Protein AF-0000000086684458 (afdb_homodimer)

Radius of gyration: 28.93 Å; Cα contacts (8 Å, |Δi|>4): 2164; chains: 2; bounding box: 58×86×87 Å

InterPro domains:
  IPR006680 Amidohydrolase-related [PF01979] (55-394)
  IPR011059 Metal-dependent hydrolase, composite domain superfamily [G3DSA:2.30.40.10] (10-392)
  IPR011059 Metal-dependent hydrolase, composite domain superfamily [SSF51338] (4-397)
  IPR032466 Metal-dependent hydrolase [SSF51556] (59-357)
  IPR051781 Metallo-dependent Hydrolase Enzymes [PTHR43135] (4-396)
  IPR057744 Ochratoxinase-like [cd01299] (46-381)

pLDDT: mean 89.78, std 15.15, range [18.22, 98.94]

Foldseek 3Di:
DKAKEWEQWEDFLPFPDIAGRKIWIDDQFFTADIGHVPPDDDDPPHHYHYDYQKYKWFFWEALEAALFDQLQQDLVVLDTPADLVRRLVLSLVLQLLQVLLRHQEYEHQEAAPCSVVVSQVCVVVVNGDGHRYAYQQHAAFDDQAAPCSSPRHAHDLVSLLVSLVVSVVSPHQEHEYAQAGDDRHPSHDYQQGGGDALSSLLSSQVSQVVVPHFYEYEHAAPRSLQSNLSSPGQEYELPQNADPVAHDDDPVSLLSQQVSQREYENQFALCLVVVCVVVHVVRSVSSLVNVLVSVVSRHHYAHHNHAQADPVPDHRRSNRSLSRLVSVVVSPDALSRSLSSGAQSSCVSRVNNVAGRGSDGPHTPFMWMFRHDSNVPVCSSNRTDFTDRSNDTSHDPDDDDPDGSYPDDPPPPPPPPDDDD/DKAKEWEQWEDFLPFPDIAGRKIWIDDQFFTADIDHVPPDDDDPPHHYHYDYQKYKWFFWEALEAALFDQLQQDLVVLDTPADLVRRLVLSLVLQLLQVLLRHQEYEHQEAAPCSVVVSQVCVVVVNGDGHRYAYQQHAAFDDQAAPCSSPRHAHDLVSLLVSLVVSVVSPHQEHEYAQAGDDRHPSHDYQQGGGDALSSLLSSQVSQVVVPHFYEYEHAAPRSLQSNLSSPGQEYEQPQNADPVAHDDDPVSLLSQQVSQREYENQFALCLVVVCVVVHVVRSVSSLVNVLSSVVSRHHYAHHNHAQADPVPRHRRSNRSLSRLVSVVVSPDALSRSLSSGAQSSCVSRVNNVAGRGSDGPHTPFMWMFRHDSNVPVCSSNRTDFTDRSRDTSHDPDDDDPDGSYPDDDPPPPPPPDDDD

Nearest PDB structures (foldseek):
  3mtw-assembly1_A  TM=8.781E-01  e=2.771E-37  Caulobacter vibrioides
  2qs8-assembly1_A  TM=8.818E-01  e=2.764E-33  Alteromonas macleodii
  4c65-assembly2_H-3  TM=8.340E-01  e=2.314E-32  Aspergillus niger
  2p9b-assembly1_A  TM=8.241E-01  e=6.694E-32  Bifidobacterium longum NCC2705
  4ub9-assembly1_D  TM=8.200E-01  e=1.439E-28  Gulosibacter molinativorax

Secondary structure (DSSP, 8-state):
-EEEEEEEEEE-SSTT-EEEEEEEEEETTEEEEEEETT-S---TTSEEEEEEEEEEEEPEEEEEE-S-------TTT---SS-HHHHHHHHHHHHHHHHHTTEEEEEE---GGGHHHHHHHHHHTTSS-S-EEEE--SPBB-TT-TTGGGS-B--SHHHHHHHHHHHHHTT-SEEEEE-B--SSSTTSPPTTSB-S-HHHHHHHHHHHHHTT-EEEEEE-SHHHHHHHHHHT-SEEEE---EETTEE---HHHHHHHHHHT-EEE----TTHHHHHHHH-HHHHHHHHHHHHHHHHHT-EE-----BSSEETTEE--TT-HHHHHHHHHHTT--HHHHHHHTTHHHHHHTT-TTTSSS--TTSB--EEEEES-TTT-GGGGG-EEEEEETTEE----S----S-SS---S-----------/-EEEEEEEEEE-SSTT-EEEEEEEEEETTEEEEEEETT-S---TTSEEEEEEEEEEEEPEEEEEE-S-----B-TTT--BSS-HHHHHHHHHHHHHHHHHTTEEEEEE---GGGHHHHHHHHHHTTSS-S-EEEE--SPBB-TT-TTGGGS-B--SHHHHHHHHHHHHHTT-SEEEEE-B--SSSTTSPPTTSB-S-HHHHHHHHHHHHHTT-EEEEEE-SHHHHHHHHHHT-SEEEE---EETTEE---HHHHHHHHHHT-EEE----TTHHHHHHHH-HHHHHHHHHHHHHHHHHT-EE-----BSSEETTEE--TT-HHHHHHHHHHTT--HHHHHHHTTHHHHHHTT-TTTSSS--TTSB--EEEEES-TTT-GGGGG-EEEEEETTEE----S----S-SSTT-TT----------

Organism: NCBI:txid175570

Solvent-accessible surface area (backbone atoms only — not comparable to full-atom values): 40976 Å² total; per-residue (Å²): 106,46,35,36,40,33,22,42,28,27,37,39,43,50,90,90,47,68,36,66,45,8,30,38,34,31,48,43,43,22,21,66,36,63,43,46,62,82,68,66,93,71,65,89,83,39,46,77,45,79,38,81,65,18,26,34,31,36,17,30,27,32,58,29,30,24,41,51,38,73,81,67,45,38,84,87,74,63,44,53,83,67,49,69,70,52,42,48,46,41,24,46,37,28,31,34,33,25,28,53,48,40,25,26,32,36,25,31,56,31,21,45,88,46,47,45,51,45,48,34,54,33,27,76,62,26,43,38,69,41,29,48,59,40,31,15,21,35,31,35,14,31,77,60,24,33,60,31,87,29,67,18,56,27,82,46,64,69,36,41,44,47,51,50,49,51,34,48,72,69,62,36,57,31,44,25,35,36,31,12,22,31,88,75,36,84,86,21,49,51,32,53,37,62,62,60,55,45,69,49,48,28,46,42,34,49,59,27,48,77,72,75,34,44,28,39,31,39,18,26,10,59,66,25,43,52,34,44,58,72,32,56,45,43,30,37,31,44,60,60,23,32,45,98,88,43,72,57,90,48,69,70,60,49,47,50,44,25,72,68,66,39,29,35,29,57,41,44,40,49,54,52,65,61,45,30,72,70,76,36,57,62,65,50,50,51,51,43,49,50,54,31,49,40,52,75,60,51,37,44,60,31,36,14,40,54,25,10,41,58,66,82,90,42,68,37,47,39,53,37,56,63,45,13,54,52,50,45,44,75,46,68,45,50,47,60,54,48,51,34,20,22,12,29,48,18,22,41,64,70,72,38,43,82,45,29,21,31,54,45,62,72,13,39,23,32,31,26,28,21,46,46,52,42,69,80,36,62,70,22,59,75,40,64,77,38,28,21,43,50,46,32,36,53,33,60,56,72,62,56,64,74,42,63,43,31,74,78,73,82,61,89,72,80,79,83,77,74,91,73,132,107,46,35,36,40,32,22,42,28,26,37,39,44,51,89,90,47,69,36,67,44,9,30,39,34,31,49,43,43,22,22,66,35,64,42,46,60,83,69,66,91,71,65,89,84,40,45,76,46,80,36,80,63,19,24,33,30,37,18,30,26,33,57,28,31,24,42,51,38,73,82,65,44,38,85,86,76,60,45,50,82,69,50,70,67,52,42,49,46,41,23,46,37,29,31,34,34,25,27,52,48,38,25,25,32,35,25,31,57,32,21,45,90,46,47,45,51,45,50,36,55,34,27,76,61,28,43,38,70,41,28,46,59,40,32,13,21,36,30,34,15,33,77,60,25,36,60,32,85,29,69,17,55,28,82,45,64,67,36,40,44,47,49,49,50,51,33,49,72,71,62,36,57,31,43,24,34,36,32,12,23,33,90,78,35,86,85,21,48,51,32,52,36,60,62,61,55,44,69,50,47,28,46,41,35,51,59,27,47,77,71,76,34,44,28,39,31,39,19,26,9,59,66,26,42,51,34,44,59,72,31,58,44,42,29,38,31,44,61,59,23,32,46,98,88,44,72,56,89,50,70,69,60,49,47,48,44,25,72,68,66,40,31,33,29,57,43,43,39,50,53,52,65,62,45,28,71,70,74,35,58,62,66,50,49,51,51,43,48,50,54,30,49,40,51,75,60,52,38,46,60,30,36,14,39,55,25,10,42,57,65,81,91,41,67,35,46,41,54,40,56,65,46,13,54,52,50,44,45,76,45,68,46,49,45,61,54,49,52,35,19,22,12,30,48,17,21,42,65,70,73,36,45,83,44,30,23,32,51,46,60,72,12,38,23,32,32,26,29,21,46,45,52,41,69,80,36,63,70,21,57,73,41,64,78,38,29,22,45,50,47,32,38,52,34,59,55,71,62,56,62,74,42,60,44,28,82,74,61,85,69,87,72,81,80,83,78,69,91,71,134

Structure (mmCIF, N/CA/C/O backbone):
data_AF-0000000086684458-model_v1
#
loop_
_entity.id
_entity.type
_entity.pdbx_description
1 polymer Amidohydrolase
#
loop_
_atom_site.group_PDB
_atom_site.id
_atom_site.type_symbol
_atom_site.label_atom_id
_atom_site.label_alt_id
_atom_site.label_comp_id
_atom_site.label_asym_id
_atom_site.label_entity_id
_atom_site.label_seq_id
_atom_site.pdbx_PDB_ins_code
_atom_site.Cartn_x
_atom_site.Cartn_y
_atom_site.Cartn_z
_atom_site.occupancy
_atom_site.B_iso_or_equiv
_atom_site.auth_seq_id
_atom_site.auth_comp_id
_atom_site.auth_asym_id
_atom_site.auth_atom_id
_atom_site.pdbx_PDB_model_num
ATOM 1 N N . MET A 1 1 ? 12.891 -6.52 19.734 1 76.62 1 MET A N 1
ATOM 2 C CA . MET A 1 1 ? 14.305 -6.527 19.359 1 76.62 1 MET A CA 1
ATOM 3 C C . MET A 1 1 ? 14.984 -5.219 19.75 1 76.62 1 MET A C 1
ATOM 5 O O . MET A 1 1 ? 14.406 -4.145 19.578 1 76.62 1 MET A O 1
ATOM 9 N N . LEU A 1 2 ? 16.109 -5.207 20.484 1 87.56 2 LEU A N 1
ATOM 10 C CA . LEU A 1 2 ? 16.875 -4.059 20.938 1 87.56 2 LEU A CA 1
ATOM 11 C C . LEU A 1 2 ? 17.797 -3.541 19.844 1 87.56 2 LEU A C 1
ATOM 13 O O . LEU A 1 2 ? 18.562 -4.312 19.25 1 87.56 2 LEU A O 1
ATOM 17 N N . LYS A 1 3 ? 17.734 -2.211 19.531 1 94 3 LYS A N 1
ATOM 18 C CA . LYS A 1 3 ? 18.547 -1.559 18.516 1 94 3 LYS A CA 1
ATOM 19 C C . LYS A 1 3 ? 19.234 -0.311 19.078 1 94 3 LYS A C 1
ATOM 21 O O . LYS A 1 3 ? 18.578 0.519 19.719 1 94 3 LYS A O 1
ATOM 26 N N . LEU A 1 4 ? 20.469 -0.338 18.953 1 97.19 4 LEU A N 1
ATOM 27 C CA . LEU A 1 4 ? 21.219 0.87 19.266 1 97.19 4 LEU A CA 1
ATOM 28 C C . LEU A 1 4 ? 21.609 1.603 17.984 1 97.19 4 LEU A C 1
ATOM 30 O O . LEU A 1 4 ? 22.297 1.043 17.125 1 97.19 4 LEU A O 1
ATOM 34 N N . ILE A 1 5 ? 21.172 2.875 17.844 1 98 5 ILE A N 1
ATOM 35 C CA . ILE A 1 5 ? 21.469 3.668 16.656 1 98 5 ILE A CA 1
ATOM 36 C C . ILE A 1 5 ? 22.406 4.82 17.016 1 98 5 ILE A C 1
ATOM 38 O O . ILE A 1 5 ? 22.109 5.609 17.922 1 98 5 ILE A O 1
ATOM 42 N N . ARG A 1 6 ? 23.484 4.875 16.328 1 98.06 6 ARG A N 1
ATOM 43 C CA . ARG A 1 6 ? 24.484 5.91 16.578 1 98.06 6 ARG A CA 1
ATOM 44 C C . ARG A 1 6 ? 24.594 6.852 15.383 1 98.06 6 ARG A C 1
ATOM 46 O O . ARG A 1 6 ? 24.5 6.414 14.234 1 98.06 6 ARG A O 1
ATOM 53 N N . ALA A 1 7 ? 24.75 8.148 15.672 1 98.12 7 ALA A N 1
ATOM 54 C CA . ALA A 1 7 ? 24.891 9.125 14.602 1 98.12 7 ALA A CA 1
ATOM 55 C C . ALA A 1 7 ? 25.797 10.273 15.023 1 98.12 7 ALA A C 1
ATOM 57 O O . ALA A 1 7 ? 26.172 10.383 16.203 1 98.12 7 ALA A O 1
ATOM 58 N N . ALA A 1 8 ? 26.203 11.07 14.023 1 98 8 ALA A N 1
ATOM 59 C CA . ALA A 1 8 ? 27.062 12.219 14.289 1 98 8 ALA A CA 1
ATOM 60 C C . ALA A 1 8 ? 26.375 13.219 15.211 1 98 8 ALA A C 1
ATOM 62 O O . ALA A 1 8 ? 27.016 13.859 16.047 1 98 8 ALA A O 1
ATOM 63 N N . THR A 1 9 ? 25.109 13.367 15.039 1 98.06 9 THR A N 1
ATOM 64 C CA . THR A 1 9 ? 24.297 14.289 15.836 1 98.06 9 THR A CA 1
ATOM 65 C C . THR A 1 9 ? 22.953 13.664 16.188 1 98.06 9 THR A C 1
ATOM 67 O O . THR A 1 9 ? 22.391 12.914 15.383 1 98.06 9 THR A O 1
ATOM 70 N N . VAL A 1 10 ? 22.469 13.922 17.391 1 98.56 10 VAL A N 1
ATOM 71 C CA . VAL A 1 10 ? 21.109 13.57 17.781 1 98.56 10 VAL A CA 1
ATOM 72 C C . VAL A 1 10 ? 20.344 14.82 18.203 1 98.56 10 VAL A C 1
ATOM 74 O O . VAL A 1 10 ? 20.75 15.516 19.141 1 98.56 10 VAL A O 1
ATOM 77 N N . LEU A 1 11 ? 19.359 15.156 17.438 1 98.5 11 LEU A N 1
ATOM 78 C CA . LEU A 1 11 ? 18.375 16.141 17.891 1 98.5 11 LEU A CA 1
ATOM 79 C C . LEU A 1 11 ? 17.281 15.477 18.703 1 98.5 11 LEU A C 1
ATOM 81 O O . LEU A 1 11 ? 16.5 14.672 18.188 1 98.5 11 LEU A O 1
ATOM 85 N N . THR A 1 12 ? 17.109 15.812 19.953 1 97.56 12 THR A N 1
ATOM 86 C CA . THR A 1 12 ? 16.234 15.07 20.859 1 97.56 12 THR A CA 1
ATOM 87 C C . THR A 1 12 ? 14.789 15.516 20.688 1 97.56 12 THR A C 1
ATOM 89 O O . THR A 1 12 ? 13.867 14.82 21.125 1 97.56 12 THR A O 1
ATOM 92 N N . GLY A 1 13 ? 14.555 16.719 20.141 1 94.25 13 GLY A N 1
ATOM 93 C CA . GLY A 1 13 ? 13.234 17.312 20.047 1 94.25 13 GLY A CA 1
ATOM 94 C C . GLY A 1 13 ? 12.961 18.328 21.141 1 94.25 13 GLY A C 1
ATOM 95 O O . GLY A 1 13 ? 12.031 19.125 21.031 1 94.25 13 GLY A O 1
ATOM 96 N N . ARG A 1 14 ? 13.789 18.281 22.141 1 90.62 14 ARG A N 1
ATOM 97 C CA . ARG A 1 14 ? 13.734 19.359 23.125 1 90.62 14 ARG A CA 1
ATOM 98 C C . ARG A 1 14 ? 14.359 20.625 22.594 1 90.62 14 ARG A C 1
ATOM 100 O O . ARG A 1 14 ? 15.406 20.594 21.938 1 90.62 14 ARG A O 1
ATOM 107 N N . PRO A 1 15 ? 13.57 21.703 22.859 1 86.44 15 PRO A N 1
ATOM 108 C CA . PRO A 1 15 ? 14.047 22.953 22.266 1 86.44 15 PRO A CA 1
ATOM 109 C C . PRO A 1 15 ? 15.508 23.234 22.578 1 86.44 15 PRO A C 1
ATOM 111 O O . PRO A 1 15 ? 15.906 23.234 23.75 1 86.44 15 PRO A O 1
ATOM 114 N N . GLY A 1 16 ? 16.328 23.312 21.469 1 86.12 16 GLY A N 1
ATOM 115 C CA . GLY A 1 16 ? 17.703 23.75 21.594 1 86.12 16 GLY A CA 1
ATOM 116 C C . GLY A 1 16 ? 18.672 22.625 21.906 1 86.12 16 GLY A C 1
ATOM 117 O O . GLY A 1 16 ? 19.891 22.828 21.953 1 86.12 16 GLY A O 1
ATOM 118 N N . GLU A 1 17 ? 18.234 21.453 22.094 1 93 17 GLU A N 1
ATOM 119 C CA . GLU A 1 17 ? 19.109 20.359 22.5 1 93 17 GLU A CA 1
ATOM 120 C C . GLU A 1 17 ? 19.609 19.578 21.281 1 93 17 GLU A C 1
ATOM 122 O O . GLU A 1 17 ? 18.812 19.078 20.484 1 93 17 GLU A O 1
ATOM 127 N N . SER A 1 18 ? 20.906 19.484 21.156 1 96.62 18 SER A N 1
ATOM 128 C CA . SER A 1 18 ? 21.641 18.719 20.156 1 96.62 18 SER A CA 1
ATOM 129 C C . SER A 1 18 ? 22.812 17.969 20.766 1 96.62 18 SER A C 1
ATOM 131 O O . SER A 1 18 ? 23.641 18.578 21.469 1 96.62 18 SER A O 1
ATOM 133 N N . ILE A 1 19 ? 22.844 16.656 20.609 1 97.81 19 ILE A N 1
ATOM 134 C CA . ILE A 1 19 ? 23.922 15.844 21.156 1 97.81 19 ILE A CA 1
ATOM 135 C C . ILE A 1 19 ? 24.906 15.453 20.062 1 97.81 19 ILE A C 1
ATOM 137 O O . ILE A 1 19 ? 24.531 14.75 19.109 1 97.81 19 ILE A O 1
ATOM 141 N N . ARG A 1 20 ? 26.125 15.906 20.188 1 97.38 20 ARG A N 1
ATOM 142 C CA . ARG A 1 20 ? 27.172 15.461 19.266 1 97.38 20 ARG A CA 1
ATOM 143 C C . ARG A 1 20 ? 27.594 14.031 19.562 1 97.38 20 ARG A C 1
ATOM 145 O O . ARG A 1 20 ? 27.703 13.633 20.734 1 97.38 20 ARG A O 1
ATOM 152 N N . ASN A 1 21 ? 27.828 13.305 18.453 1 97.88 21 ASN A N 1
ATOM 153 C CA . ASN A 1 21 ? 28.188 11.898 18.578 1 97.88 21 ASN A CA 1
ATOM 154 C C . ASN A 1 21 ? 27.25 11.172 19.547 1 97.88 21 ASN A C 1
ATOM 156 O O . ASN A 1 21 ? 27.703 10.578 20.531 1 97.88 21 ASN A O 1
ATOM 160 N N . GLY A 1 22 ? 25.953 11.18 19.125 1 98.19 22 GLY A N 1
ATOM 161 C CA . GLY A 1 22 ? 24.922 10.68 20.016 1 98.19 22 GLY A CA 1
ATOM 162 C C . GLY A 1 22 ? 24.453 9.281 19.656 1 98.19 22 GLY A C 1
ATOM 163 O O . GLY A 1 22 ? 24.875 8.719 18.641 1 98.19 22 GLY A O 1
ATOM 164 N N . GLU A 1 23 ? 23.625 8.703 20.547 1 98.31 23 GLU A N 1
ATOM 165 C CA . GLU A 1 23 ? 23.031 7.387 20.312 1 98.31 23 GLU A CA 1
ATOM 166 C C . GLU A 1 23 ? 21.641 7.301 20.906 1 98.31 23 GLU A C 1
ATOM 168 O O . GLU A 1 23 ? 21.312 8.008 21.859 1 98.31 23 GLU A O 1
ATOM 173 N N . VAL A 1 24 ? 20.781 6.551 20.297 1 98.44 24 VAL A N 1
ATOM 174 C CA . VAL A 1 24 ? 19.422 6.266 20.734 1 98.44 24 VAL A CA 1
ATOM 175 C C . VAL A 1 24 ? 19.219 4.754 20.844 1 98.44 24 VAL A C 1
ATOM 177 O O . VAL A 1 24 ? 19.516 4.008 19.922 1 98.44 24 VAL A O 1
ATOM 180 N N . LEU A 1 25 ? 18.781 4.316 22.031 1 98.12 25 LEU A N 1
ATOM 181 C CA . LEU A 1 25 ? 18.453 2.914 22.25 1 98.12 25 LEU A CA 1
ATOM 182 C C . LEU A 1 25 ? 16.953 2.68 22.094 1 98.12 25 LEU A C 1
ATOM 184 O O . LEU A 1 25 ? 16.141 3.361 22.719 1 98.12 25 LEU A O 1
ATOM 188 N N . VAL A 1 26 ? 16.594 1.774 21.188 1 97.44 26 VAL A N 1
ATOM 189 C CA . VAL A 1 26 ? 15.211 1.425 20.906 1 97.44 26 VAL A CA 1
ATOM 190 C C . VAL A 1 26 ? 14.914 0.017 21.422 1 97.44 26 VAL A C 1
ATOM 192 O O . VAL A 1 26 ? 15.68 -0.917 21.156 1 97.44 26 VAL A O 1
ATOM 195 N N . ASP A 1 27 ? 13.906 -0.11 22.156 1 96.31 27 ASP A N 1
ATOM 196 C CA . ASP A 1 27 ? 13.422 -1.399 22.641 1 96.31 27 ASP A CA 1
ATOM 197 C C . ASP A 1 27 ? 12.023 -1.691 22.094 1 96.31 27 ASP A C 1
ATOM 199 O O . ASP A 1 27 ? 11.023 -1.27 22.672 1 96.31 27 ASP A O 1
ATOM 203 N N . GLY A 1 28 ? 12 -2.516 21.016 1 93.56 28 GLY A N 1
ATOM 204 C CA . GLY A 1 28 ? 10.734 -2.746 20.359 1 93.56 28 GLY A CA 1
ATOM 205 C C . GLY A 1 28 ? 10.133 -1.488 19.766 1 93.56 28 GLY A C 1
ATOM 206 O O . GLY A 1 28 ? 10.719 -0.89 18.859 1 93.56 28 GLY A O 1
ATOM 207 N N . THR A 1 29 ? 9.016 -1.08 20.438 1 96.31 29 THR A N 1
ATOM 208 C CA . THR A 1 29 ? 8.281 0.044 19.859 1 96.31 29 THR A CA 1
ATOM 209 C C . THR A 1 29 ? 8.602 1.336 20.609 1 96.31 29 THR A C 1
ATOM 211 O O . THR A 1 29 ? 8.055 2.395 20.281 1 96.31 29 THR A O 1
ATOM 214 N N . ARG A 1 30 ? 9.508 1.291 21.578 1 98 30 ARG A N 1
ATOM 215 C CA . ARG A 1 30 ? 9.719 2.443 22.438 1 98 30 ARG A CA 1
ATOM 216 C C . ARG A 1 30 ? 11.188 2.834 22.5 1 98 30 ARG A C 1
ATOM 218 O O . ARG A 1 30 ? 12.07 2.006 22.25 1 98 30 ARG A O 1
ATOM 225 N N . ILE A 1 31 ? 11.367 4.039 22.781 1 98.06 31 ILE A N 1
ATOM 226 C CA . ILE A 1 31 ? 12.711 4.539 23.062 1 98.06 31 ILE A CA 1
ATOM 227 C C . ILE A 1 31 ? 13.109 4.168 24.5 1 98.06 31 ILE A C 1
ATOM 229 O O . ILE A 1 31 ? 12.367 4.426 25.438 1 98.06 31 ILE A O 1
ATOM 233 N N . ALA A 1 32 ? 14.234 3.527 24.578 1 97.75 32 ALA A N 1
ATOM 234 C CA . ALA A 1 32 ? 14.719 3.131 25.906 1 97.75 32 ALA A CA 1
ATOM 235 C C . ALA A 1 32 ? 15.664 4.176 26.484 1 97.75 32 ALA A C 1
ATOM 237 O O . ALA A 1 32 ? 15.781 4.316 27.703 1 97.75 32 ALA A O 1
ATOM 238 N N . GLY A 1 33 ? 16.359 4.883 25.578 1 97.75 33 GLY A N 1
ATOM 239 C CA . GLY A 1 33 ? 17.266 5.918 26.047 1 97.75 33 GLY A CA 1
ATOM 240 C C . GLY A 1 33 ? 17.906 6.715 24.922 1 97.75 33 GLY A C 1
ATOM 241 O O . GLY A 1 33 ? 17.938 6.262 23.766 1 97.75 33 GLY A O 1
ATOM 242 N N . VAL A 1 34 ? 18.406 7.895 25.266 1 98.12 34 VAL A N 1
ATOM 243 C CA . VAL A 1 34 ? 19.109 8.789 24.359 1 98.12 34 VAL A CA 1
ATOM 244 C C . VAL A 1 34 ? 20.266 9.477 25.109 1 98.12 34 VAL A C 1
ATOM 246 O O . VAL A 1 34 ? 20.125 9.828 26.281 1 98.12 34 VAL A O 1
ATOM 249 N N . GLY A 1 35 ? 21.406 9.539 24.453 1 97.69 35 GLY A N 1
ATOM 250 C CA . GLY A 1 35 ? 22.547 10.188 25.094 1 97.69 35 GLY A CA 1
ATOM 251 C C . GLY A 1 35 ? 23.781 10.203 24.219 1 97.69 35 GLY A C 1
ATOM 252 O O . GLY A 1 35 ? 23.719 9.891 23.031 1 97.69 35 GLY A O 1
ATOM 253 N N . GLU A 1 36 ? 24.859 10.641 24.828 1 97.94 36 GLU A N 1
ATOM 254 C CA . GLU A 1 36 ? 26.156 10.594 24.156 1 97.94 36 GLU A CA 1
ATOM 255 C C . GLU A 1 36 ? 26.609 9.156 23.938 1 97.94 36 GLU A C 1
ATOM 257 O O . GLU A 1 36 ? 26.25 8.258 24.703 1 97.94 36 GLU A O 1
ATOM 262 N N . ARG A 1 37 ? 27.281 9.016 22.844 1 96.94 37 ARG A N 1
ATOM 263 C CA . ARG A 1 37 ? 27.812 7.691 22.531 1 96.94 37 ARG A CA 1
ATOM 264 C C . ARG A 1 37 ? 28.484 7.066 23.75 1 96.94 37 ARG A C 1
ATOM 266 O O . ARG A 1 37 ? 29.344 7.691 24.375 1 96.94 37 ARG A O 1
ATOM 273 N N . GLY A 1 38 ? 28.062 5.922 24.109 1 95.88 38 GLY A N 1
ATOM 274 C CA . GLY A 1 38 ? 28.672 5.18 25.188 1 95.88 38 GLY A CA 1
ATOM 275 C C . GLY A 1 38 ? 28.016 5.465 26.547 1 95.88 38 GLY A C 1
ATOM 276 O O . GLY A 1 38 ? 28.359 4.836 27.547 1 95.88 38 GLY A O 1
ATOM 277 N N . SER A 1 39 ? 27.109 6.34 26.578 1 96.44 39 SER A N 1
ATOM 278 C CA . SER A 1 39 ? 26.516 6.754 27.844 1 96.44 39 SER A CA 1
ATOM 279 C C . SER A 1 39 ? 25.406 5.809 28.281 1 96.44 39 SER A C 1
ATOM 281 O O . SER A 1 39 ? 25 5.797 29.438 1 96.44 39 SER A O 1
ATOM 283 N N . LEU A 1 40 ? 24.844 5.02 27.359 1 96 40 LEU A N 1
ATOM 284 C CA . LEU A 1 40 ? 23.703 4.16 27.656 1 96 40 LEU A CA 1
ATOM 285 C C . LEU A 1 40 ? 24.156 2.75 28 1 96 40 LEU A C 1
ATOM 287 O O . LEU A 1 40 ? 25.188 2.283 27.516 1 96 40 LEU A O 1
ATOM 291 N N . ASP A 1 41 ? 23.422 2.105 28.828 1 93.5 41 ASP A N 1
ATOM 292 C CA . ASP A 1 41 ? 23.625 0.69 29.125 1 93.5 41 ASP A CA 1
ATOM 293 C C . ASP A 1 41 ? 23 -0.19 28.047 1 93.5 41 ASP A C 1
ATOM 295 O O . ASP A 1 41 ? 21.781 -0.357 28 1 93.5 41 ASP A O 1
ATOM 299 N N . VAL A 1 42 ? 23.797 -0.725 27.234 1 92.56 42 VAL A N 1
ATOM 300 C CA . VAL A 1 42 ? 23.328 -1.469 26.062 1 92.56 42 VAL A CA 1
ATOM 301 C C . VAL A 1 42 ? 23.688 -2.945 26.219 1 92.56 42 VAL A C 1
ATOM 303 O O . VAL A 1 42 ? 24.859 -3.291 26.344 1 92.56 42 VAL A O 1
ATOM 306 N N . PRO A 1 43 ? 22.734 -3.779 26.203 1 92 43 PRO A N 1
ATOM 307 C CA . PRO A 1 43 ? 23.062 -5.207 26.25 1 92 43 PRO A CA 1
ATOM 308 C C . PRO A 1 43 ? 23.812 -5.672 25 1 92 43 PRO A C 1
ATOM 310 O O . PRO A 1 43 ? 23.641 -5.109 23.922 1 92 43 PRO A O 1
ATOM 313 N N . PRO A 1 44 ? 24.594 -6.781 25.094 1 90.31 44 PRO A N 1
ATOM 314 C CA . PRO A 1 44 ? 25.391 -7.285 23.969 1 90.31 44 PRO A CA 1
ATOM 315 C C . PRO A 1 44 ? 24.516 -7.805 22.828 1 90.31 44 PRO A C 1
ATOM 317 O O . PRO A 1 44 ? 24.969 -7.863 21.672 1 90.31 44 PRO A O 1
ATOM 320 N N . SER A 1 45 ? 23.328 -8.125 23.047 1 90.75 45 SER A N 1
ATOM 321 C CA . SER A 1 45 ? 22.453 -8.719 22.047 1 90.75 45 SER A CA 1
ATOM 322 C C . SER A 1 45 ? 21.812 -7.645 21.172 1 90.75 45 SER A C 1
ATOM 324 O O . SER A 1 45 ? 21.188 -7.957 20.156 1 90.75 45 SER A O 1
ATOM 326 N N . ALA A 1 46 ? 22.078 -6.383 21.562 1 92.19 46 ALA A N 1
ATOM 327 C CA . ALA A 1 46 ? 21.453 -5.301 20.797 1 92.19 46 ALA A CA 1
ATOM 328 C C . ALA A 1 46 ? 22.078 -5.188 19.406 1 92.19 46 ALA A C 1
ATOM 330 O O . ALA A 1 46 ? 23.297 -5.312 19.25 1 92.19 46 ALA A O 1
ATOM 331 N N . LEU A 1 47 ? 21.234 -5.051 18.438 1 92.88 47 LEU A N 1
ATOM 332 C CA . LEU A 1 47 ? 21.719 -4.73 17.094 1 92.88 47 LEU A CA 1
ATOM 333 C C . LEU A 1 47 ? 22.234 -3.297 17.031 1 92.88 47 LEU A C 1
ATOM 335 O O . LEU A 1 47 ? 21.531 -2.361 17.422 1 92.88 47 LEU A O 1
ATOM 339 N N . VAL A 1 48 ? 23.484 -3.146 16.594 1 94.38 48 VAL A N 1
ATOM 340 C CA . VAL A 1 48 ? 24.078 -1.815 16.547 1 94.38 48 VAL A CA 1
ATOM 341 C C . VAL A 1 48 ? 24.078 -1.301 15.109 1 94.38 48 VAL A C 1
ATOM 343 O O . VAL A 1 48 ? 24.578 -1.974 14.203 1 94.38 48 VAL A O 1
ATOM 346 N N . LEU A 1 49 ? 23.5 -0.155 14.898 1 94.94 49 LEU A N 1
ATOM 347 C CA . LEU A 1 49 ? 23.5 0.543 13.617 1 94.94 49 LEU A CA 1
ATOM 348 C C . LEU A 1 49 ? 24.281 1.849 13.711 1 94.94 49 LEU A C 1
ATOM 350 O O . LEU A 1 49 ? 23.875 2.773 14.414 1 94.94 49 LEU A O 1
ATOM 354 N N . ASP A 1 50 ? 25.391 1.896 13.023 1 95.69 50 ASP A N 1
ATOM 355 C CA . ASP A 1 50 ? 26.203 3.107 12.969 1 95.69 50 ASP A CA 1
ATOM 356 C C . ASP A 1 50 ? 25.906 3.916 11.711 1 95.69 50 ASP A C 1
ATOM 358 O O . ASP A 1 50 ? 26.016 3.404 10.594 1 95.69 50 ASP A O 1
ATOM 362 N N . LEU A 1 51 ? 25.516 5.18 11.922 1 95.88 51 LEU A N 1
ATOM 363 C CA . LEU A 1 51 ? 25.188 6.066 10.812 1 95.88 51 LEU A CA 1
ATOM 364 C C . LEU A 1 51 ? 26.062 7.316 10.844 1 95.88 51 LEU A C 1
ATOM 366 O O . LEU A 1 51 ? 25.578 8.414 11.133 1 95.88 51 LEU A O 1
ATOM 370 N N . PRO A 1 52 ? 27.312 7.086 10.453 1 95.06 52 PRO A N 1
ATOM 371 C CA . PRO A 1 52 ? 28.219 8.242 10.461 1 95.06 52 PRO A CA 1
ATOM 372 C C . PRO A 1 52 ? 27.75 9.359 9.531 1 95.06 52 PRO A C 1
ATOM 374 O O . PRO A 1 52 ? 27.234 9.078 8.445 1 95.06 52 PRO A O 1
ATOM 377 N N . GLY A 1 53 ? 27.922 10.625 9.938 1 95.88 53 GLY A N 1
ATOM 378 C CA . GLY A 1 53 ? 27.594 11.773 9.102 1 95.88 53 GLY A CA 1
ATOM 379 C C . GLY A 1 53 ? 26.109 12.078 9.055 1 95.88 53 GLY A C 1
ATOM 380 O O . GLY A 1 53 ? 25.672 12.984 8.344 1 95.88 53 GLY A O 1
ATOM 381 N N . ARG A 1 54 ? 25.297 11.312 9.867 1 97.56 54 ARG A N 1
ATOM 382 C CA . ARG A 1 54 ? 23.844 11.516 9.859 1 97.56 54 ARG A CA 1
ATOM 383 C C . ARG A 1 54 ? 23.391 12.227 11.133 1 97.56 54 ARG A C 1
ATOM 385 O O . ARG A 1 54 ? 24.125 12.273 12.117 1 97.56 54 ARG A O 1
ATOM 392 N N . THR A 1 55 ? 22.266 12.789 11.039 1 98.56 55 THR A N 1
ATOM 393 C CA . THR A 1 55 ? 21.531 13.328 12.188 1 98.56 55 THR A CA 1
ATOM 394 C C . THR A 1 55 ? 20.312 12.477 12.492 1 98.56 55 THR A C 1
ATOM 396 O O . THR A 1 55 ? 19.5 12.211 11.609 1 98.56 55 THR A O 1
ATOM 399 N N . LEU A 1 56 ? 20.25 11.992 13.766 1 98.44 56 LEU A N 1
ATOM 400 C CA . LEU A 1 56 ? 19.047 11.336 14.266 1 98.44 56 LEU A CA 1
ATOM 401 C C . LEU A 1 56 ? 18.094 12.352 14.891 1 98.44 56 LEU A C 1
ATOM 403 O O . LEU A 1 56 ? 18.531 13.258 15.609 1 98.44 56 LEU A O 1
ATOM 407 N N . MET A 1 57 ? 16.844 12.188 14.633 1 98.69 57 MET A N 1
ATOM 408 C CA . MET A 1 57 ? 15.859 13.102 15.211 1 98.69 57 MET A CA 1
ATOM 409 C C . MET A 1 57 ? 14.477 12.453 15.242 1 98.69 57 MET A C 1
ATOM 411 O O . MET A 1 57 ? 14.266 11.391 14.648 1 98.69 57 MET A O 1
ATOM 415 N N . PRO A 1 58 ? 13.547 13.031 16.047 1 98.75 58 PRO A N 1
ATOM 416 C CA . PRO A 1 58 ? 12.18 12.523 15.953 1 98.75 58 PRO A CA 1
ATOM 417 C C . PRO A 1 58 ? 11.625 12.578 14.531 1 98.75 58 PRO A C 1
ATOM 419 O O . PRO A 1 58 ? 11.961 13.492 13.773 1 98.75 58 PRO A O 1
ATOM 422 N N . GLY A 1 59 ? 10.867 11.562 14.164 1 98.62 59 GLY A N 1
ATOM 423 C CA . GLY A 1 59 ? 10.164 11.656 12.898 1 98.62 59 GLY A CA 1
ATOM 424 C C . GLY A 1 59 ? 9.289 12.891 12.781 1 98.62 59 GLY A C 1
ATOM 425 O O . GLY A 1 59 ? 8.766 13.383 13.789 1 98.62 59 GLY A O 1
ATOM 426 N N . LEU A 1 60 ? 9.086 13.352 11.617 1 98.56 60 LEU A N 1
ATOM 427 C CA . LEU A 1 60 ? 8.289 14.555 11.391 1 98.56 60 LEU A CA 1
ATOM 428 C C . LEU A 1 60 ? 6.809 14.273 11.602 1 98.56 60 LEU A C 1
ATOM 430 O O . LEU A 1 60 ? 6.355 13.141 11.438 1 98.56 60 LEU A O 1
ATOM 434 N N . VAL A 1 61 ? 6.109 15.32 12 1 98.62 61 VAL A N 1
ATOM 435 C CA . VAL A 1 61 ? 4.668 15.266 12.211 1 98.62 61 VAL A CA 1
ATOM 436 C C . VAL A 1 61 ? 3.973 16.203 11.227 1 98.62 61 VAL A C 1
ATOM 438 O O . VAL A 1 61 ? 4.32 17.391 11.133 1 98.62 61 VAL A O 1
ATOM 441 N N . ASP A 1 62 ? 3.096 15.68 10.453 1 98.12 62 ASP A N 1
ATOM 442 C CA . ASP A 1 62 ? 2.223 16.484 9.602 1 98.12 62 ASP A CA 1
ATOM 443 C C . ASP A 1 62 ? 0.832 16.625 10.219 1 98.12 62 ASP A C 1
ATOM 445 O O . ASP A 1 62 ? 0.033 15.68 10.18 1 98.12 62 ASP A O 1
ATOM 449 N N . ALA A 1 63 ? 0.527 17.812 10.664 1 98.38 63 ALA A N 1
ATOM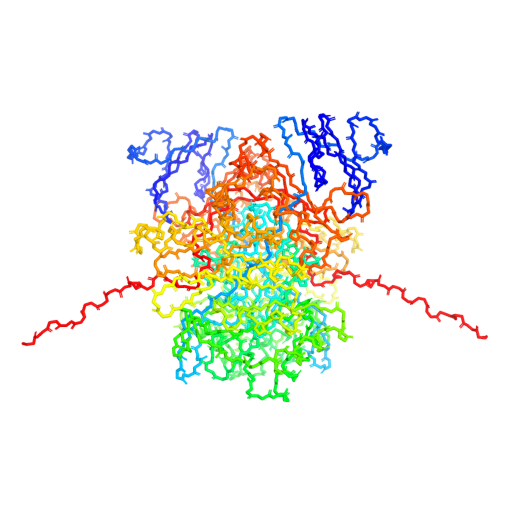 450 C CA . ALA A 1 63 ? -0.651 18 11.508 1 98.38 63 ALA A CA 1
ATOM 451 C C . ALA A 1 63 ? -1.913 18.141 10.656 1 98.38 63 ALA A C 1
ATOM 453 O O . ALA A 1 63 ? -3.023 18.203 11.188 1 98.38 63 ALA A O 1
ATOM 454 N N . HIS A 1 64 ? -1.774 18.156 9.344 1 97.62 64 HIS A N 1
ATOM 455 C CA . HIS A 1 64 ? -2.938 18.344 8.484 1 97.62 64 HIS A CA 1
ATOM 456 C C . HIS A 1 64 ? -2.709 17.734 7.109 1 97.62 64 HIS A C 1
ATOM 458 O O . HIS A 1 64 ? -2.053 18.344 6.258 1 97.62 64 HIS A O 1
ATOM 464 N N . VAL A 1 65 ? -3.33 16.578 6.914 1 95.31 65 VAL A N 1
ATOM 465 C CA . VAL A 1 65 ? -3.285 15.977 5.586 1 95.31 65 VAL A CA 1
ATOM 466 C C . VAL A 1 65 ? -4.684 15.523 5.176 1 95.31 65 VAL A C 1
ATOM 468 O O . VAL A 1 65 ? -5.59 15.453 6.012 1 95.31 65 VAL A O 1
ATOM 471 N N . HIS A 1 66 ? -4.848 15.391 3.973 1 93.25 66 HIS A N 1
ATOM 472 C CA . HIS A 1 66 ? -5.926 14.617 3.369 1 93.25 66 HIS A CA 1
ATOM 473 C C . HIS A 1 66 ? -5.379 13.492 2.502 1 93.25 66 HIS A C 1
ATOM 475 O O . HIS A 1 66 ? -4.91 13.734 1.387 1 93.25 66 HIS A O 1
ATOM 481 N N . LEU A 1 67 ? -5.543 12.289 2.975 1 93.69 67 LEU A N 1
ATOM 482 C CA . LEU A 1 67 ? -4.953 11.164 2.262 1 93.69 67 LEU A CA 1
ATOM 483 C C . LEU A 1 67 ? -5.816 10.758 1.069 1 93.69 67 LEU A C 1
ATOM 485 O O . LEU A 1 67 ? -5.344 10.086 0.153 1 93.69 67 LEU A O 1
ATOM 489 N N . GLY A 1 68 ? -7.078 11.055 1.156 1 87.25 68 GLY A N 1
ATOM 490 C CA . GLY A 1 68 ? -8 10.773 0.067 1 87.25 68 GLY A CA 1
ATOM 491 C C . GLY A 1 68 ? -8.852 11.969 -0.321 1 87.25 68 GLY A C 1
ATOM 492 O O . GLY A 1 68 ? -9.57 12.523 0.514 1 87.25 68 GLY A O 1
ATOM 493 N N . PHE A 1 69 ? -8.547 12.672 -1.442 1 76.44 69 PHE A N 1
ATOM 494 C CA . PHE A 1 69 ? -9.414 13.719 -1.97 1 76.44 69 PHE A CA 1
ATOM 495 C C . PHE A 1 69 ? -10.008 13.305 -3.312 1 76.44 69 PHE A C 1
ATOM 497 O O . PHE A 1 69 ? -9.281 12.859 -4.207 1 76.44 69 PHE A O 1
ATOM 504 N N . ASP A 1 70 ? -11.289 13.188 -3.311 1 63.94 70 ASP A N 1
ATOM 505 C CA . ASP A 1 70 ? -11.992 12.93 -4.562 1 63.94 70 ASP A CA 1
ATOM 506 C C . ASP A 1 70 ? -12.875 14.109 -4.949 1 63.94 70 ASP A C 1
ATOM 508 O O . ASP A 1 70 ? -14.031 14.203 -4.52 1 63.94 70 ASP A O 1
ATOM 512 N N . ASP A 1 71 ? -12.25 15.102 -5.613 1 58.5 71 ASP A N 1
ATOM 513 C CA . ASP A 1 71 ? -13.023 16.297 -5.906 1 58.5 71 ASP A CA 1
ATOM 514 C C . ASP A 1 71 ? -13.883 16.125 -7.152 1 58.5 71 ASP A C 1
ATOM 516 O O . ASP A 1 71 ? -14.477 17.078 -7.652 1 58.5 71 ASP A O 1
ATOM 520 N N . ARG A 1 72 ? -13.859 14.938 -7.676 1 67.44 72 ARG A N 1
ATOM 521 C CA . ARG A 1 72 ? -14.633 14.742 -8.898 1 67.44 72 ARG A CA 1
ATOM 522 C C . ARG A 1 72 ? -16.031 14.219 -8.586 1 67.44 72 ARG A C 1
ATOM 524 O O . ARG A 1 72 ? -16.625 13.5 -9.391 1 67.44 72 ARG A O 1
ATOM 531 N N . VAL A 1 73 ? -16.5 14.672 -7.504 1 62.25 73 VAL A N 1
ATOM 532 C CA . VAL A 1 73 ? -17.844 14.266 -7.109 1 62.25 73 VAL A CA 1
ATOM 533 C C . VAL A 1 73 ? -18.891 15.07 -7.883 1 62.25 73 VAL A C 1
ATOM 535 O O . VAL A 1 73 ? -18.766 16.297 -7.992 1 62.25 73 VAL A O 1
ATOM 538 N N . ASP A 1 74 ? -19.859 14.328 -8.586 1 64.5 74 ASP A N 1
ATOM 539 C CA . ASP A 1 74 ? -21 14.984 -9.211 1 64.5 74 ASP A CA 1
ATOM 540 C C . ASP A 1 74 ? -21.891 15.656 -8.172 1 64.5 74 ASP A C 1
ATOM 542 O O . ASP A 1 74 ? -22.453 14.984 -7.297 1 64.5 74 ASP A O 1
ATOM 546 N N . PRO A 1 75 ? -22 16.969 -8.219 1 63.84 75 PRO A N 1
ATOM 547 C CA . PRO A 1 75 ? -22.734 17.656 -7.148 1 63.84 75 PRO A CA 1
ATOM 548 C C . PRO A 1 75 ? -24.234 17.328 -7.148 1 63.84 75 PRO A C 1
ATOM 550 O O . PRO A 1 75 ? -24.906 17.531 -6.145 1 63.84 75 PRO A O 1
ATOM 553 N N . VAL A 1 76 ? -24.75 16.875 -8.234 1 62.5 76 VAL A N 1
ATOM 554 C CA . VAL A 1 76 ? -26.172 16.562 -8.344 1 62.5 76 VAL A CA 1
ATOM 555 C C . VAL A 1 76 ? -26.438 15.172 -7.789 1 62.5 76 VAL A C 1
ATOM 557 O O . VAL A 1 76 ? -27.312 14.992 -6.945 1 62.5 76 VAL A O 1
ATOM 560 N N . THR A 1 77 ? -25.531 14.273 -8.094 1 64.06 77 THR A N 1
ATOM 561 C CA . THR A 1 77 ? -25.812 12.883 -7.754 1 64.06 77 THR A CA 1
ATOM 562 C C . THR A 1 77 ? -25.031 12.461 -6.512 1 64.06 77 THR A C 1
ATOM 564 O O . THR A 1 77 ? -25.344 11.438 -5.898 1 64.06 77 THR A O 1
ATOM 567 N N . GLY A 1 78 ? -24.016 13.32 -6.215 1 63.31 78 GLY A N 1
ATOM 568 C CA . GLY A 1 78 ? -23.125 12.938 -5.129 1 63.31 78 GLY A CA 1
ATOM 569 C C . GLY A 1 78 ? -22.219 11.789 -5.492 1 63.31 78 GLY A C 1
ATOM 570 O O . GLY A 1 78 ? -21.562 11.211 -4.621 1 63.31 78 GLY A O 1
ATOM 571 N N . GLN A 1 79 ? -22.328 11.422 -6.703 1 63.06 79 GLN A N 1
ATOM 572 C CA . GLN A 1 79 ? -21.547 10.266 -7.141 1 63.06 79 GLN A CA 1
ATOM 573 C C . GLN A 1 79 ? -20.125 10.664 -7.504 1 63.06 79 GLN A C 1
ATOM 575 O O . GLN A 1 79 ? -19.891 11.75 -8.031 1 63.06 79 GLN A O 1
ATOM 580 N N . THR A 1 80 ? -19.281 9.93 -6.84 1 66.69 80 THR A N 1
ATOM 581 C CA . THR A 1 80 ? -17.891 10.117 -7.227 1 66.69 80 THR A CA 1
ATOM 582 C C . THR A 1 80 ? -17.453 9.031 -8.203 1 66.69 80 THR A C 1
ATOM 584 O O . THR A 1 80 ? -18 7.922 -8.195 1 66.69 80 THR A O 1
ATOM 587 N N . ALA A 1 81 ? -16.594 9.398 -8.961 1 68.19 81 ALA A N 1
ATOM 588 C CA . ALA A 1 81 ? -16.078 8.461 -9.953 1 68.19 81 ALA A CA 1
ATOM 589 C C . ALA A 1 81 ? -15.133 7.449 -9.305 1 68.19 81 ALA A C 1
ATOM 591 O O . ALA A 1 81 ? -14.953 6.344 -9.82 1 68.19 81 ALA A O 1
ATOM 592 N N . GLU A 1 82 ? -14.727 7.828 -8.109 1 83.75 82 GLU A N 1
ATOM 593 C CA . GLU A 1 82 ? -13.742 6.898 -7.555 1 83.75 82 GLU A CA 1
ATOM 594 C C . GLU A 1 82 ? -14.383 5.969 -6.527 1 83.75 82 GLU A C 1
ATOM 596 O O . GLU A 1 82 ? -14.961 6.426 -5.539 1 83.75 82 GLU A O 1
ATOM 601 N N . SER A 1 83 ? -14.328 4.672 -6.691 1 90.25 83 SER A N 1
ATOM 602 C CA . SER A 1 83 ? -14.875 3.668 -5.785 1 90.25 83 SER A CA 1
ATOM 603 C C . SER A 1 83 ? -14.117 3.646 -4.461 1 90.25 83 SER A C 1
ATOM 605 O O . SER A 1 83 ? -12.984 4.121 -4.379 1 90.25 83 SER A O 1
ATOM 607 N N . ASP A 1 84 ? -14.766 3.156 -3.359 1 93.06 84 ASP A N 1
ATOM 608 C CA . ASP A 1 84 ? -14.148 3.092 -2.039 1 93.06 84 ASP A CA 1
ATOM 609 C C . ASP A 1 84 ? -12.859 2.268 -2.076 1 93.06 84 ASP A C 1
ATOM 611 O O . ASP A 1 84 ? -11.844 2.672 -1.512 1 93.06 84 ASP A O 1
ATOM 615 N N . PRO A 1 85 ? -12.828 1.113 -2.801 1 94.88 85 PRO A N 1
ATOM 616 C CA . PRO A 1 85 ? -11.578 0.359 -2.861 1 94.88 85 PRO A CA 1
ATOM 617 C C . PRO A 1 85 ? -10.445 1.148 -3.514 1 94.88 85 PRO A C 1
ATOM 619 O O . PRO A 1 85 ? -9.32 1.161 -3 1 94.88 85 PRO A O 1
ATOM 622 N N . ARG A 1 86 ? -10.75 1.789 -4.562 1 92.5 86 ARG A N 1
ATOM 623 C CA . ARG A 1 86 ? -9.719 2.564 -5.246 1 92.5 86 ARG A CA 1
ATOM 624 C C . ARG A 1 86 ? -9.25 3.732 -4.383 1 92.5 86 ARG A C 1
ATOM 626 O O . ARG A 1 86 ? -8.055 4.023 -4.32 1 92.5 86 ARG A O 1
ATOM 633 N N . LEU A 1 87 ? -10.195 4.402 -3.752 1 92.81 87 LEU A N 1
ATOM 634 C CA . LEU A 1 87 ? -9.844 5.512 -2.869 1 92.81 87 LEU A CA 1
ATOM 635 C C . LEU A 1 87 ? -8.961 5.039 -1.725 1 92.81 87 LEU A C 1
ATOM 637 O O . LEU A 1 87 ? -7.988 5.707 -1.367 1 92.81 87 LEU A O 1
ATOM 641 N N . LEU A 1 88 ? -9.32 3.908 -1.15 1 96.19 88 LEU A N 1
ATOM 642 C CA . LEU A 1 88 ? -8.539 3.365 -0.043 1 96.19 88 LEU A CA 1
ATOM 643 C C . LEU A 1 88 ? -7.109 3.074 -0.478 1 96.19 88 LEU A C 1
ATOM 645 O O . LEU A 1 88 ? -6.16 3.357 0.26 1 96.19 88 LEU A O 1
ATOM 649 N N . LEU A 1 89 ? -6.949 2.516 -1.637 1 95 89 LEU A N 1
ATOM 650 C CA . LEU A 1 89 ? -5.617 2.232 -2.16 1 95 89 LEU A CA 1
ATOM 651 C C . LEU A 1 89 ? -4.844 3.523 -2.412 1 95 89 LEU A C 1
ATOM 653 O O . LEU A 1 89 ? -3.635 3.582 -2.189 1 95 89 LEU A O 1
ATOM 657 N N . ARG A 1 90 ? -5.496 4.562 -2.861 1 91.94 90 ARG A N 1
ATOM 658 C CA . ARG A 1 90 ? -4.848 5.863 -3 1 91.94 90 ARG A CA 1
ATOM 659 C C . ARG A 1 90 ? -4.422 6.41 -1.641 1 91.94 90 ARG A C 1
ATOM 661 O O . ARG A 1 90 ? -3.318 6.938 -1.497 1 91.94 90 ARG A O 1
ATOM 668 N N . MET A 1 91 ? -5.332 6.309 -0.695 1 94.81 91 MET A N 1
ATOM 669 C CA . MET A 1 91 ? -5 6.754 0.655 1 94.81 91 MET A CA 1
ATOM 670 C C . MET A 1 91 ? -3.76 6.035 1.174 1 94.81 91 MET A C 1
ATOM 672 O O . MET A 1 91 ? -2.877 6.656 1.769 1 94.81 91 MET A O 1
ATOM 676 N N . ALA A 1 92 ? -3.686 4.734 0.949 1 95 92 ALA A N 1
ATOM 677 C CA . ALA A 1 92 ? -2.531 3.945 1.369 1 95 92 ALA A CA 1
ATOM 678 C C . ALA A 1 92 ? -1.26 4.414 0.667 1 95 92 ALA A C 1
ATOM 680 O O . ALA A 1 92 ? -0.196 4.496 1.284 1 95 92 ALA A O 1
ATOM 681 N N . GLU A 1 93 ? -1.353 4.68 -0.616 1 92.06 93 GLU A N 1
ATOM 682 C CA . GLU A 1 93 ? -0.207 5.172 -1.377 1 92.06 93 GLU A CA 1
ATOM 683 C C . GLU A 1 93 ? 0.267 6.523 -0.85 1 92.06 93 GLU A C 1
ATOM 685 O O . GLU A 1 93 ? 1.47 6.75 -0.704 1 92.06 93 GLU A O 1
ATOM 690 N N . ASN A 1 94 ? -0.64 7.41 -0.592 1 92.56 94 ASN A N 1
ATOM 691 C CA . ASN A 1 94 ? -0.278 8.719 -0.054 1 92.56 94 ASN A CA 1
ATOM 692 C C . ASN A 1 94 ? 0.356 8.602 1.329 1 92.56 94 ASN A C 1
ATOM 694 O O . ASN A 1 94 ? 1.27 9.352 1.664 1 92.56 94 ASN A O 1
ATOM 698 N N . ALA A 1 95 ? -0.157 7.664 2.125 1 94.62 95 ALA A N 1
ATOM 699 C CA . ALA A 1 95 ? 0.464 7.391 3.418 1 94.62 95 ALA A CA 1
ATOM 700 C C . ALA A 1 95 ? 1.9 6.906 3.246 1 94.62 95 ALA A C 1
ATOM 702 O O . ALA A 1 95 ? 2.801 7.344 3.965 1 94.62 95 ALA A O 1
ATOM 703 N N . ARG A 1 96 ? 2.102 6.008 2.33 1 91.88 96 ARG A N 1
ATOM 704 C CA . ARG A 1 96 ? 3.441 5.512 2.035 1 91.88 96 ARG A CA 1
ATOM 705 C C . ARG A 1 96 ? 4.367 6.645 1.61 1 91.88 96 ARG A C 1
ATOM 707 O O . ARG A 1 96 ? 5.52 6.711 2.047 1 91.88 96 ARG A O 1
ATOM 714 N N . LYS A 1 97 ? 3.889 7.52 0.741 1 89.81 97 LYS A N 1
ATOM 715 C CA . LYS A 1 97 ? 4.668 8.664 0.281 1 89.81 97 LYS A CA 1
ATOM 716 C C . LYS A 1 97 ? 5.043 9.578 1.444 1 89.81 97 LYS A C 1
ATOM 718 O O . LYS A 1 97 ? 6.18 10.047 1.531 1 89.81 97 LYS A O 1
ATOM 723 N N . LEU A 1 98 ? 4.129 9.797 2.348 1 93.12 98 LEU A N 1
ATOM 724 C CA . LEU A 1 98 ? 4.379 10.656 3.504 1 93.12 98 LEU A CA 1
ATOM 725 C C . LEU A 1 98 ? 5.516 10.094 4.352 1 93.12 98 LEU A C 1
ATOM 727 O O . LEU A 1 98 ? 6.434 10.828 4.727 1 93.12 98 LEU A O 1
ATOM 731 N N . VAL A 1 99 ? 5.438 8.805 4.602 1 94.19 99 VAL A N 1
ATOM 732 C CA . VAL A 1 99 ? 6.434 8.227 5.496 1 94.19 99 VAL A CA 1
ATOM 733 C C . VAL A 1 99 ? 7.785 8.156 4.785 1 94.19 99 VAL A C 1
ATOM 735 O O . VAL A 1 99 ? 8.836 8.289 5.418 1 94.19 99 VAL A O 1
ATOM 738 N N . SER A 1 100 ? 7.77 8.008 3.498 1 90.69 100 SER A N 1
ATOM 739 C CA . SER A 1 100 ? 9.008 8.031 2.732 1 90.69 100 SER A CA 1
ATOM 740 C C . SER A 1 100 ? 9.688 9.398 2.82 1 90.69 100 SER A C 1
ATOM 742 O O . SER A 1 100 ? 10.891 9.508 2.604 1 90.69 100 SER A O 1
ATOM 744 N N . ALA A 1 101 ? 8.883 10.43 3.15 1 91.56 101 ALA A N 1
ATOM 745 C CA . ALA A 1 101 ? 9.391 11.789 3.293 1 91.56 101 ALA A CA 1
ATOM 746 C C . ALA A 1 101 ? 9.742 12.094 4.746 1 91.56 101 ALA A C 1
ATOM 748 O O . ALA A 1 101 ? 9.977 13.25 5.105 1 91.56 101 ALA A O 1
ATOM 749 N N . GLY A 1 102 ? 9.719 11.102 5.582 1 95.44 102 GLY A N 1
ATOM 750 C CA . GLY A 1 102 ? 10.195 11.25 6.949 1 95.44 102 GLY A CA 1
ATOM 751 C C . GLY A 1 102 ? 9.086 11.555 7.934 1 95.44 102 GLY A C 1
ATOM 752 O O . GLY A 1 102 ? 9.336 11.766 9.125 1 95.44 102 GLY A O 1
ATOM 753 N N . VAL A 1 103 ? 7.836 11.609 7.457 1 97.5 103 VAL A N 1
ATOM 754 C CA . VAL A 1 103 ? 6.699 11.82 8.352 1 97.5 103 VAL A CA 1
ATOM 755 C C . VAL A 1 103 ? 6.332 10.508 9.031 1 97.5 103 VAL A C 1
ATOM 757 O O . VAL A 1 103 ? 5.957 9.531 8.375 1 97.5 103 VAL A O 1
ATOM 760 N N . THR A 1 104 ? 6.449 10.492 10.336 1 98.31 104 THR A N 1
ATOM 761 C CA . THR A 1 104 ? 6.145 9.258 11.055 1 98.31 104 THR A CA 1
ATOM 762 C C . THR A 1 104 ? 4.801 9.367 11.773 1 98.31 104 THR A C 1
ATOM 764 O O . THR A 1 104 ? 4.27 8.375 12.266 1 98.31 104 THR A O 1
ATOM 767 N N . LEU A 1 105 ? 4.223 10.57 11.812 1 98.69 105 LEU A N 1
ATOM 768 C CA . LEU A 1 105 ? 2.863 10.812 12.289 1 98.69 105 LEU A CA 1
ATOM 769 C C . LEU A 1 105 ? 2.145 11.82 11.398 1 98.69 105 LEU A C 1
ATOM 771 O O . LEU A 1 105 ? 2.699 12.875 11.078 1 98.69 105 LEU A O 1
ATOM 775 N N . ALA A 1 106 ? 0.947 11.461 10.984 1 98.38 106 ALA A N 1
ATOM 776 C CA . ALA A 1 106 ? 0.117 12.375 10.203 1 98.38 106 ALA A CA 1
ATOM 777 C C . ALA A 1 106 ? -1.315 12.406 10.734 1 98.38 106 ALA A C 1
ATOM 779 O O . ALA A 1 106 ? -1.831 11.383 11.195 1 98.38 106 ALA A O 1
ATOM 780 N N . ARG A 1 107 ? -1.908 13.547 10.688 1 98.62 107 ARG A N 1
ATOM 781 C CA . ARG A 1 107 ? -3.305 13.727 11.07 1 98.62 107 ARG A CA 1
ATOM 782 C C . ARG A 1 107 ? -4.188 13.945 9.852 1 98.62 107 ARG A C 1
ATOM 784 O O . ARG A 1 107 ? -4.078 14.969 9.172 1 98.62 107 ARG A O 1
ATOM 791 N N . ASP A 1 108 ? -4.961 12.922 9.523 1 97.88 108 ASP A N 1
ATOM 792 C CA . ASP A 1 108 ? -5.898 13 8.398 1 97.88 108 ASP A CA 1
ATOM 793 C C . ASP A 1 108 ? -7.207 13.656 8.828 1 97.88 108 ASP A C 1
ATOM 795 O O . ASP A 1 108 ? -7.953 13.102 9.633 1 97.88 108 ASP A O 1
ATOM 799 N N . LEU A 1 109 ? -7.516 14.789 8.211 1 97.56 109 LEU A N 1
ATOM 800 C CA . LEU A 1 109 ? -8.633 15.594 8.688 1 97.56 109 LEU A CA 1
ATOM 801 C C . LEU A 1 109 ? -9.828 15.484 7.746 1 97.56 109 LEU A C 1
ATOM 803 O O . LEU A 1 109 ? -10.586 16.438 7.586 1 97.56 109 LEU A O 1
ATOM 807 N N . GLY A 1 110 ? -10.008 14.359 7.156 1 95 110 GLY A N 1
ATOM 808 C CA . GLY A 1 110 ? -11.172 14.133 6.316 1 95 110 GLY A CA 1
ATOM 809 C C . GLY A 1 110 ? -11.094 12.828 5.535 1 95 110 GLY A C 1
ATOM 810 O O . GLY A 1 110 ? -10.164 12.617 4.758 1 95 110 GLY A O 1
ATOM 811 N N . GLY A 1 111 ? -12.023 12.008 5.68 1 92.56 111 GLY A N 1
ATOM 812 C CA . GLY A 1 111 ? -12.141 10.75 4.961 1 92.56 111 GLY A CA 1
ATOM 813 C C . GLY A 1 111 ? -13.57 10.25 4.871 1 92.56 111 GLY A C 1
ATOM 814 O O . GLY A 1 111 ? -14.336 10.375 5.828 1 92.56 111 GLY A O 1
ATOM 815 N N . ARG A 1 112 ? -13.945 9.742 3.736 1 91.94 112 ARG A N 1
ATOM 816 C CA . ARG A 1 112 ? -15.305 9.242 3.574 1 91.94 112 ARG A CA 1
ATOM 817 C C . ARG A 1 112 ? -15.422 7.793 4.027 1 91.94 112 ARG A C 1
ATOM 819 O O . ARG A 1 112 ? -14.461 7.031 3.928 1 91.94 112 ARG A O 1
ATOM 826 N N . ASN A 1 113 ? -16.516 7.395 4.562 1 94.44 113 ASN A N 1
ATOM 827 C CA . ASN A 1 113 ? -16.938 6.031 4.855 1 94.44 113 ASN A CA 1
ATOM 828 C C . ASN A 1 113 ? -15.969 5.336 5.805 1 94.44 113 ASN A C 1
ATOM 830 O O . ASN A 1 113 ? -15.758 4.125 5.707 1 94.44 113 ASN A O 1
ATOM 834 N N . PHE A 1 114 ? -15.266 6.121 6.602 1 97 114 PHE A N 1
ATOM 835 C CA . PHE A 1 114 ? -14.391 5.668 7.676 1 97 114 PHE A CA 1
ATOM 836 C C . PHE A 1 114 ? -13.211 4.879 7.117 1 97 114 PHE A C 1
ATOM 838 O O . PHE A 1 114 ? -12.641 4.031 7.805 1 97 114 PHE A O 1
ATOM 845 N N . LEU A 1 115 ? -12.875 5.09 5.832 1 97.12 115 LEU A N 1
ATOM 846 C CA . LEU A 1 115 ? -11.75 4.43 5.188 1 97.12 115 LEU A CA 1
ATOM 847 C C . LEU A 1 115 ? -10.445 4.773 5.898 1 97.12 115 LEU A C 1
ATOM 849 O O . LEU A 1 115 ? -9.523 3.951 5.953 1 97.12 115 LEU A O 1
ATOM 853 N N . ASP A 1 116 ? -10.391 5.961 6.434 1 97.75 116 ASP A N 1
ATOM 854 C CA . ASP A 1 116 ? -9.18 6.398 7.137 1 97.75 116 ASP A CA 1
ATOM 855 C C . ASP A 1 116 ? -8.984 5.617 8.43 1 97.75 116 ASP A C 1
ATOM 857 O O . ASP A 1 116 ? -7.852 5.363 8.844 1 97.75 116 ASP A O 1
ATOM 861 N N . VAL A 1 117 ? -10.07 5.191 9.102 1 98.31 117 VAL A N 1
ATOM 862 C CA . VAL A 1 117 ? -9.984 4.355 10.297 1 98.31 117 VAL A CA 1
ATOM 863 C C . VAL A 1 117 ? -9.391 2.996 9.93 1 98.31 117 VAL A C 1
ATOM 865 O O . VAL A 1 117 ? -8.492 2.5 10.617 1 98.31 117 VAL A O 1
ATOM 868 N N . ALA A 1 118 ? -9.859 2.459 8.836 1 96.94 118 ALA A N 1
ATOM 869 C CA . ALA A 1 118 ? -9.344 1.175 8.367 1 96.94 118 ALA A CA 1
ATOM 870 C C . ALA A 1 118 ? -7.852 1.262 8.062 1 96.94 118 ALA A C 1
ATOM 872 O O . ALA A 1 118 ? -7.086 0.364 8.414 1 96.94 118 ALA A O 1
ATOM 873 N N . LEU A 1 119 ? -7.465 2.277 7.426 1 98.06 119 LEU A N 1
ATOM 874 C CA . LEU A 1 119 ? -6.059 2.463 7.074 1 98.06 119 LEU A CA 1
ATOM 875 C C . LEU A 1 119 ? -5.207 2.652 8.32 1 98.06 119 LEU A C 1
ATOM 877 O O . LEU A 1 119 ? -4.148 2.033 8.453 1 98.06 119 LEU A O 1
ATOM 881 N N . ARG A 1 120 ? -5.668 3.51 9.211 1 98.31 120 ARG A N 1
ATOM 882 C CA . ARG A 1 120 ? -4.965 3.729 10.477 1 98.31 120 ARG A CA 1
ATOM 883 C C . ARG A 1 120 ? -4.711 2.41 11.195 1 98.31 120 ARG A C 1
ATOM 885 O O . ARG A 1 120 ? -3.582 2.127 11.602 1 98.31 120 ARG A O 1
ATOM 892 N N . ASP A 1 121 ? -5.762 1.662 11.336 1 96.56 121 ASP A N 1
ATOM 893 C CA . ASP A 1 121 ? -5.672 0.408 12.078 1 96.56 121 ASP A CA 1
ATOM 894 C C . ASP A 1 121 ? -4.734 -0.576 11.383 1 96.56 121 ASP A C 1
ATOM 896 O O . ASP A 1 121 ? -4.016 -1.331 12.047 1 96.56 121 ASP A O 1
ATOM 900 N N . SER A 1 122 ? -4.773 -0.585 10.094 1 94.81 122 SER A N 1
ATOM 901 C CA . SER A 1 122 ? -3.898 -1.458 9.32 1 94.81 122 SER A CA 1
ATOM 902 C C . SER A 1 122 ? -2.432 -1.08 9.508 1 94.81 122 SER A C 1
ATOM 904 O O . SER A 1 122 ? -1.576 -1.954 9.656 1 94.81 122 SER A O 1
ATOM 906 N N . ILE A 1 123 ? -2.09 0.192 9.461 1 95.75 123 ILE A N 1
ATOM 907 C CA . ILE A 1 123 ? -0.726 0.669 9.664 1 95.75 123 ILE A CA 1
ATOM 908 C C . ILE A 1 123 ? -0.271 0.337 11.086 1 95.75 123 ILE A C 1
ATOM 910 O O . ILE A 1 123 ? 0.84 -0.16 11.289 1 95.75 123 ILE A O 1
ATOM 914 N N . ALA A 1 124 ? -1.149 0.587 12.055 1 94.62 124 ALA A N 1
ATOM 915 C CA . ALA A 1 124 ? -0.835 0.31 13.453 1 94.62 124 ALA A CA 1
ATOM 916 C C . ALA A 1 124 ? -0.542 -1.173 13.664 1 94.62 124 ALA A C 1
ATOM 918 O O . ALA A 1 124 ? 0.317 -1.532 14.477 1 94.62 124 ALA A O 1
ATOM 919 N N . ALA A 1 125 ? -1.195 -2.002 12.891 1 90.62 125 ALA A N 1
ATOM 920 C CA . ALA A 1 125 ? -1.036 -3.449 13 1 90.62 125 ALA A CA 1
ATOM 921 C C . ALA A 1 125 ? 0.211 -3.926 12.266 1 90.62 125 ALA A C 1
ATOM 923 O O . ALA A 1 125 ? 0.562 -5.105 12.32 1 90.62 125 ALA A O 1
ATOM 924 N N . GLY A 1 126 ? 0.87 -3.072 11.547 1 89.5 126 GLY A N 1
ATOM 925 C CA . GLY A 1 126 ? 2.055 -3.439 10.789 1 89.5 126 GLY A CA 1
ATOM 926 C C . GLY A 1 126 ? 1.732 -4.098 9.461 1 89.5 126 GLY A C 1
ATOM 927 O O . GLY A 1 126 ? 2.582 -4.773 8.875 1 89.5 126 GLY A O 1
ATOM 928 N N . LEU A 1 127 ? 0.496 -3.9 8.977 1 89.69 127 LEU A N 1
ATOM 929 C CA . LEU A 1 127 ? 0.038 -4.52 7.734 1 89.69 127 LEU A CA 1
ATOM 930 C C . LEU A 1 127 ? 0.292 -3.6 6.543 1 89.69 127 LEU A C 1
ATOM 932 O O . LEU A 1 127 ? 0.494 -4.074 5.422 1 89.69 127 LEU A O 1
ATOM 936 N N . THR A 1 128 ? 0.227 -2.357 6.777 1 93.06 128 THR A N 1
ATOM 937 C CA . THR A 1 128 ? 0.39 -1.354 5.734 1 93.06 128 THR A CA 1
ATOM 938 C C . THR A 1 128 ? 1.539 -0.406 6.066 1 93.06 128 THR A C 1
ATOM 940 O O . THR A 1 128 ? 1.692 0.012 7.215 1 93.06 128 THR A O 1
ATOM 943 N N . VAL A 1 129 ? 2.301 -0.065 5.09 1 92.38 129 VAL A N 1
ATOM 944 C CA . VAL A 1 129 ? 3.408 0.867 5.27 1 92.38 129 VAL A CA 1
ATOM 945 C C . VAL A 1 129 ? 2.879 2.299 5.316 1 92.38 129 VAL A C 1
ATOM 947 O O . VAL A 1 129 ? 2.156 2.73 4.414 1 92.38 129 VAL A O 1
ATOM 950 N N . GLY A 1 130 ? 3.174 3.014 6.301 1 94.81 130 GLY A N 1
ATOM 951 C CA . GLY A 1 130 ? 2.766 4.398 6.465 1 94.81 130 GLY A CA 1
ATOM 952 C C . GLY A 1 130 ? 3.102 4.961 7.832 1 94.81 130 GLY A C 1
ATOM 953 O O . GLY A 1 130 ? 3.605 4.246 8.695 1 94.81 130 GLY A O 1
ATOM 954 N N . PRO A 1 131 ? 2.902 6.242 8.008 1 97.56 131 PRO A N 1
ATOM 955 C CA . PRO A 1 131 ? 3.055 6.832 9.344 1 97.56 131 PRO A CA 1
ATOM 956 C C . PRO A 1 131 ? 1.941 6.418 10.297 1 97.56 131 PRO A C 1
ATOM 958 O O . PRO A 1 131 ? 0.912 5.895 9.867 1 97.56 131 PRO A O 1
ATOM 961 N N . ASN A 1 132 ? 2.254 6.582 11.578 1 98.19 132 ASN A N 1
ATOM 962 C CA . ASN A 1 132 ? 1.095 6.598 12.461 1 98.19 132 ASN A CA 1
ATOM 963 C C . ASN A 1 132 ? 0.062 7.633 12.016 1 98.19 132 ASN A C 1
ATOM 965 O O . ASN A 1 132 ? 0.421 8.703 11.531 1 98.19 132 ASN A O 1
ATOM 969 N N . LEU A 1 133 ? -1.229 7.242 12.219 1 98.69 133 LEU A N 1
ATOM 970 C CA . LEU A 1 133 ? -2.271 8.172 11.805 1 98.69 133 LEU A CA 1
ATOM 971 C C . LEU A 1 133 ? -3.164 8.555 12.977 1 98.69 133 LEU A C 1
ATOM 973 O O . LEU A 1 133 ? -3.467 7.719 13.828 1 98.69 133 LEU A O 1
ATOM 977 N N . LEU A 1 134 ? -3.514 9.773 13.039 1 98.81 134 LEU A N 1
ATOM 978 C CA . LEU A 1 134 ? -4.715 10.266 13.711 1 98.81 134 LEU A CA 1
ATOM 979 C C . LEU A 1 134 ? -5.781 10.656 12.695 1 98.81 134 LEU A C 1
ATOM 981 O O . LEU A 1 134 ? -5.488 11.336 11.711 1 98.81 134 LEU A O 1
ATOM 985 N N . VAL A 1 135 ? -7.023 10.188 12.922 1 98.75 135 VAL A N 1
ATOM 986 C CA . VAL A 1 135 ? -7.996 10.352 11.844 1 98.75 135 VAL A CA 1
ATOM 987 C C . VAL A 1 135 ? -9.242 11.062 12.375 1 98.75 135 VAL A C 1
ATOM 989 O O . VAL A 1 135 ? -9.672 10.812 13.508 1 98.75 135 VAL A O 1
ATOM 992 N N . ALA A 1 136 ? -9.789 11.898 11.508 1 98.56 136 ALA A N 1
ATOM 993 C CA . ALA A 1 136 ? -11 12.633 11.867 1 98.56 136 ALA A CA 1
ATOM 994 C C . ALA A 1 136 ? -12.242 12 11.25 1 98.56 136 ALA A C 1
ATOM 996 O O . ALA A 1 136 ? -13.367 12.266 11.672 1 98.56 136 ALA A O 1
ATOM 997 N N . THR A 1 137 ? -12.039 11.203 10.195 1 97.69 137 THR A N 1
ATOM 998 C CA . THR A 1 137 ? -13.102 10.57 9.422 1 97.69 137 THR A CA 1
ATOM 999 C C . THR A 1 137 ? -13.906 11.609 8.656 1 97.69 137 THR A C 1
ATOM 1001 O O . THR A 1 137 ? -13.352 12.344 7.832 1 97.69 137 THR A O 1
ATOM 1004 N N . ARG A 1 138 ? -15.258 11.734 8.852 1 97.5 138 ARG A N 1
ATOM 1005 C CA . ARG A 1 138 ? -16.109 12.609 8.055 1 97.5 138 ARG A CA 1
ATOM 1006 C C . ARG A 1 138 ? -16.125 14.023 8.625 1 97.5 138 ARG A C 1
ATOM 1008 O O . ARG A 1 138 ? -16.594 14.234 9.742 1 97.5 138 ARG A O 1
ATOM 1015 N N . PRO A 1 139 ? -15.625 15.016 7.848 1 97.81 139 PRO A N 1
ATOM 1016 C CA . PRO A 1 139 ? -15.734 16.391 8.352 1 97.81 139 PRO A CA 1
ATOM 1017 C C . PRO A 1 139 ? -17.188 16.844 8.508 1 97.81 139 PRO A C 1
ATOM 1019 O O . PRO A 1 139 ? -18.016 16.609 7.621 1 97.81 139 PRO A O 1
ATOM 1022 N N . ILE A 1 140 ? -17.484 17.453 9.617 1 98.81 140 ILE A N 1
ATOM 1023 C CA . ILE A 1 140 ? -18.828 17.953 9.875 1 98.81 140 ILE A CA 1
ATOM 1024 C C . ILE A 1 140 ? -19.047 19.25 9.094 1 98.81 140 ILE A C 1
ATOM 1026 O O . ILE A 1 140 ? -18.25 20.188 9.195 1 98.81 140 ILE A O 1
ATOM 1030 N N . THR A 1 141 ? -20.078 19.266 8.312 1 98.12 141 THR A N 1
ATOM 1031 C CA . THR A 1 141 ? -20.391 20.391 7.441 1 98.12 141 THR A CA 1
ATOM 1032 C C . THR A 1 141 ? -21.891 20.484 7.168 1 98.12 141 THR A C 1
ATOM 1034 O O . THR A 1 141 ? -22.609 19.484 7.301 1 98.12 141 THR A O 1
ATOM 1037 N N . PRO A 1 142 ? -22.438 21.656 6.852 1 97.56 142 PRO A N 1
ATOM 1038 C CA . PRO A 1 142 ? -23.844 21.719 6.449 1 97.56 142 PRO A CA 1
ATOM 1039 C C . PRO A 1 142 ? -24.094 21.031 5.109 1 97.56 142 PRO A C 1
ATOM 1041 O O . PRO A 1 142 ? -23.172 20.828 4.324 1 97.56 142 PRO A O 1
ATOM 1044 N N . THR A 1 143 ? -25.359 20.625 4.941 1 95.19 143 THR A N 1
ATOM 1045 C CA . THR A 1 143 ? -25.734 20.062 3.648 1 95.19 143 THR A CA 1
ATOM 1046 C C . THR A 1 143 ? -25.297 20.984 2.514 1 95.19 143 THR A C 1
ATOM 1048 O O . THR A 1 143 ? -25.625 22.172 2.514 1 95.19 143 THR A O 1
ATOM 1051 N N . GLY A 1 144 ? -24.484 20.453 1.586 1 92.12 144 GLY A N 1
ATOM 1052 C CA . GLY A 1 144 ? -23.969 21.234 0.469 1 92.12 144 GLY A CA 1
ATOM 1053 C C . GLY A 1 144 ? -22.797 22.109 0.847 1 92.12 144 GLY A C 1
ATOM 1054 O O . GLY A 1 144 ? -22.344 22.938 0.042 1 92.12 144 GLY A O 1
ATOM 1055 N N . GLY A 1 145 ? -22.312 22 2.043 1 94.56 145 GLY A N 1
ATOM 1056 C CA . GLY A 1 145 ? -21.188 22.781 2.502 1 94.56 145 GLY A CA 1
ATOM 1057 C C . GLY A 1 145 ? -19.859 22.266 1.998 1 94.56 145 GLY A C 1
ATOM 1058 O O . GLY A 1 145 ? -19.812 21.359 1.162 1 94.56 145 GLY A O 1
ATOM 1059 N N . HIS A 1 146 ? -18.766 22.891 2.521 1 93.12 146 HIS A N 1
ATOM 1060 C CA . HIS A 1 146 ? -17.422 22.531 2.088 1 93.12 146 HIS A CA 1
ATOM 1061 C C . HIS A 1 146 ? -17.109 21.078 2.42 1 93.12 146 HIS A C 1
ATOM 1063 O O . HIS A 1 146 ? -17.328 20.641 3.553 1 93.12 146 HIS A O 1
ATOM 1069 N N . CYS A 1 147 ? -16.734 20.234 1.435 1 91.56 147 CYS A N 1
ATOM 1070 C CA . CYS A 1 147 ? -16.328 18.828 1.52 1 91.56 147 CYS A CA 1
ATOM 1071 C C . CYS A 1 147 ? -17.516 17.938 1.896 1 91.56 147 CYS A C 1
ATOM 1073 O O . CYS A 1 147 ? -17.344 16.906 2.531 1 91.56 147 CYS A O 1
ATOM 1075 N N . TRP A 1 148 ? -18.766 18.328 1.568 1 91.88 148 TRP A N 1
ATOM 1076 C CA . TRP A 1 148 ? -19.969 17.594 1.902 1 91.88 148 TRP A CA 1
ATOM 1077 C C . TRP A 1 148 ? -19.891 16.156 1.403 1 91.88 148 TRP A C 1
ATOM 1079 O O . TRP A 1 148 ? -20.469 15.242 2.006 1 91.88 148 TRP A O 1
ATOM 1089 N N . TYR A 1 149 ? -19.172 15.883 0.385 1 88.5 149 TYR A N 1
ATOM 1090 C CA . TYR A 1 149 ? -19.125 14.594 -0.284 1 88.5 149 TYR A CA 1
ATOM 1091 C C . TYR A 1 149 ? -18.422 13.555 0.592 1 88.5 149 TYR A C 1
ATOM 1093 O O . TYR A 1 149 ? -18.484 12.352 0.312 1 88.5 149 TYR A O 1
ATOM 1101 N N . MET A 1 150 ? -17.844 13.961 1.669 1 92 150 MET A N 1
ATOM 1102 C CA . MET A 1 150 ? -17.188 13.016 2.559 1 92 150 MET A CA 1
ATOM 1103 C C . MET A 1 150 ? -18.156 12.453 3.584 1 92 150 MET A C 1
ATOM 1105 O O . MET A 1 150 ? -17.812 11.57 4.363 1 92 150 MET A O 1
ATOM 1109 N N . GLY A 1 151 ? -19.391 13 3.672 1 93.06 151 GLY A N 1
ATOM 1110 C CA . GLY A 1 151 ? -20.484 12.297 4.332 1 93.06 151 GLY A CA 1
ATOM 1111 C C . GLY A 1 151 ? -20.766 12.805 5.734 1 93.06 151 GLY A C 1
ATOM 1112 O O . GLY A 1 151 ? -21.422 12.133 6.531 1 93.06 151 GLY A O 1
ATOM 1113 N N . GLY A 1 152 ? -20.25 14.031 6.074 1 97.12 152 GLY A N 1
ATOM 1114 C CA . GLY A 1 152 ? -20.453 14.539 7.422 1 97.12 152 GLY A CA 1
ATOM 1115 C C . GLY A 1 152 ? -21.484 15.648 7.5 1 97.12 152 GLY A C 1
ATOM 1116 O O . GLY A 1 152 ? -21.344 16.578 8.312 1 97.12 152 GLY A O 1
ATOM 1117 N N . GLU A 1 153 ? -22.516 15.609 6.707 1 97.19 153 GLU A N 1
ATOM 1118 C CA . GLU A 1 153 ? -23.5 16.703 6.641 1 97.19 153 GLU A CA 1
ATOM 1119 C C . GLU A 1 153 ? -24.375 16.719 7.887 1 97.19 153 GLU A C 1
ATOM 1121 O O . GLU A 1 153 ? -24.844 15.672 8.344 1 97.19 153 GLU A O 1
ATOM 1126 N N . ALA A 1 154 ? -24.547 17.891 8.422 1 98.44 154 ALA A N 1
ATOM 1127 C CA . ALA A 1 154 ? -25.375 18.172 9.594 1 98.44 154 ALA A CA 1
ATOM 1128 C C . ALA A 1 154 ? -25.922 19.594 9.555 1 98.44 154 ALA A C 1
ATOM 1130 O O . ALA A 1 154 ? -25.188 20.547 9.32 1 98.44 154 ALA A O 1
ATOM 1131 N N . ASP A 1 155 ? -27.234 19.781 9.93 1 97.75 155 ASP A N 1
ATOM 1132 C CA . ASP A 1 155 ? -27.859 21.062 9.602 1 97.75 155 ASP A CA 1
ATOM 1133 C C . ASP A 1 155 ? -28.406 21.75 10.859 1 97.75 155 ASP A C 1
ATOM 1135 O O . ASP A 1 155 ? -28.906 22.859 10.797 1 97.75 155 ASP A O 1
ATOM 1139 N N . ASP A 1 156 ? -28.391 21.094 11.953 1 97.62 156 ASP A N 1
ATOM 1140 C CA . ASP A 1 156 ? -28.859 21.672 13.211 1 97.62 156 ASP A CA 1
ATOM 1141 C C . ASP A 1 156 ? -28.078 21.125 14.398 1 97.62 156 ASP A C 1
ATOM 1143 O O . ASP A 1 156 ? -27.141 20.344 14.227 1 97.62 156 ASP A O 1
ATOM 1147 N N . LEU A 1 157 ? -28.469 21.609 15.523 1 98.12 157 LEU A N 1
ATOM 1148 C CA . LEU A 1 157 ? -27.75 21.266 16.75 1 98.12 157 LEU A CA 1
ATOM 1149 C C . LEU A 1 157 ? -27.766 19.75 16.969 1 98.12 157 LEU A C 1
ATOM 1151 O O . LEU A 1 157 ? -26.734 19.156 17.281 1 98.12 157 LEU A O 1
ATOM 1155 N N . SER A 1 158 ? -28.875 19.141 16.797 1 98.25 158 SER A N 1
ATOM 1156 C CA . SER A 1 158 ? -28.969 17.703 16.938 1 98.25 158 SER A CA 1
ATOM 1157 C C . SER A 1 158 ? -28.125 16.969 15.898 1 98.25 158 SER A C 1
ATOM 1159 O O . SER A 1 158 ? -27.531 15.938 16.188 1 98.25 158 SER A O 1
ATOM 1161 N N . GLY A 1 159 ? -28.141 17.5 14.727 1 98.56 159 GLY A N 1
ATOM 1162 C CA . GLY A 1 159 ? -27.375 16.906 13.641 1 98.56 159 GLY A CA 1
ATOM 1163 C C . GLY A 1 159 ? -25.875 16.922 13.883 1 98.56 159 GLY A C 1
ATOM 1164 O O . GLY A 1 159 ? -25.203 15.914 13.68 1 98.56 159 GLY A O 1
ATOM 1165 N N . VAL A 1 160 ? -25.359 18.047 14.266 1 98.69 160 VAL A N 1
ATOM 1166 C CA . VAL A 1 160 ? -23.922 18.141 14.469 1 98.69 160 VAL A CA 1
ATOM 1167 C C . VAL A 1 160 ? -23.5 17.203 15.602 1 98.69 160 VAL A C 1
ATOM 1169 O O . VAL A 1 160 ? -22.422 16.578 15.539 1 98.69 160 VAL A O 1
ATOM 1172 N N . ARG A 1 161 ? -24.312 17.094 16.688 1 98.69 161 ARG A N 1
ATOM 1173 C CA . ARG A 1 161 ? -24.016 16.156 17.766 1 98.69 161 ARG A CA 1
ATOM 1174 C C . ARG A 1 161 ? -24.031 14.719 17.266 1 98.69 161 ARG A C 1
ATOM 1176 O O . ARG A 1 161 ? -23.156 13.914 17.625 1 98.69 161 ARG A O 1
ATOM 1183 N N . ARG A 1 162 ? -25 14.414 16.469 1 98.69 162 ARG A N 1
ATOM 1184 C CA . ARG A 1 162 ? -25.125 13.062 15.938 1 98.69 162 ARG A CA 1
ATOM 1185 C C . ARG A 1 162 ? -23.891 12.68 15.125 1 98.69 162 ARG A C 1
ATOM 1187 O O . ARG A 1 162 ? -23.312 11.609 15.344 1 98.69 162 ARG A O 1
ATOM 1194 N N . VAL A 1 163 ? -23.516 13.484 14.172 1 98.75 163 VAL A N 1
ATOM 1195 C CA . VAL A 1 163 ? -22.391 13.172 13.312 1 98.75 163 VAL A CA 1
ATOM 1196 C C . VAL A 1 163 ? -21.109 13.078 14.156 1 98.75 163 VAL A C 1
ATOM 1198 O O . VAL A 1 163 ? -20.281 12.188 13.945 1 98.75 163 VAL A O 1
ATOM 1201 N N . ALA A 1 164 ? -20.953 14.008 15.094 1 98.88 164 ALA A N 1
ATOM 1202 C CA . ALA A 1 164 ? -19.812 13.945 16 1 98.88 164 ALA A CA 1
ATOM 1203 C C . ALA A 1 164 ? -19.75 12.594 16.719 1 98.88 164 ALA A C 1
ATOM 1205 O O . ALA A 1 164 ? -18.703 11.938 16.734 1 98.88 164 ALA A O 1
ATOM 1206 N N . ARG A 1 165 ? -20.906 12.125 17.25 1 98.75 165 ARG A N 1
ATOM 1207 C CA . ARG A 1 165 ? -20.969 10.875 17.984 1 98.75 165 ARG A CA 1
ATOM 1208 C C . ARG A 1 165 ? -20.703 9.68 17.078 1 98.75 165 ARG A C 1
ATOM 1210 O O . ARG A 1 165 ? -20.062 8.711 17.469 1 98.75 165 ARG A O 1
ATOM 1217 N N . GLU A 1 166 ? -21.234 9.773 15.875 1 98.69 166 GLU A N 1
ATOM 1218 C CA . GLU A 1 166 ? -21 8.703 14.906 1 98.69 166 GLU A CA 1
ATOM 1219 C C . GLU A 1 166 ? -19.516 8.578 14.578 1 98.69 166 GLU A C 1
ATOM 1221 O O . GLU A 1 166 ? -18.984 7.465 14.516 1 98.69 166 GLU A O 1
ATOM 1226 N N . ASN A 1 167 ? -18.875 9.703 14.297 1 98.75 167 ASN A N 1
ATOM 1227 C CA . ASN A 1 167 ? -17.438 9.695 14.023 1 98.75 167 ASN A CA 1
ATOM 1228 C C . ASN A 1 167 ? -16.641 9.125 15.188 1 98.75 167 ASN A C 1
ATOM 1230 O O . ASN A 1 167 ? -15.766 8.289 14.992 1 98.75 167 ASN A O 1
ATOM 1234 N N . LEU A 1 168 ? -16.984 9.562 16.406 1 98.62 168 LEU A N 1
ATOM 1235 C CA . LEU A 1 168 ? -16.297 9.094 17.609 1 98.62 168 LEU A CA 1
ATOM 1236 C C . LEU A 1 168 ? -16.531 7.605 17.828 1 98.62 168 LEU A C 1
ATOM 1238 O O . LEU A 1 168 ? -15.617 6.871 18.188 1 98.62 168 LEU A O 1
ATOM 1242 N N . ARG A 1 169 ? -17.75 7.133 17.609 1 98.06 169 ARG A N 1
ATOM 1243 C CA . ARG A 1 169 ? -18.078 5.715 17.703 1 98.06 169 ARG A CA 1
ATOM 1244 C C . ARG A 1 169 ? -17.25 4.891 16.719 1 98.06 169 ARG A C 1
ATOM 1246 O O . ARG A 1 169 ? -16.828 3.777 17.047 1 98.06 169 ARG A O 1
ATOM 1253 N N . ALA A 1 170 ? -17.031 5.469 15.602 1 97.75 170 ALA A N 1
ATOM 1254 C CA . ALA A 1 170 ? -16.328 4.762 14.547 1 97.75 170 ALA A CA 1
ATOM 1255 C C . ALA A 1 170 ? -14.82 4.723 14.828 1 97.75 170 ALA A C 1
ATOM 1257 O O . ALA A 1 170 ? -14.07 4.023 14.141 1 97.75 170 ALA A O 1
ATOM 1258 N N . GLY A 1 171 ? -14.328 5.512 15.758 1 98.12 171 GLY A N 1
ATOM 1259 C CA . GLY A 1 171 ? -12.938 5.426 16.156 1 98.12 171 GLY A CA 1
ATOM 1260 C C . GLY A 1 171 ? -12.141 6.676 15.836 1 98.12 171 GLY A C 1
ATOM 1261 O O . GLY A 1 171 ? -10.914 6.648 15.812 1 98.12 171 GLY A O 1
ATOM 1262 N N . ALA A 1 172 ? -12.773 7.824 15.57 1 98.69 172 ALA A N 1
ATOM 1263 C CA . ALA A 1 172 ? -12.078 9.078 15.297 1 98.69 172 ALA A CA 1
ATOM 1264 C C . ALA A 1 172 ? -11.156 9.453 16.453 1 98.69 172 ALA A C 1
ATOM 1266 O O . ALA A 1 172 ? -11.523 9.297 17.625 1 98.69 172 ALA A O 1
ATOM 1267 N N . ASP A 1 173 ? -10 9.945 16.125 1 98.81 173 ASP A N 1
ATOM 1268 C CA . ASP A 1 173 ? -9.047 10.414 17.125 1 98.81 173 ASP A CA 1
ATOM 1269 C C . ASP A 1 173 ? -9.234 11.898 17.406 1 98.81 173 ASP A C 1
ATOM 1271 O O . ASP A 1 173 ? -8.758 12.406 18.422 1 98.81 173 ASP A O 1
ATOM 1275 N N . VAL A 1 174 ? -9.836 12.617 16.516 1 98.88 174 VAL A N 1
ATOM 1276 C CA . VAL A 1 174 ? -10.141 14.039 16.531 1 98.88 174 VAL A CA 1
ATOM 1277 C C . VAL A 1 174 ? -11.375 14.32 15.688 1 98.88 174 VAL A C 1
ATOM 1279 O O . VAL A 1 174 ? -11.703 13.547 14.781 1 98.88 174 VAL A O 1
ATOM 1282 N N . LEU A 1 175 ? -12.125 15.328 16 1 98.88 175 LEU A N 1
ATOM 1283 C CA . LEU A 1 175 ? -13.211 15.742 15.117 1 98.88 175 LEU A CA 1
ATOM 1284 C C . LEU A 1 175 ? -12.766 16.891 14.219 1 98.88 175 LEU A C 1
ATOM 1286 O O . LEU A 1 175 ? -11.984 17.75 14.641 1 98.88 175 LEU A O 1
ATOM 1290 N N . LYS A 1 176 ? -13.234 16.859 12.969 1 98.88 176 LYS A N 1
ATOM 1291 C CA . LYS A 1 176 ? -13.031 17.969 12.031 1 98.88 176 LYS A CA 1
ATOM 1292 C C . LYS A 1 176 ? -14.352 18.656 11.703 1 98.88 176 LYS A C 1
ATOM 1294 O O . LYS A 1 176 ? -15.359 18 11.453 1 98.88 176 LYS A O 1
ATOM 1299 N N . VAL A 1 177 ? -14.336 20 11.727 1 98.88 177 VAL A N 1
ATOM 1300 C CA . VAL A 1 177 ? -15.523 20.766 11.344 1 98.88 177 VAL A CA 1
ATOM 1301 C C . VAL A 1 177 ? -15.141 21.812 10.305 1 98.88 177 VAL A C 1
ATOM 1303 O O . VAL A 1 177 ? -14.094 22.453 10.414 1 98.88 177 VAL A O 1
ATOM 1306 N N . MET A 1 178 ? -15.984 21.922 9.32 1 98.31 178 MET A N 1
ATOM 1307 C CA . MET A 1 178 ? -15.844 22.984 8.32 1 98.31 178 MET A CA 1
ATOM 1308 C C . MET A 1 178 ? -16.578 24.234 8.758 1 98.31 178 MET A C 1
ATOM 1310 O O . MET A 1 178 ? -17.719 24.469 8.328 1 98.31 178 MET A O 1
ATOM 1314 N N . ALA A 1 179 ? -15.883 25.078 9.484 1 98.5 179 ALA A N 1
ATOM 1315 C CA . ALA A 1 179 ? -16.547 26.234 10.094 1 98.5 179 ALA A CA 1
ATOM 1316 C C . ALA A 1 179 ? -16.781 27.344 9.062 1 98.5 179 ALA A C 1
ATOM 1318 O O . ALA A 1 179 ? -17.594 28.25 9.289 1 98.5 179 ALA A O 1
ATOM 1319 N N . SER A 1 180 ? -16.109 27.359 7.992 1 97.25 180 SER A N 1
ATOM 1320 C CA . SER A 1 180 ? -16.328 28.234 6.855 1 97.25 180 SER A CA 1
ATOM 1321 C C . SER A 1 180 ? -16.406 27.453 5.551 1 97.25 180 SER A C 1
ATOM 1323 O O . SER A 1 180 ? -16.125 26.25 5.523 1 97.25 180 SER A O 1
ATOM 1325 N N . GLY A 1 181 ? -16.875 28.172 4.539 1 94.25 181 GLY A N 1
ATOM 1326 C CA . GLY A 1 181 ? -16.812 27.562 3.217 1 94.25 181 GLY A CA 1
ATOM 1327 C C . GLY A 1 181 ? -15.391 27.344 2.732 1 94.25 181 GLY A C 1
ATOM 1328 O O . GLY A 1 181 ? -14.445 27.422 3.52 1 94.25 181 GLY A O 1
ATOM 1329 N N . GLY A 1 182 ? -15.32 26.875 1.434 1 87 182 GLY A N 1
ATOM 1330 C CA . GLY A 1 182 ? -14.008 26.562 0.891 1 87 182 GLY A CA 1
ATOM 1331 C C . GLY A 1 182 ? -13.875 26.891 -0.584 1 87 182 GLY A C 1
ATOM 1332 O O . GLY A 1 182 ? -14.773 27.5 -1.174 1 87 182 GLY A O 1
ATOM 1333 N N . GLN A 1 183 ? -12.734 26.594 -1.047 1 74.75 183 GLN A N 1
ATOM 1334 C CA . GLN A 1 183 ? -12.422 26.984 -2.42 1 74.75 183 GLN A CA 1
ATOM 1335 C C . GLN A 1 183 ? -12.5 25.797 -3.361 1 74.75 183 GLN A C 1
ATOM 1337 O O . GLN A 1 183 ? -12.555 25.953 -4.582 1 74.75 183 GLN A O 1
ATOM 1342 N N . MET A 1 184 ? -12.68 24.609 -2.879 1 72.38 184 MET A N 1
ATOM 1343 C CA . MET A 1 184 ? -12.461 23.438 -3.734 1 72.38 184 MET A CA 1
ATOM 1344 C C . MET A 1 184 ? -13.758 22.672 -3.945 1 72.38 184 ME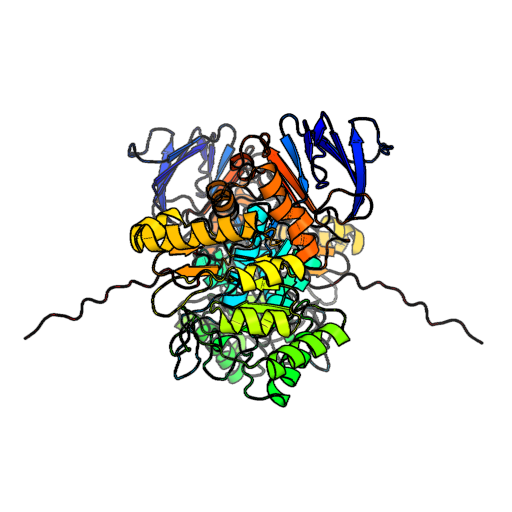T A C 1
ATOM 1346 O O . MET A 1 184 ? -13.781 21.672 -4.672 1 72.38 184 MET A O 1
ATOM 1350 N N . THR A 1 185 ? -14.75 23.031 -3.326 1 75.06 185 THR A N 1
ATOM 1351 C CA . THR A 1 185 ? -15.992 22.281 -3.41 1 75.06 185 THR A CA 1
ATOM 1352 C C . THR A 1 185 ? -17.031 23.031 -4.242 1 75.06 185 THR A C 1
ATOM 1354 O O . THR A 1 185 ? -17.453 24.125 -3.875 1 75.06 185 THR A O 1
ATOM 1357 N N . ALA A 1 186 ? -17.359 22.234 -5.223 1 73.06 186 ALA A N 1
ATOM 1358 C CA . ALA A 1 186 ? -18.359 22.844 -6.102 1 73.06 186 ALA A CA 1
ATOM 1359 C C . ALA A 1 186 ? -19.656 23.125 -5.344 1 73.06 186 ALA A C 1
ATOM 1361 O O . ALA A 1 186 ? -20.078 22.328 -4.5 1 73.06 186 ALA A O 1
ATOM 1362 N N . VAL A 1 187 ? -20.188 24.266 -5.504 1 79.44 187 VAL A N 1
ATOM 1363 C CA . VAL A 1 187 ? -21.516 24.672 -5.051 1 79.44 187 VAL A CA 1
ATOM 1364 C C . VAL A 1 187 ? -21.453 25.094 -3.58 1 79.44 187 VAL A C 1
ATOM 1366 O O . VAL A 1 187 ? -22.422 25.625 -3.039 1 79.44 187 VAL A O 1
ATOM 1369 N N . ALA A 1 188 ? -20.328 24.828 -2.889 1 85.44 188 ALA A N 1
ATOM 1370 C CA . ALA A 1 188 ? -20.188 25.219 -1.487 1 85.44 188 ALA A CA 1
ATOM 1371 C C . ALA A 1 188 ? -20.078 26.734 -1.346 1 85.44 188 ALA A C 1
ATOM 1373 O O . ALA A 1 188 ? -19.719 27.422 -2.303 1 85.44 188 ALA A O 1
ATOM 1374 N N . PRO A 1 189 ? -20.484 27.203 -0.17 1 92.19 189 PRO A N 1
ATOM 1375 C CA . PRO A 1 189 ? -20.219 28.625 0.079 1 92.19 189 PRO A CA 1
ATOM 1376 C C . PRO A 1 189 ? -18.734 28.984 -0.054 1 92.19 189 PRO A C 1
ATOM 1378 O O . PRO A 1 189 ? -17.875 28.109 0.069 1 92.19 189 PRO A O 1
ATOM 1381 N N . PRO A 1 190 ? -18.5 30.234 -0.404 1 92.94 190 PRO A N 1
ATOM 1382 C CA . PRO A 1 190 ? -17.094 30.641 -0.486 1 92.94 190 PRO A CA 1
ATOM 1383 C C . PRO A 1 190 ? -16.375 30.594 0.864 1 92.94 190 PRO A C 1
ATOM 1385 O O . PRO A 1 190 ? -17.031 30.578 1.911 1 92.94 190 PRO A O 1
ATOM 1388 N N . ALA A 1 191 ? -15.102 30.641 0.869 1 92.44 191 ALA A N 1
ATOM 1389 C CA . ALA A 1 191 ? -14.242 30.438 2.031 1 92.44 191 ALA A CA 1
ATOM 1390 C C . ALA A 1 191 ? -14.453 31.531 3.072 1 92.44 191 ALA A C 1
ATOM 1392 O O . ALA A 1 191 ? -14.258 31.297 4.27 1 92.44 191 ALA A O 1
ATOM 1393 N N . TRP A 1 192 ? -14.922 32.719 2.695 1 94.19 192 TRP A N 1
ATOM 1394 C CA . TRP A 1 192 ? -15.023 33.844 3.615 1 94.19 192 TRP A CA 1
ATOM 1395 C C . TRP A 1 192 ? -16.391 33.875 4.277 1 94.19 192 TRP A C 1
ATOM 1397 O O . TRP A 1 192 ? -16.719 34.844 4.988 1 94.19 192 TRP A O 1
ATOM 1407 N N . ARG A 1 193 ? -17.172 32.812 4.047 1 95.56 193 ARG A N 1
ATOM 1408 C CA . ARG A 1 193 ? -18.484 32.75 4.684 1 95.56 193 ARG A CA 1
ATOM 1409 C C . ARG A 1 193 ? -18.484 31.688 5.781 1 95.56 193 ARG A C 1
ATOM 1411 O O . ARG A 1 193 ? -18.047 30.547 5.57 1 95.56 193 ARG A O 1
ATOM 1418 N N . SER A 1 194 ? -19.031 32.094 6.926 1 96.62 194 SER A N 1
ATOM 1419 C CA . SER A 1 194 ? -19.219 31.141 8.016 1 96.62 194 SER A CA 1
ATOM 1420 C C . SER A 1 194 ? -20.312 30.125 7.691 1 96.62 194 SER A C 1
ATOM 1422 O O . SER A 1 194 ? -21.312 30.469 7.055 1 96.62 194 SER A O 1
ATOM 1424 N N . GLN A 1 195 ? -20.125 28.906 8.125 1 97.25 195 GLN A N 1
ATOM 1425 C CA . GLN A 1 195 ? -21.109 27.875 7.816 1 97.25 195 GLN A CA 1
ATOM 1426 C C . GLN A 1 195 ? -21.844 27.422 9.078 1 97.25 195 GLN A C 1
ATOM 1428 O O . GLN A 1 195 ? -22.906 26.797 8.992 1 97.25 195 GLN A O 1
ATOM 1433 N N . PHE A 1 196 ? -21.281 27.641 10.242 1 97.88 196 PHE A N 1
ATOM 1434 C CA . PHE A 1 196 ? -21.875 27.281 11.523 1 97.88 196 PHE A CA 1
ATOM 1435 C C . PHE A 1 196 ? -21.812 28.453 12.5 1 97.88 196 PHE A C 1
ATOM 1437 O O . PHE A 1 196 ? -20.906 29.297 12.398 1 97.88 196 PHE A O 1
ATOM 1444 N N . ASP A 1 197 ? -22.75 28.516 13.414 1 97 197 ASP A N 1
ATOM 1445 C CA . ASP A 1 197 ? -22.656 29.5 14.484 1 97 197 ASP A CA 1
ATOM 1446 C C . ASP A 1 197 ? -21.906 28.922 15.695 1 97 197 ASP A C 1
ATOM 1448 O O . ASP A 1 197 ? -21.578 27.734 15.719 1 97 197 ASP A O 1
ATOM 1452 N N . VAL A 1 198 ? -21.656 29.75 16.609 1 98.19 198 VAL A N 1
ATOM 1453 C CA . VAL A 1 198 ? -20.812 29.406 17.75 1 98.19 198 VAL A CA 1
ATOM 1454 C C . VAL A 1 198 ? -21.484 28.328 18.578 1 98.19 198 VAL A C 1
ATOM 1456 O O . VAL A 1 198 ? -20.812 27.469 19.156 1 98.19 198 VAL A O 1
ATOM 1459 N N . THR A 1 199 ? -22.812 28.312 18.672 1 98.5 199 THR A N 1
ATOM 1460 C CA . THR A 1 199 ? -23.531 27.312 19.453 1 98.5 199 THR A CA 1
ATOM 1461 C C . THR A 1 199 ? -23.328 25.922 18.875 1 98.5 199 THR A C 1
ATOM 1463 O O . THR A 1 199 ? -23.062 24.969 19.609 1 98.5 199 THR A O 1
ATOM 1466 N N . GLN A 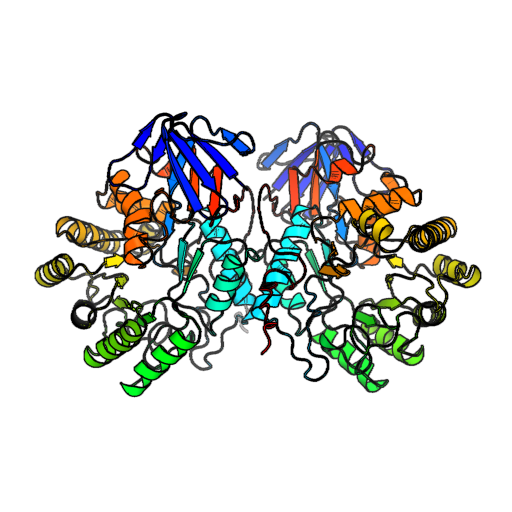1 200 ? -23.438 25.812 17.594 1 98.62 200 GLN A N 1
ATOM 1467 C CA . GLN A 1 200 ? -23.219 24.547 16.922 1 98.62 200 GLN A CA 1
ATOM 1468 C C . GLN A 1 200 ? -21.766 24.094 17.062 1 98.62 200 GLN A C 1
ATOM 1470 O O . GLN A 1 200 ? -21.5 22.922 17.344 1 98.62 200 GLN A O 1
ATOM 1475 N N . LEU A 1 201 ? -20.875 24.984 16.906 1 98.81 201 LEU A N 1
ATOM 1476 C CA . LEU A 1 201 ? -19.453 24.688 17.062 1 98.81 201 LEU A CA 1
ATOM 1477 C C . LEU A 1 201 ? -19.141 24.203 18.469 1 98.81 201 LEU A C 1
ATOM 1479 O O . LEU A 1 201 ? -18.406 23.25 18.672 1 98.81 201 LEU A O 1
ATOM 1483 N N . ARG A 1 202 ? -19.719 24.859 19.469 1 98.75 202 ARG A N 1
ATOM 1484 C CA . ARG A 1 202 ? -19.516 24.484 20.859 1 98.75 202 ARG A CA 1
ATOM 1485 C C . ARG A 1 202 ? -20.062 23.094 21.125 1 98.75 202 ARG A C 1
ATOM 1487 O O . ARG A 1 202 ? -19.469 22.328 21.891 1 98.75 202 ARG A O 1
ATOM 1494 N N . ALA A 1 203 ? -21.172 22.781 20.547 1 98.81 203 ALA A N 1
ATOM 1495 C CA . ALA A 1 203 ? -21.75 21.438 20.703 1 98.81 203 ALA A CA 1
ATOM 1496 C C . ALA A 1 203 ? -20.781 20.359 20.203 1 98.81 203 ALA A C 1
ATOM 1498 O O . ALA A 1 203 ? -20.656 19.297 20.828 1 98.81 203 ALA A O 1
ATOM 1499 N N . ILE A 1 204 ? -20.141 20.625 19.078 1 98.88 204 ILE A N 1
ATOM 1500 C CA . ILE A 1 204 ? -19.156 19.688 18.531 1 98.88 204 ILE A CA 1
ATOM 1501 C C . ILE A 1 204 ? -17.984 19.531 19.5 1 98.88 204 ILE A C 1
ATOM 1503 O O . ILE A 1 204 ? -17.562 18.422 19.797 1 98.88 204 ILE A O 1
ATOM 1507 N N . VAL A 1 205 ? -17.5 20.609 20.062 1 98.81 205 VAL A N 1
ATOM 1508 C CA . VAL A 1 205 ? -16.391 20.625 21 1 98.81 205 VAL A CA 1
ATOM 1509 C C . VAL A 1 205 ? -16.781 19.844 22.266 1 98.81 205 VAL A C 1
ATOM 1511 O O . VAL A 1 205 ? -15.992 19.047 22.781 1 98.81 205 VAL A O 1
ATOM 1514 N N . GLU A 1 206 ? -17.984 20.016 22.719 1 98.75 206 GLU A N 1
ATOM 1515 C CA . GLU A 1 206 ? -18.469 19.328 23.906 1 98.75 206 GLU A CA 1
ATOM 1516 C C . GLU A 1 206 ? -18.469 17.828 23.703 1 98.75 206 GLU A C 1
ATOM 1518 O O . GLU A 1 206 ? -18.062 17.078 24.594 1 98.75 206 GLU A O 1
ATOM 1523 N N . GLU A 1 207 ? -18.938 17.406 22.547 1 98.69 207 GLU A N 1
ATOM 1524 C CA . GLU A 1 207 ? -18.953 15.977 22.266 1 98.69 207 GLU A CA 1
ATOM 1525 C C . GLU A 1 207 ? -17.547 15.398 22.266 1 98.69 207 GLU A C 1
ATOM 1527 O O . GLU A 1 207 ? -17.328 14.289 22.766 1 98.69 207 GLU A O 1
ATOM 1532 N N . ALA A 1 208 ? -16.625 16.078 21.688 1 98.69 208 ALA A N 1
ATOM 1533 C CA . ALA A 1 208 ? -15.242 15.633 21.656 1 98.69 208 ALA A CA 1
ATOM 1534 C C . ALA A 1 208 ? -14.656 15.562 23.062 1 98.69 208 ALA A C 1
ATOM 1536 O O . ALA A 1 208 ? -14.031 14.562 23.438 1 98.69 208 ALA A O 1
ATOM 1537 N N . GLU A 1 209 ? -14.898 16.547 23.891 1 98.06 209 GLU A N 1
ATOM 1538 C CA . GLU A 1 209 ? -14.367 16.656 25.25 1 98.06 209 GLU A CA 1
ATOM 1539 C C . GLU A 1 209 ? -14.867 15.5 26.125 1 98.06 209 GLU A C 1
ATOM 1541 O O . GLU A 1 209 ? -14.125 15 26.969 1 98.06 209 GLU A O 1
ATOM 1546 N N . LEU A 1 210 ? -16.094 15.156 25.938 1 97.69 210 LEU A N 1
ATOM 1547 C CA . LEU A 1 210 ? -16.688 14.062 26.703 1 97.69 210 LEU A CA 1
ATOM 1548 C C . LEU A 1 210 ? -15.867 12.781 26.547 1 97.69 210 LEU A C 1
ATOM 1550 O O . LEU A 1 210 ? -15.883 11.914 27.422 1 97.69 210 LEU A O 1
ATOM 1554 N N . ARG A 1 211 ? -15.156 12.68 25.469 1 97 211 ARG A N 1
ATOM 1555 C CA . ARG A 1 211 ? -14.383 11.477 25.188 1 97 211 ARG A CA 1
ATOM 1556 C C . ARG A 1 211 ? -12.883 11.766 25.25 1 97 211 ARG A C 1
ATOM 1558 O O . ARG A 1 211 ? -12.07 10.938 24.828 1 97 211 ARG A O 1
ATOM 1565 N N . GLY A 1 212 ? -12.539 12.961 25.688 1 97.38 212 GLY A N 1
ATOM 1566 C CA . GLY A 1 212 ? -11.141 13.336 25.844 1 97.38 212 GLY A CA 1
ATOM 1567 C C . GLY A 1 212 ? -10.445 13.609 24.516 1 97.38 212 GLY A C 1
ATOM 1568 O O . GLY A 1 212 ? -9.242 13.367 24.391 1 97.38 212 GLY A O 1
ATOM 1569 N N . LYS A 1 213 ? -11.211 14.016 23.516 1 98 213 LYS A N 1
ATOM 1570 C CA . LYS A 1 213 ? -10.664 14.297 22.188 1 98 213 LYS A CA 1
ATOM 1571 C C . LYS A 1 213 ? -10.75 15.789 21.859 1 98 213 LYS A C 1
ATOM 1573 O O . LYS A 1 213 ? -11.391 16.547 22.594 1 98 213 LYS A O 1
ATOM 1578 N N . GLY A 1 214 ? -10.008 16.188 20.828 1 98.31 214 GLY A N 1
ATOM 1579 C CA . GLY A 1 214 ? -10.023 17.578 20.391 1 98.31 214 GLY A CA 1
ATOM 1580 C C . GLY A 1 214 ? -10.82 17.797 19.125 1 98.31 214 GLY A C 1
ATOM 1581 O O . GLY A 1 214 ? -11.375 16.844 18.562 1 98.31 214 GLY A O 1
ATOM 1582 N N . VAL A 1 215 ? -10.898 19.047 18.688 1 98.88 215 VAL A N 1
ATOM 1583 C CA . VAL A 1 215 ? -11.57 19.438 17.469 1 98.88 215 VAL A CA 1
ATOM 1584 C C . VAL A 1 215 ? -10.641 20.297 16.609 1 98.88 215 VAL A C 1
ATOM 1586 O O . VAL A 1 215 ? -10.016 21.234 17.109 1 98.88 215 VAL A O 1
ATOM 1589 N N . ALA A 1 216 ? -10.438 19.922 15.352 1 98.94 216 ALA A N 1
ATOM 1590 C CA . ALA A 1 216 ? -9.789 20.75 14.328 1 98.94 216 ALA A CA 1
ATOM 1591 C C . ALA A 1 216 ? -10.82 21.484 13.484 1 98.94 216 ALA A C 1
ATOM 1593 O O . ALA A 1 216 ? -11.734 20.875 12.922 1 98.94 216 ALA A O 1
ATOM 1594 N N . ALA A 1 217 ? -10.672 22.812 13.344 1 98.88 217 ALA A N 1
ATOM 1595 C CA . ALA A 1 217 ? -11.695 23.578 12.633 1 98.88 217 ALA A CA 1
ATOM 1596 C C . ALA A 1 217 ? -11.109 24.266 11.406 1 98.88 217 ALA A C 1
ATOM 1598 O O . ALA A 1 217 ? -10.156 25.047 11.523 1 98.88 217 ALA A O 1
ATOM 1599 N N . HIS A 1 218 ? -11.641 23.922 10.289 1 98.25 218 HIS A N 1
ATOM 1600 C CA . HIS A 1 218 ? -11.43 24.688 9.07 1 98.25 218 HIS A CA 1
ATOM 1601 C C . HIS A 1 218 ? -12.062 26.062 9.164 1 98.25 218 HIS A C 1
ATOM 1603 O O . HIS A 1 218 ? -13.289 26.188 9.242 1 98.25 218 HIS A O 1
ATOM 1609 N N . ALA A 1 219 ? -11.258 27.125 9.141 1 97.94 219 ALA A N 1
ATOM 1610 C CA . ALA A 1 219 ? -11.766 28.484 9.297 1 97.94 219 ALA A CA 1
ATOM 1611 C C . ALA A 1 219 ? -10.906 29.484 8.516 1 97.94 219 ALA A C 1
ATOM 1613 O O . ALA A 1 219 ? -9.695 29.594 8.75 1 97.94 219 ALA A O 1
ATOM 1614 N N . HIS A 1 220 ? -11.531 30.266 7.664 1 95.69 220 HIS A N 1
ATOM 1615 C CA . HIS A 1 220 ? -10.805 31.219 6.828 1 95.69 220 HIS A CA 1
ATOM 1616 C C . HIS A 1 220 ? -11.164 32.656 7.191 1 95.69 220 HIS A C 1
ATOM 1618 O O . HIS A 1 220 ? -10.281 33.5 7.289 1 95.69 220 HIS A O 1
ATOM 1624 N N . SER A 1 221 ? -12.422 32.969 7.438 1 95.44 221 SER A N 1
ATOM 1625 C CA . SER A 1 221 ? -12.859 34.375 7.629 1 95.44 221 SER A CA 1
ATOM 1626 C C . SER A 1 221 ? -12.625 34.812 9.062 1 95.44 221 SER A C 1
ATOM 1628 O O . SER A 1 221 ? -12.664 34 9.992 1 95.44 221 SER A O 1
ATOM 1630 N N . PRO A 1 222 ? -12.445 36.125 9.242 1 96.19 222 PRO A N 1
ATOM 1631 C CA . PRO A 1 222 ? -12.336 36.625 10.617 1 96.19 222 PRO A CA 1
ATOM 1632 C C . PRO A 1 222 ? -13.508 36.188 11.492 1 96.19 222 PRO A C 1
ATOM 1634 O O . PRO A 1 222 ? -13.305 35.812 12.656 1 96.19 222 PRO A O 1
ATOM 1637 N N . GLU A 1 223 ? -14.68 36.156 10.914 1 96.44 223 GLU A N 1
ATOM 1638 C CA . GLU A 1 223 ? -15.867 35.75 11.664 1 96.44 223 GLU A CA 1
ATOM 1639 C C . GLU A 1 223 ? -15.781 34.312 12.094 1 96.44 223 GLU A C 1
ATOM 1641 O O . GLU A 1 223 ? -15.984 34 13.273 1 96.44 223 GLU A O 1
ATOM 1646 N N . SER A 1 224 ? -15.531 33.406 11.156 1 97.88 224 SER A N 1
ATOM 1647 C CA . SER A 1 224 ? -15.438 32 11.484 1 97.88 224 SER A CA 1
ATOM 1648 C C . SER A 1 224 ? -14.289 31.719 12.445 1 97.88 224 SER A C 1
ATOM 1650 O O . SER A 1 224 ? -14.391 30.859 13.328 1 97.88 224 SER A O 1
ATOM 1652 N N . ILE A 1 225 ? -13.133 32.406 12.289 1 98.38 225 ILE A N 1
ATOM 1653 C CA . ILE A 1 225 ? -11.977 32.25 13.172 1 98.38 225 ILE A CA 1
ATOM 1654 C C . ILE A 1 225 ? -12.359 32.656 14.594 1 98.38 225 ILE A C 1
ATOM 1656 O O . ILE A 1 225 ? -12.047 31.953 15.555 1 98.38 225 ILE A O 1
ATOM 1660 N N . SER A 1 226 ? -13.062 33.781 14.688 1 98.31 226 SER A N 1
ATOM 1661 C CA . SER A 1 226 ? -13.523 34.25 15.992 1 98.31 226 SER A CA 1
ATOM 1662 C C . SER A 1 226 ? -14.469 33.219 16.641 1 98.31 226 SER A C 1
ATOM 1664 O O . SER A 1 226 ? -14.352 32.938 17.828 1 98.31 226 SER A O 1
ATOM 1666 N N . ASP A 1 227 ? -15.391 32.719 15.867 1 98.44 227 ASP A N 1
ATOM 1667 C CA . ASP A 1 227 ? -16.391 31.781 16.375 1 98.44 227 ASP A CA 1
ATOM 1668 C C . ASP A 1 227 ? -15.75 30.484 16.859 1 98.44 227 ASP A C 1
ATOM 1670 O O . ASP A 1 227 ? -16.109 29.969 17.922 1 98.44 227 ASP A O 1
ATOM 1674 N N . VAL A 1 228 ? -14.797 29.922 16.078 1 98.69 228 VAL A N 1
ATOM 1675 C CA . VAL A 1 228 ? -14.188 28.656 16.469 1 98.69 228 VAL A CA 1
ATOM 1676 C C . VAL A 1 228 ? -13.305 28.875 17.703 1 98.69 228 VAL A C 1
ATOM 1678 O O . VAL A 1 228 ? -13.195 27.984 18.547 1 98.69 228 VAL A O 1
ATOM 1681 N N . LEU A 1 229 ? -12.641 30 17.812 1 98.62 229 LEU A N 1
ATOM 1682 C CA . LEU A 1 229 ? -11.875 30.344 19 1 98.62 229 LEU A CA 1
ATOM 1683 C C . LEU A 1 229 ? -12.773 30.359 20.234 1 98.62 229 LEU A C 1
ATOM 1685 O O . LEU A 1 229 ? -12.438 29.766 21.266 1 98.62 229 LEU A O 1
ATOM 1689 N N . GLU A 1 230 ? -13.883 31.031 20.125 1 98.38 230 GLU A N 1
ATOM 1690 C CA . GLU A 1 230 ? -14.844 31.125 21.219 1 98.38 230 GLU A CA 1
ATOM 1691 C C . GLU A 1 230 ? -15.383 29.75 21.594 1 98.38 230 GLU A C 1
ATOM 1693 O O . GLU A 1 230 ? -15.617 29.453 22.766 1 98.38 230 GLU A O 1
ATOM 1698 N N . ALA A 1 231 ? -15.609 28.891 20.609 1 98.56 231 ALA A N 1
ATOM 1699 C CA . ALA A 1 231 ? -16.172 27.562 20.828 1 98.56 231 ALA A CA 1
ATOM 1700 C C . ALA A 1 231 ? -15.18 26.672 21.562 1 98.56 231 ALA A C 1
ATOM 1702 O O . ALA A 1 231 ? -15.57 25.656 22.141 1 98.56 231 ALA A O 1
ATOM 1703 N N . GLY A 1 232 ? -13.883 26.953 21.5 1 98.38 232 GLY A N 1
ATOM 1704 C CA . GLY A 1 232 ? -12.883 26.219 22.266 1 98.38 232 GLY A CA 1
ATOM 1705 C C . GLY A 1 232 ? -12.273 25.062 21.484 1 98.38 232 GLY A C 1
ATOM 1706 O O . GLY A 1 232 ? -11.992 24 22.031 1 98.38 232 GLY A O 1
ATOM 1707 N N . VAL A 1 233 ? -12.055 25.219 20.172 1 98.69 233 VAL A N 1
ATOM 1708 C CA . VAL A 1 233 ? -11.438 24.172 19.375 1 98.69 233 VAL A CA 1
ATOM 1709 C C . VAL A 1 233 ? -9.977 24 19.766 1 98.69 233 VAL A C 1
ATOM 1711 O O . VAL A 1 233 ? -9.398 24.875 20.406 1 98.69 233 VAL A O 1
ATOM 1714 N N . THR A 1 234 ? -9.414 22.859 19.453 1 98.44 234 THR A N 1
ATOM 1715 C CA . THR A 1 234 ? -8.023 22.562 19.781 1 98.44 234 THR A CA 1
ATOM 1716 C C . THR A 1 234 ? -7.074 23.172 18.766 1 98.44 234 THR A C 1
ATOM 1718 O O . THR A 1 234 ? -5.988 23.641 19.109 1 98.44 234 THR A O 1
ATOM 1721 N N . THR A 1 235 ? -7.445 23.078 17.484 1 98.75 235 THR A N 1
ATOM 1722 C CA . THR A 1 235 ? -6.625 23.656 16.422 1 98.75 235 THR A CA 1
ATOM 1723 C C . THR A 1 235 ? -7.492 24.406 15.414 1 98.75 235 THR A C 1
ATOM 1725 O O . THR A 1 235 ? -8.609 23.984 15.117 1 98.75 235 THR A O 1
ATOM 1728 N N . ILE A 1 236 ? -6.98 25.562 14.945 1 98.81 236 ILE A N 1
ATOM 1729 C CA . ILE A 1 236 ? -7.562 26.297 13.828 1 98.81 236 ILE A CA 1
ATOM 1730 C C . ILE A 1 236 ? -6.75 26.031 12.562 1 98.81 236 ILE A C 1
ATOM 1732 O O . ILE A 1 236 ? -5.547 26.312 12.523 1 98.81 236 ILE A O 1
ATOM 1736 N N . GLU A 1 237 ? -7.426 25.484 11.586 1 98.06 237 GLU A N 1
ATOM 1737 C CA . GLU A 1 237 ? -6.781 25.156 10.312 1 98.06 237 GLU A CA 1
ATOM 1738 C C . GLU A 1 237 ? -6.902 26.328 9.328 1 98.06 237 GLU A C 1
ATOM 1740 O O . GLU A 1 237 ? -7.945 26.969 9.25 1 98.06 237 GLU A O 1
ATOM 1745 N N . HIS A 1 238 ? -5.812 26.609 8.625 1 94.88 238 HIS A N 1
ATOM 1746 C CA . HIS A 1 238 ? -5.672 27.672 7.641 1 94.88 238 HIS A CA 1
ATOM 1747 C C . HIS A 1 238 ? -5.57 29.031 8.312 1 94.88 238 HIS A C 1
ATOM 1749 O O . HIS A 1 238 ? -4.492 29.625 8.367 1 94.88 238 HIS A O 1
ATOM 1755 N N . CYS A 1 239 ? -6.691 29.453 8.922 1 96.94 239 CYS A N 1
ATOM 1756 C CA . CYS A 1 239 ? -6.695 30.719 9.664 1 96.94 239 CYS A CA 1
ATOM 1757 C C . CYS A 1 239 ? -6.176 31.859 8.805 1 96.94 239 CYS A C 1
ATOM 1759 O O . CYS A 1 239 ? -5.301 32.625 9.227 1 96.94 239 CYS A O 1
ATOM 1761 N N . THR A 1 240 ? -6.715 32.094 7.625 1 93.12 240 THR A N 1
ATOM 1762 C CA . THR A 1 240 ? -6.105 32.938 6.609 1 93.12 240 THR A CA 1
ATOM 1763 C C . THR A 1 240 ? -6.613 34.375 6.727 1 93.12 240 THR A C 1
ATOM 1765 O O . THR A 1 240 ? -6.047 35.312 6.125 1 93.12 240 THR A O 1
ATOM 1768 N N . PHE A 1 241 ? -7.746 34.656 7.434 1 95.81 241 PHE A N 1
ATOM 1769 C CA . PHE A 1 241 ? -8.375 35.969 7.52 1 95.81 241 PHE A CA 1
ATOM 1770 C C . PHE A 1 241 ? -8.812 36.438 6.145 1 95.81 241 PHE A C 1
ATOM 1772 O O . PHE A 1 241 ? -8.609 37.594 5.793 1 95.81 241 PHE A O 1
ATOM 1779 N N . LEU A 1 242 ? -9.336 35.5 5.43 1 92.88 242 LEU A N 1
ATOM 1780 C CA . LEU A 1 242 ? -9.773 35.781 4.062 1 92.88 242 LEU A CA 1
ATOM 1781 C C . LEU A 1 242 ? -11.117 36.5 4.055 1 92.88 242 LEU A C 1
ATOM 1783 O O . LEU A 1 242 ? -12.023 36.125 4.805 1 92.88 242 LEU A O 1
ATOM 1787 N N . THR A 1 243 ? -11.219 37.531 3.244 1 93.31 243 THR A N 1
ATOM 1788 C CA . THR A 1 243 ? -12.445 38.25 2.967 1 93.31 243 THR A CA 1
ATOM 1789 C C . THR A 1 243 ? -12.734 38.281 1.47 1 93.31 243 THR A C 1
ATOM 1791 O O . THR A 1 243 ? -11.93 37.812 0.667 1 93.31 243 THR A O 1
ATOM 1794 N N . PRO A 1 244 ? -13.914 38.812 1.096 1 90.88 244 PRO A N 1
ATOM 1795 C CA . PRO A 1 244 ? -14.219 38.875 -0.337 1 90.88 244 PRO A CA 1
ATOM 1796 C C . PRO A 1 244 ? -13.211 39.719 -1.117 1 90.88 244 PRO A C 1
ATOM 1798 O O . PRO A 1 244 ? -13.07 39.531 -2.332 1 90.88 244 PRO A O 1
ATOM 1801 N N . THR A 1 245 ? -12.492 40.594 -0.444 1 89.75 245 THR A N 1
ATOM 1802 C CA . THR A 1 245 ? -11.617 41.531 -1.151 1 89.75 245 THR A CA 1
ATOM 1803 C C . THR A 1 245 ? -10.156 41.25 -0.846 1 89.75 245 THR A C 1
ATOM 1805 O O . THR A 1 245 ? -9.273 42.031 -1.194 1 89.75 245 THR A O 1
ATOM 1808 N N . GLY A 1 246 ? -9.852 40.188 -0.195 1 87.88 246 GLY A N 1
ATOM 1809 C CA . GLY A 1 246 ? -8.477 39.812 0.136 1 87.88 246 GLY A CA 1
ATOM 1810 C C . GLY A 1 246 ? -8.289 39.469 1.602 1 87.88 246 GLY A C 1
ATOM 1811 O O . GLY A 1 246 ? -9.242 39.094 2.285 1 87.88 246 GLY A O 1
ATOM 1812 N N . TYR A 1 247 ? -7.031 39.5 2.066 1 90.5 247 TYR A N 1
ATOM 1813 C CA . TYR A 1 247 ? -6.715 39.156 3.451 1 90.5 247 TYR A CA 1
ATOM 1814 C C . TYR A 1 247 ? -6.852 40.406 4.348 1 90.5 247 TYR A C 1
ATOM 1816 O O . TYR A 1 247 ? -6.348 41.469 4.023 1 90.5 247 TYR A O 1
ATOM 1824 N N . ALA A 1 248 ? -7.57 40.25 5.426 1 90.94 248 ALA A N 1
ATOM 1825 C CA . ALA A 1 248 ? -7.793 41.344 6.363 1 90.94 248 ALA A CA 1
ATOM 1826 C C . ALA A 1 248 ? -7.238 41 7.746 1 90.94 248 ALA A C 1
ATOM 1828 O O . ALA A 1 248 ? -7.91 40.344 8.539 1 90.94 248 ALA A O 1
ATOM 1829 N N . TYR A 1 249 ? -6.098 41.5 8.008 1 91.5 249 TYR A N 1
ATOM 1830 C CA . TYR A 1 249 ? -5.469 41.25 9.297 1 91.5 249 TYR A CA 1
ATOM 1831 C C . TYR A 1 249 ? -6.258 41.906 10.422 1 91.5 249 TYR A C 1
ATOM 1833 O O . TYR A 1 249 ? -6.668 43.062 10.312 1 91.5 249 TYR A O 1
ATOM 1841 N N . ASP A 1 250 ? -6.531 41.25 11.461 1 95.56 250 ASP A N 1
ATOM 1842 C CA . ASP A 1 250 ? -7.191 41.719 12.672 1 95.56 250 ASP A CA 1
ATOM 1843 C C . ASP A 1 250 ? -6.293 41.531 13.891 1 95.56 250 ASP A C 1
ATOM 1845 O O . ASP A 1 250 ? -6.242 40.438 14.477 1 95.56 250 ASP A O 1
ATOM 1849 N N . ALA A 1 251 ? -5.695 42.594 14.32 1 96.06 251 ALA A N 1
ATOM 1850 C CA . ALA A 1 251 ? -4.688 42.531 15.375 1 96.06 251 ALA A CA 1
ATOM 1851 C C . ALA A 1 251 ? -5.297 42.062 16.688 1 96.06 251 ALA A C 1
ATOM 1853 O O . ALA A 1 251 ? -4.664 41.312 17.438 1 96.06 251 ALA A O 1
ATOM 1854 N N . ASP A 1 252 ? -6.453 42.531 16.938 1 97.69 252 ASP A N 1
ATOM 1855 C CA . ASP A 1 252 ? -7.109 42.156 18.172 1 97.69 252 ASP A CA 1
ATOM 1856 C C . ASP A 1 252 ? -7.418 40.656 18.188 1 97.69 252 ASP A C 1
ATOM 1858 O O . ASP A 1 252 ? -7.195 39.969 19.188 1 97.69 252 ASP A O 1
ATOM 1862 N N . LEU A 1 253 ? -7.941 40.156 17.125 1 97.69 253 LEU A N 1
ATOM 1863 C CA . LEU A 1 253 ? -8.258 38.719 17.047 1 97.69 253 LEU A CA 1
ATOM 1864 C C . LEU A 1 253 ? -6.996 37.875 17.109 1 97.69 253 LEU A C 1
ATOM 1866 O O . LEU A 1 253 ? -6.969 36.844 17.781 1 97.69 253 LEU A O 1
ATOM 1870 N N . VAL A 1 254 ? -5.957 38.281 16.453 1 97.88 254 VAL A N 1
ATOM 1871 C CA . VAL A 1 254 ? -4.684 37.562 16.484 1 97.88 254 VAL A CA 1
ATOM 1872 C C . VAL A 1 254 ? -4.137 37.531 17.906 1 97.88 254 VAL A C 1
ATOM 1874 O O . VAL A 1 254 ? -3.627 36.5 18.359 1 97.88 254 VAL A O 1
ATOM 1877 N N . ALA A 1 255 ? -4.234 38.625 18.594 1 97.75 255 ALA A N 1
ATOM 1878 C CA . ALA A 1 255 ? -3.787 38.688 19.984 1 97.75 255 ALA A CA 1
ATOM 1879 C C . ALA A 1 255 ? -4.582 37.719 20.844 1 97.75 255 ALA A C 1
ATOM 1881 O O . ALA A 1 255 ? -4.02 37.062 21.734 1 97.75 255 ALA A O 1
ATOM 1882 N N . ARG A 1 256 ? -5.84 37.625 20.609 1 98.19 256 ARG A N 1
ATOM 1883 C CA . ARG A 1 256 ? -6.68 36.688 21.344 1 98.19 256 ARG A CA 1
ATOM 1884 C C . ARG A 1 256 ? -6.27 35.25 21.047 1 98.19 256 ARG A C 1
ATOM 1886 O O . ARG A 1 256 ? -6.238 34.406 21.953 1 98.19 256 ARG A O 1
ATOM 1893 N N . ILE A 1 257 ? -6.027 34.938 19.797 1 98.38 257 ILE A N 1
ATOM 1894 C CA . ILE A 1 257 ? -5.562 33.625 19.406 1 98.38 257 ILE A CA 1
ATOM 1895 C C . ILE A 1 257 ? -4.266 33.281 20.141 1 98.38 257 ILE A C 1
ATOM 1897 O O . ILE A 1 257 ? -4.148 32.219 20.766 1 98.38 257 ILE A O 1
ATOM 1901 N N . ALA A 1 258 ? -3.336 34.188 20.141 1 97.75 258 ALA A N 1
ATOM 1902 C CA . ALA A 1 258 ? -2.035 34 20.766 1 97.75 258 ALA A CA 1
ATOM 1903 C C . ALA A 1 258 ? -2.188 33.719 22.266 1 97.75 258 ALA A C 1
ATOM 1905 O O . ALA A 1 258 ? -1.496 32.875 22.828 1 97.75 258 ALA A O 1
ATOM 1906 N N . SER A 1 259 ? -3.104 34.406 22.922 1 97.38 259 SER A N 1
ATOM 1907 C CA . SER A 1 259 ? -3.268 34.312 24.375 1 97.38 259 SER A CA 1
ATOM 1908 C C . SER A 1 259 ? -4.059 33.062 24.766 1 97.38 259 SER A C 1
ATOM 1910 O O . SER A 1 259 ? -3.975 32.594 25.891 1 97.38 259 SER A O 1
ATOM 1912 N N . SER A 1 260 ? -4.895 32.562 23.875 1 96.31 260 SER A N 1
ATOM 1913 C CA . SER A 1 260 ? -5.773 31.422 24.156 1 96.31 260 SER A CA 1
ATOM 1914 C C . SER A 1 260 ? -4.988 30.125 24.266 1 96.31 260 SER A C 1
ATOM 1916 O O . SER A 1 260 ? -5.453 29.156 24.875 1 96.31 260 SER A O 1
ATOM 1918 N N . GLY A 1 261 ? -3.873 30.062 23.547 1 91.81 261 GLY A N 1
ATOM 1919 C CA . GLY A 1 261 ? -3.086 28.828 23.516 1 91.81 261 GLY A CA 1
ATOM 1920 C C . GLY A 1 261 ? -3.527 27.859 22.438 1 91.81 261 GLY A C 1
ATOM 1921 O O . GLY A 1 261 ? -2.955 26.781 22.297 1 91.81 261 GLY A O 1
ATOM 1922 N N . VAL A 1 262 ? -4.566 28.203 21.719 1 97.69 262 VAL A N 1
ATOM 1923 C CA . VAL A 1 262 ? -4.996 27.375 20.578 1 97.69 262 VAL A CA 1
ATOM 1924 C C . VAL A 1 262 ? -3.859 27.266 19.578 1 97.69 262 VAL A C 1
ATOM 1926 O O . VAL A 1 262 ? -3.049 28.172 19.422 1 97.69 262 VAL A O 1
ATOM 1929 N N . TYR A 1 263 ? -3.693 26.094 18.938 1 98.5 263 TYR A N 1
ATOM 1930 C CA . TYR A 1 263 ? -2.719 25.922 17.859 1 98.5 263 TYR A CA 1
ATOM 1931 C C . TYR A 1 263 ? -3.305 26.328 16.516 1 98.5 263 TYR A C 1
ATOM 1933 O O . TYR A 1 263 ? -4.5 26.141 16.281 1 98.5 263 TYR A O 1
ATOM 1941 N N . VAL A 1 264 ? -2.465 26.891 15.641 1 98.5 264 VAL A N 1
ATOM 1942 C CA . VAL A 1 264 ? -2.877 27.25 14.289 1 98.5 264 VAL A CA 1
ATOM 1943 C C . VAL A 1 264 ? -2.023 26.5 13.266 1 98.5 264 VAL A C 1
ATOM 1945 O O . VAL A 1 264 ? -0.792 26.531 13.336 1 98.5 264 VAL A O 1
ATOM 1948 N N . CYS A 1 265 ? -2.65 25.781 12.375 1 98 265 CYS A N 1
ATOM 1949 C CA . CYS A 1 265 ? -1.99 25.188 11.219 1 98 265 CYS A CA 1
ATOM 1950 C C . CYS A 1 265 ? -2.309 25.953 9.945 1 98 265 CYS A C 1
ATOM 1952 O O . CYS A 1 265 ? -3.395 25.797 9.383 1 98 265 CYS A O 1
ATOM 1954 N N . PRO A 1 266 ? -1.376 26.672 9.469 1 95.25 266 PRO A N 1
ATOM 1955 C CA . PRO A 1 266 ? -1.646 27.516 8.297 1 95.25 266 PRO A CA 1
ATOM 1956 C C . PRO A 1 266 ? -1.637 26.719 6.988 1 95.25 266 PRO A C 1
ATOM 1958 O O . PRO A 1 266 ? -1.972 27.25 5.934 1 95.25 266 PRO A O 1
ATOM 1961 N N . THR A 1 267 ? -1.325 25.438 6.953 1 91.06 267 THR A N 1
ATOM 1962 C CA . THR A 1 267 ? -1.352 24.5 5.84 1 91.06 267 THR A CA 1
ATOM 1963 C C . THR A 1 267 ? -0.461 24.984 4.699 1 91.06 267 THR A C 1
ATOM 1965 O O . THR A 1 267 ? -0.912 25.094 3.557 1 91.06 267 THR A O 1
ATOM 1968 N N . VAL A 1 268 ? 0.753 25.078 5.016 1 83.75 268 VAL A N 1
ATOM 1969 C CA . VAL A 1 268 ? 1.745 25.531 4.043 1 83.75 268 VAL A CA 1
ATOM 1970 C C . VAL A 1 268 ? 2.236 24.344 3.217 1 83.75 268 VAL A C 1
ATOM 1972 O O . VAL A 1 268 ? 2.457 23.25 3.752 1 83.75 268 VAL A O 1
ATOM 1975 N N . HIS A 1 269 ? 2.352 24.531 1.843 1 77.88 269 HIS A N 1
ATOM 1976 C CA . HIS A 1 269 ? 2.775 23.406 1 1 77.88 269 HIS A CA 1
ATOM 1977 C C . HIS A 1 269 ? 3.824 23.859 -0.013 1 77.88 269 HIS A C 1
ATOM 1979 O O . HIS A 1 269 ? 4.074 25.047 -0.172 1 77.88 269 HIS A O 1
ATOM 1985 N N . GLY A 1 270 ? 4.445 22.844 -0.615 1 73.31 270 GLY A N 1
ATOM 1986 C CA . GLY A 1 270 ? 5.637 23.047 -1.423 1 73.31 270 GLY A CA 1
ATOM 1987 C C . GLY A 1 270 ? 5.352 23.703 -2.758 1 73.31 270 GLY A C 1
ATOM 1988 O O . GLY A 1 270 ? 6.277 24.062 -3.486 1 73.31 270 GLY A O 1
ATOM 1989 N N . GLN A 1 271 ? 4.129 23.875 -3.035 1 73.19 271 GLN A N 1
ATOM 1990 C CA . GLN A 1 271 ? 3.805 24.438 -4.34 1 73.19 271 GLN A CA 1
ATOM 1991 C C . GLN A 1 271 ? 3.707 25.969 -4.27 1 73.19 271 GLN A C 1
ATOM 1993 O O . GLN A 1 271 ? 3.09 26.594 -5.133 1 73.19 271 GLN A O 1
ATOM 1998 N N . PHE A 1 272 ? 4.273 26.5 -3.312 1 75.19 272 PHE A N 1
ATOM 1999 C CA . PHE A 1 272 ? 4.184 27.922 -3.029 1 75.19 272 PHE A CA 1
ATOM 2000 C C . PHE A 1 272 ? 4.676 28.734 -4.219 1 75.19 272 PHE A C 1
ATOM 2002 O O . PHE A 1 272 ? 3.982 29.641 -4.684 1 75.19 272 PHE A O 1
ATOM 2009 N N . GLU A 1 273 ? 5.785 28.281 -4.797 1 74.25 273 GLU A N 1
ATOM 2010 C CA . GLU A 1 273 ? 6.332 29.047 -5.914 1 74.25 273 GLU A CA 1
ATOM 2011 C C . GLU A 1 273 ? 5.496 28.844 -7.176 1 74.25 273 GLU A C 1
ATOM 2013 O O . GLU A 1 273 ? 5.312 29.781 -7.957 1 74.25 273 GLU A O 1
ATOM 2018 N N . ALA A 1 274 ? 5.047 27.656 -7.312 1 75.69 274 ALA A N 1
ATOM 2019 C CA . ALA A 1 274 ? 4.195 27.391 -8.469 1 75.69 274 ALA A CA 1
ATOM 2020 C C . ALA A 1 274 ? 2.893 28.172 -8.383 1 75.69 274 ALA A C 1
ATOM 2022 O O . ALA A 1 274 ? 2.412 28.703 -9.391 1 75.69 274 ALA A O 1
ATOM 2023 N N . ILE A 1 275 ? 2.348 28.312 -7.207 1 74.5 275 ILE A N 1
ATOM 2024 C CA . ILE A 1 275 ? 1.117 29.062 -6.992 1 74.5 275 ILE A CA 1
ATOM 2025 C C . ILE A 1 275 ? 1.38 30.562 -7.195 1 74.5 275 ILE A C 1
ATOM 2027 O O . ILE A 1 275 ? 0.569 31.266 -7.801 1 74.5 275 ILE A O 1
ATOM 2031 N N . ARG A 1 276 ? 2.502 30.953 -6.742 1 77.31 276 ARG A N 1
ATOM 2032 C CA . ARG A 1 276 ? 2.879 32.344 -6.914 1 77.31 276 ARG A CA 1
ATOM 2033 C C . ARG A 1 276 ? 2.898 32.75 -8.391 1 77.31 276 ARG A C 1
ATOM 2035 O O . ARG A 1 276 ? 2.402 33.812 -8.766 1 77.31 276 ARG A O 1
ATOM 2042 N N . SER A 1 277 ? 3.438 31.828 -9.133 1 77.69 277 SER A N 1
ATOM 2043 C CA . SER A 1 277 ? 3.541 32.094 -10.562 1 77.69 277 SER A CA 1
ATOM 2044 C C . SER A 1 277 ? 2.166 32.094 -11.227 1 77.69 277 SER A C 1
ATOM 2046 O O . SER A 1 277 ? 1.948 32.812 -12.211 1 77.69 277 SER A O 1
ATOM 2048 N N . ARG A 1 278 ? 1.261 31.422 -10.688 1 72.94 278 ARG A N 1
ATOM 2049 C CA . ARG A 1 278 ? -0.054 31.25 -11.297 1 72.94 278 ARG A CA 1
ATOM 2050 C C . ARG A 1 278 ? -1.014 32.344 -10.852 1 72.94 278 ARG A C 1
ATOM 2052 O O . ARG A 1 278 ? -1.773 32.875 -11.656 1 72.94 278 ARG A O 1
ATOM 2059 N N . VAL A 1 279 ? -1.045 32.625 -9.562 1 70.94 279 VAL A N 1
ATOM 2060 C CA . VAL A 1 279 ? -2.078 33.5 -9.023 1 70.94 279 VAL A CA 1
ATOM 2061 C C . VAL A 1 279 ? -1.51 34.906 -8.828 1 70.94 279 VAL A C 1
ATOM 2063 O O . VAL A 1 279 ? -2.26 35.875 -8.617 1 70.94 279 VAL A O 1
ATOM 2066 N N . GLY A 1 280 ? -0.254 35.031 -9.016 1 75.12 280 GLY A N 1
ATOM 2067 C CA . GLY A 1 280 ? 0.386 36.344 -8.805 1 75.12 280 GLY A CA 1
ATOM 2068 C C . GLY A 1 280 ? 1.047 36.469 -7.445 1 75.12 280 GLY A C 1
ATOM 2069 O O . GLY A 1 280 ? 0.762 35.688 -6.539 1 75.12 280 GLY A O 1
ATOM 2070 N N . SER A 1 281 ? 1.892 37.375 -7.246 1 79.12 281 SER A N 1
ATOM 2071 C CA . SER A 1 281 ? 2.719 37.562 -6.055 1 79.12 281 SER A CA 1
ATOM 2072 C C . SER A 1 281 ? 1.925 38.188 -4.918 1 79.12 281 SER A C 1
ATOM 2074 O O . SER A 1 281 ? 2.123 37.844 -3.75 1 79.12 281 SER A O 1
ATOM 2076 N N . ALA A 1 282 ? 0.985 38.969 -5.234 1 78.5 282 ALA A N 1
ATOM 2077 C CA . ALA A 1 282 ? 0.338 39.781 -4.215 1 78.5 282 ALA A CA 1
ATOM 2078 C C . ALA A 1 282 ? -0.44 38.906 -3.227 1 78.5 282 ALA A C 1
ATOM 2080 O O . ALA A 1 282 ? -0.268 39.062 -2.012 1 78.5 282 ALA A O 1
ATOM 2081 N N . PRO A 1 283 ? -1.228 38.062 -3.732 1 77.56 283 PRO A N 1
ATOM 2082 C CA . PRO A 1 283 ? -1.955 37.219 -2.775 1 77.56 283 PRO A CA 1
ATOM 2083 C C . PRO A 1 283 ? -1.027 36.375 -1.899 1 77.56 283 PRO A C 1
ATOM 2085 O O . PRO A 1 283 ? -1.271 36.219 -0.699 1 77.56 283 PRO A O 1
ATOM 2088 N N . LEU A 1 284 ? -0.024 35.875 -2.449 1 80.31 284 LEU A N 1
ATOM 2089 C CA . LEU A 1 284 ? 0.898 35.031 -1.7 1 80.31 284 LEU A CA 1
ATOM 2090 C C . LEU A 1 284 ? 1.711 35.875 -0.708 1 80.31 284 LEU A C 1
ATOM 2092 O O . LEU A 1 284 ? 2.01 35.406 0.394 1 80.31 284 LEU A O 1
ATOM 2096 N N . ASP A 1 285 ? 2.037 37.031 -1.165 1 83.19 285 ASP A N 1
ATOM 2097 C CA . ASP A 1 285 ? 2.744 37.938 -0.258 1 83.19 285 ASP A CA 1
ATOM 2098 C C . ASP A 1 285 ? 1.867 38.312 0.931 1 83.19 285 ASP A C 1
ATOM 2100 O O . ASP A 1 285 ? 2.355 38.438 2.057 1 83.19 285 ASP A O 1
ATOM 2104 N N . GLY A 1 286 ? 0.65 38.562 0.612 1 83.44 286 GLY A N 1
ATOM 2105 C CA . GLY A 1 286 ? -0.294 38.812 1.688 1 83.44 286 GLY A CA 1
ATOM 2106 C C . GLY A 1 286 ? -0.409 37.688 2.674 1 83.44 286 GLY A C 1
ATOM 2107 O O . GLY A 1 286 ? -0.406 37.875 3.887 1 83.44 286 GLY A O 1
ATOM 2108 N N . TRP A 1 287 ? -0.492 36.562 2.141 1 85.69 287 TRP A N 1
ATOM 2109 C CA . TRP A 1 287 ? -0.583 35.344 2.967 1 85.69 287 TRP A CA 1
ATOM 2110 C C . TRP A 1 287 ? 0.672 35.188 3.816 1 85.69 287 TRP A C 1
ATOM 2112 O O . TRP A 1 287 ? 0.583 34.938 5.02 1 85.69 287 TRP A O 1
ATOM 2122 N N . LEU A 1 288 ? 1.821 35.312 3.215 1 87.88 288 LEU A N 1
ATOM 2123 C CA . LEU A 1 288 ? 3.094 35.219 3.922 1 87.88 288 LEU A CA 1
ATOM 2124 C C . LEU A 1 288 ? 3.203 36.281 5.016 1 87.88 288 LEU A C 1
ATOM 2126 O O . LEU A 1 288 ? 3.721 36 6.102 1 87.88 288 LEU A O 1
ATOM 2130 N N . SER A 1 289 ? 2.768 37.406 4.688 1 90.5 289 SER A N 1
ATOM 2131 C CA . SER A 1 289 ? 2.76 38.469 5.676 1 90.5 289 SER A CA 1
ATOM 2132 C C . SER A 1 289 ? 1.893 38.125 6.879 1 90.5 289 SER A C 1
ATOM 2134 O O . SER A 1 289 ? 2.26 38.406 8.023 1 90.5 289 SER A O 1
ATOM 2136 N N . MET A 1 290 ? 0.764 37.531 6.605 1 91.19 290 MET A N 1
ATOM 2137 C CA . MET A 1 290 ? -0.118 37.094 7.68 1 91.19 290 MET A CA 1
ATOM 2138 C C . MET A 1 290 ? 0.585 36.094 8.57 1 91.19 290 MET A C 1
ATOM 2140 O O . MET A 1 290 ? 0.513 36.188 9.797 1 91.19 290 MET A O 1
ATOM 2144 N N . LEU A 1 291 ? 1.255 35.156 7.992 1 92.25 291 LEU A N 1
ATOM 2145 C CA . LEU A 1 291 ? 2 34.125 8.727 1 92.25 291 LEU A CA 1
ATOM 2146 C C . LEU A 1 291 ? 3.064 34.75 9.609 1 92.25 291 LEU A C 1
ATOM 2148 O O . LEU A 1 291 ? 3.189 34.406 10.789 1 92.25 291 LEU A O 1
ATOM 2152 N N . THR A 1 292 ? 3.748 35.75 9.086 1 94.19 292 THR A N 1
ATOM 2153 C CA . THR A 1 292 ? 4.789 36.438 9.82 1 94.19 292 THR A CA 1
ATOM 2154 C C . THR A 1 292 ? 4.195 37.219 11 1 94.19 292 THR A C 1
ATOM 2156 O O . THR A 1 292 ? 4.738 37.188 12.102 1 94.19 292 THR A O 1
ATOM 2159 N N . ARG A 1 293 ? 3.148 37.812 10.75 1 94.88 293 ARG A N 1
ATOM 2160 C CA . ARG A 1 293 ? 2.508 38.594 11.789 1 94.88 293 ARG A CA 1
ATOM 2161 C C . ARG A 1 293 ? 1.985 37.719 12.914 1 94.88 293 ARG A C 1
ATOM 2163 O O . ARG A 1 293 ? 2.066 38.094 14.094 1 94.88 293 ARG A O 1
ATOM 2170 N N . MET A 1 294 ? 1.386 36.594 12.562 1 95.69 294 MET A N 1
ATOM 2171 C CA . MET A 1 294 ? 0.938 35.656 13.578 1 95.69 294 MET A CA 1
ATOM 2172 C C . MET A 1 294 ? 2.113 35.156 14.406 1 95.69 294 MET A C 1
ATOM 2174 O O . MET A 1 294 ? 2.023 35.062 15.633 1 95.69 294 MET A O 1
ATOM 2178 N N . ARG A 1 295 ? 3.199 34.844 13.734 1 94.81 295 ARG A N 1
ATOM 2179 C CA . ARG A 1 295 ? 4.422 34.438 14.422 1 94.81 295 ARG A CA 1
ATOM 2180 C C . ARG A 1 295 ? 4.875 35.5 15.414 1 94.81 295 ARG A C 1
ATOM 2182 O O . ARG A 1 295 ? 5.113 35.188 16.578 1 94.81 295 ARG A O 1
ATOM 2189 N N . ASP A 1 296 ? 4.918 36.719 14.961 1 95.75 296 ASP A N 1
ATOM 2190 C CA . ASP A 1 296 ? 5.426 37.844 15.758 1 95.75 296 ASP A CA 1
ATOM 2191 C C . ASP A 1 296 ? 4.512 38.125 16.953 1 95.75 296 ASP A C 1
ATOM 2193 O O . ASP A 1 296 ? 4.969 38.594 17.984 1 95.75 296 ASP A O 1
ATOM 2197 N N . ALA A 1 297 ? 3.23 37.781 16.75 1 96.5 297 ALA A N 1
ATOM 2198 C CA . ALA A 1 297 ? 2.252 38 17.812 1 96.5 297 ALA A CA 1
ATOM 2199 C C . ALA A 1 297 ? 2.301 36.875 18.844 1 96.5 297 ALA A C 1
ATOM 2201 O O . ALA A 1 297 ? 1.646 36.969 19.891 1 96.5 297 ALA A O 1
ATOM 2202 N N . GLY A 1 298 ? 2.977 35.812 18.531 1 95.94 298 GLY A N 1
ATOM 2203 C CA . GLY A 1 298 ? 3.133 34.719 19.484 1 95.94 298 GLY A CA 1
ATOM 2204 C C . GLY A 1 298 ? 2.113 33.625 19.297 1 95.94 298 GLY A C 1
ATOM 2205 O O . GLY A 1 298 ? 1.903 32.812 20.188 1 95.94 298 GLY A O 1
ATOM 2206 N N . VAL A 1 299 ? 1.435 33.594 18.172 1 97.56 299 VAL A N 1
ATOM 2207 C CA . VAL A 1 299 ? 0.506 32.5 17.875 1 97.56 299 VAL A CA 1
ATOM 2208 C C . VAL A 1 299 ? 1.264 31.188 17.797 1 97.56 299 VAL A C 1
ATOM 2210 O O . VAL A 1 299 ? 2.361 31.125 17.234 1 97.56 299 VAL A O 1
ATOM 2213 N N . ARG A 1 300 ? 0.733 30.125 18.391 1 97.38 300 ARG A N 1
ATOM 2214 C CA . ARG A 1 300 ? 1.324 28.781 18.312 1 97.38 300 ARG A CA 1
ATOM 2215 C C . ARG A 1 300 ? 1.043 28.141 16.969 1 97.38 300 ARG A C 1
ATOM 2217 O O . ARG A 1 300 ? -0.019 27.547 16.766 1 97.38 300 ARG A O 1
ATOM 2224 N N . LEU A 1 301 ? 2.021 28.188 16.156 1 97.19 301 LEU A N 1
ATOM 2225 C CA . LEU A 1 301 ? 1.887 27.641 14.805 1 97.19 301 LEU A CA 1
ATOM 2226 C C . LEU A 1 301 ? 2.414 26.219 14.734 1 97.19 301 LEU A C 1
ATOM 2228 O O . LEU A 1 301 ? 3.322 25.844 15.484 1 97.19 301 LEU A O 1
ATOM 2232 N N . VAL A 1 302 ? 1.822 25.406 13.875 1 97.12 302 VAL A N 1
ATOM 2233 C CA . VAL A 1 302 ? 2.305 24.047 13.648 1 97.12 302 VAL A CA 1
ATOM 2234 C C . VAL A 1 302 ? 2.338 23.75 12.148 1 97.12 302 VAL A C 1
ATOM 2236 O O . VAL A 1 302 ? 1.649 24.406 11.367 1 97.12 302 VAL A O 1
ATOM 2239 N N . ALA A 1 303 ? 3.133 22.75 11.797 1 96.56 303 ALA A N 1
ATOM 2240 C CA . ALA A 1 303 ? 3.291 22.406 10.383 1 96.56 303 ALA A CA 1
ATOM 2241 C C . ALA A 1 303 ? 2.25 21.375 9.953 1 96.56 303 ALA A C 1
ATOM 2243 O O . ALA A 1 303 ? 1.952 20.438 10.695 1 96.56 303 ALA A O 1
ATOM 2244 N N . GLY A 1 304 ? 1.636 21.531 8.844 1 95.62 304 GLY A N 1
ATOM 2245 C CA . GLY A 1 304 ? 0.719 20.703 8.086 1 95.62 304 GLY A CA 1
ATOM 2246 C C . GLY A 1 304 ? 0.572 21.125 6.637 1 95.62 304 GLY A C 1
ATOM 2247 O O . GLY A 1 304 ? 0.531 22.328 6.344 1 95.62 304 GLY A O 1
ATOM 2248 N N . ASP A 1 305 ? 0.558 20.172 5.754 1 88 305 ASP A N 1
ATOM 2249 C CA . ASP A 1 305 ? 0.701 20.641 4.375 1 88 305 ASP A CA 1
ATOM 2250 C C . ASP A 1 305 ? -0.615 20.5 3.613 1 88 305 ASP A C 1
ATOM 2252 O O . ASP A 1 305 ? -0.74 20.984 2.488 1 88 305 ASP A O 1
ATOM 2256 N N . ASP A 1 306 ? -1.654 19.906 4.199 1 87.75 306 ASP A N 1
ATOM 2257 C CA . ASP A 1 306 ? -2.951 19.797 3.539 1 87.75 306 ASP A CA 1
ATOM 2258 C C . ASP A 1 306 ? -2.82 19.109 2.184 1 87.75 306 ASP A C 1
ATOM 2260 O O . ASP A 1 306 ? -3.447 19.516 1.206 1 87.75 306 ASP A O 1
ATOM 2264 N N . CYS A 1 307 ? -1.949 18.141 2.1 1 79.38 307 CYS A N 1
ATOM 2265 C CA . CYS A 1 307 ? -1.725 17.453 0.835 1 79.38 307 CYS A CA 1
ATOM 2266 C C . CYS A 1 307 ? -2.916 16.578 0.474 1 79.38 307 CYS A C 1
ATOM 2268 O O . CYS A 1 307 ? -3.818 16.375 1.291 1 79.38 307 CYS A O 1
ATOM 2270 N N . GLY A 1 308 ? -2.918 16.156 -0.829 1 66.56 308 GLY A N 1
ATOM 2271 C CA . GLY A 1 308 ? -3.879 15.156 -1.267 1 66.56 308 GLY A CA 1
ATOM 2272 C C . GLY A 1 308 ? -4.895 15.703 -2.256 1 66.56 308 GLY A C 1
ATOM 2273 O O . GLY A 1 308 ? -5.852 15.008 -2.609 1 66.56 308 GLY A O 1
ATOM 2274 N N . PHE A 1 309 ? -4.75 16.953 -2.594 1 64.88 309 PHE A N 1
ATOM 2275 C CA . PHE A 1 309 ? -5.668 17.453 -3.611 1 64.88 309 PHE A CA 1
ATOM 2276 C C . PHE A 1 309 ? -4.926 18.312 -4.633 1 64.88 309 PHE A C 1
ATOM 2278 O O . PHE A 1 309 ? -3.729 18.562 -4.48 1 64.88 309 PHE A O 1
ATOM 2285 N N . HIS A 1 310 ? -5.68 18.531 -5.699 1 64.38 310 HIS A N 1
ATOM 2286 C CA . HIS A 1 310 ? -5.137 19.344 -6.781 1 64.38 310 HIS A CA 1
ATOM 2287 C C . HIS A 1 310 ? -5.609 20.797 -6.68 1 64.38 310 HIS A C 1
ATOM 2289 O O . HIS A 1 310 ? -6.746 21.047 -6.289 1 64.38 310 HIS A O 1
ATOM 2295 N N . LEU A 1 311 ? -4.719 21.719 -6.758 1 62.81 311 LEU A N 1
ATOM 2296 C CA . LEU A 1 311 ? -5.07 23.094 -7.09 1 62.81 311 LEU A CA 1
ATOM 2297 C C . LEU A 1 311 ? -4.898 23.359 -8.578 1 62.81 311 LEU A C 1
ATOM 2299 O O . LEU A 1 311 ? -3.797 23.688 -9.031 1 62.81 311 LEU A O 1
ATOM 2303 N N . GLY A 1 312 ? -5.938 23.125 -9.25 1 61.22 312 GLY A N 1
ATOM 2304 C CA . GLY A 1 312 ? -5.805 23.125 -10.703 1 61.22 312 GLY A CA 1
ATOM 2305 C C . GLY A 1 312 ? -4.957 21.984 -11.219 1 61.22 312 GLY A C 1
ATOM 2306 O O . GLY A 1 312 ? -5.242 20.812 -10.945 1 61.22 312 GLY A O 1
ATOM 2307 N N . ASP A 1 313 ? -3.854 22.359 -11.82 1 64.62 313 ASP A N 1
ATOM 2308 C CA . ASP A 1 313 ? -2.955 21.359 -12.406 1 64.62 313 ASP A CA 1
ATOM 2309 C C . ASP A 1 313 ? -1.8 21.047 -11.461 1 64.62 313 ASP A C 1
ATOM 2311 O O . ASP A 1 313 ? -0.937 20.219 -11.781 1 64.62 313 ASP A O 1
ATOM 2315 N N . LEU A 1 314 ? -1.95 21.641 -10.297 1 68.25 314 LEU A N 1
ATOM 2316 C CA . LEU A 1 314 ? -0.856 21.438 -9.359 1 68.25 314 LEU A CA 1
ATOM 2317 C C . LEU A 1 314 ? -1.196 20.328 -8.359 1 68.25 314 LEU A C 1
ATOM 2319 O O . LEU A 1 314 ? -2.219 20.406 -7.676 1 68.25 314 LEU A O 1
ATOM 2323 N N . ASP A 1 315 ? -0.368 19.297 -8.406 1 71.06 315 ASP A N 1
ATOM 2324 C CA . ASP A 1 315 ? -0.533 18.203 -7.461 1 71.06 315 ASP A CA 1
ATOM 2325 C C . ASP A 1 315 ? 0.216 18.484 -6.16 1 71.06 315 ASP A C 1
ATOM 2327 O O . ASP A 1 315 ? 1.428 18.703 -6.172 1 71.06 315 ASP A O 1
ATOM 2331 N N . LYS A 1 316 ? -0.482 18.625 -5.105 1 76.75 316 LYS A N 1
ATOM 2332 C CA . LYS A 1 316 ? 0.161 18.672 -3.797 1 76.75 316 LYS A CA 1
ATOM 2333 C C . LYS A 1 316 ? 0.609 17.281 -3.346 1 76.75 316 LYS A C 1
ATOM 2335 O O . LYS A 1 316 ? -0.101 16.609 -2.6 1 76.75 316 LYS A O 1
ATOM 2340 N N . ALA A 1 317 ? 1.787 17 -3.785 1 81.88 317 ALA A N 1
ATOM 2341 C CA . ALA A 1 317 ? 2.289 15.641 -3.596 1 81.88 317 ALA A CA 1
ATOM 2342 C C . ALA A 1 317 ? 2.512 15.344 -2.117 1 81.88 317 ALA A C 1
ATOM 2344 O O . ALA A 1 317 ? 3.037 16.188 -1.379 1 81.88 317 ALA A O 1
ATOM 2345 N N . ALA A 1 318 ? 2.1 14.188 -1.681 1 83.06 318 ALA A N 1
ATOM 2346 C CA . ALA A 1 318 ? 2.203 13.773 -0.283 1 83.06 318 ALA A CA 1
ATOM 2347 C C . ALA A 1 318 ? 3.662 13.641 0.142 1 83.06 318 ALA A C 1
ATOM 2349 O O . ALA A 1 318 ? 3.977 13.703 1.333 1 83.06 318 ALA A O 1
ATOM 2350 N N . ASP A 1 319 ? 4.582 13.523 -0.788 1 83.56 319 ASP A N 1
ATOM 2351 C CA . ASP A 1 319 ? 5.984 13.344 -0.44 1 83.56 319 ASP A CA 1
ATOM 2352 C C . ASP A 1 319 ? 6.758 14.656 -0.547 1 83.56 319 ASP A C 1
ATOM 2354 O O . ASP A 1 319 ? 7.992 14.656 -0.525 1 83.56 319 ASP A O 1
ATOM 2358 N N . ASP A 1 320 ? 6.07 15.789 -0.648 1 87.69 320 ASP A N 1
ATOM 2359 C CA . ASP A 1 320 ? 6.73 17.094 -0.698 1 87.69 320 ASP A CA 1
ATOM 2360 C C . ASP A 1 320 ? 6.516 17.859 0.6 1 87.69 320 ASP A C 1
ATOM 2362 O O . ASP A 1 320 ? 6.258 19.062 0.574 1 87.69 320 ASP A O 1
ATOM 2366 N N . TYR A 1 321 ? 6.617 17.203 1.689 1 91.62 321 TYR A N 1
ATOM 2367 C CA . TYR A 1 321 ? 6.402 17.828 2.988 1 91.62 321 TYR A CA 1
ATOM 2368 C C . TYR A 1 321 ? 7.473 18.875 3.277 1 91.62 321 TYR A C 1
ATOM 2370 O O . TYR A 1 321 ? 7.172 19.969 3.77 1 91.62 321 TYR A O 1
ATOM 2378 N N . VAL A 1 322 ? 8.727 18.625 2.9 1 93.44 322 VAL A N 1
ATOM 2379 C CA . VAL A 1 322 ? 9.852 19.531 3.18 1 93.44 322 VAL A CA 1
ATOM 2380 C C . VAL A 1 322 ? 9.664 20.844 2.414 1 93.44 322 VAL A C 1
ATOM 2382 O O . VAL A 1 322 ? 10.016 21.906 2.912 1 93.44 322 VAL A O 1
ATOM 2385 N N . GLY A 1 323 ? 9.133 20.703 1.218 1 90.75 323 GLY A N 1
ATOM 2386 C CA . GLY A 1 323 ? 8.812 21.922 0.488 1 90.75 323 GLY A CA 1
ATOM 2387 C C . GLY A 1 323 ? 7.902 22.859 1.259 1 90.75 323 GLY A C 1
ATOM 2388 O O . GLY A 1 323 ? 8.07 24.078 1.204 1 90.75 323 GLY A O 1
ATOM 2389 N N . GLY A 1 324 ? 6.926 22.297 1.945 1 91.19 324 GLY A N 1
ATOM 2390 C CA . GLY A 1 324 ? 6.062 23.094 2.809 1 91.19 324 GLY A CA 1
ATOM 2391 C C . GLY A 1 324 ? 6.805 23.719 3.977 1 91.19 324 GLY A C 1
ATOM 2392 O O . GLY A 1 324 ? 6.566 24.875 4.32 1 91.19 324 GLY A O 1
ATOM 2393 N N . LEU A 1 325 ? 7.703 22.984 4.574 1 95.56 325 LEU A N 1
ATOM 2394 C CA . LEU A 1 325 ? 8.484 23.484 5.695 1 95.56 325 LEU A CA 1
ATOM 2395 C C . LEU A 1 325 ? 9.352 24.672 5.27 1 95.56 325 LEU A C 1
ATOM 2397 O O . LEU A 1 325 ? 9.523 25.625 6.031 1 95.56 325 LEU A O 1
ATOM 2401 N N . GLU A 1 326 ? 9.828 24.641 4.098 1 93.25 326 GLU A N 1
ATOM 2402 C CA . GLU A 1 326 ? 10.695 25.688 3.586 1 93.25 326 GLU A CA 1
ATOM 2403 C C . GLU A 1 326 ? 9.953 27.016 3.447 1 93.25 326 GLU A C 1
ATOM 2405 O O . GLU A 1 326 ? 10.562 28.094 3.473 1 93.25 326 GLU A O 1
ATOM 2410 N N . VAL A 1 327 ? 8.695 26.938 3.34 1 91 327 VAL A N 1
ATOM 2411 C CA . VAL A 1 327 ? 7.883 28.156 3.262 1 91 327 VAL A CA 1
ATOM 2412 C C . VAL A 1 327 ? 7.926 28.891 4.598 1 91 327 VAL A C 1
ATOM 2414 O O . VAL A 1 327 ? 7.922 30.125 4.637 1 91 327 VAL A O 1
ATOM 2417 N N . PHE A 1 328 ? 7.996 28.188 5.703 1 94.19 328 PHE A N 1
ATOM 2418 C CA . PHE A 1 328 ? 8.141 28.828 7.008 1 94.19 328 PHE A CA 1
ATOM 2419 C C . PHE A 1 328 ? 9.438 29.625 7.078 1 94.19 328 PHE A C 1
ATOM 2421 O O . PHE A 1 328 ? 9.492 30.672 7.727 1 94.19 328 PHE A O 1
ATOM 2428 N N . ALA A 1 329 ? 10.453 29.109 6.41 1 93.19 329 ALA A N 1
ATOM 2429 C CA . ALA A 1 329 ? 11.719 29.844 6.371 1 93.19 329 ALA A CA 1
ATOM 2430 C C . ALA A 1 329 ? 11.547 31.203 5.691 1 93.19 329 ALA A C 1
ATOM 2432 O O . ALA A 1 329 ? 12.141 32.188 6.121 1 93.19 329 ALA A O 1
ATOM 2433 N N . LEU A 1 330 ? 10.727 31.219 4.711 1 89.25 330 LEU A N 1
ATOM 2434 C CA . LEU A 1 330 ? 10.445 32.469 4.02 1 89.25 330 LEU A CA 1
ATOM 2435 C C . LEU A 1 330 ? 9.727 33.469 4.938 1 89.25 330 LEU A C 1
ATOM 2437 O O . LEU A 1 330 ? 9.828 34.656 4.754 1 89.25 330 LEU A O 1
ATOM 2441 N N . ALA A 1 331 ? 9.039 32.875 5.867 1 91.06 331 ALA A N 1
ATOM 2442 C CA . ALA A 1 331 ? 8.297 33.719 6.812 1 91.06 331 ALA A CA 1
ATOM 2443 C C . ALA A 1 331 ? 9.18 34.125 7.988 1 91.06 331 ALA A C 1
ATOM 2445 O O . ALA A 1 331 ? 8.703 34.75 8.938 1 91.06 331 ALA A O 1
ATOM 2446 N N . GLY A 1 332 ? 10.453 33.688 8.023 1 92.56 332 GLY A N 1
ATOM 2447 C CA . GLY A 1 332 ? 11.406 34.188 9 1 92.56 332 GLY A CA 1
ATOM 2448 C C . GLY A 1 332 ? 11.695 33.188 10.109 1 92.56 332 GLY A C 1
ATOM 2449 O O . GLY A 1 332 ? 12.453 33.5 11.039 1 92.56 332 GLY A O 1
ATOM 2450 N N . PHE A 1 333 ? 11.188 32 10.008 1 95.12 333 PHE A N 1
ATOM 2451 C CA . PHE A 1 333 ? 11.492 31 11.016 1 95.12 333 PHE A CA 1
ATOM 2452 C C . PHE A 1 333 ? 12.891 30.438 10.812 1 95.12 333 PHE A C 1
ATOM 2454 O O . PHE A 1 333 ? 13.328 30.219 9.68 1 95.12 333 PHE A O 1
ATOM 2461 N N . SER A 1 334 ? 13.562 30.219 11.922 1 95.5 334 SER A N 1
ATOM 2462 C CA . SER A 1 334 ? 14.836 29.516 11.844 1 95.5 334 SER A CA 1
ATOM 2463 C C . SER A 1 334 ? 14.633 28.031 11.586 1 95.5 334 SER A C 1
ATOM 2465 O O . SER A 1 334 ? 13.539 27.5 11.805 1 95.5 334 SER A O 1
ATOM 2467 N N . ALA A 1 335 ? 15.68 27.344 11.141 1 96.62 335 ALA A N 1
ATOM 2468 C CA . ALA A 1 335 ? 15.617 25.906 10.922 1 96.62 335 ALA A CA 1
ATOM 2469 C C . ALA A 1 335 ? 15.227 25.172 12.203 1 96.62 335 ALA A C 1
ATOM 2471 O O . ALA A 1 335 ? 14.414 24.25 12.172 1 96.62 335 ALA A O 1
ATOM 2472 N N . ALA A 1 336 ? 15.773 25.625 13.289 1 96.62 336 ALA A N 1
ATOM 2473 C CA . ALA A 1 336 ? 15.461 25.016 14.578 1 96.62 336 ALA A CA 1
ATOM 2474 C C . ALA A 1 336 ? 13.977 25.141 14.914 1 96.62 336 ALA A C 1
ATOM 2476 O O . ALA A 1 336 ? 13.344 24.172 15.328 1 96.62 336 ALA A O 1
ATOM 2477 N N . GLU A 1 337 ? 13.445 26.312 14.727 1 95.5 337 GLU A N 1
ATOM 2478 C CA . GLU A 1 337 ? 12.031 26.547 14.977 1 95.5 337 GLU A CA 1
ATOM 2479 C C . GLU A 1 337 ? 11.156 25.688 14.07 1 95.5 337 GLU A C 1
ATOM 2481 O O . GLU A 1 337 ? 10.148 25.141 14.508 1 95.5 337 GLU A O 1
ATOM 2486 N N . ILE A 1 338 ? 11.539 25.594 12.836 1 97 338 ILE A N 1
ATOM 2487 C CA . ILE A 1 338 ? 10.773 24.828 11.859 1 97 338 ILE A CA 1
ATOM 2488 C C . ILE A 1 338 ? 10.75 23.344 12.25 1 97 338 ILE A C 1
ATOM 2490 O O . ILE A 1 338 ? 9.703 22.703 12.188 1 97 338 ILE A O 1
ATOM 2494 N N . ILE A 1 339 ? 11.859 22.828 12.641 1 97.62 339 ILE A N 1
ATOM 2495 C CA . ILE A 1 339 ? 11.945 21.438 13.07 1 97.62 339 ILE A CA 1
ATOM 2496 C C . ILE A 1 339 ? 11.047 21.219 14.289 1 97.62 339 ILE A C 1
ATOM 2498 O O . ILE A 1 339 ? 10.344 20.203 14.375 1 97.62 339 ILE A O 1
ATOM 2502 N N . GLU A 1 340 ? 11.039 22.172 15.188 1 96.56 340 GLU A N 1
ATOM 2503 C CA . GLU A 1 340 ? 10.164 22.078 16.359 1 96.56 340 GLU A CA 1
ATOM 2504 C C . GLU A 1 340 ? 8.695 22.094 15.945 1 96.56 340 GLU A C 1
ATOM 2506 O O . GLU A 1 340 ? 7.902 21.281 16.438 1 96.56 340 GLU A O 1
ATOM 2511 N N . LEU A 1 341 ? 8.328 22.953 15 1 96.12 341 LEU A N 1
ATOM 2512 C CA . LEU A 1 341 ? 6.965 23.062 14.5 1 96.12 341 LEU A CA 1
ATOM 2513 C C . LEU A 1 341 ? 6.516 21.75 13.875 1 96.12 341 LEU A C 1
ATOM 2515 O O . LEU A 1 341 ? 5.324 21.438 13.867 1 96.12 341 LEU A O 1
ATOM 2519 N N . ALA A 1 342 ? 7.488 20.953 13.398 1 97.62 342 ALA A N 1
ATOM 2520 C CA . ALA A 1 342 ? 7.191 19.75 12.633 1 97.62 342 ALA A CA 1
ATOM 2521 C C . ALA A 1 342 ? 7.434 18.5 13.477 1 97.62 342 ALA A C 1
ATOM 2523 O O . ALA A 1 342 ? 7.41 17.375 12.953 1 97.62 342 ALA A O 1
ATOM 2524 N N . THR A 1 343 ? 7.773 18.625 14.742 1 98.19 343 THR A N 1
ATOM 2525 C CA . THR A 1 343 ? 7.988 17.469 15.609 1 98.19 343 THR A CA 1
ATOM 2526 C C . THR A 1 343 ? 7.25 17.641 16.938 1 98.19 343 THR A C 1
ATOM 2528 O O . THR A 1 343 ? 6.043 17.406 17.016 1 98.19 343 THR A O 1
ATOM 2531 N N . VAL A 1 344 ? 7.926 18.328 17.891 1 97.75 344 VAL A N 1
ATOM 2532 C CA . VAL A 1 344 ? 7.434 18.359 19.266 1 97.75 344 VAL A CA 1
ATOM 2533 C C . VAL A 1 344 ? 6.168 19.203 19.344 1 97.75 344 VAL A C 1
ATOM 2535 O O . VAL A 1 344 ? 5.195 18.828 20 1 97.75 344 VAL A O 1
ATOM 2538 N N . THR A 1 345 ? 6.152 20.344 18.688 1 97.44 345 THR A N 1
ATOM 2539 C CA . THR A 1 345 ? 5.004 21.234 18.766 1 97.44 345 THR A CA 1
ATOM 2540 C C . THR A 1 345 ? 3.797 20.641 18.047 1 97.44 345 THR A C 1
ATOM 2542 O O . THR A 1 345 ? 2.676 20.688 18.562 1 97.44 345 THR A O 1
ATOM 2545 N N . ALA A 1 346 ? 4.051 20.078 16.875 1 98.19 346 ALA A N 1
ATOM 2546 C CA . ALA A 1 346 ? 2.957 19.453 16.141 1 98.19 346 ALA A CA 1
ATOM 2547 C C . ALA A 1 346 ? 2.389 18.266 16.922 1 98.19 346 ALA A C 1
ATOM 2549 O O . ALA A 1 346 ? 1.173 18.062 16.953 1 98.19 346 ALA A O 1
ATOM 2550 N N . ALA A 1 347 ? 3.238 17.453 17.516 1 98.38 347 ALA A N 1
ATOM 2551 C CA . ALA A 1 347 ? 2.77 16.328 18.312 1 98.38 347 ALA A CA 1
ATOM 2552 C C . ALA A 1 347 ? 1.882 16.812 19.469 1 98.38 347 ALA A C 1
ATOM 2554 O O . ALA A 1 347 ? 0.831 16.219 19.734 1 98.38 347 ALA A O 1
ATOM 2555 N N . ALA A 1 348 ? 2.287 17.859 20.078 1 97.62 348 ALA A N 1
ATOM 2556 C CA . ALA A 1 348 ? 1.493 18.453 21.156 1 97.62 348 ALA A CA 1
ATOM 2557 C C . ALA A 1 348 ? 0.142 18.938 20.641 1 97.62 348 ALA A C 1
ATOM 2559 O O . ALA A 1 348 ? -0.894 18.688 21.25 1 97.62 348 ALA A O 1
ATOM 2560 N N . ALA A 1 349 ? 0.189 19.594 19.531 1 98.19 349 ALA A N 1
ATOM 2561 C CA . ALA A 1 349 ? -1.034 20.125 18.922 1 98.19 349 ALA A CA 1
ATOM 2562 C C . ALA A 1 349 ? -2.014 19 18.594 1 98.19 349 ALA A C 1
ATOM 2564 O O . ALA A 1 349 ? -3.23 19.188 18.656 1 98.19 349 ALA A O 1
ATOM 2565 N N . CYS A 1 350 ? -1.473 17.859 18.297 1 98.38 350 CYS A N 1
ATOM 2566 C CA . CYS A 1 350 ? -2.293 16.719 17.922 1 98.38 350 CYS A CA 1
ATOM 2567 C C . CYS A 1 350 ? -2.703 15.914 19.156 1 98.38 350 CYS A C 1
ATOM 2569 O O . CYS A 1 350 ? -3.379 14.891 19.031 1 98.38 350 CYS A O 1
ATOM 2571 N N . GLY A 1 351 ? -2.289 16.297 20.297 1 97.62 351 GLY A N 1
ATOM 2572 C CA . GLY A 1 351 ? -2.713 15.664 21.531 1 97.62 351 GLY A CA 1
ATOM 2573 C C . GLY A 1 351 ? -1.917 14.422 21.875 1 97.62 351 GLY A C 1
ATOM 2574 O O . GLY A 1 351 ? -2.352 13.602 22.688 1 97.62 351 GLY A O 1
ATOM 2575 N N . VAL A 1 352 ? -0.707 14.266 21.219 1 98 352 VAL A N 1
ATOM 2576 C CA . VAL A 1 352 ? 0.039 13.031 21.438 1 98 352 VAL A CA 1
ATOM 2577 C C . VAL A 1 352 ? 1.482 13.359 21.812 1 98 352 VAL A C 1
ATOM 2579 O O . VAL A 1 352 ? 2.395 12.57 21.547 1 98 352 VAL A O 1
ATOM 2582 N N . GLY A 1 353 ? 1.695 14.508 22.406 1 97.38 353 GLY A N 1
ATOM 2583 C CA . GLY A 1 353 ? 3.021 14.945 22.812 1 97.38 353 GLY A CA 1
ATOM 2584 C C . GLY A 1 353 ? 3.68 14.016 23.812 1 97.38 353 GLY A C 1
ATOM 2585 O O . GLY A 1 353 ? 4.91 13.938 23.875 1 97.38 353 GLY A O 1
ATOM 2586 N N . ASP A 1 354 ? 2.873 13.32 24.547 1 97.38 354 ASP A N 1
ATOM 2587 C CA . ASP A 1 354 ? 3.402 12.375 25.531 1 97.38 354 ASP A CA 1
ATOM 2588 C C . ASP A 1 354 ? 3.814 11.062 24.859 1 97.38 354 ASP A C 1
ATOM 2590 O O . ASP A 1 354 ? 4.559 10.273 25.438 1 97.38 354 ASP A O 1
ATOM 2594 N N . GLU A 1 355 ? 3.377 10.875 23.688 1 97.88 355 GLU A N 1
ATOM 2595 C CA . GLU A 1 355 ? 3.609 9.617 22.984 1 97.88 355 GLU A CA 1
ATOM 2596 C C . GLU A 1 355 ? 4.746 9.742 21.969 1 97.88 355 GLU A C 1
ATOM 2598 O O . GLU A 1 355 ? 5.465 8.781 21.719 1 97.88 355 GLU A O 1
ATOM 2603 N N . THR A 1 356 ? 4.863 10.867 21.375 1 98.06 356 THR A N 1
ATOM 2604 C CA . THR A 1 356 ? 5.859 11.055 20.328 1 98.06 356 THR A CA 1
ATOM 2605 C C . THR A 1 356 ? 6.219 12.531 20.172 1 98.06 356 THR A C 1
ATOM 2607 O O . THR A 1 356 ? 5.809 13.359 21 1 98.06 356 THR A O 1
ATOM 2610 N N . GLY A 1 357 ? 7.141 12.883 19.234 1 97.94 357 GLY A N 1
ATOM 2611 C CA . GLY A 1 357 ? 7.543 14.258 18.984 1 97.94 357 GLY A CA 1
ATOM 2612 C C . GLY A 1 357 ? 8.906 14.602 19.562 1 97.94 357 GLY A C 1
ATOM 2613 O O . GLY A 1 357 ? 9.5 15.617 19.203 1 97.94 357 GLY A O 1
ATOM 2614 N N . SER A 1 358 ? 9.398 13.797 20.438 1 98.38 358 SER A N 1
ATOM 2615 C CA . SER A 1 358 ? 10.742 13.898 21 1 98.38 358 SER A CA 1
ATOM 2616 C C . SER A 1 358 ? 11.336 12.523 21.297 1 98.38 358 SER A C 1
ATOM 2618 O O . SER A 1 358 ? 10.617 11.523 21.281 1 98.38 358 SER A O 1
ATOM 2620 N N . LEU A 1 359 ? 12.648 12.492 21.406 1 98.38 359 LEU A N 1
ATOM 2621 C CA . LEU A 1 359 ? 13.336 11.234 21.672 1 98.38 359 LEU A CA 1
ATOM 2622 C C . LEU A 1 359 ? 13.531 11.008 23.156 1 98.38 359 LEU A C 1
ATOM 2624 O O . LEU A 1 359 ? 14.648 10.758 23.609 1 98.38 359 LEU A O 1
ATOM 2628 N N . ASP A 1 360 ? 12.5 11.062 23.891 1 97.75 360 ASP A N 1
ATOM 2629 C CA . ASP A 1 360 ? 12.516 10.805 25.328 1 97.75 360 ASP A CA 1
ATOM 2630 C C . ASP A 1 360 ? 12.266 9.328 25.625 1 97.75 360 ASP A C 1
ATOM 2632 O O . ASP A 1 360 ? 11.477 8.68 24.953 1 97.75 360 ASP A O 1
ATOM 2636 N N . ALA A 1 361 ? 12.922 8.875 26.719 1 97.44 361 ALA A N 1
ATOM 2637 C CA . ALA A 1 361 ? 12.664 7.504 27.141 1 97.44 361 ALA A CA 1
ATOM 2638 C C . ALA A 1 361 ? 11.18 7.281 27.422 1 97.44 361 ALA A C 1
ATOM 2640 O O . ALA A 1 361 ? 10.523 8.125 28.031 1 97.44 361 ALA A O 1
ATOM 2641 N N . GLY A 1 362 ? 10.695 6.152 26.906 1 98 362 GLY A N 1
ATOM 2642 C CA . GLY A 1 362 ? 9.297 5.816 27.094 1 98 362 GLY A CA 1
ATOM 2643 C C . GLY A 1 362 ? 8.43 6.164 25.906 1 98 362 GLY A C 1
ATOM 2644 O O . GLY A 1 362 ? 7.367 5.566 25.703 1 98 362 GLY A O 1
ATOM 2645 N N . LYS A 1 363 ? 8.789 7.113 25.094 1 98.44 363 LYS A N 1
ATOM 2646 C CA . LYS A 1 363 ? 8.008 7.512 23.922 1 98.44 363 LYS A CA 1
ATOM 2647 C C . LYS A 1 363 ? 8.18 6.512 22.781 1 98.44 363 LYS A C 1
ATOM 2649 O O . LYS A 1 363 ? 9.078 5.672 22.812 1 98.44 363 LYS A O 1
ATOM 2654 N N . ARG A 1 364 ? 7.25 6.566 21.906 1 98.44 364 ARG A N 1
ATOM 2655 C CA . ARG A 1 364 ? 7.273 5.699 20.734 1 98.44 364 ARG A CA 1
ATOM 2656 C C . ARG A 1 364 ? 8.523 5.941 19.891 1 98.44 364 ARG A C 1
ATOM 2658 O O . ARG A 1 364 ? 8.961 7.086 19.734 1 98.44 364 ARG A O 1
ATOM 2665 N N . ALA A 1 365 ? 9.117 4.879 19.391 1 98.06 365 ALA A N 1
ATOM 2666 C CA . ALA A 1 365 ? 10.328 4.969 18.578 1 98.06 365 ALA A CA 1
ATOM 2667 C C . ALA A 1 365 ? 10.008 5.422 17.156 1 98.06 365 ALA A C 1
ATOM 2669 O O . ALA A 1 365 ? 10.195 4.668 16.188 1 98.06 365 ALA A O 1
ATOM 2670 N N . ASP A 1 366 ? 9.539 6.602 17.031 1 98.5 366 ASP A N 1
ATOM 2671 C CA . ASP A 1 366 ? 9.398 7.316 15.766 1 98.5 366 ASP A CA 1
ATOM 2672 C C . ASP A 1 366 ? 10.625 8.172 15.477 1 98.5 366 ASP A C 1
ATOM 2674 O O . ASP A 1 366 ? 10.781 9.258 16.031 1 98.5 366 ASP A O 1
ATOM 2678 N N . ILE A 1 367 ? 11.477 7.605 14.57 1 98.31 367 ILE A N 1
ATOM 2679 C CA . ILE A 1 367 ? 12.805 8.188 14.406 1 98.31 367 ILE A CA 1
ATOM 2680 C C . ILE A 1 367 ? 13.172 8.234 12.93 1 98.31 367 ILE A C 1
ATOM 2682 O O . ILE A 1 367 ? 12.867 7.309 12.18 1 98.31 367 ILE A O 1
ATOM 2686 N N . ILE A 1 368 ? 13.828 9.297 12.5 1 97.88 368 ILE A N 1
ATOM 2687 C CA . ILE A 1 368 ? 14.422 9.328 11.172 1 97.88 368 ILE A CA 1
ATOM 2688 C C . ILE A 1 368 ? 15.906 9.68 11.273 1 97.88 368 ILE A C 1
ATOM 2690 O O . ILE A 1 368 ? 16.344 10.289 12.258 1 97.88 368 ILE A O 1
ATOM 2694 N N . ALA A 1 369 ? 16.672 9.219 10.367 1 97.69 369 ALA A N 1
ATOM 2695 C CA . ALA A 1 369 ? 18.062 9.633 10.148 1 97.69 369 ALA A CA 1
ATOM 2696 C C . ALA A 1 369 ? 18.234 10.305 8.797 1 97.69 369 ALA A C 1
ATOM 2698 O O . ALA A 1 369 ? 17.812 9.758 7.766 1 97.69 369 ALA A O 1
ATOM 2699 N N . VAL A 1 370 ? 18.797 11.5 8.859 1 97.44 370 VAL A N 1
ATOM 2700 C CA . VAL A 1 370 ? 19 12.227 7.613 1 97.44 370 VAL A CA 1
ATOM 2701 C C . VAL A 1 370 ? 20.484 12.484 7.395 1 97.44 370 VAL A C 1
ATOM 2703 O O . VAL A 1 370 ? 21.25 12.602 8.359 1 97.44 370 VAL A O 1
ATOM 2706 N N . HIS A 1 371 ? 20.844 12.531 6.148 1 96.81 371 HIS A N 1
ATOM 2707 C CA . HIS A 1 371 ? 22.219 12.906 5.82 1 96.81 371 HIS A CA 1
ATOM 2708 C C . HIS A 1 371 ? 22.438 14.406 5.969 1 96.81 371 HIS A C 1
ATOM 2710 O O . HIS A 1 371 ? 21.688 15.203 5.398 1 96.81 371 HIS A O 1
ATOM 2716 N N . GLY A 1 372 ? 23.438 14.727 6.73 1 96.25 372 GLY A N 1
ATOM 2717 C CA . GLY A 1 372 ? 23.688 16.141 7.004 1 96.25 372 GLY A CA 1
ATOM 2718 C C . GLY A 1 372 ? 23 16.625 8.266 1 96.25 372 GLY A C 1
ATOM 2719 O O . GLY A 1 372 ? 22.594 15.82 9.109 1 96.25 372 GLY A O 1
ATOM 2720 N N . ASP A 1 373 ? 22.969 17.984 8.469 1 96.62 373 ASP A N 1
ATOM 2721 C CA . ASP A 1 373 ? 22.406 18.625 9.648 1 96.62 373 ASP A CA 1
ATOM 2722 C C . ASP A 1 373 ? 21.281 19.594 9.266 1 96.62 373 ASP A C 1
ATOM 2724 O O . ASP A 1 373 ? 21.547 20.672 8.734 1 96.62 373 ASP A O 1
ATOM 2728 N N . PRO A 1 374 ? 20.047 19.188 9.633 1 97.38 374 PRO A N 1
ATOM 2729 C CA . PRO A 1 374 ? 18.922 20.031 9.203 1 97.38 374 PRO A CA 1
ATOM 2730 C C . PRO A 1 374 ? 18.859 21.359 9.953 1 97.38 374 PRO A C 1
ATOM 2732 O O . PRO A 1 374 ? 18.125 22.266 9.547 1 97.38 374 PRO A O 1
ATOM 2735 N N . LEU A 1 375 ? 19.609 21.547 10.992 1 96.38 375 LEU A N 1
ATOM 2736 C CA . LEU A 1 375 ? 19.672 22.828 11.672 1 96.38 375 LEU A CA 1
ATOM 2737 C C . LEU A 1 375 ? 20.406 23.859 10.812 1 96.38 375 LEU A C 1
ATOM 2739 O O . LEU A 1 375 ? 20.203 25.062 10.969 1 96.38 375 LEU A O 1
ATOM 2743 N N . PHE A 1 376 ? 21.25 23.328 9.93 1 94.81 376 PHE A N 1
ATOM 2744 C CA . PHE A 1 376 ? 22.031 24.203 9.055 1 94.81 376 PHE A CA 1
ATOM 2745 C C . PHE A 1 376 ? 21.375 24.312 7.68 1 94.81 376 PHE A C 1
ATOM 2747 O O . PHE A 1 376 ? 21.406 25.375 7.059 1 94.81 376 PHE A O 1
ATOM 2754 N N . ASP A 1 377 ? 20.875 23.234 7.219 1 96 377 ASP A N 1
ATOM 2755 C CA . ASP A 1 377 ? 20.234 23.172 5.91 1 96 377 ASP A CA 1
ATOM 2756 C C . ASP A 1 377 ? 18.984 22.297 5.957 1 96 377 ASP A C 1
ATOM 2758 O O . ASP A 1 377 ? 19.094 21.062 5.973 1 96 377 ASP A O 1
ATOM 2762 N N . LEU A 1 378 ? 17.812 22.938 5.844 1 96.06 378 LEU A N 1
ATOM 2763 C CA . LEU A 1 378 ? 16.562 22.219 5.941 1 96.06 378 LEU A CA 1
ATOM 2764 C C . LEU A 1 378 ? 16.453 21.156 4.855 1 96.06 378 LEU A C 1
ATOM 2766 O O . LEU A 1 378 ? 15.758 20.156 5.031 1 96.06 378 LEU A O 1
ATOM 2770 N N . ALA A 1 379 ? 17.188 21.328 3.738 1 94.88 379 ALA A N 1
ATOM 2771 C CA . ALA A 1 379 ? 17.125 20.406 2.611 1 94.88 379 ALA A CA 1
ATOM 2772 C C . ALA A 1 379 ? 17.641 19.016 3.012 1 94.88 379 ALA A C 1
ATOM 2774 O O . ALA A 1 379 ? 17.375 18.031 2.332 1 94.88 379 ALA A O 1
ATOM 2775 N N . ALA A 1 380 ? 18.406 18.969 4.102 1 96.75 380 ALA A N 1
ATOM 2776 C CA . ALA A 1 380 ? 18.906 17.688 4.625 1 96.75 380 ALA A CA 1
ATOM 2777 C C . ALA A 1 380 ? 17.734 16.75 4.953 1 96.75 380 ALA A C 1
ATOM 2779 O O . ALA A 1 380 ? 17.891 15.523 4.934 1 96.75 380 ALA A O 1
ATOM 2780 N N . LEU A 1 381 ? 16.562 17.312 5.195 1 97.12 381 LEU A N 1
ATOM 2781 C CA . LEU A 1 381 ? 15.383 16.531 5.539 1 97.12 381 LEU A CA 1
ATOM 2782 C C . LEU A 1 381 ? 14.914 15.695 4.348 1 97.12 381 LEU A C 1
ATOM 2784 O O . LEU A 1 381 ? 14.109 14.773 4.508 1 97.12 381 LEU A O 1
ATOM 2788 N N . ARG A 1 382 ? 15.43 15.977 3.16 1 94.38 382 ARG A N 1
ATOM 2789 C CA . ARG A 1 382 ? 15.078 15.195 1.975 1 94.38 382 ARG A CA 1
ATOM 2790 C C . ARG A 1 382 ? 15.984 13.977 1.831 1 94.38 382 ARG A C 1
ATOM 2792 O O . ARG A 1 382 ? 15.688 13.07 1.051 1 94.38 382 ARG A O 1
ATOM 2799 N N . GLU A 1 383 ? 17.078 13.984 2.5 1 93.56 383 GLU A N 1
ATOM 2800 C CA . GLU A 1 383 ? 18.094 12.938 2.379 1 93.56 383 GLU A CA 1
ATOM 2801 C C . GLU A 1 383 ? 17.953 11.914 3.506 1 93.56 383 GLU A C 1
ATOM 2803 O O . GLU A 1 383 ? 18.859 11.766 4.328 1 93.56 383 GLU A O 1
ATOM 2808 N N . ILE A 1 384 ? 16.922 11.148 3.445 1 93.19 384 ILE A N 1
ATOM 2809 C CA . ILE A 1 384 ? 16.547 10.25 4.531 1 93.19 384 ILE A CA 1
ATOM 2810 C C . ILE A 1 384 ? 17.25 8.898 4.352 1 93.19 384 ILE A C 1
ATOM 2812 O O . ILE A 1 384 ? 17.156 8.289 3.287 1 93.19 384 ILE A O 1
ATOM 2816 N N . ASP A 1 385 ? 17.875 8.414 5.387 1 92.44 385 ASP A N 1
ATOM 2817 C CA . ASP A 1 385 ? 18.578 7.141 5.344 1 92.44 385 ASP A CA 1
ATOM 2818 C C . ASP A 1 385 ? 17.875 6.078 6.176 1 92.44 385 ASP A C 1
ATOM 2820 O O . ASP A 1 385 ? 18.094 4.879 5.996 1 92.44 385 ASP A O 1
ATOM 2824 N N . LEU A 1 386 ? 17.016 6.551 7.09 1 93.12 386 LEU A N 1
ATOM 2825 C CA . LEU A 1 386 ? 16.297 5.637 7.969 1 93.12 386 LEU A CA 1
ATOM 2826 C C . LEU A 1 386 ? 14.984 6.258 8.438 1 93.12 386 LEU A C 1
ATOM 2828 O O . LEU A 1 386 ? 14.945 7.438 8.805 1 93.12 386 LEU A O 1
ATOM 2832 N N . VAL A 1 387 ? 13.984 5.527 8.414 1 95.31 387 VAL A N 1
ATOM 2833 C CA . VAL A 1 387 ? 12.711 5.895 9.016 1 95.31 387 VAL A CA 1
ATOM 2834 C C . VAL A 1 387 ? 12.203 4.746 9.891 1 95.31 387 VAL A C 1
ATOM 2836 O O . VAL A 1 387 ? 12 3.631 9.406 1 95.31 387 VAL A O 1
ATOM 2839 N N . LEU A 1 388 ? 12.031 4.98 11.125 1 95.88 388 LEU A N 1
ATOM 2840 C CA . LEU A 1 388 ? 11.367 4.059 12.039 1 95.88 388 LEU A CA 1
ATOM 2841 C C . LEU A 1 388 ? 9.984 4.574 12.422 1 95.88 388 LEU A C 1
ATOM 2843 O O . LEU A 1 388 ? 9.836 5.734 12.812 1 95.88 388 LEU A O 1
ATOM 2847 N N . VAL A 1 389 ? 8.977 3.791 12.281 1 96.81 389 VAL A N 1
ATOM 2848 C CA . VAL A 1 389 ? 7.633 4.027 12.797 1 96.81 389 VAL A CA 1
ATOM 2849 C C . VAL A 1 389 ? 7.309 3.006 13.883 1 96.81 389 VAL A C 1
ATOM 2851 O O . VAL A 1 389 ? 7.172 1.812 13.609 1 96.81 389 VAL A O 1
ATOM 2854 N N . ALA A 1 390 ? 7.305 3.473 15.102 1 96.38 390 ALA A N 1
ATOM 2855 C CA . ALA A 1 390 ? 7.121 2.58 16.234 1 96.38 390 ALA A CA 1
ATOM 2856 C C . ALA A 1 390 ? 8.164 1.464 16.234 1 96.38 390 ALA A C 1
ATOM 2858 O O . ALA A 1 390 ? 7.824 0.288 16.391 1 96.38 390 ALA A O 1
ATOM 2859 N N . GLY A 1 391 ? 9.352 1.815 15.922 1 94.56 391 GLY A N 1
ATOM 2860 C CA . GLY A 1 391 ? 10.461 0.878 15.992 1 94.56 391 GLY A CA 1
ATOM 2861 C C . GLY A 1 391 ? 10.617 0.045 14.734 1 94.56 391 GLY A C 1
ATOM 2862 O O . GLY A 1 391 ? 11.633 -0.624 14.547 1 94.56 391 GLY A O 1
ATOM 2863 N N . ARG A 1 392 ? 9.695 0.092 13.789 1 92.31 392 ARG A N 1
ATOM 2864 C CA . ARG A 1 392 ? 9.75 -0.666 12.547 1 92.31 392 ARG A CA 1
ATOM 2865 C C . ARG A 1 392 ? 10.43 0.145 11.445 1 92.31 392 ARG A C 1
ATOM 2867 O O . ARG A 1 392 ? 10.07 1.3 11.211 1 92.31 392 ARG A O 1
ATOM 2874 N N . ALA A 1 393 ? 11.398 -0.483 10.805 1 91.31 393 ALA A N 1
ATOM 2875 C CA . ALA A 1 393 ? 12.055 0.187 9.688 1 91.31 393 ALA A CA 1
ATOM 2876 C C . ALA A 1 393 ? 11.18 0.172 8.438 1 91.31 393 ALA A C 1
ATOM 2878 O O . ALA A 1 393 ? 10.758 -0.894 7.977 1 91.31 393 ALA A O 1
ATOM 2879 N N . VAL A 1 394 ? 10.875 1.349 7.898 1 89.88 394 VAL A N 1
ATOM 2880 C CA . VAL A 1 394 ? 10.008 1.435 6.727 1 89.88 394 VAL A CA 1
ATOM 2881 C C . VAL A 1 394 ? 10.648 2.342 5.676 1 89.88 394 VAL A C 1
ATOM 2883 O O . VAL A 1 394 ? 9.953 2.912 4.832 1 89.88 394 VAL A O 1
ATOM 2886 N N . THR A 1 395 ? 11.914 2.436 5.641 1 84.75 395 THR A N 1
ATOM 2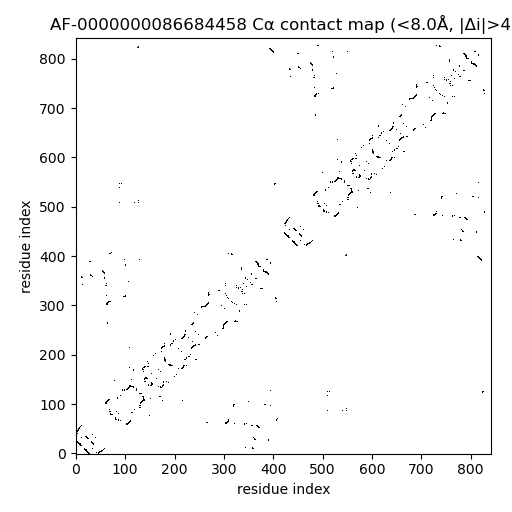887 C CA . THR A 1 395 ? 12.648 3.273 4.695 1 84.75 395 THR A CA 1
ATOM 2888 C C . THR A 1 395 ? 12.414 2.803 3.262 1 84.75 395 THR A C 1
ATOM 2890 O O . THR A 1 395 ? 12.461 1.603 2.982 1 84.75 395 THR A O 1
ATOM 2893 N N . GLN A 1 396 ? 11.992 3.717 2.455 1 78.12 396 GLN A N 1
ATOM 2894 C CA . GLN A 1 396 ? 11.797 3.385 1.048 1 78.12 396 GLN A CA 1
ATOM 2895 C C . GLN A 1 396 ? 12.703 4.23 0.153 1 78.12 396 GLN A C 1
ATOM 2897 O O . GLN A 1 396 ? 12.883 5.426 0.397 1 78.12 396 GLN A O 1
ATOM 2902 N N . SER A 1 397 ? 13.438 3.557 -0.783 1 69.19 397 SER A N 1
ATOM 2903 C CA . SER A 1 397 ? 14.219 4.281 -1.778 1 69.19 397 SER A CA 1
ATOM 2904 C C . SER A 1 397 ? 13.883 3.82 -3.191 1 69.19 397 SER A C 1
ATOM 2906 O O . SER A 1 397 ? 13.594 2.645 -3.414 1 69.19 397 SER A O 1
ATOM 2908 N N . GLY A 1 398 ? 13.68 4.809 -4.02 1 66.69 398 GLY A N 1
ATOM 2909 C CA . GLY A 1 398 ? 13.688 4.516 -5.445 1 66.69 398 GLY A CA 1
ATOM 2910 C C . GLY A 1 398 ? 12.352 4.008 -5.957 1 66.69 398 GLY A C 1
ATOM 2911 O O . GLY A 1 398 ? 12.289 3.373 -7.008 1 66.69 398 GLY A O 1
ATOM 2912 N N . VAL A 1 399 ? 11.219 4.105 -5.121 1 74 399 VAL A N 1
ATOM 2913 C CA . VAL A 1 399 ? 9.93 3.607 -5.602 1 74 399 VAL A CA 1
ATOM 2914 C C . VAL A 1 399 ? 9.266 4.664 -6.477 1 74 399 VAL A C 1
ATOM 2916 O O . VAL A 1 399 ? 9.055 5.797 -6.039 1 74 399 VAL A O 1
ATOM 2919 N N . ASP A 1 400 ? 9 4.238 -7.723 1 69.81 400 ASP A N 1
ATOM 2920 C CA . ASP A 1 400 ? 8.383 5.129 -8.695 1 69.81 400 ASP A CA 1
ATOM 2921 C C . ASP A 1 400 ? 6.883 4.867 -8.805 1 69.81 400 ASP A C 1
ATOM 2923 O O . ASP A 1 400 ? 6.461 3.9 -9.438 1 69.81 400 ASP A O 1
ATOM 2927 N N . THR A 1 401 ? 6.133 5.551 -8.008 1 70.44 401 THR A N 1
ATOM 2928 C CA . THR A 1 401 ? 4.699 5.574 -8.297 1 70.44 401 THR A CA 1
ATOM 2929 C C . THR A 1 401 ? 4.328 6.82 -9.086 1 70.44 401 THR A C 1
ATOM 2931 O O . THR A 1 401 ? 4.902 7.891 -8.875 1 70.44 401 THR A O 1
ATOM 2934 N N . VAL A 1 402 ? 3.623 6.625 -10.188 1 58.34 402 VAL A N 1
ATOM 2935 C CA . VAL A 1 402 ? 3.418 7.723 -11.125 1 58.34 402 VAL A CA 1
ATOM 2936 C C . VAL A 1 402 ? 2.076 8.398 -10.852 1 58.34 402 VAL A C 1
ATOM 2938 O O . VAL A 1 402 ? 1.79 9.469 -11.391 1 58.34 402 VAL A O 1
ATOM 2941 N N . ALA A 1 403 ? 1.293 7.75 -9.961 1 64.44 403 ALA A N 1
ATOM 2942 C CA . ALA A 1 403 ? -0.011 8.367 -9.742 1 64.44 403 ALA A CA 1
ATOM 2943 C C . ALA A 1 403 ? 0.108 9.586 -8.82 1 64.44 403 ALA A C 1
ATOM 2945 O O . ALA A 1 403 ? 0.866 9.562 -7.852 1 64.44 403 ALA A O 1
ATOM 2946 N N . GLY A 1 404 ? -0.533 10.641 -9.344 1 65.31 404 GLY A N 1
ATOM 2947 C CA . GLY A 1 404 ? -0.624 11.805 -8.477 1 65.31 404 GLY A CA 1
ATOM 2948 C C . GLY A 1 404 ? -1.329 11.523 -7.164 1 65.31 404 GLY A C 1
ATOM 2949 O O . GLY A 1 404 ? -1.988 10.492 -7.016 1 65.31 404 GLY A O 1
ATOM 2950 N N . SER A 1 405 ? -1.066 12.133 -6.254 1 69 405 SER A N 1
ATOM 2951 C CA . SER A 1 405 ? -1.647 11.969 -4.926 1 69 405 SER A CA 1
ATOM 2952 C C . SER A 1 405 ? -3.143 12.266 -4.934 1 69 405 SER A C 1
ATOM 2954 O O . SER A 1 405 ? -3.869 11.852 -4.023 1 69 405 SER A O 1
ATOM 2956 N N . SER A 1 406 ? -3.617 12.922 -6.156 1 58.91 406 SER A N 1
ATOM 2957 C CA . SER A 1 406 ? -5.027 13.281 -6.262 1 58.91 406 SER A CA 1
ATOM 2958 C C . SER A 1 406 ? -5.734 12.438 -7.32 1 58.91 406 SER A C 1
ATOM 2960 O O . SER A 1 406 ? -5.086 11.859 -8.195 1 58.91 406 SER A O 1
ATOM 2962 N N . GLY A 1 407 ? -6.828 11.57 -7.238 1 54.75 407 GLY A N 1
ATOM 2963 C CA . GLY A 1 407 ? -7.602 10.656 -8.062 1 54.75 407 GLY A CA 1
ATOM 2964 C C . GLY A 1 407 ? -7.574 11.016 -9.539 1 54.75 407 GLY A C 1
ATOM 2965 O O . GLY A 1 407 ? -8.133 10.289 -10.367 1 54.75 407 GLY A O 1
ATOM 2966 N N . GLY A 1 408 ? -7.41 12.141 -10.148 1 44.84 408 GLY A N 1
ATOM 2967 C CA . GLY A 1 408 ? -7.531 12.531 -11.539 1 44.84 408 GLY A CA 1
ATOM 2968 C C . GLY A 1 408 ? -6.684 11.688 -12.469 1 44.84 408 GLY A C 1
ATOM 2969 O O . GLY A 1 408 ? -5.461 11.617 -12.32 1 44.84 408 GLY A O 1
ATOM 2970 N N . GLY A 1 409 ? -7.418 10.625 -13.07 1 37.69 409 GLY A N 1
ATOM 2971 C CA . GLY A 1 409 ? -6.699 9.836 -14.055 1 37.69 409 GLY A CA 1
ATOM 2972 C C . GLY A 1 409 ? -6.074 10.672 -15.148 1 37.69 409 GLY A C 1
ATOM 2973 O O . GLY A 1 409 ? -6.359 11.859 -15.266 1 37.69 409 GLY A O 1
ATOM 2974 N N . PRO A 1 410 ? -5.531 9.961 -16.188 1 36.34 410 PRO A N 1
ATOM 2975 C CA . PRO A 1 410 ? -5.055 10.18 -17.562 1 36.34 410 PRO A CA 1
ATOM 2976 C C . PRO A 1 410 ? -6.164 10.641 -18.5 1 36.34 410 PRO A C 1
ATOM 2978 O O . PRO A 1 410 ? -5.953 10.727 -19.719 1 36.34 410 PRO A O 1
ATOM 2981 N N . ASP A 1 411 ? -7.527 10.859 -18.391 1 31.42 411 ASP A N 1
ATOM 2982 C CA . ASP A 1 411 ? -8.305 11.102 -19.594 1 31.42 411 ASP A CA 1
ATOM 2983 C C . ASP A 1 411 ? -7.73 12.273 -20.391 1 31.42 411 ASP A C 1
ATOM 2985 O O . ASP A 1 411 ? -8.328 12.711 -21.375 1 31.42 411 ASP A O 1
ATOM 2989 N N . SER A 1 412 ? -7.137 13.219 -20.438 1 28.34 412 SER A N 1
ATOM 2990 C CA . SER A 1 412 ? -7.285 14.094 -21.594 1 28.34 412 SER A CA 1
ATOM 2991 C C . SER A 1 412 ? -7.094 13.312 -22.891 1 28.34 412 SER A C 1
ATOM 2993 O O . SER A 1 412 ? -5.984 13.25 -23.422 1 28.34 412 SER A O 1
ATOM 2995 N N . LEU A 1 413 ? -7.805 12.188 -23.156 1 24.16 413 LEU A N 1
ATOM 2996 C CA . LEU A 1 413 ? -8.102 11.969 -24.562 1 24.16 413 LEU A CA 1
ATOM 2997 C C . LEU A 1 413 ? -9.133 12.977 -25.062 1 24.16 413 LEU A C 1
ATOM 2999 O O . LEU A 1 413 ? -10.289 12.945 -24.656 1 24.16 413 LEU A O 1
ATOM 3003 N N . ARG A 1 414 ? -8.805 14.281 -25.5 1 26.59 414 ARG A N 1
ATOM 3004 C CA . ARG A 1 414 ? -9.469 15.211 -26.406 1 26.59 414 ARG A CA 1
ATOM 3005 C C . ARG A 1 414 ? -10.109 14.469 -27.578 1 26.59 414 ARG A C 1
ATOM 3007 O O . ARG A 1 414 ? -9.406 13.977 -28.469 1 26.59 414 ARG A O 1
ATOM 3014 N N . SER A 1 415 ? -11.234 13.727 -27.594 1 23.14 415 SER A N 1
ATOM 3015 C CA . SER A 1 415 ? -12.094 13.656 -28.766 1 23.14 415 SER A CA 1
ATOM 3016 C C . SER A 1 415 ? -12.586 15.047 -29.172 1 23.14 415 SER A C 1
ATOM 3018 O O . SER A 1 415 ? -13.203 15.758 -28.375 1 23.14 415 SER A O 1
ATOM 3020 N N . ASP A 1 416 ? -11.883 15.68 -30.297 1 21.42 416 ASP A N 1
ATOM 3021 C CA . ASP A 1 416 ? -12.391 16.734 -31.156 1 21.42 416 ASP A CA 1
ATOM 3022 C C . ASP A 1 416 ? -13.742 16.359 -31.766 1 21.42 416 ASP A C 1
ATOM 3024 O O . ASP A 1 416 ? -13.812 15.484 -32.625 1 21.42 416 ASP A O 1
ATOM 3028 N N . PRO A 1 417 ? -14.891 16.203 -31.375 1 24.31 417 PRO A N 1
ATOM 3029 C CA . PRO A 1 417 ? -16.062 16.078 -32.25 1 24.31 417 PRO A CA 1
ATOM 3030 C C . PRO A 1 417 ? -16.438 17.391 -32.906 1 24.31 417 PRO A C 1
ATOM 3032 O O . PRO A 1 417 ? -17.484 17.484 -33.562 1 24.31 417 PRO A O 1
ATOM 3035 N N . GLY A 1 418 ? -16.047 18.703 -32.969 1 20.91 418 GLY A N 1
ATOM 3036 C CA . GLY A 1 418 ? -16.922 19.719 -33.531 1 20.91 418 GLY A CA 1
ATOM 3037 C C . GLY A 1 418 ? -17 19.688 -35.031 1 20.91 418 GLY A C 1
ATOM 3038 O O . GLY A 1 418 ? -17.781 20.422 -35.656 1 20.91 418 GLY A O 1
ATOM 3039 N N . GLY A 1 419 ? -16.172 19.5 -36.188 1 22.14 419 GLY A N 1
ATOM 3040 C CA . GLY A 1 419 ? -16.5 20.297 -37.344 1 22.14 419 GLY A CA 1
ATOM 3041 C C . GLY A 1 419 ? -17.797 19.859 -38.031 1 22.14 419 GLY A C 1
ATOM 3042 O O . GLY A 1 419 ? -18.297 18.75 -37.75 1 22.14 419 GLY A O 1
ATOM 3043 N N . GLY A 1 420 ? -18.641 20.719 -38.719 1 20.5 420 GLY A N 1
ATOM 3044 C CA . GLY A 1 420 ? -19.703 21 -39.688 1 20.5 420 GLY A CA 1
ATOM 3045 C C . GLY A 1 420 ? -19.703 20.094 -40.875 1 20.5 420 GLY A C 1
ATOM 3046 O O . GLY A 1 420 ? -18.688 19.453 -41.188 1 20.5 420 GLY A O 1
ATOM 3047 N N . PRO A 1 421 ? -21.109 19.922 -41.188 1 18.89 421 PRO A N 1
ATOM 3048 C CA . PRO A 1 421 ? -21.391 20.609 -42.469 1 18.89 421 PRO A CA 1
ATOM 3049 C C . PRO A 1 421 ? -21.219 22.125 -42.375 1 18.89 421 PRO A C 1
ATOM 3051 O O . PRO A 1 421 ? -21.266 22.688 -41.281 1 18.89 421 PRO A O 1
ATOM 3054 N N . MET B 1 1 ? 10.305 7.941 -20.812 1 76.12 1 MET B N 1
ATOM 3055 C CA . MET B 1 1 ? 11.719 8.164 -20.516 1 76.12 1 MET B CA 1
ATOM 3056 C C . MET B 1 1 ? 12.562 6.969 -20.953 1 76.12 1 MET B C 1
ATOM 3058 O O . MET B 1 1 ? 12.164 5.82 -20.75 1 76.12 1 MET B O 1
ATOM 3062 N N . LEU B 1 2 ? 13.625 7.117 -21.781 1 87.5 2 LEU B N 1
ATOM 3063 C CA . LEU B 1 2 ? 14.523 6.094 -22.297 1 87.5 2 LEU B CA 1
ATOM 3064 C C . LEU B 1 2 ? 15.594 5.73 -21.266 1 87.5 2 LEU B C 1
ATOM 3066 O O . LEU B 1 2 ? 16.25 6.613 -20.719 1 87.5 2 LEU B O 1
ATOM 3070 N N . LYS B 1 3 ? 15.742 4.406 -20.969 1 93.94 3 LYS B N 1
ATOM 3071 C CA . LYS B 1 3 ? 16.719 3.895 -20.016 1 93.94 3 LYS B CA 1
ATOM 3072 C C . LYS B 1 3 ? 17.547 2.764 -20.625 1 93.94 3 LYS B C 1
ATOM 3074 O O . LYS B 1 3 ? 16.984 1.839 -21.219 1 93.94 3 LYS B O 1
ATOM 3079 N N . LEU B 1 4 ? 18.766 2.984 -20.594 1 97.19 4 LEU B N 1
ATOM 3080 C CA . LEU B 1 4 ? 19.688 1.907 -20.953 1 97.19 4 LEU B CA 1
ATOM 3081 C C . LEU B 1 4 ? 20.266 1.25 -19.719 1 97.19 4 LEU B C 1
ATOM 3083 O O . LEU B 1 4 ? 20.922 1.913 -18.906 1 97.19 4 LEU B O 1
ATOM 3087 N N . ILE B 1 5 ? 20.047 -0.082 -19.547 1 97.94 5 ILE B N 1
ATOM 3088 C CA . ILE B 1 5 ? 20.547 -0.814 -18.391 1 97.94 5 ILE B CA 1
ATOM 3089 C C . ILE B 1 5 ? 21.625 -1.807 -18.828 1 97.94 5 ILE B C 1
ATOM 3091 O O . ILE B 1 5 ? 21.391 -2.641 -19.703 1 97.94 5 ILE B O 1
ATOM 3095 N N . ARG B 1 6 ? 22.75 -1.675 -18.234 1 98.06 6 ARG B N 1
ATOM 3096 C CA . ARG B 1 6 ? 23.875 -2.547 -18.547 1 98.06 6 ARG B CA 1
ATOM 3097 C C . ARG B 1 6 ? 24.219 -3.451 -17.375 1 98.06 6 ARG B C 1
ATOM 3099 O O . ARG B 1 6 ? 24.141 -3.027 -16.219 1 98.06 6 ARG B O 1
ATOM 3106 N N . ALA B 1 7 ? 24.562 -4.707 -17.688 1 98.06 7 ALA B N 1
ATOM 3107 C CA . ALA B 1 7 ? 24.922 -5.648 -16.625 1 98.06 7 ALA B CA 1
ATOM 3108 C C . ALA B 1 7 ? 25.969 -6.645 -17.125 1 98.06 7 ALA B C 1
ATOM 3110 O O . ALA B 1 7 ? 26.266 -6.699 -18.312 1 98.06 7 ALA B O 1
ATOM 3111 N N . ALA B 1 8 ? 26.562 -7.355 -16.156 1 98 8 ALA B N 1
ATOM 3112 C CA . ALA B 1 8 ? 27.562 -8.367 -16.5 1 98 8 ALA B CA 1
ATOM 3113 C C . ALA B 1 8 ? 26.969 -9.469 -17.359 1 98 8 ALA B C 1
ATOM 3115 O O . ALA B 1 8 ? 27.641 -10.008 -18.25 1 98 8 ALA B O 1
ATOM 3116 N N . THR B 1 9 ? 25.766 -9.812 -17.094 1 98.06 9 THR B N 1
ATOM 3117 C CA . THR B 1 9 ? 25.047 -10.852 -17.844 1 98.06 9 THR B CA 1
ATOM 3118 C C . THR B 1 9 ? 23.594 -10.445 -18.078 1 98.06 9 THR B C 1
ATOM 3120 O O . THR B 1 9 ? 22.984 -9.789 -17.234 1 98.06 9 THR B O 1
ATOM 3123 N N . VAL B 1 10 ? 23.078 -10.789 -19.25 1 98.56 10 VAL B N 1
ATOM 3124 C CA . VAL B 1 10 ? 21.656 -10.648 -19.531 1 98.56 10 VAL B CA 1
ATOM 3125 C C . VAL B 1 10 ? 21.062 -12.008 -19.906 1 98.56 10 VAL B C 1
ATOM 3127 O O . VAL B 1 10 ? 21.5 -12.633 -20.875 1 98.56 10 VAL B O 1
ATOM 3130 N N . LEU B 1 11 ? 20.188 -12.484 -19.078 1 98.5 11 LEU B N 1
ATOM 3131 C CA . LEU B 1 11 ? 19.344 -13.609 -19.469 1 98.5 11 LEU B CA 1
ATOM 3132 C C . LEU B 1 11 ? 18.094 -13.125 -20.203 1 98.5 11 LEU B C 1
ATOM 3134 O O . LEU B 1 11 ? 17.25 -12.438 -19.625 1 98.5 11 LEU B O 1
ATOM 3138 N N . THR B 1 12 ? 17.891 -13.492 -21.438 1 97.56 12 THR B N 1
ATOM 3139 C CA . THR B 1 12 ? 16.859 -12.891 -22.266 1 97.56 12 THR B CA 1
ATOM 3140 C C . THR B 1 12 ? 15.516 -13.555 -22.016 1 97.56 12 THR B C 1
ATOM 3142 O O . THR B 1 12 ? 14.469 -13.008 -22.375 1 97.56 12 THR B O 1
ATOM 3145 N N . GLY B 1 13 ? 15.492 -14.773 -21.438 1 94.25 13 GLY B N 1
ATOM 3146 C CA . GLY B 1 13 ? 14.281 -15.562 -21.266 1 94.25 13 GLY B CA 1
ATOM 3147 C C . GLY B 1 13 ? 14.102 -16.625 -22.344 1 94.25 13 GLY B C 1
ATOM 3148 O O . GLY B 1 13 ? 13.305 -17.547 -22.172 1 94.25 13 GLY B O 1
ATOM 3149 N N . ARG B 1 14 ? 14.844 -16.438 -23.391 1 90.5 14 ARG B N 1
ATOM 3150 C CA . ARG B 1 14 ? 14.875 -17.516 -24.391 1 90.5 14 ARG B CA 1
ATOM 3151 C C . ARG B 1 14 ? 15.734 -18.672 -23.906 1 90.5 14 ARG B C 1
ATOM 3153 O O . ARG B 1 14 ? 16.797 -18.469 -23.328 1 90.5 14 ARG B O 1
ATOM 3160 N N . PRO B 1 15 ? 15.109 -19.859 -24.109 1 86.44 15 PRO B N 1
ATOM 3161 C CA . PRO B 1 15 ? 15.82 -21.016 -23.562 1 86.44 15 PRO B CA 1
ATOM 3162 C C . PRO B 1 15 ? 17.281 -21.078 -23.984 1 86.44 15 PRO B C 1
ATOM 3164 O O . PRO B 1 15 ? 17.594 -21.016 -25.172 1 86.44 15 PRO B O 1
ATOM 3167 N N . GLY B 1 16 ? 18.172 -21.031 -22.938 1 86.12 16 GLY B N 1
ATOM 3168 C CA . GLY B 1 16 ? 19.594 -21.25 -23.141 1 86.12 16 GLY B CA 1
ATOM 3169 C C . GLY B 1 16 ? 20.344 -19.984 -23.516 1 86.12 16 GLY B C 1
ATOM 3170 O O . GLY B 1 16 ? 21.578 -19.984 -23.641 1 86.12 16 GLY B O 1
ATOM 3171 N N . GLU B 1 17 ? 19.719 -18.891 -23.672 1 93 17 GLU B N 1
ATOM 3172 C CA . GLU B 1 17 ? 20.391 -17.672 -24.141 1 93 17 GLU B CA 1
ATOM 3173 C C . GLU B 1 17 ? 20.844 -16.812 -22.953 1 93 17 GLU B C 1
ATOM 3175 O O . GLU B 1 17 ? 20.047 -16.438 -22.109 1 93 17 GLU B O 1
ATOM 3180 N N . SER B 1 18 ? 22.125 -16.531 -22.922 1 96.62 18 SER B N 1
ATOM 3181 C CA . SER B 1 18 ? 22.797 -15.656 -21.969 1 96.62 18 SER B CA 1
ATOM 3182 C C . SER B 1 18 ? 23.812 -14.742 -22.672 1 96.62 18 SER B C 1
ATOM 3184 O O . SER B 1 18 ? 24.656 -15.211 -23.422 1 96.62 18 SER B O 1
ATOM 3186 N N . ILE B 1 19 ? 23.625 -13.438 -22.516 1 97.81 19 ILE B N 1
ATOM 3187 C CA . ILE B 1 19 ? 24.516 -12.461 -23.141 1 97.81 19 ILE B CA 1
ATOM 3188 C C . ILE B 1 19 ? 25.5 -11.922 -22.109 1 97.81 19 ILE B C 1
ATOM 3190 O O . ILE B 1 19 ? 25.109 -11.281 -21.141 1 97.81 19 ILE B O 1
ATOM 3194 N N . ARG B 1 20 ? 26.781 -12.18 -22.328 1 97.31 20 ARG B N 1
ATOM 3195 C CA . ARG B 1 20 ? 27.812 -11.578 -21.484 1 97.31 20 ARG B CA 1
ATOM 3196 C C . ARG B 1 20 ? 27.984 -10.094 -21.797 1 97.31 20 ARG B C 1
ATOM 3198 O O . ARG B 1 20 ? 27.938 -9.703 -22.969 1 97.31 20 ARG B O 1
ATOM 3205 N N . ASN B 1 21 ? 28.172 -9.344 -20.703 1 97.88 21 ASN B N 1
ATOM 3206 C CA . ASN B 1 21 ? 28.297 -7.898 -20.859 1 97.88 21 ASN B CA 1
ATOM 3207 C C . ASN B 1 21 ? 27.188 -7.328 -21.734 1 97.88 21 ASN B C 1
ATOM 3209 O O . ASN B 1 21 ? 27.469 -6.684 -22.75 1 97.88 21 ASN B O 1
ATOM 3213 N N . GLY B 1 22 ? 25.938 -7.539 -21.234 1 98.12 22 GLY B N 1
ATOM 3214 C CA . GLY B 1 22 ? 24.781 -7.207 -22.047 1 98.12 22 GLY B CA 1
ATOM 3215 C C . GLY B 1 22 ? 24.125 -5.895 -21.641 1 98.12 22 GLY B C 1
ATOM 3216 O O . GLY B 1 22 ? 24.531 -5.27 -20.672 1 98.12 22 GLY B O 1
ATOM 3217 N N . GLU B 1 23 ? 23.172 -5.461 -22.469 1 98.31 23 GLU B N 1
ATOM 3218 C CA . GLU B 1 23 ? 22.406 -4.258 -22.172 1 98.31 23 GLU B CA 1
ATOM 3219 C C . GLU B 1 23 ? 20.969 -4.391 -22.672 1 98.31 23 GLU B C 1
ATOM 3221 O O . GLU B 1 23 ? 20.688 -5.141 -23.609 1 98.31 23 GLU B O 1
ATOM 3226 N N . VAL B 1 24 ? 20.047 -3.771 -22 1 98.44 24 VAL B N 1
ATOM 3227 C CA . VAL B 1 24 ? 18.641 -3.703 -22.328 1 98.44 24 VAL B CA 1
ATOM 3228 C C . VAL B 1 24 ? 18.188 -2.244 -22.422 1 98.44 24 VAL B C 1
ATOM 3230 O O . VAL B 1 24 ? 18.438 -1.454 -21.516 1 98.44 24 VAL B O 1
ATOM 3233 N N . LEU B 1 25 ? 17.609 -1.885 -23.562 1 98.12 25 LEU B N 1
ATOM 3234 C CA . LEU B 1 25 ? 17.047 -0.553 -23.766 1 98.12 25 LEU B CA 1
ATOM 3235 C C . LEU B 1 25 ? 15.555 -0.551 -23.484 1 98.12 25 LEU B C 1
ATOM 3237 O O . LEU B 1 25 ? 14.812 -1.355 -24.047 1 98.12 25 LEU B O 1
ATOM 3241 N N . VAL B 1 26 ? 15.125 0.291 -22.547 1 97.44 26 VAL B N 1
ATOM 3242 C CA . VAL B 1 26 ? 13.727 0.424 -22.156 1 97.44 26 VAL B CA 1
ATOM 3243 C C . VAL B 1 26 ? 13.18 1.766 -22.641 1 97.44 26 VAL B C 1
ATOM 3245 O O . VAL B 1 26 ? 13.805 2.809 -22.438 1 97.44 26 VAL B O 1
ATOM 3248 N N . ASP B 1 27 ? 12.109 1.73 -23.312 1 96.31 27 ASP B N 1
ATOM 3249 C CA . ASP B 1 27 ? 11.391 2.926 -23.75 1 96.31 27 ASP B CA 1
ATOM 3250 C C . ASP B 1 27 ? 10.016 2.998 -23.094 1 96.31 27 ASP B C 1
ATOM 3252 O O . ASP B 1 27 ? 9.047 2.424 -23.609 1 96.31 27 ASP B O 1
ATOM 3256 N N . GLY B 1 28 ? 9.938 3.814 -22.031 1 93.56 28 GLY B N 1
ATOM 3257 C CA . GLY B 1 28 ? 8.695 3.848 -21.281 1 93.56 28 GLY B CA 1
ATOM 3258 C C . GLY B 1 28 ? 8.344 2.516 -20.641 1 93.56 28 GLY B C 1
ATOM 3259 O O . GLY B 1 28 ? 9.07 2.021 -19.781 1 93.56 28 GLY B O 1
ATOM 3260 N N . THR B 1 29 ? 7.254 1.927 -21.25 1 96.25 29 THR B N 1
ATOM 3261 C CA . THR B 1 29 ? 6.754 0.705 -20.625 1 96.25 29 THR B CA 1
ATOM 3262 C C . THR B 1 29 ? 7.219 -0.524 -21.406 1 96.25 29 THR B C 1
ATOM 3264 O O . THR B 1 29 ? 6.863 -1.653 -21.062 1 96.25 29 THR B O 1
ATOM 3267 N N . ARG B 1 30 ? 8.039 -0.333 -22.422 1 98 30 ARG B N 1
ATOM 3268 C CA . ARG B 1 30 ? 8.359 -1.44 -23.312 1 98 30 ARG B CA 1
ATOM 3269 C C . ARG B 1 30 ? 9.867 -1.602 -23.469 1 98 30 ARG B C 1
ATOM 3271 O O . ARG B 1 30 ? 10.625 -0.647 -23.266 1 98 30 ARG B O 1
ATOM 3278 N N . ILE B 1 31 ? 10.203 -2.768 -23.781 1 98.06 31 ILE B N 1
ATOM 3279 C CA . ILE B 1 31 ? 11.586 -3.059 -24.156 1 98.06 31 ILE B CA 1
ATOM 3280 C C . ILE B 1 31 ? 11.82 -2.635 -25.609 1 98.06 31 ILE B C 1
ATOM 3282 O O . ILE B 1 31 ? 11.062 -3.012 -26.5 1 98.06 31 ILE B O 1
ATOM 3286 N N . ALA B 1 32 ? 12.828 -1.829 -25.766 1 97.69 32 ALA B N 1
ATOM 3287 C CA . ALA B 1 32 ? 13.141 -1.368 -27.125 1 97.69 32 ALA B CA 1
ATOM 3288 C C . ALA B 1 32 ? 14.195 -2.26 -27.766 1 97.69 32 ALA B C 1
ATOM 3290 O O . ALA B 1 32 ? 14.234 -2.391 -29 1 97.69 32 ALA B O 1
ATOM 3291 N N . GLY B 1 33 ? 15.055 -2.85 -26.922 1 97.75 33 GLY B N 1
ATOM 3292 C CA . GLY B 1 33 ? 16.078 -3.734 -27.469 1 97.75 33 GLY B CA 1
ATOM 3293 C C . GLY B 1 33 ? 16.906 -4.418 -26.391 1 97.75 33 GLY B C 1
ATOM 3294 O O . GLY B 1 33 ? 16.938 -3.963 -25.25 1 97.75 33 GLY B O 1
ATOM 3295 N N . VAL B 1 34 ? 17.547 -5.512 -26.781 1 98.19 34 VAL B N 1
ATOM 3296 C CA . VAL B 1 34 ? 18.453 -6.277 -25.938 1 98.19 34 VAL B CA 1
ATOM 3297 C C . VAL B 1 34 ? 19.641 -6.781 -26.766 1 98.19 34 VAL B C 1
ATOM 3299 O O . VAL B 1 34 ? 19.484 -7.164 -27.922 1 98.19 34 VAL B O 1
ATOM 3302 N N . GLY B 1 35 ? 20.828 -6.668 -26.203 1 97.62 35 GLY B N 1
ATOM 3303 C CA . GLY B 1 35 ? 22 -7.133 -26.922 1 97.62 35 GLY B CA 1
ATOM 3304 C C . GLY B 1 35 ? 23.297 -6.945 -26.156 1 97.62 35 GLY B C 1
ATOM 3305 O O . GLY B 1 35 ? 23.266 -6.637 -24.953 1 97.62 35 GLY B O 1
ATOM 3306 N N . GLU B 1 36 ? 24.375 -7.219 -26.828 1 97.94 36 GLU B N 1
ATOM 3307 C CA . GLU B 1 36 ? 25.688 -6.965 -26.25 1 97.94 36 GLU B CA 1
ATOM 3308 C C . GLU B 1 36 ? 25.922 -5.469 -26.062 1 97.94 36 GLU B C 1
ATOM 3310 O O . GLU B 1 36 ? 25.391 -4.648 -26.797 1 97.94 36 GLU B O 1
ATOM 3315 N N . ARG B 1 37 ? 26.656 -5.223 -25.031 1 96.88 37 ARG B N 1
ATOM 3316 C CA . ARG B 1 37 ? 26.984 -3.828 -24.734 1 96.88 37 ARG B CA 1
ATOM 3317 C C . ARG B 1 37 ? 27.469 -3.113 -26 1 96.88 37 ARG B C 1
ATOM 3319 O O . ARG B 1 37 ? 28.359 -3.607 -26.703 1 96.88 37 ARG B O 1
ATOM 3326 N N . GLY B 1 38 ? 26.844 -2.051 -26.312 1 95.81 38 GLY B N 1
ATOM 3327 C CA . GLY B 1 38 ? 27.25 -1.233 -27.453 1 95.81 38 GLY B CA 1
ATOM 3328 C C . GLY B 1 38 ? 26.562 -1.624 -28.75 1 95.81 38 GLY B C 1
ATOM 3329 O O . GLY B 1 38 ? 26.719 -0.957 -29.766 1 95.81 38 GLY B O 1
ATOM 3330 N N . SER B 1 39 ? 25.781 -2.637 -28.719 1 96.38 39 SER B N 1
ATOM 3331 C CA . SER B 1 39 ? 25.172 -3.145 -29.953 1 96.38 39 SER B CA 1
ATOM 3332 C C . SER B 1 39 ? 23.891 -2.389 -30.281 1 96.38 39 SER B C 1
ATOM 3334 O O . SER B 1 39 ? 23.406 -2.443 -31.422 1 96.38 39 SER B O 1
ATOM 3336 N N . LEU B 1 40 ? 23.297 -1.689 -29.328 1 95.94 40 LEU B N 1
ATOM 3337 C CA . LEU B 1 40 ? 22.016 -1.022 -29.531 1 95.94 40 LEU B CA 1
ATOM 3338 C C . LEU B 1 40 ? 22.219 0.439 -29.906 1 95.94 40 LEU B C 1
ATOM 3340 O O . LEU B 1 40 ? 23.203 1.063 -29.5 1 95.94 40 LEU B O 1
ATOM 3344 N N . ASP B 1 41 ? 21.328 0.961 -30.656 1 93.5 41 ASP B N 1
ATOM 3345 C CA . ASP B 1 41 ? 21.281 2.389 -30.969 1 93.5 41 ASP B CA 1
ATOM 3346 C C . ASP B 1 41 ? 20.625 3.17 -29.828 1 93.5 41 ASP B C 1
ATOM 3348 O O . ASP B 1 41 ? 19.391 3.141 -29.688 1 93.5 41 ASP B O 1
ATOM 3352 N N . VAL B 1 42 ? 21.391 3.82 -29.078 1 92.5 42 VAL B N 1
ATOM 3353 C CA . VAL B 1 42 ? 20.891 4.492 -27.891 1 92.5 42 VAL B CA 1
ATOM 3354 C C . VAL B 1 42 ? 21.016 6.004 -28.047 1 92.5 42 VAL B C 1
ATOM 3356 O O . VAL B 1 42 ? 22.109 6.523 -28.281 1 92.5 42 VAL B O 1
ATOM 3359 N N . PRO B 1 43 ? 19.953 6.688 -27.969 1 91.88 43 PRO B N 1
ATOM 3360 C CA . PRO B 1 43 ? 20.047 8.148 -28.016 1 91.88 43 PRO B CA 1
ATOM 3361 C C . PRO B 1 43 ? 20.812 8.734 -26.828 1 91.88 43 PRO B C 1
ATOM 3363 O O . PRO B 1 43 ? 20.797 8.148 -25.75 1 91.88 43 PRO B O 1
ATOM 3366 N N . PRO B 1 44 ? 21.406 9.938 -26.969 1 90.19 44 PRO B N 1
ATOM 3367 C CA . PRO B 1 44 ? 22.188 10.57 -25.906 1 90.19 44 PRO B CA 1
ATOM 3368 C C . PRO B 1 44 ? 21.328 10.953 -24.688 1 90.19 44 PRO B C 1
ATOM 3370 O O . PRO B 1 44 ? 21.859 11.086 -23.578 1 90.19 44 PRO B O 1
ATOM 3373 N N . SER B 1 45 ? 20.094 11.078 -24.844 1 90.56 45 SER B N 1
ATOM 3374 C CA . SER B 1 45 ? 19.203 11.531 -23.781 1 90.56 45 SER B CA 1
ATOM 3375 C C . SER B 1 45 ? 18.812 10.375 -22.859 1 90.56 45 SER B C 1
ATOM 3377 O O . SER B 1 45 ? 18.219 10.594 -21.797 1 90.56 45 SER B O 1
ATOM 3379 N N . ALA B 1 46 ? 19.234 9.172 -23.266 1 92 46 ALA B N 1
ATOM 3380 C CA . ALA B 1 46 ? 18.844 8.016 -22.469 1 92 46 ALA B CA 1
ATOM 3381 C C . ALA B 1 46 ? 19.562 8.008 -21.125 1 92 46 ALA B C 1
ATOM 3383 O O . ALA B 1 46 ? 20.75 8.32 -21.062 1 92 46 ALA B O 1
ATOM 3384 N N . LEU B 1 47 ? 18.828 7.75 -20.094 1 92.75 47 LEU B N 1
ATOM 3385 C CA . LEU B 1 47 ? 19.453 7.52 -18.797 1 92.75 47 LEU B CA 1
ATOM 3386 C C . LEU B 1 47 ? 20.188 6.184 -18.781 1 92.75 47 LEU B C 1
ATOM 3388 O O . LEU B 1 47 ? 19.609 5.148 -19.125 1 92.75 47 LEU B O 1
ATOM 3392 N N . VAL B 1 48 ? 21.484 6.242 -18.438 1 94.31 48 VAL B N 1
ATOM 3393 C CA . VAL B 1 48 ? 22.281 5.02 -18.438 1 94.31 48 VAL B CA 1
ATOM 3394 C C . VAL B 1 48 ? 22.453 4.52 -17.016 1 94.31 48 VAL B C 1
ATOM 3396 O O . VAL B 1 48 ? 22.906 5.27 -16.141 1 94.31 48 VAL B O 1
ATOM 3399 N N . LEU B 1 49 ? 22.078 3.293 -16.766 1 94.88 49 LEU B N 1
ATOM 3400 C CA . LEU B 1 49 ? 22.281 2.609 -15.492 1 94.88 49 LEU B CA 1
ATOM 3401 C C . LEU B 1 49 ? 23.25 1.44 -15.656 1 94.88 49 LEU B C 1
ATOM 3403 O O . LEU B 1 49 ? 22.938 0.46 -16.328 1 94.88 49 LEU B O 1
ATOM 3407 N N . ASP B 1 50 ? 24.391 1.569 -15.047 1 95.69 50 ASP B N 1
ATOM 3408 C CA . ASP B 1 50 ? 25.391 0.501 -15.062 1 95.69 50 ASP B CA 1
ATOM 3409 C C . ASP B 1 50 ? 25.312 -0.338 -13.789 1 95.69 50 ASP B C 1
ATOM 3411 O O . ASP B 1 50 ? 25.422 0.193 -12.68 1 95.69 50 ASP B O 1
ATOM 3415 N N . LEU B 1 51 ? 25.125 -1.654 -13.984 1 95.81 51 LEU B N 1
ATOM 3416 C CA . LEU B 1 51 ? 25.016 -2.578 -12.859 1 95.81 51 LEU B CA 1
ATOM 3417 C C . LEU B 1 51 ? 26.062 -3.678 -12.961 1 95.81 51 LEU B C 1
ATOM 3419 O O . LEU B 1 51 ? 25.734 -4.836 -13.227 1 95.81 51 LEU B O 1
ATOM 3423 N N . PRO B 1 52 ? 27.297 -3.24 -12.664 1 94.94 52 PRO B N 1
ATOM 3424 C CA . PRO B 1 52 ? 28.359 -4.242 -12.75 1 94.94 52 PRO B CA 1
ATOM 3425 C C . PRO B 1 52 ? 28.156 -5.41 -11.781 1 94.94 52 PRO B C 1
ATOM 3427 O O . PRO B 1 52 ? 27.672 -5.211 -10.664 1 94.94 52 PRO B O 1
ATOM 3430 N N . GLY B 1 53 ? 28.469 -6.645 -12.211 1 95.81 53 GLY B N 1
ATOM 3431 C CA . GLY B 1 53 ? 28.375 -7.82 -11.352 1 95.81 53 GLY B CA 1
ATOM 3432 C C . GLY B 1 53 ? 26.969 -8.352 -11.203 1 95.81 53 GLY B C 1
ATOM 3433 O O . GLY B 1 53 ? 26.734 -9.312 -10.469 1 95.81 53 GLY B O 1
ATOM 3434 N N . ARG B 1 54 ? 26 -7.734 -11.945 1 97.56 54 ARG B N 1
ATOM 3435 C CA . ARG B 1 54 ? 24.609 -8.148 -11.828 1 97.56 54 ARG B CA 1
ATOM 3436 C C . ARG B 1 54 ? 24.172 -8.93 -13.062 1 97.56 54 ARG B C 1
ATOM 3438 O O . ARG B 1 54 ? 24.828 -8.883 -14.102 1 97.56 54 ARG B O 1
ATOM 3445 N N . THR B 1 55 ? 23.156 -9.648 -12.898 1 98.56 55 THR B N 1
ATOM 3446 C CA . THR B 1 55 ? 22.438 -10.305 -13.992 1 98.56 55 THR B CA 1
ATOM 3447 C C . THR B 1 55 ? 21.062 -9.648 -14.203 1 98.56 55 THR B C 1
ATOM 3449 O O . THR B 1 55 ? 20.281 -9.508 -13.266 1 98.56 55 THR B O 1
ATOM 3452 N N . LEU B 1 56 ? 20.844 -9.195 -15.461 1 98.44 56 LEU B N 1
ATOM 3453 C CA . LEU B 1 56 ? 19.531 -8.742 -15.875 1 98.44 56 LEU B CA 1
ATOM 3454 C C . LEU B 1 56 ? 18.703 -9.891 -16.438 1 98.44 56 LEU B C 1
ATOM 3456 O O . LEU B 1 56 ? 19.219 -10.719 -17.188 1 98.44 56 LEU B O 1
ATOM 3460 N N . MET B 1 57 ? 17.453 -9.914 -16.094 1 98.69 57 MET B N 1
ATOM 3461 C CA . MET B 1 57 ? 16.578 -10.969 -16.594 1 98.69 57 MET B CA 1
ATOM 3462 C C . MET B 1 57 ? 15.125 -10.547 -16.531 1 98.69 57 MET B C 1
ATOM 3464 O O . MET B 1 57 ? 14.797 -9.531 -15.906 1 98.69 57 MET B O 1
ATOM 3468 N N . PRO B 1 58 ? 14.242 -11.258 -17.266 1 98.75 58 PRO B N 1
ATOM 3469 C CA . PRO B 1 58 ? 12.82 -10.977 -17.062 1 98.75 58 PRO B CA 1
ATOM 3470 C C . PRO B 1 58 ? 12.391 -11.109 -15.609 1 98.75 58 PRO B C 1
ATOM 3472 O O . PRO B 1 58 ? 12.914 -11.953 -14.883 1 98.75 58 PRO B O 1
ATOM 3475 N N . GLY B 1 59 ? 11.508 -10.219 -15.18 1 98.62 59 GLY B N 1
ATOM 3476 C CA . GLY B 1 59 ? 10.914 -10.414 -13.867 1 98.62 59 GLY B CA 1
ATOM 3477 C C . GLY B 1 59 ? 10.258 -11.766 -13.695 1 98.62 59 GLY B C 1
ATOM 3478 O O . GLY B 1 59 ? 9.758 -12.344 -14.664 1 98.62 59 GLY B O 1
ATOM 3479 N N . LEU B 1 60 ? 10.203 -12.25 -12.516 1 98.56 60 LEU B N 1
ATOM 3480 C CA . LEU B 1 60 ? 9.625 -13.555 -12.234 1 98.56 60 LEU B CA 1
ATOM 3481 C C . LEU B 1 60 ? 8.102 -13.508 -12.344 1 98.56 60 LEU B C 1
ATOM 3483 O O . LEU B 1 60 ? 7.496 -12.453 -12.133 1 98.56 60 LEU B O 1
ATOM 3487 N N . VAL B 1 61 ? 7.551 -14.648 -12.695 1 98.62 61 VAL B N 1
ATOM 3488 C CA . VAL B 1 61 ? 6.105 -14.82 -12.797 1 98.62 61 VAL B CA 1
ATOM 3489 C C . VAL B 1 61 ? 5.633 -15.852 -11.773 1 98.62 61 VAL B C 1
ATOM 3491 O O . VAL B 1 61 ? 6.16 -16.969 -11.719 1 98.62 61 VAL B O 1
ATOM 3494 N N . ASP B 1 62 ? 4.746 -15.461 -10.93 1 98.06 62 ASP B N 1
ATOM 3495 C CA . ASP B 1 62 ? 4.07 -16.391 -10.031 1 98.06 62 ASP B CA 1
ATOM 3496 C C . ASP B 1 62 ? 2.68 -16.734 -10.547 1 98.06 62 ASP B C 1
ATOM 3498 O O . ASP B 1 62 ? 1.748 -15.938 -10.43 1 98.06 62 ASP B O 1
ATOM 3502 N N . ALA B 1 63 ? 2.527 -17.969 -10.969 1 98.31 63 ALA B N 1
ATOM 3503 C CA . ALA B 1 63 ? 1.337 -18.344 -11.727 1 98.31 63 ALA B CA 1
ATOM 3504 C C . ALA B 1 63 ? 0.174 -18.672 -10.789 1 98.31 63 ALA B C 1
ATOM 3506 O O . ALA B 1 63 ? -0.95 -18.906 -11.242 1 98.31 63 ALA B O 1
ATOM 3507 N N . HIS B 1 64 ? 0.409 -18.656 -9.492 1 97.56 64 HIS B N 1
ATOM 3508 C CA . HIS B 1 64 ? -0.645 -19.016 -8.547 1 97.56 64 HIS B CA 1
ATOM 3509 C C . HIS B 1 64 ? -0.415 -18.375 -7.191 1 97.56 64 HIS B C 1
ATOM 3511 O O . HIS B 1 64 ? 0.394 -18.859 -6.395 1 97.56 64 HIS B O 1
ATOM 3517 N N . VAL B 1 65 ? -1.2 -17.328 -6.949 1 95.31 65 VAL B N 1
ATOM 3518 C CA . VAL B 1 65 ? -1.153 -16.703 -5.629 1 95.31 65 VAL B CA 1
ATOM 3519 C C . VAL B 1 65 ? -2.572 -16.484 -5.113 1 95.31 65 VAL B C 1
ATOM 3521 O O . VAL B 1 65 ? -3.535 -16.547 -5.883 1 95.31 65 VAL B O 1
ATOM 3524 N N . HIS B 1 66 ? -2.666 -16.359 -3.898 1 93.25 66 HIS B N 1
ATOM 3525 C CA . HIS B 1 66 ? -3.807 -15.766 -3.219 1 93.25 66 HIS B CA 1
ATOM 3526 C C . HIS B 1 66 ? -3.383 -14.562 -2.389 1 93.25 66 HIS B C 1
ATOM 3528 O O . HIS B 1 66 ? -2.803 -14.719 -1.312 1 93.25 66 HIS B O 1
ATOM 3534 N N . LEU B 1 67 ? -3.77 -13.398 -2.844 1 93.75 67 LEU B N 1
ATOM 3535 C CA . LEU B 1 67 ? -3.311 -12.195 -2.17 1 93.75 67 LEU B CA 1
ATOM 3536 C C . LEU B 1 67 ? -4.141 -11.922 -0.919 1 93.75 67 LEU B C 1
ATOM 3538 O O . LEU B 1 67 ? -3.709 -11.172 -0.035 1 93.75 67 LEU B O 1
ATOM 3542 N N . GLY B 1 68 ? -5.352 -12.398 -0.925 1 87.31 68 GLY B N 1
ATOM 3543 C CA . GLY B 1 68 ? -6.23 -12.25 0.226 1 87.31 68 GLY B CA 1
ATOM 3544 C C . GLY B 1 68 ? -6.844 -13.562 0.676 1 87.31 68 GLY B C 1
ATOM 3545 O O . GLY B 1 68 ? -7.527 -14.234 -0.101 1 87.31 68 GLY B O 1
ATOM 3546 N N . PHE B 1 69 ? -6.344 -14.18 1.774 1 76.06 69 PHE B N 1
ATOM 3547 C CA . PHE B 1 69 ? -6.984 -15.352 2.361 1 76.06 69 PHE B CA 1
ATOM 3548 C C . PHE B 1 69 ? -7.531 -15.031 3.748 1 76.06 69 PHE B C 1
ATOM 3550 O O . PHE B 1 69 ? -6.816 -14.477 4.586 1 76.06 69 PHE B O 1
ATOM 3557 N N . ASP B 1 70 ? -8.797 -15.102 3.838 1 63.12 70 ASP B N 1
ATOM 3558 C CA . ASP B 1 70 ? -9.445 -14.953 5.137 1 63.12 70 ASP B CA 1
ATOM 3559 C C . ASP B 1 70 ? -10.086 -16.266 5.59 1 63.12 70 ASP B C 1
ATOM 3561 O O . ASP B 1 70 ? -11.219 -16.562 5.219 1 63.12 70 ASP B O 1
ATOM 3565 N N . ASP B 1 71 ? -9.273 -17.109 6.238 1 57.97 71 ASP B N 1
ATOM 3566 C CA . ASP B 1 71 ? -9.805 -18.422 6.59 1 57.97 71 ASP B CA 1
ATOM 3567 C C . ASP B 1 71 ? -10.609 -18.359 7.891 1 57.97 71 ASP B C 1
ATOM 3569 O O . ASP B 1 71 ? -11 -19.391 8.438 1 57.97 71 ASP B O 1
ATOM 3573 N N . ARG B 1 72 ? -10.742 -17.172 8.414 1 65.81 72 ARG B N 1
ATOM 3574 C CA . ARG B 1 72 ? -11.461 -17.094 9.68 1 65.81 72 ARG B CA 1
ATOM 3575 C C . ARG B 1 72 ? -12.938 -16.797 9.461 1 65.81 72 ARG B C 1
ATOM 3577 O O . ARG B 1 72 ? -13.57 -16.125 10.273 1 65.81 72 ARG B O 1
ATOM 3584 N N . VAL B 1 73 ? -13.422 -17.359 8.422 1 61.22 73 VAL B N 1
ATOM 3585 C CA . VAL B 1 73 ? -14.828 -17.172 8.109 1 61.22 73 VAL B CA 1
ATOM 3586 C C . VAL B 1 73 ? -15.68 -18.109 8.961 1 61.22 73 VAL B C 1
ATOM 3588 O O . VAL B 1 73 ? -15.367 -19.297 9.078 1 61.22 73 VAL B O 1
ATOM 3591 N N . ASP B 1 74 ? -16.719 -17.516 9.719 1 63.59 74 ASP B N 1
ATOM 3592 C CA . ASP B 1 74 ? -17.703 -18.312 10.43 1 63.59 74 ASP B CA 1
ATOM 3593 C C . ASP B 1 74 ? -18.547 -19.141 9.453 1 63.59 74 ASP B C 1
ATOM 3595 O O . ASP B 1 74 ? -19.234 -18.578 8.609 1 63.59 74 ASP B O 1
ATOM 3599 N N . PRO B 1 75 ? -18.453 -20.453 9.516 1 62.88 75 PRO B N 1
ATOM 3600 C CA . PRO B 1 75 ? -19.125 -21.266 8.508 1 62.88 75 PRO B CA 1
ATOM 3601 C C . PRO B 1 75 ? -20.656 -21.172 8.594 1 62.88 75 PRO B C 1
ATOM 3603 O O . PRO B 1 75 ? -21.359 -21.5 7.637 1 62.88 75 PRO B O 1
ATOM 3606 N N . VAL B 1 76 ? -21.156 -20.766 9.711 1 61.66 76 VAL B N 1
ATOM 3607 C CA . VAL B 1 76 ? -22.594 -20.672 9.898 1 61.66 76 VAL B CA 1
ATOM 3608 C C . VAL B 1 76 ? -23.109 -19.344 9.359 1 61.66 76 VAL B C 1
ATOM 3610 O O . VAL B 1 76 ? -24.062 -19.312 8.57 1 61.66 76 VAL B O 1
ATOM 3613 N N . THR B 1 77 ? -22.328 -18.328 9.602 1 62.94 77 THR B N 1
ATOM 3614 C CA . THR B 1 77 ? -22.828 -17 9.273 1 62.94 77 THR B CA 1
ATOM 3615 C C . THR B 1 77 ? -22.203 -16.484 7.984 1 62.94 77 THR B C 1
ATOM 3617 O O . THR B 1 77 ? -22.688 -15.531 7.383 1 62.94 77 THR B O 1
ATOM 3620 N N . GLY B 1 78 ? -21.094 -17.203 7.625 1 61.84 78 GLY B N 1
ATOM 3621 C CA . GLY B 1 78 ? -20.328 -16.688 6.492 1 61.84 78 GLY B CA 1
ATOM 3622 C C . GLY B 1 78 ? -19.578 -15.414 6.801 1 61.84 78 GLY B C 1
ATOM 3623 O O . GLY B 1 78 ? -19.062 -14.758 5.895 1 61.84 78 GLY B O 1
ATOM 3624 N N . GLN B 1 79 ? -19.688 -15.055 8 1 61.62 79 GLN B N 1
ATOM 3625 C CA . GLN B 1 79 ? -19.078 -13.789 8.391 1 61.62 79 GLN B CA 1
ATOM 3626 C C . GLN B 1 79 ? -17.594 -13.961 8.656 1 61.62 79 GLN B C 1
ATOM 3628 O O . GLN B 1 79 ? -17.156 -14.992 9.164 1 61.62 79 GLN B O 1
ATOM 3633 N N . THR B 1 80 ? -16.922 -13.117 7.93 1 65.62 80 THR B N 1
ATOM 3634 C CA . THR B 1 80 ? -15.492 -13.086 8.234 1 65.62 80 THR B CA 1
ATOM 3635 C C . THR B 1 80 ? -15.172 -11.93 9.172 1 65.62 80 THR B C 1
ATOM 3637 O O . THR B 1 80 ? -15.875 -10.922 9.195 1 65.62 80 THR B O 1
ATOM 3640 N N . ALA B 1 81 ? -14.227 -12.172 9.883 1 67.44 81 ALA B N 1
ATOM 3641 C CA . ALA B 1 81 ? -13.789 -11.156 10.836 1 67.44 81 ALA B CA 1
ATOM 3642 C C . ALA B 1 81 ? -13.062 -10.016 10.125 1 67.44 81 ALA B C 1
ATOM 3644 O O . ALA B 1 81 ? -13.016 -8.891 10.625 1 67.44 81 ALA B O 1
ATOM 3645 N N . GLU B 1 82 ? -12.688 -10.352 8.875 1 83.44 82 GLU B N 1
ATOM 3646 C CA . GLU B 1 82 ? -11.898 -9.281 8.266 1 83.44 82 GLU B CA 1
ATOM 3647 C C . GLU B 1 82 ? -12.742 -8.461 7.297 1 83.44 82 GLU B C 1
ATOM 3649 O O . GLU B 1 82 ? -13.312 -9.008 6.344 1 83.44 82 GLU B O 1
ATOM 3654 N N . SER B 1 83 ? -12.891 -7.176 7.469 1 90.06 83 SER B N 1
ATOM 3655 C CA . SER B 1 83 ? -13.648 -6.273 6.613 1 90.06 83 SER B CA 1
ATOM 3656 C C . SER B 1 83 ? -13 -6.137 5.238 1 90.06 83 SER B C 1
ATOM 3658 O O . SER B 1 83 ? -11.82 -6.43 5.074 1 90.06 83 SER B O 1
ATOM 3660 N N . ASP B 1 84 ? -13.797 -5.766 4.188 1 92.94 84 ASP B N 1
ATOM 3661 C CA . ASP B 1 84 ? -13.289 -5.605 2.828 1 92.94 84 ASP B CA 1
ATOM 3662 C C . ASP B 1 84 ? -12.148 -4.598 2.783 1 92.94 84 ASP B C 1
ATOM 3664 O O . ASP B 1 84 ? -11.125 -4.84 2.145 1 92.94 84 ASP B O 1
ATOM 3668 N N . PRO B 1 85 ? -12.242 -3.453 3.514 1 94.75 85 PRO B N 1
ATOM 3669 C CA . PRO B 1 85 ? -11.117 -2.514 3.49 1 94.75 85 PRO B CA 1
ATOM 3670 C C . PRO B 1 85 ? -9.836 -3.115 4.055 1 94.75 85 PRO B C 1
ATOM 3672 O O . PRO B 1 85 ? -8.758 -2.955 3.467 1 94.75 85 PRO B O 1
ATOM 3675 N N . ARG B 1 86 ? -9.961 -3.789 5.117 1 92.38 86 ARG B N 1
ATOM 3676 C CA . ARG B 1 86 ? -8.781 -4.395 5.719 1 92.38 86 ARG B CA 1
ATOM 3677 C C . ARG B 1 86 ? -8.195 -5.477 4.816 1 92.38 86 ARG B C 1
ATOM 3679 O O . ARG B 1 86 ? -6.98 -5.578 4.664 1 92.38 86 ARG B O 1
ATOM 3686 N N . LEU B 1 87 ? -9.07 -6.293 4.246 1 92.69 87 LEU B N 1
ATOM 3687 C CA . LEU B 1 87 ? -8.617 -7.336 3.334 1 92.69 87 LEU B CA 1
ATOM 3688 C C . LEU B 1 87 ? -7.902 -6.734 2.131 1 92.69 87 LEU B C 1
ATOM 3690 O O . LEU B 1 87 ? -6.867 -7.25 1.699 1 92.69 87 LEU B O 1
ATOM 3694 N N . LEU B 1 88 ? -8.469 -5.68 1.592 1 96.12 88 LEU B N 1
ATOM 3695 C CA . LEU B 1 88 ? -7.867 -5.027 0.435 1 96.12 88 LEU B CA 1
ATOM 3696 C C . LEU B 1 88 ? -6.469 -4.516 0.769 1 96.12 88 LEU B C 1
ATOM 3698 O O . LEU B 1 88 ? -5.547 -4.648 -0.037 1 96.12 88 LEU B O 1
ATOM 3702 N N . LEU B 1 89 ? -6.316 -3.932 1.915 1 95 89 LEU B N 1
ATOM 3703 C CA . LEU B 1 89 ? -5.008 -3.445 2.342 1 95 89 LEU B CA 1
ATOM 3704 C C . LEU B 1 89 ? -4.031 -4.602 2.531 1 95 89 LEU B C 1
ATOM 3706 O O . LEU B 1 89 ? -2.846 -4.473 2.221 1 95 89 LEU B O 1
ATOM 3710 N N . ARG B 1 90 ? -4.477 -5.723 3.014 1 92 90 ARG B N 1
ATOM 3711 C CA . ARG B 1 90 ? -3.631 -6.91 3.098 1 92 90 ARG B CA 1
ATOM 3712 C C . ARG B 1 90 ? -3.223 -7.391 1.708 1 92 90 ARG B C 1
ATOM 3714 O O . ARG B 1 90 ? -2.062 -7.742 1.482 1 92 90 ARG B O 1
ATOM 3721 N N . MET B 1 91 ? -4.203 -7.441 0.833 1 94.81 91 MET B N 1
ATOM 3722 C CA . MET B 1 91 ? -3.902 -7.836 -0.54 1 94.81 91 MET B CA 1
ATOM 3723 C C . MET B 1 91 ? -2.828 -6.934 -1.142 1 94.81 91 MET B C 1
ATOM 3725 O O . MET B 1 91 ? -1.906 -7.418 -1.801 1 94.81 91 MET B O 1
ATOM 3729 N N . ALA B 1 92 ? -2.938 -5.637 -0.91 1 94.94 92 ALA B N 1
ATOM 3730 C CA . ALA B 1 92 ? -1.952 -4.684 -1.407 1 94.94 92 ALA B CA 1
ATOM 3731 C C . ALA B 1 92 ? -0.578 -4.945 -0.798 1 94.94 92 ALA B C 1
ATOM 3733 O O . ALA B 1 92 ? 0.44 -4.871 -1.491 1 94.94 92 ALA B O 1
ATOM 3734 N N . GLU B 1 93 ? -0.54 -5.215 0.48 1 92 93 GLU B N 1
ATOM 3735 C CA . GLU B 1 93 ? 0.719 -5.52 1.153 1 92 93 GLU B CA 1
ATOM 3736 C C . GLU B 1 93 ? 1.356 -6.785 0.585 1 92 93 GLU B C 1
ATOM 3738 O O . GLU B 1 93 ? 2.566 -6.824 0.35 1 92 93 GLU B O 1
ATOM 3743 N N . ASN B 1 94 ? 0.577 -7.801 0.391 1 92.56 94 ASN B N 1
ATOM 3744 C CA . ASN B 1 94 ? 1.098 -9.039 -0.179 1 92.56 94 ASN B CA 1
ATOM 3745 C C . ASN B 1 94 ? 1.607 -8.828 -1.603 1 92.56 94 ASN B C 1
ATOM 3747 O O . ASN B 1 94 ? 2.602 -9.438 -2.006 1 92.56 94 ASN B O 1
ATOM 3751 N N . ALA B 1 95 ? 0.905 -7.996 -2.355 1 94.62 95 ALA B N 1
ATOM 3752 C CA . ALA B 1 95 ? 1.383 -7.637 -3.688 1 94.62 95 ALA B CA 1
ATOM 3753 C C . ALA B 1 95 ? 2.736 -6.938 -3.615 1 94.62 95 ALA B C 1
ATOM 3755 O O . ALA B 1 95 ? 3.641 -7.234 -4.398 1 94.62 95 ALA B O 1
ATOM 3756 N N . ARG B 1 96 ? 2.861 -6.012 -2.713 1 91.81 96 ARG B N 1
ATOM 3757 C CA . ARG B 1 96 ? 4.125 -5.312 -2.514 1 91.81 96 ARG B CA 1
ATOM 3758 C C . ARG B 1 96 ? 5.242 -6.289 -2.164 1 91.81 96 ARG B C 1
ATOM 3760 O O . ARG B 1 96 ? 6.355 -6.18 -2.682 1 91.81 96 ARG B O 1
ATOM 3767 N N . LYS B 1 97 ? 4.973 -7.223 -1.268 1 89.88 97 LYS B N 1
ATOM 3768 C CA . LYS B 1 97 ? 5.949 -8.234 -0.872 1 89.88 97 LYS B CA 1
ATOM 3769 C C . LYS B 1 97 ? 6.375 -9.086 -2.066 1 89.88 97 LYS B C 1
ATOM 3771 O O . LYS B 1 97 ? 7.559 -9.375 -2.238 1 89.88 97 LYS B O 1
ATOM 3776 N N . LEU B 1 98 ? 5.438 -9.445 -2.896 1 93.12 98 LEU B N 1
ATOM 3777 C CA . LEU B 1 98 ? 5.734 -10.258 -4.074 1 93.12 98 LEU B CA 1
ATOM 3778 C C . LEU B 1 98 ? 6.707 -9.539 -4.996 1 93.12 98 LEU B C 1
ATOM 3780 O O . LEU B 1 98 ? 7.699 -10.125 -5.441 1 93.12 98 LEU B O 1
ATOM 3784 N N . VAL B 1 99 ? 6.418 -8.273 -5.234 1 94.19 99 VAL B N 1
ATOM 3785 C CA . VAL B 1 99 ? 7.246 -7.555 -6.191 1 94.19 99 VAL B CA 1
ATOM 3786 C C . VAL B 1 99 ? 8.617 -7.27 -5.578 1 94.19 99 VAL B C 1
ATOM 3788 O O . VAL B 1 99 ? 9.625 -7.246 -6.285 1 94.19 99 VAL B O 1
ATOM 3791 N N . SER B 1 100 ? 8.664 -7.113 -4.301 1 90.69 100 SER B N 1
ATOM 3792 C CA . SER B 1 100 ? 9.953 -6.941 -3.627 1 90.69 100 SER B CA 1
ATOM 3793 C C . SER B 1 100 ? 10.82 -8.188 -3.771 1 90.69 100 SER B C 1
ATOM 3795 O O . SER B 1 100 ? 12.047 -8.117 -3.641 1 90.69 100 SER B O 1
ATOM 3797 N N . ALA B 1 101 ? 10.164 -9.336 -4.043 1 91.62 101 ALA B N 1
ATOM 3798 C CA . ALA B 1 101 ? 10.867 -10.602 -4.23 1 91.62 101 ALA B CA 1
ATOM 3799 C C . ALA B 1 101 ? 11.148 -10.859 -5.707 1 91.62 101 ALA B C 1
ATOM 3801 O O . ALA B 1 101 ? 11.539 -11.969 -6.086 1 91.62 101 ALA B O 1
ATOM 3802 N N . GLY B 1 102 ? 10.914 -9.891 -6.535 1 95.5 102 GLY B N 1
ATOM 3803 C CA . GLY B 1 102 ? 11.312 -9.977 -7.934 1 95.5 102 GLY B CA 1
ATOM 3804 C C . GLY B 1 102 ? 10.195 -10.453 -8.844 1 95.5 102 GLY B C 1
ATOM 3805 O O . GLY B 1 102 ? 10.398 -10.633 -10.047 1 95.5 102 GLY B O 1
ATOM 3806 N N . VAL B 1 103 ? 9 -10.688 -8.273 1 97.5 103 VAL B N 1
ATOM 3807 C CA . VAL B 1 103 ? 7.852 -11.078 -9.086 1 97.5 103 VAL B CA 1
ATOM 3808 C C . VAL B 1 103 ? 7.238 -9.836 -9.734 1 97.5 103 VAL B C 1
ATOM 3810 O O . VAL B 1 103 ? 6.773 -8.93 -9.047 1 97.5 103 VAL B O 1
ATOM 3813 N N . THR B 1 104 ? 7.254 -9.82 -11.039 1 98.31 104 THR B N 1
ATOM 3814 C CA . THR B 1 104 ? 6.711 -8.656 -11.734 1 98.31 104 THR B CA 1
ATOM 3815 C C . THR B 1 104 ? 5.352 -8.977 -12.344 1 98.31 104 THR B C 1
ATOM 3817 O O . THR B 1 104 ? 4.637 -8.078 -12.789 1 98.31 104 THR B O 1
ATOM 3820 N N . LEU B 1 105 ? 4.969 -10.25 -12.352 1 98.69 105 LEU B N 1
ATOM 3821 C CA . LEU B 1 105 ? 3.631 -10.695 -12.727 1 98.69 105 LEU B CA 1
ATOM 3822 C C . LEU B 1 105 ? 3.143 -11.805 -11.797 1 98.69 105 LEU B C 1
ATOM 3824 O O . LEU B 1 105 ? 3.877 -12.75 -11.516 1 98.69 105 LEU B O 1
ATOM 3828 N N . ALA B 1 106 ? 1.94 -11.633 -11.297 1 98.38 106 ALA B N 1
ATOM 3829 C CA . ALA B 1 106 ? 1.32 -12.656 -10.461 1 98.38 106 ALA B CA 1
ATOM 3830 C C . ALA B 1 106 ? -0.124 -12.906 -10.883 1 98.38 106 ALA B C 1
ATOM 3832 O O . ALA B 1 106 ? -0.826 -11.984 -11.297 1 98.38 106 ALA B O 1
ATOM 3833 N N . ARG B 1 107 ? -0.532 -14.133 -10.797 1 98.62 107 ARG B N 1
ATOM 3834 C CA . ARG B 1 107 ? -1.907 -14.531 -11.086 1 98.62 107 ARG B CA 1
ATOM 3835 C C . ARG B 1 107 ? -2.656 -14.867 -9.797 1 98.62 107 ARG B C 1
ATOM 3837 O O . ARG B 1 107 ? -2.342 -15.859 -9.141 1 98.62 107 ARG B O 1
ATOM 3844 N N . ASP B 1 108 ? -3.557 -13.977 -9.414 1 97.81 108 ASP B N 1
ATOM 3845 C CA . ASP B 1 108 ? -4.387 -14.188 -8.227 1 97.81 108 ASP B CA 1
ATOM 3846 C C . ASP B 1 108 ? -5.605 -15.047 -8.562 1 97.81 108 ASP B C 1
ATOM 3848 O O . ASP B 1 108 ? -6.488 -14.617 -9.305 1 97.81 108 ASP B O 1
ATOM 3852 N N . LEU B 1 109 ? -5.684 -16.203 -7.93 1 97.5 109 LEU B N 1
ATOM 3853 C CA . LEU B 1 109 ? -6.691 -17.172 -8.328 1 97.5 109 LEU B CA 1
ATOM 3854 C C . LEU B 1 109 ? -7.82 -17.234 -7.305 1 97.5 109 LEU B C 1
ATOM 3856 O O . LEU B 1 109 ? -8.414 -18.297 -7.098 1 97.5 109 LEU B O 1
ATOM 3860 N N . GLY B 1 110 ? -8.125 -16.156 -6.707 1 95 110 GLY B N 1
ATOM 3861 C CA . GLY B 1 110 ? -9.25 -16.109 -5.785 1 95 110 GLY B CA 1
ATOM 3862 C C . GLY B 1 110 ? -9.328 -14.805 -5.008 1 95 110 GLY B C 1
ATOM 3863 O O . GLY B 1 110 ? -8.383 -14.445 -4.305 1 95 110 GLY B O 1
ATOM 3864 N N . GLY B 1 111 ? -10.375 -14.141 -5.078 1 92.44 111 GLY B N 1
ATOM 3865 C CA . GLY B 1 111 ? -10.641 -12.906 -4.352 1 92.44 111 GLY B CA 1
ATOM 3866 C C . GLY B 1 111 ? -12.117 -12.641 -4.148 1 92.44 111 GLY B C 1
ATOM 3867 O O . GLY B 1 111 ? -12.93 -12.898 -5.039 1 92.44 111 GLY B O 1
ATOM 3868 N N . ARG B 1 112 ? -12.477 -12.172 -2.996 1 91.81 112 ARG B N 1
ATOM 3869 C CA . ARG B 1 112 ? -13.883 -11.891 -2.723 1 91.81 112 ARG B CA 1
ATOM 3870 C C . ARG B 1 112 ? -14.258 -10.477 -3.158 1 91.81 112 ARG B C 1
ATOM 3872 O O . ARG B 1 112 ? -13.414 -9.578 -3.137 1 91.81 112 ARG B O 1
ATOM 3879 N N . ASN B 1 113 ? -15.438 -10.258 -3.602 1 94.38 113 ASN B N 1
ATOM 3880 C CA . ASN B 1 113 ? -16.078 -8.977 -3.855 1 94.38 113 ASN B CA 1
ATOM 3881 C C . ASN B 1 113 ? -15.305 -8.148 -4.871 1 94.38 113 ASN B C 1
ATOM 3883 O O . ASN B 1 113 ? -15.281 -6.918 -4.785 1 94.38 113 ASN B O 1
ATOM 3887 N N . PHE B 1 114 ? -14.547 -8.82 -5.723 1 97 114 PHE B N 1
ATOM 3888 C CA . PHE B 1 114 ? -13.828 -8.242 -6.855 1 97 114 PHE B CA 1
ATOM 3889 C C . PHE B 1 114 ? -12.75 -7.277 -6.379 1 97 114 PHE B C 1
ATOM 3891 O O . PHE B 1 114 ? -12.375 -6.355 -7.105 1 97 114 PHE B O 1
ATOM 3898 N N . LEU B 1 115 ? -12.305 -7.43 -5.121 1 97.06 115 LEU B N 1
ATOM 3899 C CA . LEU B 1 115 ? -11.242 -6.598 -4.562 1 97.06 115 LEU B CA 1
ATOM 3900 C C . LEU B 1 115 ? -9.953 -6.738 -5.367 1 97.06 115 LEU B C 1
ATOM 3902 O O . LEU B 1 115 ? -9.188 -5.785 -5.484 1 97.06 115 LEU B O 1
ATOM 3906 N N . ASP B 1 116 ? -9.758 -7.91 -5.91 1 97.75 116 ASP B N 1
ATOM 3907 C CA . ASP B 1 116 ? -8.547 -8.164 -6.699 1 97.75 116 ASP B CA 1
ATOM 3908 C C . ASP B 1 116 ? -8.57 -7.367 -8 1 97.75 116 ASP B C 1
ATOM 3910 O O . ASP B 1 116 ? -7.523 -6.945 -8.492 1 97.75 116 ASP B O 1
ATOM 3914 N N . VAL B 1 117 ? -9.742 -7.117 -8.586 1 98.38 117 VAL B N 1
ATOM 3915 C CA . VAL B 1 117 ? -9.875 -6.285 -9.773 1 98.38 117 VAL B CA 1
ATOM 3916 C C . VAL B 1 117 ? -9.477 -4.848 -9.445 1 98.38 117 VAL B C 1
ATOM 3918 O O . VAL B 1 117 ? -8.719 -4.223 -10.195 1 98.38 117 VAL B O 1
ATOM 3921 N N . ALA B 1 118 ? -9.945 -4.383 -8.32 1 97 118 ALA B N 1
ATOM 3922 C CA . ALA B 1 118 ? -9.602 -3.031 -7.887 1 97 118 ALA B CA 1
ATOM 3923 C C . ALA B 1 118 ? -8.094 -2.885 -7.688 1 97 118 ALA B C 1
ATOM 3925 O O . ALA B 1 118 ? -7.508 -1.882 -8.094 1 97 118 ALA B O 1
ATOM 3926 N N . LEU B 1 119 ? -7.516 -3.828 -7.09 1 98.06 119 LEU B N 1
ATOM 3927 C CA . LEU B 1 119 ? -6.078 -3.793 -6.836 1 98.06 119 LEU B CA 1
ATOM 3928 C C . LEU B 1 119 ? -5.297 -3.857 -8.148 1 98.06 119 LEU B C 1
ATOM 3930 O O . LEU B 1 119 ? -4.355 -3.084 -8.352 1 98.06 119 LEU B O 1
ATOM 3934 N N . ARG B 1 120 ? -5.684 -4.773 -9.016 1 98.31 120 ARG B N 1
ATOM 3935 C CA . ARG B 1 120 ? -5.047 -4.891 -10.32 1 98.31 120 ARG B CA 1
ATOM 3936 C C . ARG B 1 120 ? -5.051 -3.555 -11.055 1 98.31 120 ARG B C 1
ATOM 3938 O O . ARG B 1 120 ? -4.016 -3.104 -11.539 1 98.31 120 ARG B O 1
ATOM 3945 N N . ASP B 1 121 ? -6.207 -2.982 -11.117 1 96.62 121 ASP B N 1
ATOM 3946 C CA . ASP B 1 121 ? -6.367 -1.734 -11.852 1 96.62 121 ASP B CA 1
ATOM 3947 C C . ASP B 1 121 ? -5.547 -0.612 -11.227 1 96.62 121 ASP B C 1
ATOM 3949 O O . ASP B 1 121 ? -5 0.236 -11.938 1 96.62 121 ASP B O 1
ATOM 3953 N N . SER B 1 122 ? -5.5 -0.599 -9.93 1 94.88 122 SER B N 1
ATOM 3954 C CA . SER B 1 122 ? -4.715 0.403 -9.211 1 94.88 122 SER B CA 1
ATOM 3955 C C . SER B 1 122 ? -3.227 0.253 -9.508 1 94.88 122 SER B C 1
ATOM 3957 O O . SER B 1 122 ? -2.525 1.246 -9.711 1 94.88 122 SER B O 1
ATOM 3959 N N . ILE B 1 123 ? -2.686 -0.949 -9.492 1 95.75 123 ILE B N 1
ATOM 3960 C CA . ILE B 1 123 ? -1.283 -1.214 -9.797 1 95.75 123 ILE B CA 1
ATOM 3961 C C . ILE B 1 123 ? -0.985 -0.826 -11.242 1 95.75 123 ILE B C 1
ATOM 3963 O O . ILE B 1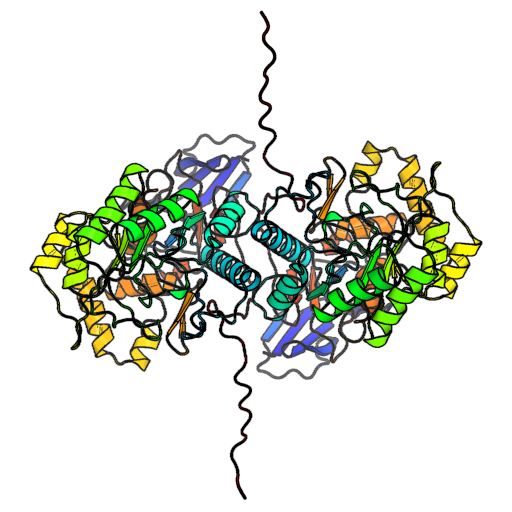 123 ? 0.019 -0.165 -11.523 1 95.75 123 ILE B O 1
ATOM 3967 N N . ALA B 1 124 ? -1.877 -1.214 -12.148 1 94.62 124 ALA B N 1
ATOM 3968 C CA . ALA B 1 124 ? -1.708 -0.901 -13.562 1 94.62 124 ALA B CA 1
ATOM 3969 C C . ALA B 1 124 ? -1.663 0.607 -13.789 1 94.62 124 ALA B C 1
ATOM 3971 O O . ALA B 1 124 ? -0.927 1.089 -14.656 1 94.62 124 ALA B O 1
ATOM 3972 N N . ALA B 1 125 ? -2.387 1.333 -12.961 1 90.75 125 ALA B N 1
ATOM 3973 C CA . ALA B 1 125 ? -2.461 2.787 -13.086 1 90.75 125 ALA B CA 1
ATOM 3974 C C . ALA B 1 125 ? -1.256 3.455 -12.43 1 90.75 125 ALA B C 1
ATOM 3976 O O . ALA B 1 125 ? -1.099 4.676 -12.508 1 90.75 125 ALA B O 1
ATOM 3977 N N . GLY B 1 126 ? -0.412 2.719 -11.766 1 89.56 126 GLY B N 1
ATOM 3978 C CA . GLY B 1 126 ? 0.752 3.27 -11.094 1 89.56 126 GLY B CA 1
ATOM 3979 C C . GLY B 1 126 ? 0.426 3.881 -9.742 1 89.56 126 GLY B C 1
ATOM 3980 O O . GLY B 1 126 ? 1.198 4.684 -9.219 1 89.56 126 GLY B O 1
ATOM 3981 N N . LEU B 1 127 ? -0.734 3.492 -9.172 1 89.75 127 LEU B N 1
ATOM 3982 C CA . LEU B 1 127 ? -1.192 4.043 -7.898 1 89.75 127 LEU B CA 1
ATOM 3983 C C . LEU B 1 127 ? -0.719 3.182 -6.73 1 89.75 127 LEU B C 1
ATOM 3985 O O . LEU B 1 127 ? -0.525 3.684 -5.625 1 89.75 127 LEU B O 1
ATOM 3989 N N . THR B 1 128 ? -0.61 1.934 -6.965 1 93.12 128 THR B N 1
ATOM 3990 C CA . THR B 1 128 ? -0.221 0.972 -5.941 1 93.12 128 THR B CA 1
ATOM 3991 C C . THR B 1 128 ? 1.035 0.214 -6.359 1 93.12 128 THR B C 1
ATOM 3993 O O . THR B 1 128 ? 1.169 -0.185 -7.516 1 93.12 128 THR B O 1
ATOM 3996 N N . VAL B 1 129 ? 1.912 0.012 -5.438 1 92.31 129 VAL B N 1
ATOM 3997 C CA . VAL B 1 129 ? 3.137 -0.735 -5.703 1 92.31 129 VAL B CA 1
ATOM 3998 C C . VAL B 1 129 ? 2.834 -2.232 -5.723 1 92.31 129 VAL B C 1
ATOM 4000 O O . VAL B 1 129 ? 2.254 -2.768 -4.773 1 92.31 129 VAL B O 1
ATOM 4003 N N . GLY B 1 130 ? 3.168 -2.904 -6.734 1 94.81 130 GLY B N 1
ATOM 4004 C CA . GLY B 1 130 ? 2.973 -4.34 -6.875 1 94.81 130 GLY B CA 1
ATOM 4005 C C . GLY B 1 130 ? 3.291 -4.852 -8.266 1 94.81 130 GLY B C 1
ATOM 4006 O O . GLY B 1 130 ? 3.605 -4.066 -9.164 1 94.81 130 GLY B O 1
ATOM 4007 N N . PRO B 1 131 ? 3.273 -6.148 -8.438 1 97.56 131 PRO B N 1
ATOM 4008 C CA . PRO B 1 131 ? 3.414 -6.715 -9.781 1 97.56 131 PRO B CA 1
ATOM 4009 C C . PRO B 1 131 ? 2.182 -6.484 -10.648 1 97.56 131 PRO B C 1
ATOM 4011 O O . PRO B 1 131 ? 1.119 -6.121 -10.141 1 97.56 131 PRO B O 1
ATOM 4014 N N . ASN B 1 132 ? 2.43 -6.609 -11.945 1 98.25 132 ASN B N 1
ATOM 4015 C CA . ASN B 1 132 ? 1.226 -6.812 -12.742 1 98.25 132 ASN B CA 1
ATOM 4016 C C . ASN B 1 132 ? 0.4 -7.988 -12.227 1 98.25 132 ASN B C 1
ATOM 4018 O O . ASN B 1 132 ? 0.956 -8.984 -11.773 1 98.25 132 ASN B O 1
ATOM 4022 N N . LEU B 1 133 ? -0.945 -7.805 -12.344 1 98.69 133 LEU B N 1
ATOM 4023 C CA . LEU B 1 133 ? -1.799 -8.883 -11.859 1 98.69 133 LEU B CA 1
ATOM 4024 C C . LEU B 1 133 ? -2.703 -9.406 -12.969 1 98.69 133 LEU B C 1
ATOM 4026 O O . LEU B 1 133 ? -3.193 -8.633 -13.789 1 98.69 133 LEU B O 1
ATOM 4030 N N . LEU B 1 134 ? -2.869 -10.664 -13.008 1 98.81 134 LEU B N 1
ATOM 4031 C CA . LEU B 1 134 ? -4.023 -11.336 -13.594 1 98.81 134 LEU B CA 1
ATOM 4032 C C . LEU B 1 134 ? -4.945 -11.875 -12.508 1 98.81 134 LEU B C 1
ATOM 4034 O O . LEU B 1 134 ? -4.48 -12.5 -11.547 1 98.81 134 LEU B O 1
ATOM 4038 N N . VAL B 1 135 ? -6.246 -11.617 -12.641 1 98.75 135 VAL B N 1
ATOM 4039 C CA . VAL B 1 135 ? -7.105 -11.922 -11.5 1 98.75 135 VAL B CA 1
ATOM 4040 C C . VAL B 1 135 ? -8.258 -12.812 -11.953 1 98.75 135 VAL B C 1
ATOM 4042 O O . VAL B 1 135 ? -8.797 -12.641 -13.047 1 98.75 135 VAL B O 1
ATOM 4045 N N . ALA B 1 136 ? -8.617 -13.727 -11.047 1 98.56 136 ALA B N 1
ATOM 4046 C CA . ALA B 1 136 ? -9.719 -14.641 -11.328 1 98.56 136 ALA B CA 1
ATOM 4047 C C . ALA B 1 136 ? -10.992 -14.195 -10.609 1 98.56 136 ALA B C 1
ATOM 4049 O O . ALA B 1 136 ? -12.094 -14.641 -10.953 1 98.56 136 ALA B O 1
ATOM 4050 N N . THR B 1 137 ? -10.836 -13.367 -9.586 1 97.75 137 THR B N 1
ATOM 4051 C CA . THR B 1 137 ? -11.922 -12.906 -8.727 1 97.75 137 THR B CA 1
ATOM 4052 C C . THR B 1 137 ? -12.5 -14.055 -7.91 1 97.75 137 THR B C 1
ATOM 4054 O O . THR B 1 137 ? -11.789 -14.695 -7.133 1 97.75 137 THR B O 1
ATOM 4057 N N . ARG B 1 138 ? -13.828 -14.375 -8 1 97.5 138 ARG B N 1
ATOM 4058 C CA . ARG B 1 138 ? -14.469 -15.367 -7.145 1 97.5 138 ARG B CA 1
ATOM 4059 C C . ARG B 1 138 ? -14.312 -16.766 -7.719 1 97.5 138 ARG B C 1
ATOM 4061 O O . ARG B 1 138 ? -14.828 -17.062 -8.797 1 97.5 138 ARG B O 1
ATOM 4068 N N . PRO B 1 139 ? -13.617 -17.672 -6.992 1 97.81 139 PRO B N 1
ATOM 4069 C CA . PRO B 1 139 ? -13.555 -19.047 -7.492 1 97.81 139 PRO B CA 1
ATOM 4070 C C . PRO B 1 139 ? -14.922 -19.719 -7.547 1 97.81 139 PRO B C 1
ATOM 4072 O O . PRO B 1 139 ? -15.703 -19.609 -6.598 1 97.81 139 PRO B O 1
ATOM 4075 N N . ILE B 1 140 ? -15.203 -20.375 -8.625 1 98.81 140 ILE B N 1
ATOM 4076 C CA . ILE B 1 140 ? -16.453 -21.094 -8.789 1 98.81 140 ILE B CA 1
ATOM 4077 C C . ILE B 1 140 ? -16.422 -22.406 -8 1 98.81 140 ILE B C 1
ATOM 4079 O O . ILE B 1 140 ? -15.492 -23.203 -8.164 1 98.81 140 ILE B O 1
ATOM 4083 N N . THR B 1 141 ? -17.391 -22.578 -7.148 1 98.12 141 THR B N 1
ATOM 4084 C CA . THR B 1 141 ? -17.453 -23.734 -6.258 1 98.12 141 THR B CA 1
ATOM 4085 C C . THR B 1 141 ? -18.891 -24.047 -5.883 1 98.12 141 THR B C 1
ATOM 4087 O O . THR B 1 141 ? -19.766 -23.172 -5.949 1 98.12 141 THR B O 1
ATOM 4090 N N . PRO B 1 142 ? -19.234 -25.297 -5.535 1 97.56 142 PRO B N 1
ATOM 4091 C CA . PRO B 1 142 ? -20.578 -25.547 -5.031 1 97.56 142 PRO B CA 1
ATOM 4092 C C . PRO B 1 142 ? -20.844 -24.906 -3.676 1 97.56 142 PRO B C 1
ATOM 4094 O O . PRO B 1 142 ? -19.906 -24.562 -2.959 1 97.56 142 PRO B O 1
ATOM 4097 N N . THR B 1 143 ? -22.141 -24.703 -3.418 1 95.25 143 THR B N 1
ATOM 4098 C CA . THR B 1 143 ? -22.5 -24.203 -2.098 1 95.25 143 THR B CA 1
ATOM 4099 C C . THR B 1 143 ? -21.859 -25.031 -1.001 1 95.25 143 THR B C 1
ATOM 4101 O O . THR B 1 143 ? -22 -26.266 -0.984 1 95.25 143 THR B O 1
ATOM 4104 N N . GLY B 1 144 ? -21.047 -24.375 -0.131 1 92.06 144 GLY B N 1
ATOM 4105 C CA . GLY B 1 144 ? -20.344 -25.047 0.942 1 92.06 144 GLY B CA 1
ATOM 4106 C C . GLY B 1 144 ? -19.078 -25.75 0.475 1 92.06 144 GLY B C 1
ATOM 4107 O O . GLY B 1 144 ? -18.438 -26.469 1.242 1 92.06 144 GLY B O 1
ATOM 4108 N N . GLY B 1 145 ? -18.719 -25.562 -0.752 1 94.62 145 GLY B N 1
ATOM 4109 C CA . GLY B 1 145 ? -17.516 -26.172 -1.296 1 94.62 145 GLY B CA 1
ATOM 4110 C C . GLY B 1 145 ? -16.25 -25.453 -0.884 1 94.62 145 GLY B C 1
ATOM 4111 O O . GLY B 1 145 ? -16.281 -24.547 -0.044 1 94.62 145 GLY B O 1
ATOM 4112 N N . HIS B 1 146 ? -15.117 -25.922 -1.484 1 93.06 146 HIS B N 1
ATOM 4113 C CA . HIS B 1 146 ? -13.82 -25.344 -1.144 1 93.06 146 HIS B CA 1
ATOM 4114 C C . HIS B 1 146 ? -13.758 -23.859 -1.489 1 93.06 146 HIS B C 1
ATOM 4116 O O . HIS B 1 146 ? -14.109 -23.469 -2.6 1 93.06 146 HIS B O 1
ATOM 4122 N N . CYS B 1 147 ? -13.445 -22.953 -0.535 1 91.5 147 CYS B N 1
ATOM 4123 C CA . CYS B 1 147 ? -13.266 -21.516 -0.644 1 91.5 147 CYS B CA 1
ATOM 4124 C C . CYS B 1 147 ? -14.602 -20.828 -0.931 1 91.5 147 CYS B C 1
ATOM 4126 O O . CYS B 1 147 ? -14.633 -19.781 -1.571 1 91.5 147 CYS B O 1
ATOM 4128 N N . TRP B 1 148 ? -15.742 -21.391 -0.513 1 91.75 148 TRP B N 1
ATOM 4129 C CA . TRP B 1 148 ? -17.078 -20.859 -0.757 1 91.75 148 TRP B CA 1
ATOM 4130 C C . TRP B 1 148 ? -17.188 -19.422 -0.257 1 91.75 148 TRP B C 1
ATOM 4132 O O . TRP B 1 148 ? -17.938 -18.625 -0.812 1 91.75 148 TRP B O 1
ATOM 4142 N N . TYR B 1 149 ? -16.453 -19.031 0.703 1 88.19 149 TYR B N 1
ATOM 4143 C CA . TYR B 1 149 ? -16.547 -17.75 1.374 1 88.19 149 TYR B CA 1
ATOM 4144 C C . TYR B 1 149 ? -16.094 -16.625 0.456 1 88.19 149 TYR B C 1
ATOM 4146 O O . TYR B 1 149 ? -16.312 -15.445 0.747 1 88.19 149 TYR B O 1
ATOM 4154 N N . MET B 1 150 ? -15.523 -16.938 -0.671 1 91.94 150 MET B N 1
ATOM 4155 C CA . MET B 1 150 ? -15.086 -15.906 -1.601 1 91.94 150 MET B CA 1
ATOM 4156 C C . MET B 1 150 ? -16.219 -15.508 -2.547 1 91.94 150 MET B C 1
ATOM 4158 O O . MET B 1 150 ? -16.062 -14.586 -3.348 1 91.94 150 MET B O 1
ATOM 4162 N N . GLY B 1 151 ? -17.344 -16.219 -2.541 1 93.06 151 GLY B N 1
ATOM 4163 C CA . GLY B 1 151 ? -18.578 -15.703 -3.117 1 93.06 151 GLY B CA 1
ATOM 4164 C C . GLY B 1 151 ? -18.875 -16.266 -4.496 1 93.06 151 GLY B C 1
ATOM 4165 O O . GLY B 1 151 ? -19.688 -15.703 -5.234 1 93.06 151 GLY B O 1
ATOM 4166 N N . GLY B 1 152 ? -18.203 -17.391 -4.883 1 97.12 152 GLY B N 1
ATOM 4167 C CA . GLY B 1 152 ? -18.422 -17.938 -6.215 1 97.12 152 GLY B CA 1
ATOM 4168 C C . GLY B 1 152 ? -19.266 -19.203 -6.219 1 97.12 152 GLY B C 1
ATOM 4169 O O . GLY B 1 152 ? -19.047 -20.094 -7.039 1 97.12 152 GLY B O 1
ATOM 4170 N N . GLU B 1 153 ? -20.234 -19.312 -5.352 1 97.19 153 GLU B N 1
ATOM 4171 C CA . GLU B 1 153 ? -21.016 -20.547 -5.219 1 97.19 153 GLU B CA 1
ATOM 4172 C C . GLU B 1 153 ? -21.984 -20.703 -6.395 1 97.19 153 GLU B C 1
ATOM 4174 O O . GLU B 1 153 ? -22.641 -19.75 -6.809 1 97.19 153 GLU B O 1
ATOM 4179 N N . ALA B 1 154 ? -22 -21.906 -6.934 1 98.44 154 ALA B N 1
ATOM 4180 C CA . ALA B 1 154 ? -22.859 -22.312 -8.047 1 98.44 154 ALA B CA 1
ATOM 4181 C C . ALA B 1 154 ? -23.188 -23.797 -7.973 1 98.44 154 ALA B C 1
ATOM 4183 O O . ALA B 1 154 ? -22.281 -24.625 -7.793 1 98.44 154 ALA B O 1
ATOM 4184 N N . ASP B 1 155 ? -24.469 -24.188 -8.25 1 97.75 155 ASP B N 1
ATOM 4185 C CA . ASP B 1 155 ? -24.875 -25.547 -7.891 1 97.75 155 ASP B CA 1
ATOM 4186 C C . ASP B 1 155 ? -25.375 -26.312 -9.109 1 97.75 155 ASP B C 1
ATOM 4188 O O . ASP B 1 155 ? -25.703 -27.5 -9.016 1 97.75 155 ASP B O 1
ATOM 4192 N N . ASP B 1 156 ? -25.547 -25.672 -10.195 1 97.69 156 ASP B N 1
ATOM 4193 C CA . ASP B 1 156 ? -26.016 -26.328 -11.414 1 97.69 156 ASP B CA 1
ATOM 4194 C C . ASP B 1 156 ? -25.422 -25.672 -12.656 1 97.69 156 ASP B C 1
ATOM 4196 O O . ASP B 1 156 ? -24.594 -24.75 -12.547 1 97.69 156 ASP B O 1
ATOM 4200 N N . LEU B 1 157 ? -25.812 -26.219 -13.758 1 98.12 157 LEU B N 1
ATOM 4201 C CA . LEU B 1 157 ? -25.25 -25.766 -15.023 1 98.12 157 LEU B CA 1
ATOM 4202 C C . LEU B 1 157 ? -25.516 -24.281 -15.234 1 98.12 157 LEU B C 1
ATOM 4204 O O . LEU B 1 157 ? -24.609 -23.531 -15.617 1 98.12 157 LEU B O 1
ATOM 4208 N N . SER B 1 158 ? -26.672 -23.844 -14.969 1 98.19 158 SER B N 1
ATOM 4209 C CA . SER B 1 158 ? -27.016 -22.438 -15.102 1 98.19 158 SER B CA 1
ATOM 4210 C C . SER B 1 158 ? -26.219 -21.578 -14.117 1 98.19 158 SER B C 1
ATOM 4212 O O . SER B 1 158 ? -25.812 -20.469 -14.445 1 98.19 158 SER B O 1
ATOM 4214 N N . GLY B 1 159 ? -26.062 -22.109 -12.953 1 98.56 159 GLY B N 1
ATOM 4215 C CA . GLY B 1 159 ? -25.328 -21.406 -11.914 1 98.56 159 GLY B CA 1
ATOM 4216 C C . GLY B 1 159 ? -23.859 -21.188 -12.266 1 98.56 159 GLY B C 1
ATOM 4217 O O . GLY B 1 159 ? -23.328 -20.094 -12.102 1 98.56 159 GLY B O 1
ATOM 4218 N N . VAL B 1 160 ? -23.203 -22.203 -12.695 1 98.69 160 VAL B N 1
ATOM 4219 C CA . VAL B 1 160 ? -21.781 -22.094 -13.008 1 98.69 160 VAL B CA 1
ATOM 4220 C C . VAL B 1 160 ? -21.594 -21.109 -14.156 1 98.69 160 VAL B C 1
ATOM 4222 O O . VAL B 1 160 ? -20.625 -20.328 -14.172 1 98.69 160 VAL B O 1
ATOM 4225 N N . ARG B 1 161 ? -22.484 -21.125 -15.195 1 98.69 161 ARG B N 1
ATOM 4226 C CA . ARG B 1 161 ? -22.406 -20.156 -16.281 1 98.69 161 ARG B CA 1
ATOM 4227 C C . ARG B 1 161 ? -22.625 -18.734 -15.773 1 98.69 161 ARG B C 1
ATOM 4229 O O . ARG B 1 161 ? -21.922 -17.812 -16.188 1 98.69 161 ARG B O 1
ATOM 4236 N N . ARG B 1 162 ? -23.562 -18.578 -14.906 1 98.69 162 ARG B N 1
ATOM 4237 C CA . ARG B 1 162 ? -23.844 -17.266 -14.359 1 98.69 162 ARG B CA 1
ATOM 4238 C C . ARG B 1 162 ? -22.641 -16.688 -13.641 1 98.69 162 ARG B C 1
ATOM 4240 O O . ARG B 1 162 ? -22.234 -15.547 -13.891 1 98.69 162 ARG B O 1
ATOM 4247 N N . VAL B 1 163 ? -22.078 -17.422 -12.719 1 98.75 163 VAL B N 1
ATOM 4248 C CA . VAL B 1 163 ? -20.938 -16.938 -11.945 1 98.75 163 VAL B CA 1
ATOM 4249 C C . VAL B 1 163 ? -19.766 -16.641 -12.883 1 98.75 163 VAL B C 1
ATOM 4251 O O . VAL B 1 163 ? -19.078 -15.641 -12.727 1 98.75 163 VAL B O 1
ATOM 4254 N N . ALA B 1 164 ? -19.531 -17.547 -13.828 1 98.88 164 ALA B N 1
ATOM 4255 C CA . ALA B 1 164 ? -18.484 -17.312 -14.82 1 98.88 164 ALA B CA 1
ATOM 4256 C C . ALA B 1 164 ? -18.688 -15.977 -15.523 1 98.88 164 ALA B C 1
ATOM 4258 O O . ALA B 1 164 ? -17.766 -15.172 -15.625 1 98.88 164 ALA B O 1
ATOM 4259 N N . ARG B 1 165 ? -19.922 -15.695 -15.977 1 98.75 165 ARG B N 1
ATOM 4260 C CA . ARG B 1 165 ? -20.234 -14.469 -16.703 1 98.75 165 ARG B CA 1
ATOM 4261 C C . ARG B 1 165 ? -20.094 -13.25 -15.797 1 98.75 165 ARG B C 1
ATOM 4263 O O . ARG B 1 165 ? -19.641 -12.195 -16.234 1 98.75 165 ARG B O 1
ATOM 4270 N N . GLU B 1 166 ? -20.531 -13.406 -14.57 1 98.69 166 GLU B N 1
ATOM 4271 C CA . GLU B 1 166 ? -20.391 -12.312 -13.609 1 98.69 166 GLU B CA 1
ATOM 4272 C C . GLU B 1 166 ? -18.922 -11.953 -13.391 1 98.69 166 GLU B C 1
ATOM 4274 O O . GLU B 1 166 ? -18.562 -10.773 -13.359 1 98.69 166 GLU B O 1
ATOM 4279 N N . ASN B 1 167 ? -18.094 -12.977 -13.164 1 98.75 167 ASN B N 1
ATOM 4280 C CA . ASN B 1 167 ? -16.672 -12.75 -12.992 1 98.75 167 ASN B CA 1
ATOM 4281 C C . ASN B 1 167 ? -16.047 -12.062 -14.211 1 98.75 167 ASN B C 1
ATOM 4283 O O . ASN B 1 167 ? -15.297 -11.102 -14.078 1 98.75 167 ASN B O 1
ATOM 4287 N N . LEU B 1 168 ? -16.406 -12.547 -15.406 1 98.62 168 LEU B N 1
ATOM 4288 C CA . LEU B 1 168 ? -15.883 -11.992 -16.641 1 98.62 168 LEU B CA 1
ATOM 4289 C C . LEU B 1 168 ? -16.375 -10.555 -16.844 1 98.62 168 LEU B C 1
ATOM 4291 O O . LEU B 1 168 ? -15.594 -9.688 -17.266 1 98.62 168 LEU B O 1
ATOM 4295 N N . ARG B 1 169 ? -17.625 -10.281 -16.531 1 98.06 169 ARG B N 1
ATOM 4296 C CA . ARG B 1 169 ? -18.156 -8.922 -16.609 1 98.06 169 ARG B CA 1
ATOM 4297 C C . ARG B 1 169 ? -17.406 -7.98 -15.68 1 98.06 169 ARG B C 1
ATOM 4299 O O . ARG B 1 169 ? -17.172 -6.816 -16.016 1 98.06 169 ARG B O 1
ATOM 4306 N N . ALA B 1 170 ? -17.031 -8.516 -14.57 1 97.75 170 ALA B N 1
ATOM 4307 C CA . ALA B 1 170 ? -16.359 -7.699 -13.562 1 97.75 170 ALA B CA 1
ATOM 4308 C C . ALA B 1 170 ? -14.906 -7.434 -13.953 1 97.75 170 ALA B C 1
ATOM 4310 O O . ALA B 1 170 ? -14.227 -6.625 -13.32 1 97.75 170 ALA B O 1
ATOM 4311 N N . GLY B 1 171 ? -14.375 -8.141 -14.93 1 98.12 171 GLY B N 1
ATOM 4312 C CA . GLY B 1 171 ? -13.039 -7.84 -15.422 1 98.12 171 GLY B CA 1
ATOM 4313 C C . GLY B 1 171 ? -12.047 -8.953 -15.164 1 98.12 171 GLY B C 1
ATOM 4314 O O . GLY B 1 171 ? -10.836 -8.734 -15.234 1 98.12 171 GLY B O 1
ATOM 4315 N N . ALA B 1 172 ? -12.469 -10.18 -14.859 1 98.69 172 ALA B N 1
ATOM 4316 C CA . ALA B 1 172 ? -11.562 -11.305 -14.641 1 98.69 172 ALA B CA 1
ATOM 4317 C C . ALA B 1 172 ? -10.688 -11.555 -15.867 1 98.69 172 ALA B C 1
ATOM 4319 O O . ALA B 1 172 ? -11.156 -11.461 -17 1 98.69 172 ALA B O 1
ATOM 4320 N N . ASP B 1 173 ? -9.445 -11.852 -15.617 1 98.81 173 ASP B N 1
ATOM 4321 C CA . ASP B 1 173 ? -8.508 -12.18 -16.688 1 98.81 173 ASP B CA 1
ATOM 4322 C C . ASP B 1 173 ? -8.477 -13.68 -16.969 1 98.81 173 ASP B C 1
ATOM 4324 O O . ASP B 1 173 ? -8 -14.117 -18.016 1 98.81 173 ASP B O 1
ATOM 4328 N N . VAL B 1 174 ? -8.906 -14.469 -16.031 1 98.81 174 VAL B N 1
ATOM 4329 C CA . VAL B 1 174 ? -8.984 -15.922 -16.047 1 98.81 174 VAL B CA 1
ATOM 4330 C C . VAL B 1 174 ? -10.109 -16.391 -15.109 1 98.81 174 VAL B C 1
ATOM 4332 O O . VAL B 1 174 ? -10.484 -15.664 -14.18 1 98.81 174 VAL B O 1
ATOM 4335 N N . LEU B 1 175 ? -10.703 -17.5 -15.367 1 98.88 175 LEU B N 1
ATOM 4336 C CA . LEU B 1 175 ? -11.641 -18.078 -14.414 1 98.88 175 LEU B CA 1
ATOM 4337 C C . LEU B 1 175 ? -10.961 -19.141 -13.555 1 98.88 175 LEU B C 1
ATOM 4339 O O . LEU B 1 175 ? -10.094 -19.859 -14.031 1 98.88 175 LEU B O 1
ATOM 4343 N N . LYS B 1 176 ? -11.336 -19.172 -12.273 1 98.88 176 LYS B N 1
ATOM 4344 C CA . LYS B 1 176 ? -10.898 -20.219 -11.359 1 98.88 176 LYS B CA 1
ATOM 4345 C C . LYS B 1 176 ? -12.062 -21.109 -10.945 1 98.88 176 LYS B C 1
ATOM 4347 O O . LYS B 1 176 ? -13.148 -20.625 -10.625 1 98.88 176 LYS B O 1
ATOM 4352 N N . VAL B 1 177 ? -11.844 -22.422 -10.961 1 98.88 177 VAL B N 1
ATOM 4353 C CA . VAL B 1 177 ? -12.867 -23.359 -10.5 1 98.88 177 VAL B CA 1
ATOM 4354 C C . VAL B 1 177 ? -12.258 -24.328 -9.5 1 98.88 177 VAL B C 1
ATOM 4356 O O . VAL B 1 177 ? -11.133 -24.812 -9.688 1 98.88 177 VAL B O 1
ATOM 4359 N N . MET B 1 178 ? -13 -24.562 -8.461 1 98.31 178 MET B N 1
ATOM 4360 C CA . MET B 1 178 ? -12.625 -25.578 -7.48 1 98.31 178 MET B CA 1
ATOM 4361 C C . MET B 1 178 ? -13.195 -26.938 -7.867 1 98.31 178 MET B C 1
ATOM 4363 O O . MET B 1 178 ? -14.234 -27.359 -7.352 1 98.31 178 MET B O 1
ATOM 4367 N N . ALA B 1 179 ? -12.438 -27.672 -8.656 1 98.5 179 ALA B N 1
ATOM 4368 C CA . ALA B 1 179 ? -12.945 -28.922 -9.211 1 98.5 179 ALA B CA 1
ATOM 4369 C C . ALA B 1 179 ? -12.938 -30.047 -8.172 1 98.5 179 ALA B C 1
ATOM 4371 O O . ALA B 1 179 ? -13.617 -31.062 -8.336 1 98.5 179 ALA B O 1
ATOM 4372 N N . SER B 1 180 ? -12.188 -29.938 -7.16 1 97.25 180 SER B N 1
ATOM 4373 C CA . SER B 1 180 ? -12.195 -30.844 -6.012 1 97.25 180 SER B CA 1
ATOM 4374 C C . SER B 1 180 ? -12.305 -30.078 -4.703 1 97.25 180 SER B C 1
ATOM 4376 O O . SER B 1 180 ? -12.203 -28.844 -4.691 1 97.25 180 SER B O 1
ATOM 4378 N N . GLY B 1 181 ? -12.57 -30.844 -3.664 1 94.19 181 GLY B N 1
ATOM 4379 C CA . GLY B 1 181 ? -12.508 -30.234 -2.346 1 94.19 181 GLY B CA 1
ATOM 4380 C C . GLY B 1 181 ? -11.109 -29.797 -1.966 1 94.19 181 GLY B C 1
ATOM 4381 O O . GLY B 1 181 ? -10.219 -29.703 -2.82 1 94.19 181 GLY B O 1
ATOM 4382 N N . GLY B 1 182 ? -11.016 -29.312 -0.675 1 86.94 182 GLY B N 1
ATOM 4383 C CA . GLY B 1 182 ? -9.734 -28.781 -0.227 1 86.94 182 GLY B CA 1
ATOM 4384 C C . GLY B 1 182 ? -9.445 -29.078 1.232 1 86.94 182 GLY B C 1
ATOM 4385 O O . GLY B 1 182 ? -10.188 -29.828 1.878 1 86.94 182 GLY B O 1
ATOM 4386 N N . GLN B 1 183 ? -8.344 -28.594 1.619 1 74.62 183 GLN B N 1
ATOM 4387 C CA . GLN B 1 183 ? -7.879 -28.922 2.963 1 74.62 183 GLN B CA 1
ATOM 4388 C C . GLN B 1 183 ? -8.078 -27.75 3.916 1 74.62 183 GLN B C 1
ATOM 4390 O O . GLN B 1 183 ? -7.996 -27.906 5.133 1 74.62 183 GLN B O 1
ATOM 4395 N N . MET B 1 184 ? -8.484 -26.609 3.451 1 72.25 184 MET B N 1
ATOM 4396 C CA . MET B 1 184 ? -8.391 -25.422 4.293 1 72.25 184 MET B CA 1
ATOM 4397 C C . MET B 1 184 ? -9.773 -24.859 4.594 1 72.25 184 MET B C 1
ATOM 4399 O O . MET B 1 184 ? -9.891 -23.844 5.293 1 72.25 184 MET B O 1
ATOM 4403 N N . THR B 1 185 ? -10.734 -25.375 4.07 1 75.25 185 THR B N 1
ATOM 4404 C CA . THR B 1 185 ? -12.07 -24.828 4.242 1 75.25 185 THR B CA 1
ATOM 4405 C C . THR B 1 185 ? -12.914 -25.734 5.137 1 75.25 185 THR B C 1
ATOM 4407 O O . THR B 1 185 ? -13.195 -26.891 4.789 1 75.25 185 THR B O 1
ATOM 4410 N N . ALA B 1 186 ? -13.297 -24.984 6.148 1 72.88 186 ALA B N 1
ATOM 4411 C CA . ALA B 1 186 ? -14.133 -25.734 7.09 1 72.88 186 ALA B CA 1
ATOM 4412 C C . ALA B 1 186 ? -15.422 -26.219 6.422 1 72.88 186 ALA B C 1
ATOM 4414 O O . ALA B 1 186 ? -16.016 -25.5 5.613 1 72.88 186 ALA B O 1
ATOM 4415 N N . VAL B 1 187 ? -15.766 -27.422 6.605 1 79.56 187 VAL B N 1
ATOM 4416 C CA . VAL B 1 187 ? -17.031 -28.031 6.238 1 79.56 187 VAL B CA 1
ATOM 4417 C C . VAL B 1 187 ? -17 -28.453 4.77 1 79.56 187 VAL B C 1
ATOM 4419 O O . VAL B 1 187 ? -17.906 -29.141 4.289 1 79.56 187 VAL B O 1
ATOM 4422 N N . ALA B 1 188 ? -15.977 -28.016 4.004 1 85.5 188 ALA B N 1
ATOM 4423 C CA . ALA B 1 188 ? -15.883 -28.391 2.596 1 85.5 188 ALA B CA 1
ATOM 4424 C C . ALA B 1 188 ? -15.539 -29.875 2.445 1 85.5 188 ALA B C 1
ATOM 4426 O O . ALA B 1 188 ? -15.023 -30.5 3.377 1 85.5 188 ALA B O 1
ATOM 4427 N N . PRO B 1 189 ? -15.945 -30.422 1.294 1 92.25 189 PRO B N 1
ATOM 4428 C CA . PRO B 1 189 ? -15.484 -31.781 1.025 1 92.25 189 PRO B CA 1
ATOM 4429 C C . PRO B 1 189 ? -13.961 -31.906 1.052 1 92.25 189 PRO B C 1
ATOM 4431 O O . PRO B 1 189 ? -13.25 -30.906 0.87 1 92.25 189 PRO B O 1
ATOM 4434 N N . PRO B 1 190 ? -13.492 -33.094 1.379 1 93 190 PRO B N 1
ATOM 4435 C CA . PRO B 1 190 ? -12.039 -33.281 1.358 1 93 190 PRO B CA 1
ATOM 4436 C C . PRO B 1 190 ? -11.445 -33.125 -0.039 1 93 190 PRO B C 1
ATOM 4438 O O . PRO B 1 190 ? -12.164 -33.25 -1.036 1 93 190 PRO B O 1
ATOM 4441 N N . ALA B 1 191 ? -10.188 -33 -0.142 1 92.5 191 ALA B N 1
ATOM 4442 C CA . ALA B 1 191 ? -9.461 -32.656 -1.361 1 92.5 191 ALA B CA 1
ATOM 4443 C C . ALA B 1 191 ? -9.562 -33.781 -2.393 1 92.5 191 ALA B C 1
ATOM 4445 O O . ALA B 1 191 ? -9.492 -33.531 -3.598 1 92.5 191 ALA B O 1
ATOM 4446 N N . TRP B 1 192 ? -9.812 -35 -1.989 1 94.12 192 TRP B N 1
ATOM 4447 C CA . TRP B 1 192 ? -9.805 -36.125 -2.906 1 94.12 192 TRP B CA 1
ATOM 4448 C C . TRP B 1 192 ? -11.195 -36.406 -3.469 1 94.12 192 TRP B C 1
ATOM 4450 O O . TRP B 1 192 ? -11.422 -37.406 -4.16 1 94.12 192 TRP B O 1
ATOM 4460 N N . ARG B 1 193 ? -12.109 -35.469 -3.172 1 95.56 193 ARG B N 1
ATOM 4461 C CA . ARG B 1 193 ? -13.453 -35.594 -3.709 1 95.56 193 ARG B CA 1
ATOM 4462 C C . ARG B 1 193 ? -13.711 -34.562 -4.797 1 95.56 193 ARG B C 1
ATOM 4464 O O . ARG B 1 193 ? -13.43 -33.375 -4.613 1 95.56 193 ARG B O 1
ATOM 4471 N N . SER B 1 194 ? -14.266 -35.062 -5.902 1 96.62 194 SER B N 1
ATOM 4472 C CA . SER B 1 194 ? -14.672 -34.156 -6.973 1 96.62 194 SER B CA 1
ATOM 4473 C C . SER B 1 194 ? -15.883 -33.344 -6.562 1 96.62 194 SER B C 1
ATOM 4475 O O . SER B 1 194 ? -16.766 -33.812 -5.855 1 96.62 194 SER B O 1
ATOM 4477 N N . GLN B 1 195 ? -15.93 -32.094 -6.996 1 97.25 195 GLN B N 1
ATOM 4478 C CA . GLN B 1 195 ? -17.031 -31.234 -6.617 1 97.25 195 GLN B CA 1
ATOM 4479 C C . GLN B 1 195 ? -17.922 -30.922 -7.812 1 97.25 195 GLN B C 1
ATOM 4481 O O . GLN B 1 195 ? -19.062 -30.453 -7.648 1 97.25 195 GLN B O 1
ATOM 4486 N N . PHE B 1 196 ? -17.406 -31.047 -9.023 1 97.88 196 PHE B N 1
ATOM 4487 C CA . PHE B 1 196 ? -18.141 -30.797 -10.258 1 97.88 196 PHE B CA 1
ATOM 4488 C C . PHE B 1 196 ? -17.969 -31.953 -11.234 1 97.88 196 PHE B C 1
ATOM 4490 O O . PHE B 1 196 ? -16.953 -32.656 -11.203 1 97.88 196 PHE B O 1
ATOM 4497 N N . ASP B 1 197 ? -18.953 -32.156 -12.086 1 97 197 ASP B N 1
ATOM 4498 C CA . ASP B 1 197 ? -18.781 -33.125 -13.172 1 97 197 ASP B CA 1
ATOM 4499 C C . ASP B 1 197 ? -18.219 -32.438 -14.422 1 97 197 ASP B C 1
ATOM 4501 O O . ASP B 1 197 ? -18.078 -31.219 -14.469 1 97 197 ASP B O 1
ATOM 4505 N N . VAL B 1 198 ? -17.922 -33.219 -15.359 1 98.19 198 VAL B N 1
ATOM 4506 C CA . VAL B 1 198 ? -17.219 -32.781 -16.562 1 98.19 198 VAL B CA 1
ATOM 4507 C C . VAL B 1 198 ? -18.109 -31.797 -17.328 1 98.19 198 VAL B C 1
ATOM 4509 O O . VAL B 1 198 ? -17.625 -30.844 -17.938 1 98.19 198 VAL B O 1
ATOM 4512 N N . THR B 1 199 ? -19.422 -31.984 -17.344 1 98.5 199 THR B N 1
ATOM 4513 C CA . THR B 1 199 ? -20.344 -31.109 -18.062 1 98.5 199 THR B CA 1
ATOM 4514 C C . THR B 1 199 ? -20.312 -29.703 -17.484 1 98.5 199 THR B C 1
ATOM 4516 O O . THR B 1 199 ? -20.25 -28.719 -18.234 1 98.5 199 THR B O 1
ATOM 4519 N N . GLN B 1 200 ? -20.359 -29.609 -16.203 1 98.62 200 GLN B N 1
ATOM 4520 C CA . GLN B 1 200 ? -20.281 -28.328 -15.531 1 98.62 200 GLN B CA 1
ATOM 4521 C C . GLN B 1 200 ? -18.922 -27.656 -15.781 1 98.62 200 GLN B C 1
ATOM 4523 O O . GLN B 1 200 ? -18.859 -26.453 -16.062 1 98.62 200 GLN B O 1
ATOM 4528 N N . LEU B 1 201 ? -17.891 -28.391 -15.695 1 98.81 201 LEU B N 1
ATOM 4529 C CA . LEU B 1 201 ? -16.562 -27.875 -15.945 1 98.81 201 LEU B CA 1
ATOM 4530 C C . LEU B 1 201 ? -16.422 -27.375 -17.375 1 98.81 201 LEU B C 1
ATOM 4532 O O . LEU B 1 201 ? -15.859 -26.297 -17.625 1 98.81 201 LEU B O 1
ATOM 4536 N N . ARG B 1 202 ? -16.953 -28.109 -18.328 1 98.75 202 ARG B N 1
ATOM 4537 C CA . ARG B 1 202 ? -16.922 -27.719 -19.734 1 98.75 202 ARG B CA 1
ATOM 4538 C C . ARG B 1 202 ? -17.688 -26.422 -19.953 1 98.75 202 ARG B C 1
ATOM 4540 O O . ARG B 1 202 ? -17.281 -25.578 -20.75 1 98.75 202 ARG B O 1
ATOM 4547 N N . ALA B 1 203 ? -18.797 -26.281 -19.281 1 98.81 203 ALA B N 1
ATOM 4548 C CA . ALA B 1 203 ? -19.578 -25.047 -19.391 1 98.81 203 ALA B CA 1
ATOM 4549 C C . ALA B 1 203 ? -18.75 -23.828 -18.969 1 98.81 203 ALA B C 1
ATOM 4551 O O . ALA B 1 203 ? -18.844 -22.766 -19.594 1 98.81 203 ALA B O 1
ATOM 4552 N N . ILE B 1 204 ? -18 -23.984 -17.891 1 98.88 204 ILE B N 1
ATOM 4553 C CA . ILE B 1 204 ? -17.141 -22.906 -17.406 1 98.88 204 ILE B CA 1
ATOM 4554 C C . ILE B 1 204 ? -16.078 -22.578 -18.469 1 98.88 204 ILE B C 1
ATOM 4556 O O . ILE B 1 204 ? -15.852 -21.422 -18.781 1 98.88 204 ILE B O 1
ATOM 4560 N N . VAL B 1 205 ? -15.477 -23.578 -19.047 1 98.81 205 VAL B N 1
ATOM 4561 C CA . VAL B 1 205 ? -14.453 -23.422 -20.078 1 98.81 205 VAL B CA 1
ATOM 4562 C C . VAL B 1 205 ? -15.047 -22.719 -21.297 1 98.81 205 VAL B C 1
ATOM 4564 O O . VAL B 1 205 ? -14.422 -21.812 -21.875 1 98.81 205 VAL B O 1
ATOM 4567 N N . GLU B 1 206 ? -16.234 -23.078 -21.672 1 98.75 206 GLU B N 1
ATOM 4568 C CA . GLU B 1 206 ? -16.906 -22.484 -22.828 1 98.75 206 GLU B CA 1
ATOM 4569 C C . GLU B 1 206 ? -17.125 -20.984 -22.609 1 98.75 206 GLU B C 1
ATOM 4571 O O . GLU B 1 206 ? -16.906 -20.188 -23.531 1 98.75 206 GLU B O 1
ATOM 4576 N N . GLU B 1 207 ? -17.562 -20.641 -21.422 1 98.69 207 GLU B N 1
ATOM 4577 C CA . GLU B 1 207 ? -17.781 -19.234 -21.125 1 98.69 207 GLU B CA 1
ATOM 4578 C C . GLU B 1 207 ? -16.484 -18.438 -21.234 1 98.69 207 GLU B C 1
ATOM 4580 O O . GLU B 1 207 ? -16.469 -17.312 -21.734 1 98.69 207 GLU B O 1
ATOM 4585 N N . ALA B 1 208 ? -15.43 -18.969 -20.719 1 98.69 208 ALA B N 1
ATOM 4586 C CA . ALA B 1 208 ? -14.125 -18.328 -20.797 1 98.69 208 ALA B CA 1
ATOM 4587 C C . ALA B 1 208 ? -13.672 -18.172 -22.25 1 98.69 208 ALA B C 1
ATOM 4589 O O . ALA B 1 208 ? -13.234 -17.094 -22.656 1 98.69 208 ALA B O 1
ATOM 4590 N N . GLU B 1 209 ? -13.82 -19.188 -23.047 1 98.12 209 GLU B N 1
ATOM 4591 C CA . GLU B 1 209 ? -13.383 -19.219 -2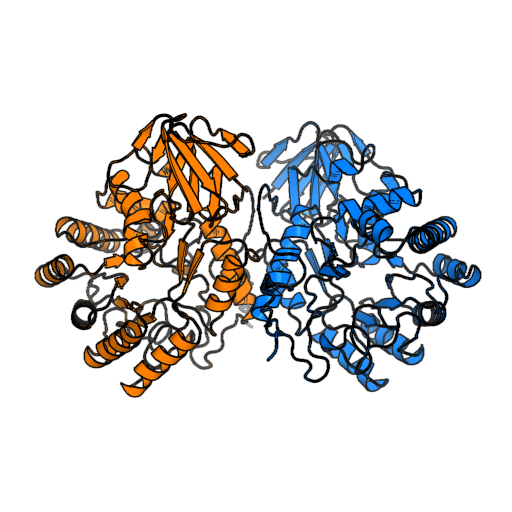4.438 1 98.12 209 GLU B CA 1
ATOM 4592 C C . GLU B 1 209 ? -14.109 -18.156 -25.281 1 98.12 209 GLU B C 1
ATOM 4594 O O . GLU B 1 209 ? -13.516 -17.562 -26.172 1 98.12 209 GLU B O 1
ATOM 4599 N N . LEU B 1 210 ? -15.359 -18 -24.984 1 97.69 210 LEU B N 1
ATOM 4600 C CA . LEU B 1 210 ? -16.156 -17.016 -25.703 1 97.69 210 LEU B CA 1
ATOM 4601 C C . LEU B 1 210 ? -15.531 -15.617 -25.594 1 97.69 210 LEU B C 1
ATOM 4603 O O . LEU B 1 210 ? -15.75 -14.773 -26.469 1 97.69 210 LEU B O 1
ATOM 4607 N N . ARG B 1 211 ? -14.766 -15.406 -24.594 1 97.06 211 ARG B N 1
ATOM 4608 C CA . ARG B 1 211 ? -14.164 -14.102 -24.359 1 97.06 211 ARG B CA 1
ATOM 4609 C C . ARG B 1 211 ? -12.648 -14.156 -24.531 1 97.06 211 ARG B C 1
ATOM 4611 O O . ARG B 1 211 ? -11.938 -13.219 -24.156 1 97.06 211 ARG B O 1
ATOM 4618 N N . GLY B 1 212 ? -12.156 -15.297 -25 1 97.38 212 GLY B N 1
ATOM 4619 C CA . GLY B 1 212 ? -10.727 -15.453 -25.25 1 97.38 212 GLY B CA 1
ATOM 4620 C C . GLY B 1 212 ? -9.906 -15.602 -23.984 1 97.38 212 GLY B C 1
ATOM 4621 O O . GLY B 1 212 ? -8.75 -15.18 -23.938 1 97.38 212 GLY B O 1
ATOM 4622 N N . LYS B 1 213 ? -10.523 -16.125 -22.938 1 98 213 LYS B N 1
ATOM 4623 C CA . LYS B 1 213 ? -9.844 -16.312 -21.656 1 98 213 LYS B CA 1
ATOM 4624 C C . LYS B 1 213 ? -9.68 -17.797 -21.328 1 98 213 LYS B C 1
ATOM 4626 O O . LYS B 1 213 ? -10.258 -18.656 -22 1 98 213 LYS B O 1
ATOM 4631 N N . GLY B 1 214 ? -8.82 -18.062 -20.344 1 98.31 214 GLY B N 1
ATOM 4632 C CA . GLY B 1 214 ? -8.594 -19.438 -19.922 1 98.31 214 GLY B CA 1
ATOM 4633 C C . GLY B 1 214 ? -9.25 -19.766 -18.594 1 98.31 214 GLY B C 1
ATOM 4634 O O . GLY B 1 214 ? -9.898 -18.906 -17.984 1 98.31 214 GLY B O 1
ATOM 4635 N N . VAL B 1 215 ? -9.109 -21.016 -18.156 1 98.88 215 VAL B N 1
ATOM 4636 C CA . VAL B 1 215 ? -9.625 -21.5 -16.891 1 98.88 215 VAL B CA 1
ATOM 4637 C C . VAL B 1 215 ? -8.516 -22.188 -16.109 1 98.88 215 VAL B C 1
ATOM 4639 O O . VAL B 1 215 ? -7.789 -23.031 -16.656 1 98.88 215 VAL B O 1
ATOM 4642 N N . ALA B 1 216 ? -8.281 -21.781 -14.867 1 98.94 216 ALA B N 1
ATOM 4643 C CA . ALA B 1 216 ? -7.441 -22.484 -13.898 1 98.94 216 ALA B CA 1
ATOM 4644 C C . ALA B 1 216 ? -8.281 -23.375 -12.984 1 98.94 216 ALA B C 1
ATOM 4646 O O . ALA B 1 216 ? -9.234 -22.906 -12.352 1 98.94 216 ALA B O 1
ATOM 4647 N N . ALA B 1 217 ? -7.926 -24.656 -12.859 1 98.88 217 ALA B N 1
ATOM 4648 C CA . ALA B 1 217 ? -8.758 -25.562 -12.078 1 98.88 217 ALA B CA 1
ATOM 4649 C C . ALA B 1 217 ? -7.988 -26.156 -10.898 1 98.88 217 ALA B C 1
ATOM 4651 O O . ALA B 1 217 ? -6.934 -26.766 -11.086 1 98.88 217 ALA B O 1
ATOM 4652 N N . HIS B 1 218 ? -8.484 -25.875 -9.75 1 98.25 218 HIS B N 1
ATOM 4653 C CA . HIS B 1 218 ? -8.062 -26.594 -8.547 1 98.25 218 HIS B CA 1
ATOM 4654 C C . HIS B 1 218 ? -8.492 -28.062 -8.602 1 98.25 218 HIS B C 1
ATOM 4656 O O . HIS B 1 218 ? -9.688 -28.359 -8.594 1 98.25 218 HIS B O 1
ATOM 4662 N N . ALA B 1 219 ? -7.531 -28.984 -8.648 1 97.94 219 ALA B N 1
ATOM 4663 C CA . ALA B 1 219 ? -7.832 -30.406 -8.766 1 97.94 219 ALA B CA 1
ATOM 4664 C C . ALA B 1 219 ? -6.773 -31.25 -8.055 1 97.94 219 ALA B C 1
ATOM 4666 O O . ALA B 1 219 ? -5.586 -31.172 -8.375 1 97.94 219 ALA B O 1
ATOM 4667 N N . HIS B 1 220 ? -7.207 -32.125 -7.168 1 95.62 220 HIS B N 1
ATOM 4668 C CA . HIS B 1 220 ? -6.281 -32.938 -6.391 1 95.62 220 HIS B CA 1
ATOM 4669 C C . HIS B 1 220 ? -6.434 -34.406 -6.73 1 95.62 220 HIS B C 1
ATOM 4671 O O . HIS B 1 220 ? -5.441 -35.125 -6.879 1 95.62 220 HIS B O 1
ATOM 4677 N N . SER B 1 221 ? -7.648 -34.938 -6.898 1 95.44 221 SER B N 1
ATOM 4678 C CA . SER B 1 221 ? -7.883 -36.375 -7.062 1 95.44 221 SER B CA 1
ATOM 4679 C C . SER B 1 221 ? -7.684 -36.781 -8.516 1 95.44 221 SER B C 1
ATOM 4681 O O . SER B 1 221 ? -7.922 -36 -9.438 1 95.44 221 SER B O 1
ATOM 4683 N N . PRO B 1 222 ? -7.312 -38.062 -8.711 1 96.12 222 PRO B N 1
ATOM 4684 C CA . PRO B 1 222 ? -7.23 -38.531 -10.094 1 96.12 222 PRO B CA 1
ATOM 4685 C C . PRO B 1 222 ? -8.516 -38.281 -10.875 1 96.12 222 PRO B C 1
ATOM 4687 O O . PRO B 1 222 ? -8.469 -37.906 -12.047 1 96.12 222 PRO B O 1
ATOM 4690 N N . GLU B 1 223 ? -9.633 -38.438 -10.211 1 96.44 223 GLU B N 1
ATOM 4691 C CA . GLU B 1 223 ? -10.922 -38.25 -10.867 1 96.44 223 GLU B CA 1
ATOM 4692 C C . GLU B 1 223 ? -11.094 -36.781 -11.297 1 96.44 223 GLU B C 1
ATOM 4694 O O . GLU B 1 223 ? -11.43 -36.5 -12.453 1 96.44 223 GLU B O 1
ATOM 4699 N N . SER B 1 224 ? -10.914 -35.875 -10.383 1 97.88 224 SER B N 1
ATOM 4700 C CA . SER B 1 224 ? -11.07 -34.438 -10.711 1 97.88 224 SER B CA 1
ATOM 4701 C C . SER B 1 224 ? -10.047 -34 -11.742 1 97.88 224 SER B C 1
ATOM 4703 O O . SER B 1 224 ? -10.344 -33.188 -12.609 1 97.88 224 SER B O 1
ATOM 4705 N N . ILE B 1 225 ? -8.797 -34.5 -11.68 1 98.38 225 ILE B N 1
ATOM 4706 C CA . ILE B 1 225 ? -7.746 -34.188 -12.648 1 98.38 225 ILE B CA 1
ATOM 4707 C C . ILE B 1 225 ? -8.164 -34.656 -14.039 1 98.38 225 ILE B C 1
ATOM 4709 O O . ILE B 1 225 ? -8.039 -33.906 -15.016 1 98.38 225 ILE B O 1
ATOM 4713 N N . SER B 1 226 ? -8.688 -35.875 -14.078 1 98.31 226 SER B N 1
ATOM 4714 C CA . SER B 1 226 ? -9.156 -36.406 -15.352 1 98.31 226 SER B CA 1
ATOM 4715 C C . SER B 1 226 ? -10.297 -35.562 -15.922 1 98.31 226 SER B C 1
ATOM 4717 O O . SER B 1 226 ? -10.312 -35.25 -17.109 1 98.31 226 SER B O 1
ATOM 4719 N N . ASP B 1 227 ? -11.227 -35.188 -15.086 1 98.44 227 ASP B N 1
ATOM 4720 C CA . ASP B 1 227 ? -12.398 -34.438 -15.516 1 98.44 227 ASP B CA 1
ATOM 4721 C C . ASP B 1 227 ? -12 -33.031 -16.047 1 98.44 227 ASP B C 1
ATOM 4723 O O . ASP B 1 227 ? -12.516 -32.594 -17.062 1 98.44 227 ASP B O 1
ATOM 4727 N N . VAL B 1 228 ? -11.086 -32.344 -15.328 1 98.69 228 VAL B N 1
ATOM 4728 C CA . VAL B 1 228 ? -10.719 -31 -15.758 1 98.69 228 VAL B CA 1
ATOM 4729 C C . VAL B 1 228 ? -9.906 -31.078 -17.047 1 98.69 228 VAL B C 1
ATOM 4731 O O . VAL B 1 228 ? -9.992 -30.188 -17.906 1 98.69 228 VAL B O 1
ATOM 4734 N N . LEU B 1 229 ? -9.078 -32.094 -17.203 1 98.62 229 LEU B N 1
ATOM 4735 C CA . LEU B 1 229 ? -8.359 -32.312 -18.453 1 98.62 229 LEU B CA 1
ATOM 4736 C C . LEU B 1 229 ? -9.328 -32.469 -19.625 1 98.62 229 LEU B C 1
ATOM 4738 O O . LEU B 1 229 ? -9.172 -31.844 -20.672 1 98.62 229 LEU B O 1
ATOM 4742 N N . GLU B 1 230 ? -10.32 -33.312 -19.422 1 98.38 230 GLU B N 1
ATOM 4743 C CA . GLU B 1 230 ? -11.328 -33.562 -20.453 1 98.38 230 GLU B CA 1
ATOM 4744 C C . GLU B 1 230 ? -12.109 -32.281 -20.781 1 98.38 230 GLU B C 1
ATOM 4746 O O . GLU B 1 230 ? -12.461 -32.031 -21.938 1 98.38 230 GLU B O 1
ATOM 4751 N N . ALA B 1 231 ? -12.383 -31.469 -19.781 1 98.56 231 ALA B N 1
ATOM 4752 C CA . ALA B 1 231 ? -13.148 -30.234 -19.938 1 98.56 231 ALA B CA 1
ATOM 4753 C C . ALA B 1 231 ? -12.375 -29.203 -20.75 1 98.56 231 ALA B C 1
ATOM 4755 O O . ALA B 1 231 ? -12.961 -28.266 -21.281 1 98.56 231 ALA B O 1
ATOM 4756 N N . GLY B 1 232 ? -11.039 -29.281 -20.781 1 98.38 232 GLY B N 1
ATOM 4757 C CA . GLY B 1 232 ? -10.234 -28.406 -21.609 1 98.38 232 GLY B CA 1
ATOM 4758 C C . GLY B 1 232 ? -9.75 -27.172 -20.875 1 98.38 232 GLY B C 1
ATOM 4759 O O . GLY B 1 232 ? -9.672 -26.078 -21.453 1 98.38 232 GLY B O 1
ATOM 4760 N N . VAL B 1 233 ? -9.414 -27.297 -19.594 1 98.69 233 VAL B N 1
ATOM 4761 C CA . VAL B 1 233 ? -8.914 -26.156 -18.828 1 98.69 233 VAL B CA 1
ATOM 4762 C C . VAL B 1 233 ? -7.523 -25.766 -19.328 1 98.69 233 VAL B C 1
ATOM 4764 O O . VAL B 1 233 ? -6.867 -26.547 -20.016 1 98.69 233 VAL B O 1
ATOM 4767 N N . THR B 1 234 ? -7.125 -24.547 -19.047 1 98.44 234 THR B N 1
ATOM 4768 C CA . THR B 1 234 ? -5.828 -24.047 -19.484 1 98.44 234 THR B CA 1
ATOM 4769 C C . THR B 1 234 ? -4.723 -24.484 -18.531 1 98.44 234 THR B C 1
ATOM 4771 O O . THR B 1 234 ? -3.607 -24.781 -18.953 1 98.44 234 THR B O 1
ATOM 4774 N N . THR B 1 235 ? -5.008 -24.453 -17.234 1 98.75 235 THR B N 1
ATOM 4775 C CA . THR B 1 235 ? -4.031 -24.891 -16.234 1 98.75 235 THR B CA 1
ATOM 4776 C C . THR B 1 235 ? -4.699 -25.75 -15.172 1 98.75 235 THR B C 1
ATOM 4778 O O . THR B 1 235 ? -5.84 -25.5 -14.781 1 98.75 235 THR B O 1
ATOM 4781 N N . ILE B 1 236 ? -3.986 -26.797 -14.742 1 98.75 236 ILE B N 1
ATOM 4782 C CA . ILE B 1 236 ? -4.363 -27.609 -13.586 1 98.75 236 ILE B CA 1
ATOM 4783 C C . ILE B 1 236 ? -3.51 -27.219 -12.383 1 98.75 236 ILE B C 1
ATOM 4785 O O . ILE B 1 236 ? -2.279 -27.297 -12.438 1 98.75 236 ILE B O 1
ATOM 4789 N N . GLU B 1 237 ? -4.184 -26.766 -11.367 1 98 237 GLU B N 1
ATOM 4790 C CA . GLU B 1 237 ? -3.506 -26.344 -10.141 1 98 237 GLU B CA 1
ATOM 4791 C C . GLU B 1 237 ? -3.373 -27.5 -9.156 1 98 237 GLU B C 1
ATOM 4793 O O . GLU B 1 237 ? -4.297 -28.312 -9.008 1 98 237 GLU B O 1
ATOM 4798 N N . HIS B 1 238 ? -2.213 -27.609 -8.539 1 94.81 238 HIS B N 1
ATOM 4799 C CA . HIS B 1 238 ? -1.837 -28.641 -7.574 1 94.81 238 HIS B CA 1
ATOM 4800 C C . HIS B 1 238 ? -1.575 -29.969 -8.258 1 94.81 238 HIS B C 1
ATOM 4802 O O . HIS B 1 238 ? -0.423 -30.391 -8.398 1 94.81 238 HIS B O 1
ATOM 4808 N N . CYS B 1 239 ? -2.654 -30.578 -8.773 1 96.94 239 CYS B N 1
ATOM 4809 C CA . CYS B 1 239 ? -2.52 -31.828 -9.523 1 96.94 239 CYS B CA 1
ATOM 4810 C C . CYS B 1 239 ? -1.771 -32.875 -8.711 1 96.94 239 CYS B C 1
ATOM 4812 O O . CYS B 1 239 ? -0.825 -33.5 -9.211 1 96.94 239 CYS B O 1
ATOM 4814 N N . THR B 1 240 ? -2.176 -33.188 -7.5 1 93.06 240 THR B N 1
ATOM 4815 C CA . THR B 1 240 ? -1.369 -33.906 -6.535 1 93.06 240 THR B CA 1
ATOM 4816 C C . THR B 1 240 ? -1.655 -35.406 -6.617 1 93.06 240 THR B C 1
ATOM 4818 O O . THR B 1 240 ? -0.911 -36.219 -6.062 1 93.06 240 THR B O 1
ATOM 4821 N N . PHE B 1 241 ? -2.777 -35.844 -7.246 1 95.75 241 PHE B N 1
ATOM 4822 C CA . PHE B 1 241 ? -3.197 -37.25 -7.293 1 95.75 241 PHE B CA 1
ATOM 4823 C C . PHE B 1 241 ? -3.459 -37.781 -5.891 1 95.75 241 PHE B C 1
ATOM 4825 O O . PHE B 1 241 ? -3.053 -38.906 -5.562 1 95.75 241 PHE B O 1
ATOM 4832 N N . LEU B 1 242 ? -4.078 -36.938 -5.145 1 92.81 242 LEU B N 1
ATOM 4833 C CA . LEU B 1 242 ? -4.363 -37.25 -3.75 1 92.81 242 LEU B CA 1
ATOM 4834 C C . LEU B 1 242 ? -5.574 -38.188 -3.646 1 92.81 242 LEU B C 1
ATOM 4836 O O . LEU B 1 242 ? -6.578 -37.969 -4.332 1 92.81 242 LEU B O 1
ATOM 4840 N N . THR B 1 243 ? -5.453 -39.188 -2.828 1 93.19 243 THR B N 1
ATOM 4841 C CA . THR B 1 243 ? -6.527 -40.125 -2.465 1 93.19 243 THR B CA 1
ATOM 4842 C C . THR B 1 243 ? -6.707 -40.156 -0.95 1 93.19 243 THR B C 1
ATOM 4844 O O . THR B 1 243 ? -5.926 -39.562 -0.207 1 93.19 243 THR B O 1
ATOM 4847 N N . PRO B 1 244 ? -7.75 -40.875 -0.495 1 90.94 244 PRO B N 1
ATOM 4848 C CA . PRO B 1 244 ? -7.934 -40.969 0.956 1 90.94 244 PRO B CA 1
ATOM 4849 C C . PRO B 1 244 ? -6.75 -41.656 1.655 1 90.94 244 PRO B C 1
ATOM 4851 O O . PRO B 1 244 ? -6.551 -41.438 2.857 1 90.94 244 PRO B O 1
ATOM 4854 N N . THR B 1 245 ? -5.953 -42.406 0.926 1 89.56 245 THR B N 1
ATOM 4855 C CA . THR B 1 245 ? -4.898 -43.188 1.562 1 89.56 245 THR B CA 1
ATOM 4856 C C . THR B 1 245 ? -3.521 -42.688 1.149 1 89.56 245 THR B C 1
ATOM 4858 O O . THR B 1 245 ? -2.504 -43.312 1.429 1 89.56 245 THR B O 1
ATOM 4861 N N . GLY B 1 246 ? -3.434 -41.562 0.483 1 87.88 246 GLY B N 1
ATOM 4862 C CA . GLY B 1 246 ? -2.164 -41.031 0.051 1 87.88 246 GLY B CA 1
ATOM 4863 C C . GLY B 1 246 ? -2.143 -40.656 -1.422 1 87.88 246 GLY B C 1
ATOM 4864 O O . GLY B 1 246 ? -3.189 -40.406 -2.02 1 87.88 246 GLY B O 1
ATOM 4865 N N . TYR B 1 247 ? -0.945 -40.5 -1.99 1 90.44 247 TYR B N 1
ATOM 4866 C CA . TYR B 1 247 ? -0.792 -40.156 -3.393 1 90.44 247 TYR B CA 1
ATOM 4867 C C . TYR B 1 247 ? -0.803 -41.375 -4.285 1 90.44 247 TYR B C 1
ATOM 4869 O O . TYR B 1 247 ? -0.109 -42.344 -4.008 1 90.44 247 TYR B O 1
ATOM 4877 N N . ALA B 1 248 ? -1.611 -41.344 -5.293 1 90.81 248 ALA B N 1
ATOM 4878 C CA . ALA B 1 248 ? -1.73 -42.469 -6.219 1 90.81 248 ALA B CA 1
ATOM 4879 C C . ALA B 1 248 ? -1.337 -42.062 -7.637 1 90.81 248 ALA B C 1
ATOM 4881 O O . ALA B 1 248 ? -2.154 -41.5 -8.375 1 90.81 248 ALA B O 1
ATOM 4882 N N . TYR B 1 249 ? -0.145 -42.375 -7.98 1 91.44 249 TYR B N 1
ATOM 4883 C CA . TYR B 1 249 ? 0.345 -42.062 -9.312 1 91.44 249 TYR B CA 1
ATOM 4884 C C . TYR B 1 249 ? -0.416 -42.844 -10.383 1 91.44 249 TYR B C 1
ATOM 4886 O O . TYR B 1 249 ? -0.63 -44.031 -10.242 1 91.44 249 TYR B O 1
ATOM 4894 N N . ASP B 1 250 ? -0.862 -42.219 -11.383 1 95.5 250 ASP B N 1
ATOM 4895 C CA . ASP B 1 250 ? -1.532 -42.781 -12.547 1 95.5 250 ASP B CA 1
ATOM 4896 C C . ASP B 1 250 ? -0.764 -42.469 -13.836 1 95.5 250 ASP B C 1
ATOM 4898 O O . ASP B 1 250 ? -0.922 -41.406 -14.406 1 95.5 250 ASP B O 1
ATOM 4902 N N . ALA B 1 251 ? -0.038 -43.438 -14.312 1 96.06 251 ALA B N 1
ATOM 4903 C CA . ALA B 1 251 ? 0.868 -43.25 -15.438 1 96.06 251 ALA B CA 1
ATOM 4904 C C . ALA B 1 251 ? 0.097 -42.875 -16.703 1 96.06 251 ALA B C 1
ATOM 4906 O O . ALA B 1 251 ? 0.549 -42.031 -17.484 1 96.06 251 ALA B O 1
ATOM 4907 N N . ASP B 1 252 ? -0.983 -43.5 -16.859 1 97.69 252 ASP B N 1
ATOM 4908 C CA . ASP B 1 252 ? -1.785 -43.219 -18.047 1 97.69 252 ASP B CA 1
ATOM 4909 C C . ASP B 1 252 ? -2.32 -41.781 -18.031 1 97.69 252 ASP B C 1
ATOM 4911 O O . ASP B 1 252 ? -2.277 -41.094 -19.047 1 97.69 252 ASP B O 1
ATOM 4915 N N . LEU B 1 253 ? -2.838 -41.375 -16.922 1 97.69 253 LEU B N 1
ATOM 4916 C CA . LEU B 1 253 ? -3.363 -40.031 -16.797 1 97.69 253 LEU B CA 1
ATOM 4917 C C . LEU B 1 253 ? -2.252 -39 -16.953 1 97.69 253 LEU B C 1
ATOM 4919 O O . LEU B 1 253 ? -2.434 -37.969 -17.625 1 97.69 253 LEU B O 1
ATOM 4923 N N . VAL B 1 254 ? -1.116 -39.188 -16.391 1 97.88 254 VAL B N 1
ATOM 4924 C CA . VAL B 1 254 ? 0.025 -38.312 -16.5 1 97.88 254 VAL B CA 1
ATOM 4925 C C . VAL B 1 254 ? 0.455 -38.188 -17.969 1 97.88 254 VAL B C 1
ATOM 4927 O O . VAL B 1 254 ? 0.767 -37.094 -18.453 1 97.88 254 VAL B O 1
ATOM 4930 N N . ALA B 1 255 ? 0.478 -39.312 -18.656 1 97.75 255 ALA B N 1
ATOM 4931 C CA . ALA B 1 255 ? 0.826 -39.312 -20.062 1 97.75 255 ALA B CA 1
ATOM 4932 C C . ALA B 1 255 ? -0.17 -38.469 -20.875 1 97.75 255 ALA B C 1
ATOM 4934 O O . ALA B 1 255 ? 0.217 -37.75 -21.797 1 97.75 255 ALA B O 1
ATOM 4935 N N . ARG B 1 256 ? -1.401 -38.594 -20.547 1 98.19 256 ARG B N 1
ATOM 4936 C CA . ARG B 1 256 ? -2.428 -37.781 -21.203 1 98.19 256 ARG B CA 1
ATOM 4937 C C . ARG B 1 256 ? -2.227 -36.312 -20.938 1 98.19 256 ARG B C 1
ATOM 4939 O O . ARG B 1 256 ? -2.393 -35.469 -21.828 1 98.19 256 ARG B O 1
ATOM 4946 N N . ILE B 1 257 ? -1.944 -35.969 -19.703 1 98.38 257 ILE B N 1
ATOM 4947 C CA . ILE B 1 257 ? -1.662 -34.594 -19.344 1 98.38 257 ILE B CA 1
ATOM 4948 C C . ILE B 1 257 ? -0.492 -34.062 -20.172 1 98.38 257 ILE B C 1
ATOM 4950 O O . ILE B 1 257 ? -0.583 -33 -20.781 1 98.38 257 ILE B O 1
ATOM 4954 N N . ALA B 1 258 ? 0.568 -34.812 -20.234 1 97.75 258 ALA B N 1
ATOM 4955 C CA . ALA B 1 258 ? 1.774 -34.406 -20.953 1 97.75 258 ALA B CA 1
ATOM 4956 C C . ALA B 1 258 ? 1.476 -34.188 -22.438 1 97.75 258 ALA B C 1
ATOM 4958 O O . ALA B 1 258 ? 1.983 -33.25 -23.047 1 97.75 258 ALA B O 1
ATOM 4959 N N . SER B 1 259 ? 0.619 -35 -23.016 1 97.38 259 SER B N 1
ATOM 4960 C CA . SER B 1 259 ? 0.339 -34.938 -24.453 1 97.38 259 SER B CA 1
ATOM 4961 C C . SER B 1 259 ? -0.661 -33.844 -24.781 1 97.38 259 SER B C 1
ATOM 4963 O O . SER B 1 259 ? -0.733 -33.375 -25.922 1 97.38 259 SER B O 1
ATOM 4965 N N . SER B 1 260 ? -1.497 -33.438 -23.828 1 96.31 260 SER B N 1
ATOM 4966 C CA . SER B 1 260 ? -2.561 -32.469 -24.047 1 96.31 260 SER B CA 1
ATOM 4967 C C . SER B 1 260 ? -1.994 -31.062 -24.203 1 96.31 260 SER B C 1
ATOM 4969 O O . SER B 1 260 ? -2.643 -30.188 -24.781 1 96.31 260 SER B O 1
ATOM 4971 N N . GLY B 1 261 ? -0.844 -30.828 -23.562 1 92 261 GLY B N 1
ATOM 4972 C CA . GLY B 1 261 ? -0.258 -29.5 -23.594 1 92 261 GLY B CA 1
ATOM 4973 C C . GLY B 1 261 ? -0.767 -28.594 -22.484 1 92 261 GLY B C 1
ATOM 4974 O O . GLY B 1 261 ? -0.36 -27.438 -22.375 1 92 261 GLY B O 1
ATOM 4975 N N . VAL B 1 262 ? -1.69 -29.078 -21.672 1 97.75 262 VAL B N 1
ATOM 4976 C CA . VAL B 1 262 ? -2.158 -28.328 -20.516 1 97.75 262 VAL B CA 1
ATOM 4977 C C . VAL B 1 262 ? -0.983 -28.031 -19.594 1 97.75 262 VAL B C 1
ATOM 4979 O O . VAL B 1 262 ? -0.035 -28.812 -19.5 1 97.75 262 VAL B O 1
ATOM 4982 N N . TYR B 1 263 ? -0.951 -26.844 -18.969 1 98.5 263 TYR B N 1
ATOM 4983 C CA . TYR B 1 263 ? 0.061 -26.516 -17.969 1 98.5 263 TYR B CA 1
ATOM 4984 C C . TYR B 1 263 ? -0.358 -27 -16.578 1 98.5 263 TYR B C 1
ATOM 4986 O O . TYR B 1 263 ? -1.548 -27.016 -16.25 1 98.5 263 TYR B O 1
ATOM 4994 N N . VAL B 1 264 ? 0.621 -27.422 -15.766 1 98.5 264 VAL B N 1
ATOM 4995 C CA . VAL B 1 264 ? 0.369 -27.828 -14.391 1 98.5 264 VAL B CA 1
ATOM 4996 C C . VAL B 1 264 ? 1.169 -26.953 -13.43 1 98.5 264 VAL B C 1
ATOM 4998 O O . VAL B 1 264 ? 2.383 -26.797 -13.586 1 98.5 264 VAL B O 1
ATOM 5001 N N . CYS B 1 265 ? 0.498 -26.344 -12.5 1 98 265 CYS B N 1
ATOM 5002 C CA . CYS B 1 265 ? 1.138 -25.641 -11.391 1 98 265 CYS B CA 1
ATOM 5003 C C . CYS B 1 265 ? 1.035 -26.438 -10.102 1 98 265 CYS B C 1
ATOM 5005 O O . CYS B 1 265 ? -0.017 -26.453 -9.461 1 98 265 CYS B O 1
ATOM 5007 N N . PRO B 1 266 ? 2.115 -27.016 -9.703 1 95.19 266 PRO B N 1
ATOM 5008 C CA . PRO B 1 266 ? 2.064 -27.875 -8.516 1 95.19 266 PRO B CA 1
ATOM 5009 C C . PRO B 1 266 ? 2.043 -27.078 -7.211 1 95.19 266 PRO B C 1
ATOM 5011 O O . PRO B 1 266 ? 1.868 -27.656 -6.137 1 95.19 266 PRO B O 1
ATOM 5014 N N . THR B 1 267 ? 2.15 -25.781 -7.184 1 90.88 267 THR B N 1
ATOM 5015 C CA . THR B 1 267 ? 2.066 -24.844 -6.062 1 90.88 267 THR B CA 1
ATOM 5016 C C . THR B 1 267 ? 3.102 -25.188 -4.996 1 90.88 267 THR B C 1
ATOM 5018 O O . THR B 1 267 ? 2.756 -25.391 -3.83 1 90.88 267 THR B O 1
ATOM 5021 N N . VAL B 1 268 ? 4.293 -25.062 -5.391 1 83.56 268 VAL B N 1
ATOM 5022 C CA . VAL B 1 268 ? 5.41 -25.359 -4.5 1 83.56 268 VAL B CA 1
ATOM 5023 C C . VAL B 1 268 ? 5.773 -24.109 -3.697 1 83.56 268 VAL B C 1
ATOM 5025 O O . VAL B 1 268 ? 5.789 -23 -4.238 1 83.56 268 VAL B O 1
ATOM 5028 N N . HIS B 1 269 ? 5.992 -24.266 -2.342 1 77.62 269 HIS B N 1
ATOM 5029 C CA . HIS B 1 269 ? 6.297 -23.094 -1.525 1 77.62 269 HIS B CA 1
ATOM 5030 C C . HIS B 1 269 ? 7.48 -23.359 -0.6 1 77.62 269 HIS B C 1
ATOM 5032 O O . HIS B 1 269 ? 7.926 -24.5 -0.473 1 77.62 269 HIS B O 1
ATOM 5038 N N . GLY B 1 270 ? 7.984 -22.266 -0.04 1 72.75 270 GLY B N 1
ATOM 5039 C CA . GLY B 1 270 ? 9.25 -22.266 0.671 1 72.75 270 GLY B CA 1
ATOM 5040 C C . GLY B 1 270 ? 9.18 -22.969 2.016 1 72.75 270 GLY B C 1
ATOM 5041 O O . GLY B 1 270 ? 10.211 -23.188 2.658 1 72.75 270 GLY B O 1
ATOM 5042 N N . GLN B 1 271 ? 8.031 -23.328 2.391 1 72.69 271 GLN B N 1
ATOM 5043 C CA . GLN B 1 271 ? 7.902 -23.938 3.713 1 72.69 271 GLN B CA 1
ATOM 5044 C C . GLN B 1 271 ? 8.031 -25.453 3.639 1 72.69 271 GLN B C 1
ATOM 5046 O O . GLN B 1 271 ? 7.574 -26.156 4.531 1 72.69 271 GLN B O 1
ATOM 5051 N N . PHE B 1 272 ? 8.602 -25.875 2.643 1 74.94 272 PHE B N 1
ATOM 5052 C CA . PHE B 1 272 ? 8.711 -27.312 2.357 1 74.94 272 PHE B CA 1
ATOM 5053 C C . PHE B 1 272 ? 9.406 -28.031 3.498 1 74.94 272 PHE B C 1
ATOM 5055 O O . PHE B 1 272 ? 8.898 -29.031 4.008 1 74.94 272 PHE B O 1
ATOM 5062 N N . GLU B 1 273 ? 10.477 -27.406 3.998 1 74.25 273 GLU B N 1
ATOM 5063 C CA . GLU B 1 273 ? 11.211 -28.078 5.066 1 74.25 273 GLU B CA 1
ATOM 5064 C C . GLU B 1 273 ? 10.445 -28.016 6.387 1 74.25 273 GLU B C 1
ATOM 5066 O O . GLU B 1 273 ? 10.461 -28.969 7.168 1 74.25 273 GLU B O 1
ATOM 5071 N N . ALA B 1 274 ? 9.836 -26.906 6.562 1 75.75 274 ALA B N 1
ATOM 5072 C CA . ALA B 1 274 ? 9.039 -26.766 7.777 1 75.75 274 ALA B CA 1
ATOM 5073 C C . ALA B 1 274 ? 7.863 -27.75 7.777 1 75.75 274 ALA B C 1
ATOM 5075 O O . ALA B 1 274 ? 7.543 -28.344 8.812 1 75.75 274 ALA B O 1
ATOM 5076 N N . ILE B 1 275 ? 7.262 -27.969 6.645 1 74.31 275 ILE B N 1
ATOM 5077 C CA . ILE B 1 275 ? 6.148 -28.906 6.504 1 74.31 275 ILE B CA 1
ATOM 5078 C C . ILE B 1 275 ? 6.652 -30.328 6.676 1 74.31 275 ILE B C 1
ATOM 5080 O O . ILE B 1 275 ? 6.008 -31.156 7.332 1 74.31 275 ILE B O 1
ATOM 5084 N N . ARG B 1 276 ? 7.793 -30.562 6.145 1 77 276 ARG B N 1
ATOM 5085 C CA . ARG B 1 276 ? 8.391 -31.875 6.273 1 77 276 ARG B CA 1
ATOM 5086 C C . ARG B 1 276 ? 8.578 -32.25 7.738 1 77 276 ARG B C 1
ATOM 5088 O O . ARG B 1 276 ? 8.281 -33.375 8.141 1 77 276 ARG B O 1
ATOM 5095 N N . SER B 1 277 ? 9.023 -31.266 8.438 1 77.81 277 SER B N 1
ATOM 5096 C CA . SER B 1 277 ? 9.273 -31.516 9.859 1 77.81 277 SER B CA 1
ATOM 5097 C C . SER B 1 277 ? 7.965 -31.734 10.617 1 77.81 277 SER B C 1
ATOM 5099 O O . SER B 1 277 ? 7.93 -32.469 11.602 1 77.81 277 SER B O 1
ATOM 5101 N N . ARG B 1 278 ? 6.938 -31.172 10.164 1 72.75 278 ARG B N 1
ATOM 5102 C CA . ARG B 1 278 ? 5.66 -31.219 10.875 1 72.75 278 ARG B CA 1
ATOM 5103 C C . ARG B 1 278 ? 4.852 -32.438 10.484 1 72.75 278 ARG B C 1
ATOM 5105 O O . ARG B 1 278 ? 4.246 -33.094 11.344 1 72.75 278 ARG B O 1
ATOM 5112 N N . VAL B 1 279 ? 4.781 -32.75 9.195 1 70.44 279 VAL B N 1
ATOM 5113 C CA . VAL B 1 279 ? 3.861 -33.781 8.734 1 70.44 279 VAL B CA 1
ATOM 5114 C C . VAL B 1 279 ? 4.625 -35.062 8.484 1 70.44 279 VAL B C 1
ATOM 5116 O O . VAL B 1 279 ? 4.02 -36.125 8.312 1 70.44 279 VAL B O 1
ATOM 5119 N N . GLY B 1 280 ? 5.879 -35 8.594 1 75.12 280 GLY B N 1
ATOM 5120 C CA . GLY B 1 280 ? 6.695 -36.188 8.328 1 75.12 280 GLY B CA 1
ATOM 5121 C C . GLY B 1 280 ? 7.266 -36.219 6.926 1 75.12 280 GLY B C 1
ATOM 5122 O O . GLY B 1 280 ? 6.789 -35.5 6.039 1 75.12 280 GLY B O 1
ATOM 5123 N N . SER B 1 281 ? 8.234 -36.969 6.664 1 78.75 281 SER B N 1
ATOM 5124 C CA . SER B 1 281 ? 8.984 -37.031 5.414 1 78.75 281 SER B CA 1
ATOM 5125 C C . SER B 1 281 ? 8.219 -37.781 4.336 1 78.75 281 SER B C 1
ATOM 5127 O O . SER B 1 281 ? 8.273 -37.438 3.158 1 78.75 281 SER B O 1
ATOM 5129 N N . ALA B 1 282 ? 7.438 -38.688 4.711 1 78.5 282 ALA B N 1
ATOM 5130 C CA . ALA B 1 282 ? 6.852 -39.625 3.738 1 78.5 282 ALA B CA 1
ATOM 5131 C C . ALA B 1 282 ? 5.875 -38.906 2.816 1 78.5 282 ALA B C 1
ATOM 5133 O O . ALA B 1 282 ? 5.973 -39 1.593 1 78.5 282 ALA B O 1
ATOM 5134 N N . PRO B 1 283 ? 5 -38.156 3.381 1 77.19 283 PRO B N 1
ATOM 5135 C CA . PRO B 1 283 ? 4.078 -37.438 2.488 1 77.19 283 PRO B CA 1
ATOM 5136 C C . PRO B 1 283 ? 4.797 -36.469 1.55 1 77.19 283 PRO B C 1
ATOM 5138 O O . PRO B 1 283 ? 4.445 -36.375 0.372 1 77.19 283 PRO B O 1
ATOM 5141 N N . LEU B 1 284 ? 5.746 -35.844 2.025 1 79.81 284 LEU B N 1
ATOM 5142 C CA . LEU B 1 284 ? 6.465 -34.875 1.216 1 79.81 284 LEU B CA 1
ATOM 5143 C C . LEU B 1 284 ? 7.32 -35.562 0.161 1 79.81 284 LEU B C 1
ATOM 5145 O O . LEU B 1 284 ? 7.457 -35.062 -0.958 1 79.81 284 LEU B O 1
ATOM 5149 N N . ASP B 1 285 ? 7.863 -36.656 0.581 1 82.94 285 ASP B N 1
ATOM 5150 C CA . ASP B 1 285 ? 8.633 -37.438 -0.382 1 82.94 285 ASP B CA 1
ATOM 5151 C C . ASP B 1 285 ? 7.742 -37.938 -1.505 1 82.94 285 ASP B C 1
ATOM 5153 O O . ASP B 1 285 ? 8.156 -38 -2.664 1 82.94 285 ASP B O 1
ATOM 5157 N N . GLY B 1 286 ? 6.605 -38.375 -1.091 1 82.81 286 GLY B N 1
ATOM 5158 C CA . GLY B 1 286 ? 5.637 -38.781 -2.094 1 82.81 286 GLY B CA 1
ATOM 5159 C C . GLY B 1 286 ? 5.27 -37.688 -3.061 1 82.81 286 GLY B C 1
ATOM 5160 O O . GLY B 1 286 ? 5.207 -37.906 -4.273 1 82.81 286 GLY B O 1
ATOM 5161 N N . TRP B 1 287 ? 5.059 -36.594 -2.514 1 85.44 287 TRP B N 1
ATOM 5162 C CA . TRP B 1 287 ? 4.719 -35.406 -3.322 1 85.44 287 TRP B CA 1
ATOM 5163 C C . TRP B 1 287 ? 5.863 -35.062 -4.262 1 85.44 287 TRP B C 1
ATOM 5165 O O . TRP B 1 287 ? 5.645 -34.844 -5.457 1 85.44 287 TRP B O 1
ATOM 5175 N N . LEU B 1 288 ? 7.066 -35.031 -3.762 1 87.69 288 LEU B N 1
ATOM 5176 C CA . LEU B 1 288 ? 8.25 -34.719 -4.562 1 87.69 288 LEU B CA 1
ATOM 5177 C C . LEU B 1 288 ? 8.438 -35.75 -5.668 1 87.69 288 LEU B C 1
ATOM 5179 O O . LEU B 1 288 ? 8.82 -35.406 -6.789 1 87.69 288 LEU B O 1
ATOM 5183 N N . SER B 1 289 ? 8.203 -36.938 -5.309 1 90.38 289 SER B N 1
ATOM 5184 C CA . SER B 1 289 ? 8.289 -38 -6.301 1 90.38 289 SER B CA 1
ATOM 5185 C C . SER B 1 289 ? 7.285 -37.781 -7.43 1 90.38 289 SER B C 1
ATOM 5187 O O . SER B 1 289 ? 7.602 -38.031 -8.602 1 90.38 289 SER B O 1
ATOM 5189 N N . MET B 1 290 ? 6.105 -37.406 -7.066 1 91.06 290 MET B N 1
ATOM 5190 C CA . MET B 1 290 ? 5.09 -37.094 -8.07 1 91.06 290 MET B CA 1
ATOM 5191 C C . MET B 1 290 ? 5.559 -36 -9.008 1 91.06 290 MET B C 1
ATOM 5193 O O . MET B 1 290 ? 5.41 -36.094 -10.227 1 91.06 290 MET B O 1
ATOM 5197 N N . LEU B 1 291 ? 6.117 -34.969 -8.469 1 92.19 291 LEU B N 1
ATOM 5198 C CA . LEU B 1 291 ? 6.641 -33.844 -9.25 1 92.19 291 LEU B CA 1
ATOM 5199 C C . LEU B 1 291 ? 7.723 -34.312 -10.219 1 92.19 291 LEU B C 1
ATOM 5201 O O . LEU B 1 291 ? 7.703 -33.938 -11.398 1 92.19 291 LEU B O 1
ATOM 5205 N N . THR B 1 292 ? 8.586 -35.156 -9.75 1 94.12 292 THR B N 1
ATOM 5206 C CA . THR B 1 292 ? 9.664 -35.719 -10.562 1 94.12 292 THR B CA 1
ATOM 5207 C C . THR B 1 292 ? 9.109 -36.562 -11.695 1 94.12 292 THR B C 1
ATOM 5209 O O . THR B 1 292 ? 9.555 -36.469 -12.844 1 94.12 292 THR B O 1
ATOM 5212 N N . ARG B 1 293 ? 8.188 -37.312 -11.383 1 94.81 293 ARG B N 1
ATOM 5213 C CA . ARG B 1 293 ? 7.598 -38.219 -12.375 1 94.81 293 ARG B CA 1
ATOM 5214 C C . ARG B 1 293 ? 6.867 -37.406 -13.453 1 94.81 293 ARG B C 1
ATOM 5216 O O . ARG B 1 293 ? 6.918 -37.781 -14.633 1 94.81 293 ARG B O 1
ATOM 5223 N N . MET B 1 294 ? 6.137 -36.406 -13.047 1 95.69 294 MET B N 1
ATOM 5224 C CA . MET B 1 294 ? 5.473 -35.531 -14.023 1 95.69 294 MET B CA 1
ATOM 5225 C C . MET B 1 294 ? 6.496 -34.875 -14.93 1 95.69 294 MET B C 1
ATOM 5227 O O . MET B 1 294 ? 6.305 -34.781 -16.141 1 95.69 294 MET B O 1
ATOM 5231 N N . ARG B 1 295 ? 7.562 -34.375 -14.336 1 94.88 295 ARG B N 1
ATOM 5232 C CA . ARG B 1 295 ? 8.656 -33.812 -15.109 1 94.88 295 ARG B CA 1
ATOM 5233 C C . ARG B 1 295 ? 9.195 -34.781 -16.141 1 94.88 295 ARG B C 1
ATOM 5235 O O . ARG B 1 295 ? 9.297 -34.469 -17.328 1 94.88 295 ARG B O 1
ATOM 5242 N N . ASP B 1 296 ? 9.461 -35.969 -15.695 1 95.75 296 ASP B N 1
ATOM 5243 C CA . ASP B 1 296 ? 10.078 -37 -16.547 1 95.75 296 ASP B CA 1
ATOM 5244 C C . ASP B 1 296 ? 9.125 -37.438 -17.656 1 95.75 296 ASP B C 1
ATOM 5246 O O . ASP B 1 296 ? 9.57 -37.844 -18.734 1 95.75 296 ASP B O 1
ATOM 5250 N N . ALA B 1 297 ? 7.832 -37.312 -17.359 1 96.5 297 ALA B N 1
ATOM 5251 C CA . ALA B 1 297 ? 6.824 -37.688 -18.344 1 96.5 297 ALA B CA 1
ATOM 5252 C C . ALA B 1 297 ? 6.621 -36.562 -19.375 1 96.5 297 ALA B C 1
ATOM 5254 O O . ALA B 1 297 ? 5.906 -36.75 -20.359 1 96.5 297 ALA B O 1
ATOM 5255 N N . GLY B 1 298 ? 7.148 -35.406 -19.094 1 95.94 298 GLY B N 1
ATOM 5256 C CA . GLY B 1 298 ? 7.062 -34.312 -20.062 1 95.94 298 GLY B CA 1
ATOM 5257 C C . GLY B 1 298 ? 5.902 -33.375 -19.797 1 95.94 298 GLY B C 1
ATOM 5258 O O . GLY B 1 298 ? 5.5 -32.594 -20.672 1 95.94 298 GLY B O 1
ATOM 5259 N N . VAL B 1 299 ? 5.312 -33.438 -18.625 1 97.56 299 VAL B N 1
ATOM 5260 C CA . VAL B 1 299 ? 4.254 -32.5 -18.25 1 97.56 299 VAL B CA 1
ATOM 5261 C C . VAL B 1 299 ? 4.801 -31.094 -18.234 1 97.56 299 VAL B C 1
ATOM 5263 O O . VAL B 1 299 ? 5.91 -30.844 -17.75 1 97.56 299 VAL B O 1
ATOM 5266 N N . ARG B 1 300 ? 4.066 -30.125 -18.766 1 97.38 300 ARG B N 1
ATOM 5267 C CA . ARG B 1 300 ? 4.449 -28.719 -18.734 1 97.38 300 ARG B CA 1
ATOM 5268 C C . ARG B 1 300 ? 4.168 -28.109 -17.359 1 97.38 300 ARG B C 1
ATOM 5270 O O . ARG B 1 300 ? 3.047 -27.688 -17.078 1 97.38 300 ARG B O 1
ATOM 5277 N N . LEU B 1 301 ? 5.195 -28.016 -16.609 1 97.12 301 LEU B N 1
ATOM 5278 C CA . LEU B 1 301 ? 5.078 -27.484 -15.258 1 97.12 301 LEU B CA 1
ATOM 5279 C C . LEU B 1 301 ? 5.383 -26 -15.219 1 97.12 301 LEU B C 1
ATOM 5281 O O . LEU B 1 301 ? 6.172 -25.5 -16.016 1 97.12 301 LEU B O 1
ATOM 5285 N N . VAL B 1 302 ? 4.746 -25.281 -14.312 1 97.12 302 VAL B N 1
ATOM 5286 C CA . VAL B 1 302 ? 5.027 -23.859 -14.109 1 97.12 302 VAL B CA 1
ATOM 5287 C C . VAL B 1 302 ? 5.121 -23.562 -12.617 1 97.12 302 VAL B C 1
ATOM 5289 O O . VAL B 1 302 ? 4.605 -24.312 -11.789 1 97.12 302 VAL B O 1
ATOM 5292 N N . ALA B 1 303 ? 5.766 -22.453 -12.305 1 96.44 303 ALA B N 1
ATOM 5293 C CA . ALA B 1 303 ? 5.969 -22.078 -10.906 1 96.44 303 ALA B CA 1
ATOM 5294 C C . ALA B 1 303 ? 4.816 -21.219 -10.398 1 96.44 303 ALA B C 1
ATOM 5296 O O . ALA B 1 303 ? 4.328 -20.344 -11.117 1 96.44 303 ALA B O 1
ATOM 5297 N N . GLY B 1 304 ? 4.32 -21.469 -9.25 1 95.5 304 GLY B N 1
ATOM 5298 C CA . GLY B 1 304 ? 3.34 -20.766 -8.422 1 95.5 304 GLY B CA 1
ATOM 5299 C C . GLY B 1 304 ? 3.369 -21.219 -6.969 1 95.5 304 GLY B C 1
ATOM 5300 O O . GLY B 1 304 ? 3.533 -22.391 -6.676 1 95.5 304 GLY B O 1
ATOM 5301 N N . ASP B 1 305 ? 3.279 -20.25 -6.098 1 88.06 305 ASP B N 1
ATOM 5302 C CA . ASP B 1 305 ? 3.594 -20.672 -4.734 1 88.06 305 ASP B CA 1
ATOM 5303 C C . ASP B 1 305 ? 2.33 -20.75 -3.877 1 88.06 305 ASP B C 1
ATOM 5305 O O . ASP B 1 305 ? 2.363 -21.266 -2.756 1 88.06 305 ASP B O 1
ATOM 5309 N N . ASP B 1 306 ? 1.167 -20.344 -4.383 1 88 306 ASP B N 1
ATOM 5310 C CA . ASP B 1 306 ? -0.078 -20.422 -3.627 1 88 306 ASP B CA 1
ATOM 5311 C C . ASP B 1 306 ? 0.045 -19.719 -2.281 1 88 306 ASP B C 1
ATOM 5313 O O . ASP B 1 306 ? -0.429 -20.219 -1.261 1 88 306 ASP B O 1
ATOM 5317 N N . CYS B 1 307 ? 0.756 -18.625 -2.26 1 79.69 307 CYS B N 1
ATOM 5318 C CA . CYS B 1 307 ? 0.958 -17.891 -1.011 1 79.69 307 CYS B CA 1
ATOM 5319 C C . CYS B 1 307 ? -0.328 -17.219 -0.56 1 79.69 307 CYS B C 1
ATOM 5321 O O . CYS B 1 307 ? -1.302 -17.156 -1.313 1 79.69 307 CYS B O 1
ATOM 5323 N N . GLY B 1 308 ? -0.299 -16.797 0.743 1 66.75 308 GLY B N 1
ATOM 5324 C CA . GLY B 1 308 ? -1.377 -15.969 1.259 1 66.75 308 GLY B CA 1
ATOM 5325 C C . GLY B 1 308 ? -2.217 -16.672 2.311 1 66.75 308 GLY B C 1
ATOM 5326 O O . GLY B 1 308 ? -3.24 -16.141 2.75 1 66.75 308 GLY B O 1
ATOM 5327 N N . PHE B 1 309 ? -1.861 -17.875 2.627 1 65 309 PHE B N 1
ATOM 5328 C CA . PHE B 1 309 ? -2.609 -18.516 3.703 1 65 309 PHE B CA 1
ATOM 5329 C C . PHE B 1 309 ? -1.668 -19.234 4.664 1 65 309 PHE B C 1
ATOM 5331 O O . PHE B 1 309 ? -0.463 -19.312 4.414 1 65 309 PHE B O 1
ATOM 5338 N N . HIS B 1 310 ? -2.289 -19.547 5.785 1 63.97 310 HIS B N 1
ATOM 5339 C CA . HIS B 1 310 ? -1.549 -20.25 6.824 1 63.97 310 HIS B CA 1
ATOM 5340 C C . HIS B 1 310 ? -1.796 -21.766 6.754 1 63.97 310 HIS B C 1
ATOM 5342 O O . HIS B 1 310 ? -2.91 -22.203 6.457 1 63.97 310 HIS B O 1
ATOM 5348 N N . LEU B 1 311 ? -0.784 -22.531 6.754 1 62.78 311 LEU B N 1
ATOM 5349 C CA . LEU B 1 311 ? -0.896 -23.938 7.102 1 62.78 311 LEU B CA 1
ATOM 5350 C C . LEU B 1 311 ? -0.579 -24.172 8.578 1 62.78 311 LEU B C 1
ATOM 5352 O O . LEU B 1 311 ? 0.585 -24.328 8.945 1 62.78 311 LEU B O 1
ATOM 5356 N N . GLY B 1 312 ? -1.579 -24.094 9.305 1 61.22 312 GLY B N 1
ATOM 5357 C CA . GLY B 1 312 ? -1.344 -24.062 10.734 1 61.22 312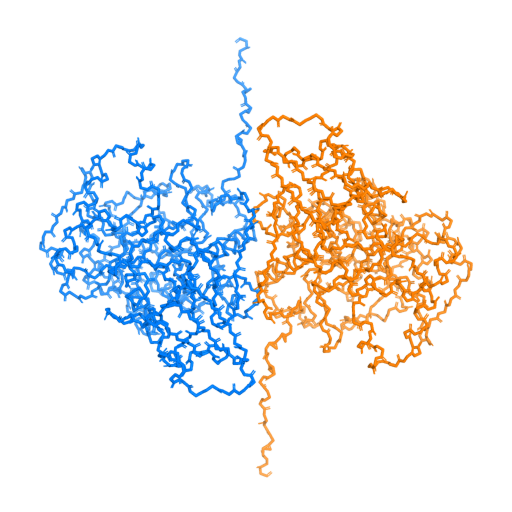 GLY B CA 1
ATOM 5358 C C . GLY B 1 312 ? -0.636 -22.812 11.203 1 61.22 312 GLY B C 1
ATOM 5359 O O . GLY B 1 312 ? -1.104 -21.703 10.945 1 61.22 312 GLY B O 1
ATOM 5360 N N . ASP B 1 313 ? 0.542 -23 11.734 1 64.56 313 ASP B N 1
ATOM 5361 C CA . ASP B 1 313 ? 1.325 -21.891 12.258 1 64.56 313 ASP B CA 1
ATOM 5362 C C . ASP B 1 313 ? 2.35 -21.406 11.227 1 64.56 313 ASP B C 1
ATOM 5364 O O . ASP B 1 313 ? 3.1 -20.469 11.484 1 64.56 313 ASP B O 1
ATOM 5368 N N . LEU B 1 314 ? 2.199 -22.047 10.078 1 68.25 314 LEU B N 1
ATOM 5369 C CA . LEU B 1 314 ? 3.176 -21.688 9.055 1 68.25 314 LEU B CA 1
ATOM 5370 C C . LEU B 1 314 ? 2.6 -20.641 8.094 1 68.25 314 LEU B C 1
ATOM 5372 O O . LEU B 1 314 ? 1.557 -20.875 7.48 1 68.25 314 LEU B O 1
ATOM 5376 N N . ASP B 1 315 ? 3.262 -19.5 8.094 1 70.94 315 ASP B N 1
ATOM 5377 C CA . ASP B 1 315 ? 2.857 -18.453 7.176 1 70.94 315 ASP B CA 1
ATOM 5378 C C . ASP B 1 315 ? 3.543 -18.609 5.82 1 70.94 315 ASP B C 1
ATOM 5380 O O . ASP B 1 315 ? 4.773 -18.641 5.738 1 70.94 315 ASP B O 1
ATOM 5384 N N . LYS B 1 316 ? 2.803 -18.844 4.824 1 76.75 316 LYS B N 1
ATOM 5385 C CA . LYS B 1 316 ? 3.346 -18.797 3.469 1 76.75 316 LYS B CA 1
ATOM 5386 C C . LYS B 1 316 ? 3.543 -17.359 3.008 1 76.75 316 LYS B C 1
ATOM 5388 O O . LYS B 1 316 ? 2.68 -16.781 2.336 1 76.75 316 LYS B O 1
ATOM 5393 N N . ALA B 1 317 ? 4.707 -16.875 3.355 1 81.88 317 ALA B N 1
ATOM 5394 C CA . ALA B 1 317 ? 4.988 -15.461 3.139 1 81.88 317 ALA B CA 1
ATOM 5395 C C . ALA B 1 317 ? 5.051 -15.141 1.65 1 81.88 317 ALA B C 1
ATOM 5397 O O . ALA B 1 317 ? 5.641 -15.891 0.869 1 81.88 317 ALA B O 1
ATOM 5398 N N . ALA B 1 318 ? 4.422 -14.07 1.259 1 83.12 318 ALA B N 1
ATOM 5399 C CA . ALA B 1 318 ? 4.355 -13.656 -0.141 1 83.12 318 ALA B CA 1
ATOM 5400 C C . ALA B 1 318 ? 5.738 -13.297 -0.673 1 83.12 318 ALA B C 1
ATOM 5402 O O . ALA B 1 318 ? 5.969 -13.312 -1.885 1 83.12 318 ALA B O 1
ATOM 5403 N N . ASP B 1 319 ? 6.695 -13.031 0.186 1 83.94 319 ASP B N 1
ATOM 5404 C CA . ASP B 1 319 ? 8.023 -12.633 -0.263 1 83.94 319 ASP B CA 1
ATOM 5405 C C . ASP B 1 319 ? 9 -13.805 -0.222 1 83.94 319 ASP B C 1
ATOM 5407 O O . ASP B 1 319 ? 10.211 -13.617 -0.318 1 83.94 319 ASP B O 1
ATOM 5411 N N . ASP B 1 320 ? 8.5 -15.039 -0.089 1 87.62 320 ASP B N 1
ATOM 5412 C CA . ASP B 1 320 ? 9.359 -16.219 -0.097 1 87.62 320 ASP B CA 1
ATOM 5413 C C . ASP B 1 320 ? 9.172 -17.031 -1.38 1 87.62 320 ASP B C 1
ATOM 5415 O O . ASP B 1 320 ? 9.117 -18.25 -1.343 1 87.62 320 ASP B O 1
ATOM 5419 N N . TYR B 1 321 ? 9.086 -16.375 -2.469 1 91.62 321 TYR B N 1
ATOM 5420 C CA . TYR B 1 321 ? 8.875 -17.031 -3.752 1 91.62 321 TYR B CA 1
ATOM 5421 C C . TYR B 1 321 ? 10.07 -17.906 -4.121 1 91.62 321 TYR B C 1
ATOM 5423 O O . TYR B 1 321 ? 9.906 -19.031 -4.598 1 91.62 321 TYR B O 1
ATOM 5431 N N . VAL B 1 322 ? 11.305 -17.469 -3.83 1 93.44 322 VAL B N 1
ATOM 5432 C CA . VAL B 1 322 ? 12.523 -18.172 -4.195 1 93.44 322 VAL B CA 1
ATOM 5433 C C . VAL B 1 322 ? 12.602 -19.5 -3.426 1 93.44 322 VAL B C 1
ATOM 5435 O O . VAL B 1 322 ? 13.07 -20.5 -3.957 1 93.44 322 VAL B O 1
ATOM 5438 N N . GLY B 1 323 ? 12.133 -19.438 -2.193 1 90.69 323 GLY B N 1
ATOM 5439 C CA . GLY B 1 323 ? 12.062 -20.688 -1.45 1 90.69 323 GLY B CA 1
ATOM 5440 C C . GLY B 1 323 ? 11.25 -21.75 -2.16 1 90.69 323 GLY B C 1
ATOM 5441 O O . GLY B 1 323 ? 11.609 -22.938 -2.129 1 90.69 323 GLY B O 1
ATOM 5442 N N . GLY B 1 324 ? 10.148 -21.375 -2.777 1 91.06 324 GLY B N 1
ATOM 5443 C CA . GLY B 1 324 ? 9.367 -22.297 -3.584 1 91.06 324 GLY B CA 1
ATOM 5444 C C . GLY B 1 324 ? 10.109 -22.797 -4.805 1 91.06 324 GLY B C 1
ATOM 5445 O O . GLY B 1 324 ? 10.031 -23.984 -5.141 1 91.06 324 GLY B O 1
ATOM 5446 N N . LEU B 1 325 ? 10.836 -21.938 -5.457 1 95.5 325 LEU B N 1
ATOM 5447 C CA . LEU B 1 325 ? 11.609 -22.328 -6.633 1 95.5 325 LEU B CA 1
ATOM 5448 C C . LEU B 1 325 ? 12.672 -23.359 -6.277 1 95.5 325 LEU B C 1
ATOM 5450 O O . LEU B 1 325 ? 12.938 -24.281 -7.055 1 95.5 325 LEU B O 1
ATOM 5454 N N . GLU B 1 326 ? 13.219 -23.234 -5.148 1 93.12 326 GLU B N 1
ATOM 5455 C CA . GLU B 1 326 ? 14.281 -24.141 -4.703 1 93.12 326 GLU B CA 1
ATOM 5456 C C . GLU B 1 326 ? 13.758 -25.562 -4.516 1 93.12 326 GLU B C 1
ATOM 5458 O O . GLU B 1 326 ? 14.523 -26.531 -4.59 1 93.12 326 GLU B O 1
ATOM 5463 N N . VAL B 1 327 ? 12.516 -25.688 -4.32 1 90.88 327 VAL B N 1
ATOM 5464 C CA . VAL B 1 327 ? 11.914 -27 -4.188 1 90.88 327 VAL B CA 1
ATOM 5465 C C . VAL B 1 327 ? 11.969 -27.734 -5.527 1 90.88 327 VAL B C 1
ATOM 5467 O O . VAL B 1 327 ? 12.156 -28.953 -5.57 1 90.88 327 VAL B O 1
ATOM 5470 N N . PHE B 1 328 ? 11.852 -27.047 -6.629 1 94.12 328 PHE B N 1
ATOM 5471 C CA . PHE B 1 328 ? 12 -27.656 -7.941 1 94.12 328 PHE B CA 1
ATOM 5472 C C . PHE B 1 328 ? 13.391 -28.25 -8.109 1 94.12 328 PHE B C 1
ATOM 5474 O O . PHE B 1 328 ? 13.562 -29.281 -8.766 1 94.12 328 PHE B O 1
ATOM 5481 N N . ALA B 1 329 ? 14.367 -27.562 -7.52 1 93.06 329 ALA B N 1
ATOM 5482 C CA . ALA B 1 329 ? 15.727 -28.094 -7.578 1 93.06 329 ALA B CA 1
ATOM 5483 C C . ALA B 1 329 ? 15.82 -29.453 -6.895 1 93.06 329 ALA B C 1
ATOM 5485 O O . ALA B 1 329 ? 16.516 -30.344 -7.375 1 93.06 329 ALA B O 1
ATOM 5486 N N . LEU B 1 330 ? 15.078 -29.609 -5.867 1 89 330 LEU B N 1
ATOM 5487 C CA . LEU B 1 330 ? 15.047 -30.891 -5.16 1 89 330 LEU B CA 1
ATOM 5488 C C . LEU B 1 330 ? 14.422 -31.969 -6.031 1 89 330 LEU B C 1
ATOM 5490 O O . LEU B 1 330 ? 14.719 -33.156 -5.863 1 89 330 LEU B O 1
ATOM 5494 N N . ALA B 1 331 ? 13.578 -31.516 -6.906 1 90.94 331 ALA B N 1
ATOM 5495 C CA . ALA B 1 331 ? 12.906 -32.469 -7.801 1 90.94 331 ALA B CA 1
ATOM 5496 C C . ALA B 1 331 ? 13.758 -32.75 -9.039 1 90.94 331 ALA B C 1
ATOM 5498 O O . ALA B 1 331 ? 13.312 -33.438 -9.953 1 90.94 331 ALA B O 1
ATOM 5499 N N . GLY B 1 332 ? 14.938 -32.094 -9.164 1 92.5 332 GLY B N 1
ATOM 5500 C CA . GLY B 1 332 ? 15.883 -32.438 -10.211 1 92.5 332 GLY B CA 1
ATOM 5501 C C . GLY B 1 332 ? 15.945 -31.422 -11.328 1 92.5 332 GLY B C 1
ATOM 5502 O O . GLY B 1 332 ? 16.672 -31.609 -12.305 1 92.5 332 GLY B O 1
ATOM 5503 N N . PHE B 1 333 ? 15.266 -30.344 -11.188 1 95.12 333 PHE B N 1
ATOM 5504 C CA . PHE B 1 333 ? 15.336 -29.312 -12.203 1 95.12 333 PHE B CA 1
ATOM 5505 C C . PHE B 1 333 ? 16.641 -28.531 -12.094 1 95.12 333 PHE B C 1
ATOM 5507 O O . PHE B 1 333 ? 17.125 -28.266 -10.992 1 95.12 333 PHE B O 1
ATOM 5514 N N . SER B 1 334 ? 17.203 -28.219 -13.234 1 95.44 334 SER B N 1
ATOM 5515 C CA . SER B 1 334 ? 18.344 -27.328 -13.25 1 95.44 334 SER B CA 1
ATOM 5516 C C . SER B 1 334 ? 17.938 -25.891 -12.969 1 95.44 334 SER B C 1
ATOM 5518 O O . SER B 1 334 ? 16.766 -25.531 -13.109 1 95.44 334 SER B O 1
ATOM 5520 N N . ALA B 1 335 ? 18.891 -25.062 -12.602 1 96.56 335 ALA B N 1
ATOM 5521 C CA . ALA B 1 335 ? 18.625 -23.641 -12.375 1 96.56 335 ALA B CA 1
ATOM 5522 C C . ALA B 1 335 ? 18.031 -22.984 -13.617 1 96.56 335 ALA B C 1
ATOM 5524 O O . ALA B 1 335 ? 17.094 -22.203 -13.523 1 96.56 335 ALA B O 1
ATOM 5525 N N . ALA B 1 336 ? 18.562 -23.344 -14.742 1 96.56 336 ALA B N 1
ATOM 5526 C CA . ALA B 1 336 ? 18.078 -22.797 -16 1 96.56 336 ALA B CA 1
ATOM 5527 C C . ALA B 1 336 ? 16.609 -23.156 -16.234 1 96.56 336 ALA B C 1
ATOM 5529 O O . ALA B 1 336 ? 15.805 -22.297 -16.594 1 96.56 336 ALA B O 1
ATOM 5530 N N . GLU B 1 337 ? 16.281 -24.391 -16 1 95.44 337 GLU B N 1
ATOM 5531 C CA . GLU B 1 337 ? 14.906 -24.844 -16.156 1 95.44 337 GLU B CA 1
ATOM 5532 C C . GLU B 1 337 ? 13.977 -24.125 -15.18 1 95.44 337 GLU B C 1
ATOM 5534 O O . GLU B 1 337 ? 12.867 -23.734 -15.547 1 95.44 337 GLU B O 1
ATOM 5539 N N . ILE B 1 338 ? 14.43 -23.953 -13.977 1 96.94 338 ILE B N 1
ATOM 5540 C CA . ILE B 1 338 ? 13.625 -23.312 -12.945 1 96.94 338 ILE B CA 1
ATOM 5541 C C . ILE B 1 338 ? 13.344 -21.859 -13.328 1 96.94 338 ILE B C 1
ATOM 5543 O O . ILE B 1 338 ? 12.219 -21.391 -13.188 1 96.94 338 ILE B O 1
ATOM 5547 N N . ILE B 1 339 ? 14.328 -21.172 -13.789 1 97.56 339 ILE B N 1
ATOM 5548 C CA . ILE B 1 339 ? 14.172 -19.781 -14.227 1 97.56 339 ILE B CA 1
ATOM 5549 C C . ILE B 1 339 ? 13.164 -19.719 -15.375 1 97.56 339 ILE B C 1
ATOM 5551 O O . ILE B 1 339 ? 12.312 -18.828 -15.406 1 97.56 339 ILE B O 1
ATOM 5555 N N . GLU B 1 340 ? 13.234 -20.672 -16.281 1 96.5 340 GLU B N 1
ATOM 5556 C CA . GLU B 1 340 ? 12.281 -20.719 -17.375 1 96.5 340 GLU B CA 1
ATOM 5557 C C . GLU B 1 340 ? 10.859 -20.953 -16.859 1 96.5 340 GLU B C 1
ATOM 5559 O O . GLU B 1 340 ? 9.922 -20.281 -17.297 1 96.5 340 GLU B O 1
ATOM 5564 N N . LEU B 1 341 ? 10.703 -21.859 -15.906 1 96.06 341 LEU B N 1
ATOM 5565 C CA . LEU B 1 341 ? 9.406 -22.172 -15.305 1 96.06 341 LEU B CA 1
ATOM 5566 C C . LEU B 1 341 ? 8.812 -20.938 -14.641 1 96.06 341 LEU B C 1
ATOM 5568 O O . LEU B 1 341 ? 7.586 -20.812 -14.555 1 96.06 341 LEU B O 1
ATOM 5572 N N . ALA B 1 342 ? 9.672 -20.016 -14.219 1 97.56 342 ALA B N 1
ATOM 5573 C CA . ALA B 1 342 ? 9.25 -18.859 -13.43 1 97.56 342 ALA B CA 1
ATOM 5574 C C . ALA B 1 342 ? 9.234 -17.594 -14.281 1 97.56 342 ALA B C 1
ATOM 5576 O O . ALA B 1 342 ? 9.07 -16.484 -13.75 1 97.56 342 ALA B O 1
ATOM 5577 N N . THR B 1 343 ? 9.5 -17.672 -15.57 1 98.19 343 THR B N 1
ATOM 5578 C CA . THR B 1 343 ? 9.469 -16.5 -16.438 1 98.19 343 THR B CA 1
ATOM 5579 C C . THR B 1 343 ? 8.68 -16.797 -17.719 1 98.19 343 THR B C 1
ATOM 5581 O O . THR B 1 343 ? 7.445 -16.75 -17.703 1 98.19 343 THR B O 1
ATOM 5584 N N . VAL B 1 344 ? 9.375 -17.359 -18.719 1 97.69 344 VAL B N 1
ATOM 5585 C CA . VAL B 1 344 ? 8.797 -17.484 -20.062 1 97.69 344 VAL B CA 1
ATOM 5586 C C . VAL B 1 344 ? 7.676 -18.516 -20.047 1 97.69 344 VAL B C 1
ATOM 5588 O O . VAL B 1 344 ? 6.613 -18.281 -20.625 1 97.69 344 VAL B O 1
ATOM 5591 N N . THR B 1 345 ? 7.887 -19.641 -19.391 1 97.38 345 THR B N 1
ATOM 5592 C CA . THR B 1 345 ? 6.887 -20.688 -19.391 1 97.38 345 THR B CA 1
ATOM 5593 C C . THR B 1 345 ? 5.656 -20.281 -18.594 1 97.38 345 THR B C 1
ATOM 5595 O O . THR B 1 345 ? 4.523 -20.516 -19.016 1 97.38 345 THR B O 1
ATOM 5598 N N . ALA B 1 346 ? 5.898 -19.688 -17.438 1 98.12 346 ALA B N 1
ATOM 5599 C CA . ALA B 1 346 ? 4.781 -19.234 -16.625 1 98.12 346 ALA B CA 1
ATOM 5600 C C . ALA B 1 346 ? 3.98 -18.156 -17.344 1 98.12 346 ALA B C 1
ATOM 5602 O O . ALA B 1 346 ? 2.748 -18.141 -17.297 1 98.12 346 ALA B O 1
ATOM 5603 N N . ALA B 1 347 ? 4.652 -17.234 -18 1 98.38 347 ALA B N 1
ATOM 5604 C CA . ALA B 1 347 ? 3.959 -16.188 -18.766 1 98.38 347 ALA B CA 1
ATOM 5605 C C . ALA B 1 347 ? 3.074 -16.812 -19.844 1 98.38 347 ALA B C 1
ATOM 5607 O O . ALA B 1 347 ? 1.929 -16.391 -20.031 1 98.38 347 ALA B O 1
ATOM 5608 N N . ALA B 1 348 ? 3.59 -17.797 -20.484 1 97.56 348 ALA B N 1
ATOM 5609 C CA . ALA B 1 348 ? 2.822 -18.5 -21.516 1 97.56 348 ALA B CA 1
ATOM 5610 C C . ALA B 1 348 ? 1.604 -19.188 -20.906 1 97.56 348 ALA B C 1
ATOM 5612 O O . ALA B 1 348 ? 0.499 -19.109 -21.438 1 97.56 348 ALA B O 1
ATOM 5613 N N . ALA B 1 349 ? 1.827 -19.828 -19.797 1 98.19 349 ALA B N 1
ATOM 5614 C CA . ALA B 1 349 ? 0.748 -20.531 -19.125 1 98.19 349 ALA B CA 1
ATOM 5615 C C . ALA B 1 349 ? -0.368 -19.578 -18.703 1 98.19 349 ALA B C 1
ATOM 5617 O O . ALA B 1 349 ? -1.542 -19.953 -18.688 1 98.19 349 ALA B O 1
ATOM 5618 N N . CYS B 1 350 ? 0.009 -18.359 -18.438 1 98.38 350 CYS B N 1
ATOM 5619 C CA . CYS B 1 350 ? -0.95 -17.359 -18 1 98.38 350 CYS B CA 1
ATOM 5620 C C . CYS B 1 350 ? -1.567 -16.641 -19.188 1 98.38 350 CYS B C 1
ATOM 5622 O O . CYS B 1 350 ? -2.387 -15.734 -19.016 1 98.38 350 CYS B O 1
ATOM 5624 N N . GLY B 1 351 ? -1.187 -16.953 -20.359 1 97.62 351 GLY B N 1
ATOM 5625 C CA . GLY B 1 351 ? -1.791 -16.406 -21.562 1 97.62 351 GLY B CA 1
ATOM 5626 C C . GLY B 1 351 ? -1.221 -15.055 -21.953 1 97.62 351 GLY B C 1
ATOM 5627 O O . GLY B 1 351 ? -1.834 -14.312 -22.734 1 97.62 351 GLY B O 1
ATOM 5628 N N . VAL B 1 352 ? 0.004 -14.719 -21.391 1 98 352 VAL B N 1
ATOM 5629 C CA . VAL B 1 352 ? 0.536 -13.383 -21.656 1 98 352 VAL B CA 1
ATOM 5630 C C . VAL B 1 352 ? 1.982 -13.492 -22.141 1 98 352 VAL B C 1
ATOM 5632 O O . VAL B 1 352 ? 2.781 -12.578 -21.938 1 98 352 VAL B O 1
ATOM 5635 N N . GLY B 1 353 ? 2.324 -14.594 -22.75 1 97.38 353 GLY B N 1
ATOM 5636 C CA . GLY B 1 353 ? 3.668 -14.828 -23.25 1 97.38 353 GLY B CA 1
ATOM 5637 C C . GLY B 1 353 ? 4.102 -13.82 -24.297 1 97.38 353 GLY B C 1
ATOM 5638 O O . GLY B 1 353 ? 5.297 -13.555 -24.453 1 97.38 353 GLY B O 1
ATOM 5639 N N . ASP B 1 354 ? 3.145 -13.25 -24.969 1 97.38 354 ASP B N 1
ATOM 5640 C CA . ASP B 1 354 ? 3.449 -12.242 -25.984 1 97.38 354 ASP B CA 1
ATOM 5641 C C . ASP B 1 354 ? 3.703 -10.883 -25.344 1 97.38 354 ASP B C 1
ATOM 5643 O O . ASP B 1 354 ? 4.266 -9.984 -25.969 1 97.38 354 ASP B O 1
ATOM 5647 N N . GLU B 1 355 ? 3.334 -10.758 -24.125 1 97.88 355 GLU B N 1
ATOM 5648 C CA . GLU B 1 355 ? 3.418 -9.477 -23.438 1 97.88 355 GLU B CA 1
ATOM 5649 C C . GLU B 1 355 ? 4.629 -9.422 -22.516 1 97.88 355 GLU B C 1
ATOM 5651 O O . GLU B 1 355 ? 5.207 -8.352 -22.297 1 97.88 355 GLU B O 1
ATOM 5656 N N . THR B 1 356 ? 4.957 -10.5 -21.938 1 98.06 356 THR B N 1
ATOM 5657 C CA . THR B 1 356 ? 6.039 -10.531 -20.953 1 98.06 356 THR B CA 1
ATOM 5658 C C . THR B 1 356 ? 6.637 -11.93 -20.844 1 98.06 356 THR B C 1
ATOM 5660 O O . THR B 1 356 ? 6.301 -12.812 -21.641 1 98.06 356 THR B O 1
ATOM 5663 N N . GLY B 1 357 ? 7.668 -12.133 -19.984 1 97.94 357 GLY B N 1
ATOM 5664 C CA . GLY B 1 357 ? 8.297 -13.43 -19.766 1 97.94 357 GLY B CA 1
ATOM 5665 C C . GLY B 1 357 ? 9.648 -13.555 -20.453 1 97.94 357 GLY B C 1
ATOM 5666 O O . GLY B 1 357 ? 10.422 -14.461 -20.141 1 97.94 357 GLY B O 1
ATOM 5667 N N . SER B 1 358 ? 9.953 -12.672 -21.359 1 98.38 358 SER B N 1
ATOM 5668 C CA . SER B 1 358 ? 11.25 -12.562 -22.016 1 98.38 358 SER B CA 1
ATOM 5669 C C . SER B 1 358 ? 11.586 -11.117 -22.328 1 98.38 358 SER B C 1
ATOM 5671 O O . SER B 1 358 ? 10.727 -10.234 -22.234 1 98.38 358 SER B O 1
ATOM 5673 N N . LEU B 1 359 ? 12.867 -10.859 -22.578 1 98.44 359 LEU B N 1
ATOM 5674 C CA . LEU B 1 359 ? 13.32 -9.5 -22.828 1 98.44 359 LEU B CA 1
ATOM 5675 C C . LEU B 1 359 ? 13.344 -9.211 -24.328 1 98.44 359 LEU B C 1
ATOM 5677 O O . LEU B 1 359 ? 14.305 -8.625 -24.828 1 98.44 359 LEU B O 1
ATOM 5681 N N . ASP B 1 360 ? 12.344 -9.586 -25 1 97.75 360 ASP B N 1
ATOM 5682 C CA . ASP B 1 360 ? 12.211 -9.328 -26.438 1 97.75 360 ASP B CA 1
ATOM 5683 C C . ASP B 1 360 ? 11.719 -7.906 -26.688 1 97.75 360 ASP B C 1
ATOM 5685 O O . ASP B 1 360 ? 10.883 -7.387 -25.953 1 97.75 360 ASP B O 1
ATOM 5689 N N . ALA B 1 361 ? 12.219 -7.359 -27.812 1 97.5 361 ALA B N 1
ATOM 5690 C CA . ALA B 1 361 ? 11.727 -6.039 -28.203 1 97.5 361 ALA B CA 1
ATOM 5691 C C . ALA B 1 361 ? 10.211 -6.047 -28.375 1 97.5 361 ALA B C 1
ATOM 5693 O O . ALA B 1 361 ? 9.648 -6.984 -28.953 1 97.5 361 ALA B O 1
ATOM 5694 N N . GLY B 1 362 ? 9.586 -5 -27.828 1 98 362 GLY B N 1
ATOM 5695 C CA . GLY B 1 362 ? 8.141 -4.883 -27.922 1 98 362 GLY B CA 1
ATOM 5696 C C . GLY B 1 362 ? 7.418 -5.348 -26.672 1 98 362 GLY B C 1
ATOM 5697 O O . GLY B 1 362 ? 6.297 -4.922 -26.406 1 98 362 GLY B O 1
ATOM 5698 N N . LYS B 1 363 ? 7.984 -6.223 -25.891 1 98.44 363 LYS B N 1
ATOM 5699 C CA . LYS B 1 363 ? 7.359 -6.727 -24.672 1 98.44 363 LYS B CA 1
ATOM 5700 C C . LYS B 1 363 ? 7.457 -5.707 -23.547 1 98.44 363 LYS B C 1
ATOM 5702 O O . LYS B 1 363 ? 8.211 -4.734 -23.641 1 98.44 363 LYS B O 1
ATOM 5707 N N . ARG B 1 364 ? 6.609 -5.898 -22.609 1 98.5 364 ARG B N 1
ATOM 5708 C CA . ARG B 1 364 ? 6.582 -5.031 -21.438 1 98.5 364 ARG B CA 1
ATOM 5709 C C . ARG B 1 364 ? 7.914 -5.07 -20.688 1 98.5 364 ARG B C 1
ATOM 5711 O O . ARG B 1 364 ? 8.531 -6.129 -20.578 1 98.5 364 ARG B O 1
ATOM 5718 N N . ALA B 1 365 ? 8.367 -3.92 -20.219 1 98.06 365 ALA B N 1
ATOM 5719 C CA . ALA B 1 365 ? 9.641 -3.812 -19.5 1 98.06 365 ALA B CA 1
ATOM 5720 C C . ALA B 1 365 ? 9.492 -4.301 -18.062 1 98.06 365 ALA B C 1
ATOM 5722 O O . ALA B 1 365 ? 9.633 -3.521 -17.125 1 98.06 365 ALA B O 1
ATOM 5723 N N . ASP B 1 366 ? 9.227 -5.543 -17.922 1 98.5 366 ASP B N 1
ATOM 5724 C CA . ASP B 1 366 ? 9.281 -6.266 -16.641 1 98.5 366 ASP B CA 1
ATOM 5725 C C . ASP B 1 366 ? 10.648 -6.918 -16.453 1 98.5 366 ASP B C 1
ATOM 5727 O O . ASP B 1 366 ? 10.93 -7.973 -17.031 1 98.5 366 ASP B O 1
ATOM 5731 N N . ILE B 1 367 ? 11.469 -6.219 -15.609 1 98.25 367 ILE B N 1
ATOM 5732 C CA . ILE B 1 367 ? 12.883 -6.59 -15.547 1 98.25 367 ILE B CA 1
ATOM 5733 C C . ILE B 1 367 ? 13.352 -6.574 -14.094 1 98.25 367 ILE B C 1
ATOM 5735 O O . ILE B 1 367 ? 12.969 -5.699 -13.32 1 98.25 367 ILE B O 1
ATOM 5739 N N . ILE B 1 368 ? 14.195 -7.52 -13.727 1 97.88 368 ILE B N 1
ATOM 5740 C CA . ILE B 1 368 ? 14.883 -7.445 -12.445 1 97.88 368 ILE B CA 1
ATOM 5741 C C . ILE B 1 368 ? 16.391 -7.562 -12.656 1 97.88 368 ILE B C 1
ATOM 5743 O O . ILE B 1 368 ? 16.828 -8.102 -13.672 1 97.88 368 ILE B O 1
ATOM 5747 N N . ALA B 1 369 ? 17.141 -6.984 -11.797 1 97.69 369 ALA B N 1
ATOM 5748 C CA . ALA B 1 369 ? 18.578 -7.18 -11.688 1 97.69 369 ALA B CA 1
ATOM 5749 C C . ALA B 1 369 ? 18.953 -7.809 -10.352 1 97.69 369 ALA B C 1
ATOM 5751 O O . ALA B 1 369 ? 18.531 -7.336 -9.297 1 97.69 369 ALA B O 1
ATOM 5752 N N . VAL B 1 370 ? 19.688 -8.906 -10.469 1 97.5 370 VAL B N 1
ATOM 5753 C CA . VAL B 1 370 ? 20.094 -9.594 -9.242 1 97.5 370 VAL B CA 1
ATOM 5754 C C . VAL B 1 370 ? 21.609 -9.609 -9.133 1 97.5 370 VAL B C 1
ATOM 5756 O O . VAL B 1 370 ? 22.312 -9.602 -10.148 1 97.5 370 VAL B O 1
ATOM 5759 N N . HIS B 1 371 ? 22.078 -9.586 -7.914 1 96.75 371 HIS B N 1
ATOM 5760 C CA . HIS B 1 371 ? 23.5 -9.742 -7.684 1 96.75 371 HIS B CA 1
ATOM 5761 C C . HIS B 1 371 ? 23.938 -11.195 -7.852 1 96.75 371 HIS B C 1
ATOM 5763 O O . HIS B 1 371 ? 23.375 -12.094 -7.227 1 96.75 371 HIS B O 1
ATOM 5769 N N . GLY B 1 372 ? 24.922 -11.375 -8.703 1 96.19 372 GLY B N 1
ATOM 5770 C CA . GLY B 1 372 ? 25.359 -12.727 -9 1 96.19 372 GLY B CA 1
ATOM 5771 C C . GLY B 1 372 ? 24.672 -13.328 -10.211 1 96.19 372 GLY B C 1
ATOM 5772 O O . GLY B 1 372 ? 24.078 -12.602 -11.016 1 96.19 372 GLY B O 1
ATOM 5773 N N . ASP B 1 373 ? 24.844 -14.68 -10.414 1 96.56 373 ASP B N 1
ATOM 5774 C CA . ASP B 1 373 ? 24.281 -15.406 -11.555 1 96.56 373 ASP B CA 1
ATOM 5775 C C . ASP B 1 373 ? 23.359 -16.531 -11.094 1 96.56 373 ASP B C 1
ATOM 5777 O O . ASP B 1 373 ? 23.828 -17.562 -10.594 1 96.56 373 ASP B O 1
ATOM 5781 N N . PRO B 1 374 ? 22.062 -16.328 -11.367 1 97.38 374 PRO B N 1
ATOM 5782 C CA . PRO B 1 374 ? 21.109 -17.312 -10.867 1 97.38 374 PRO B CA 1
ATOM 5783 C C . PRO B 1 374 ? 21.203 -18.656 -11.609 1 97.38 374 PRO B C 1
ATOM 5785 O O . PRO B 1 374 ? 20.641 -19.656 -11.156 1 97.38 374 PRO B O 1
ATOM 5788 N N . LEU B 1 375 ? 21.875 -18.719 -12.703 1 96.31 375 LEU B N 1
ATOM 5789 C CA . LEU B 1 375 ? 22.094 -19.984 -13.391 1 96.31 375 LEU B CA 1
ATOM 5790 C C . LEU B 1 375 ? 23.047 -20.875 -12.594 1 96.31 375 LEU B C 1
ATOM 5792 O O . LEU B 1 375 ? 23.016 -22.109 -12.734 1 96.31 375 LEU B O 1
ATOM 5796 N N . PHE B 1 376 ? 23.859 -20.219 -11.781 1 94.75 376 PHE B N 1
ATOM 5797 C CA . PHE B 1 376 ? 24.812 -20.953 -10.977 1 94.75 376 PHE B CA 1
ATOM 5798 C C . PHE B 1 376 ? 24.297 -21.156 -9.555 1 94.75 376 PHE B C 1
ATOM 5800 O O . PHE B 1 376 ? 24.531 -22.203 -8.945 1 94.75 376 PHE B O 1
ATOM 5807 N N . ASP B 1 377 ? 23.656 -20.172 -9.055 1 95.94 377 ASP B N 1
ATOM 5808 C CA . ASP B 1 377 ? 23.109 -20.203 -7.699 1 95.94 377 ASP B CA 1
ATOM 5809 C C . ASP B 1 377 ? 21.75 -19.516 -7.648 1 95.94 377 ASP B C 1
ATOM 5811 O O . ASP B 1 377 ? 21.672 -18.297 -7.652 1 95.94 377 ASP B O 1
ATOM 5815 N N . LEU B 1 378 ? 20.719 -20.344 -7.457 1 95.94 378 LEU B N 1
ATOM 5816 C CA . LEU B 1 378 ? 19.344 -19.828 -7.457 1 95.94 378 LEU B CA 1
ATOM 5817 C C . LEU B 1 378 ? 19.156 -18.781 -6.359 1 95.94 378 LEU B C 1
ATOM 5819 O O . LEU B 1 378 ? 18.312 -17.906 -6.477 1 95.94 378 LEU B O 1
ATOM 5823 N N . ALA B 1 379 ? 19.984 -18.828 -5.297 1 94.81 379 ALA B N 1
ATOM 5824 C CA . ALA B 1 379 ? 19.875 -17.922 -4.164 1 94.81 379 ALA B CA 1
ATOM 5825 C C . ALA B 1 379 ? 20.141 -16.484 -4.59 1 94.81 379 ALA B C 1
ATOM 5827 O O . ALA B 1 379 ? 19.766 -15.539 -3.887 1 94.81 379 ALA B O 1
ATOM 5828 N N . ALA B 1 380 ? 20.812 -16.297 -5.738 1 96.75 380 ALA B N 1
ATOM 5829 C CA . ALA B 1 380 ? 21.062 -14.969 -6.281 1 96.75 380 ALA B CA 1
ATOM 5830 C C . ALA B 1 380 ? 19.75 -14.227 -6.523 1 96.75 380 ALA B C 1
ATOM 5832 O O . ALA B 1 380 ? 19.719 -12.992 -6.504 1 96.75 380 ALA B O 1
ATOM 5833 N N . LEU B 1 381 ? 18.641 -14.977 -6.68 1 97.12 381 LEU B N 1
ATOM 5834 C CA . LEU B 1 381 ? 17.344 -14.383 -6.934 1 97.12 381 LEU B CA 1
ATOM 5835 C C . LEU B 1 381 ? 16.844 -13.625 -5.707 1 97.12 381 LEU B C 1
ATOM 5837 O O . LEU B 1 381 ? 15.891 -12.836 -5.805 1 97.12 381 LEU B O 1
ATOM 5841 N N . ARG B 1 382 ? 17.484 -13.812 -4.562 1 94.31 382 ARG B N 1
ATOM 5842 C CA . ARG B 1 382 ? 17.094 -13.094 -3.35 1 94.31 382 ARG B CA 1
ATOM 5843 C C . ARG B 1 382 ? 17.812 -11.75 -3.26 1 94.31 382 ARG B C 1
ATOM 5845 O O . ARG B 1 382 ? 17.453 -10.898 -2.449 1 94.31 382 ARG B O 1
ATOM 5852 N N . GLU B 1 383 ? 18.844 -11.594 -4.016 1 93.62 383 GLU B N 1
ATOM 5853 C CA . GLU B 1 383 ? 19.688 -10.398 -3.963 1 93.62 383 GLU B CA 1
ATOM 5854 C C . GLU B 1 383 ? 19.312 -9.422 -5.074 1 93.62 383 GLU B C 1
ATOM 5856 O O . GLU B 1 383 ? 20.125 -9.148 -5.961 1 93.62 383 GLU B O 1
ATOM 5861 N N . ILE B 1 384 ? 18.188 -8.82 -4.93 1 93.19 384 ILE B N 1
ATOM 5862 C CA . ILE B 1 384 ? 17.594 -8 -5.984 1 93.19 384 ILE B CA 1
ATOM 5863 C C . ILE B 1 384 ? 18.078 -6.562 -5.852 1 93.19 384 ILE B C 1
ATOM 5865 O O . ILE B 1 384 ? 17.984 -5.961 -4.777 1 93.19 384 ILE B O 1
ATOM 5869 N N . ASP B 1 385 ? 18.562 -5.988 -6.914 1 92.38 385 ASP B N 1
ATOM 5870 C CA . ASP B 1 385 ? 19.062 -4.617 -6.922 1 92.38 385 ASP B CA 1
ATOM 5871 C C . ASP B 1 385 ? 18.125 -3.688 -7.688 1 92.38 385 ASP B C 1
ATOM 5873 O O . ASP B 1 385 ? 18.172 -2.469 -7.512 1 92.38 385 ASP B O 1
ATOM 5877 N N . LEU B 1 386 ? 17.297 -4.289 -8.547 1 93.06 386 LEU B N 1
ATOM 5878 C CA . LEU B 1 386 ? 16.375 -3.502 -9.359 1 93.06 386 LEU B CA 1
ATOM 5879 C C . LEU B 1 386 ? 15.148 -4.32 -9.742 1 93.06 386 LEU B C 1
ATOM 5881 O O . LEU B 1 386 ? 15.266 -5.492 -10.102 1 93.06 386 LEU B O 1
ATOM 5885 N N . VAL B 1 387 ? 14.055 -3.752 -9.633 1 95.31 387 VAL B N 1
ATOM 5886 C CA . VAL B 1 387 ? 12.812 -4.312 -10.148 1 95.31 387 VAL B CA 1
ATOM 5887 C C . VAL B 1 387 ? 12.07 -3.26 -10.969 1 95.31 387 VAL B C 1
ATOM 5889 O O . VAL B 1 387 ? 11.734 -2.188 -10.461 1 95.31 387 VAL B O 1
ATOM 5892 N N . LEU B 1 388 ? 11.852 -3.518 -12.195 1 95.88 388 LEU B N 1
ATOM 5893 C CA . LEU B 1 388 ? 10.992 -2.715 -13.055 1 95.88 388 LEU B CA 1
ATOM 5894 C C . LEU B 1 388 ? 9.68 -3.439 -13.344 1 95.88 388 LEU B C 1
ATOM 5896 O O . LEU B 1 388 ? 9.68 -4.609 -13.734 1 95.88 388 LEU B O 1
ATOM 5900 N N . VAL B 1 389 ? 8.57 -2.82 -13.125 1 96.81 389 VAL B N 1
ATOM 5901 C CA . VAL B 1 389 ? 7.246 -3.266 -13.539 1 96.81 389 VAL B CA 1
ATOM 5902 C C . VAL B 1 389 ? 6.691 -2.318 -14.602 1 96.81 389 VAL B C 1
ATOM 5904 O O . VAL B 1 389 ? 6.387 -1.159 -14.305 1 96.81 389 VAL B O 1
ATOM 5907 N N . ALA B 1 390 ? 6.676 -2.781 -15.812 1 96.44 390 ALA B N 1
ATOM 5908 C CA . ALA B 1 390 ? 6.273 -1.94 -16.938 1 96.44 390 ALA B CA 1
ATOM 5909 C C . ALA B 1 390 ? 7.125 -0.678 -17.016 1 96.44 390 ALA B C 1
ATOM 5911 O O . ALA B 1 390 ? 6.598 0.429 -17.141 1 96.44 390 ALA B O 1
ATOM 5912 N N . GLY B 1 391 ? 8.367 -0.843 -16.766 1 94.56 391 GLY B N 1
ATOM 5913 C CA . GLY B 1 391 ? 9.312 0.255 -16.906 1 94.56 391 GLY B CA 1
ATOM 5914 C C . GLY B 1 391 ? 9.43 1.11 -15.664 1 94.56 391 GLY B C 1
ATOM 5915 O O . GLY B 1 391 ? 10.344 1.932 -15.555 1 94.56 391 GLY B O 1
ATOM 5916 N N . ARG B 1 392 ? 8.609 0.926 -14.664 1 92.25 392 ARG B N 1
ATOM 5917 C CA . ARG B 1 392 ? 8.633 1.692 -13.422 1 92.25 392 ARG B CA 1
ATOM 5918 C C . ARG B 1 392 ? 9.5 1.004 -12.375 1 92.25 392 ARG B C 1
ATOM 5920 O O . ARG B 1 392 ? 9.344 -0.192 -12.117 1 92.25 392 ARG B O 1
ATOM 5927 N N . ALA B 1 393 ? 10.406 1.779 -11.805 1 91.25 393 ALA B N 1
ATOM 5928 C CA . ALA B 1 393 ? 11.242 1.229 -10.742 1 91.25 393 ALA B CA 1
ATOM 5929 C C . ALA B 1 393 ? 10.469 1.116 -9.43 1 91.25 393 ALA B C 1
ATOM 5931 O O . ALA B 1 393 ? 9.93 2.109 -8.938 1 91.25 393 ALA B O 1
ATOM 5932 N N . VAL B 1 394 ? 10.391 -0.099 -8.875 1 89.88 394 VAL B N 1
ATOM 5933 C CA . VAL B 1 394 ? 9.633 -0.308 -7.645 1 89.88 394 VAL B CA 1
ATOM 5934 C C . VAL B 1 394 ? 10.477 -1.104 -6.648 1 89.88 394 VAL B C 1
ATOM 5936 O O . VAL B 1 394 ? 9.938 -1.764 -5.758 1 89.88 394 VAL B O 1
ATOM 5939 N N . THR B 1 395 ? 11.742 -1.013 -6.707 1 84.88 395 THR B N 1
ATOM 5940 C CA . THR B 1 395 ? 12.656 -1.725 -5.816 1 84.88 395 THR B CA 1
ATOM 5941 C C . THR B 1 395 ? 12.461 -1.282 -4.371 1 84.88 395 THR B C 1
ATOM 5943 O O . THR B 1 395 ? 12.344 -0.087 -4.09 1 84.88 395 THR B O 1
ATOM 5946 N N . GLN B 1 396 ? 12.25 -2.248 -3.541 1 78 396 GLN B N 1
ATOM 5947 C CA . GLN B 1 396 ? 12.109 -1.934 -2.123 1 78 396 GLN B CA 1
ATOM 5948 C C . GLN B 1 396 ? 13.18 -2.643 -1.295 1 78 396 GLN B C 1
ATOM 5950 O O . GLN B 1 396 ? 13.516 -3.799 -1.564 1 78 396 GLN B O 1
ATOM 5955 N N . SER B 1 397 ? 13.867 -1.883 -0.398 1 69.12 397 SER B N 1
ATOM 5956 C CA . SER B 1 397 ? 14.805 -2.484 0.547 1 69.12 397 SER B CA 1
ATOM 5957 C C . SER B 1 397 ? 14.5 -2.043 1.977 1 69.12 397 SER B C 1
ATOM 5959 O O . SER B 1 397 ? 14.078 -0.91 2.205 1 69.12 397 SER B O 1
ATOM 5961 N N . GLY B 1 398 ? 14.523 -3.029 2.83 1 66.81 398 GLY B N 1
ATOM 5962 C CA . GLY B 1 398 ? 14.586 -2.701 4.246 1 66.81 398 GLY B CA 1
ATOM 5963 C C . GLY B 1 398 ? 13.227 -2.398 4.852 1 66.81 398 GLY B C 1
ATOM 5964 O O . GLY B 1 398 ? 13.141 -1.758 5.898 1 66.81 398 GLY B O 1
ATOM 5965 N N . VAL B 1 399 ? 12.07 -2.705 4.105 1 74 399 VAL B N 1
ATOM 5966 C CA . VAL B 1 399 ? 10.758 -2.408 4.676 1 74 399 VAL B CA 1
ATOM 5967 C C . VAL B 1 399 ? 10.32 -3.549 5.594 1 74 399 VAL B C 1
ATOM 5969 O O . VAL B 1 399 ? 10.258 -4.707 5.168 1 74 399 VAL B O 1
ATOM 5972 N N . ASP B 1 400 ? 10.086 -3.154 6.848 1 69.94 400 ASP B N 1
ATOM 5973 C CA . ASP B 1 400 ? 9.688 -4.121 7.867 1 69.94 400 ASP B CA 1
ATOM 5974 C C . ASP B 1 400 ? 8.172 -4.098 8.078 1 69.94 400 ASP B C 1
ATOM 5976 O O . ASP B 1 400 ? 7.652 -3.219 8.766 1 69.94 400 ASP B O 1
ATOM 5980 N N . THR B 1 401 ? 7.496 -4.895 7.332 1 70.19 401 THR B N 1
ATOM 5981 C CA . THR B 1 401 ? 6.109 -5.141 7.711 1 70.19 401 THR B CA 1
ATOM 5982 C C . THR B 1 401 ? 5.992 -6.434 8.516 1 70.19 401 THR B C 1
ATOM 5984 O O . THR B 1 401 ? 6.719 -7.395 8.266 1 70.19 401 THR B O 1
ATOM 5987 N N . VAL B 1 402 ? 5.348 -6.348 9.672 1 55.97 402 VAL B N 1
ATOM 5988 C CA . VAL B 1 402 ? 5.379 -7.469 10.602 1 55.97 402 VAL B CA 1
ATOM 5989 C C . VAL B 1 402 ? 4.137 -8.336 10.406 1 55.97 402 VAL B C 1
ATOM 5991 O O . VAL B 1 402 ? 4.047 -9.438 10.953 1 55.97 402 VAL B O 1
ATOM 5994 N N . ALA B 1 403 ? 3.229 -7.832 9.586 1 63.84 403 ALA B N 1
ATOM 5995 C CA . ALA B 1 403 ? 2.014 -8.633 9.453 1 63.84 403 ALA B CA 1
ATOM 5996 C C . ALA B 1 403 ? 2.238 -9.82 8.531 1 63.84 403 ALA B C 1
ATOM 5998 O O . ALA B 1 403 ? 2.918 -9.703 7.504 1 63.84 403 ALA B O 1
ATOM 5999 N N . GLY B 1 404 ? 1.788 -10.961 9.086 1 64.69 404 GLY B N 1
ATOM 6000 C CA . GLY B 1 404 ? 1.804 -12.133 8.234 1 64.69 404 GLY B CA 1
ATOM 6001 C C . GLY B 1 404 ? 0.981 -11.969 6.973 1 64.69 404 GLY B C 1
ATOM 6002 O O . GLY B 1 404 ? 0.194 -11.023 6.859 1 64.69 404 GLY B O 1
ATOM 6003 N N . SER B 1 405 ? 1.293 -12.586 6.039 1 69.12 405 SER B N 1
ATOM 6004 C CA . SER B 1 405 ? 0.604 -12.508 4.758 1 69.12 405 SER B CA 1
ATOM 6005 C C . SER B 1 405 ? -0.829 -13.016 4.867 1 69.12 405 SER B C 1
ATOM 6007 O O . SER B 1 405 ? -1.663 -12.727 4.004 1 69.12 405 SER B O 1
ATOM 6009 N N . SER B 1 406 ? -1.05 -13.75 6.176 1 60.44 406 SER B N 1
ATOM 6010 C CA . SER B 1 406 ? -2.387 -14.305 6.379 1 60.44 406 SER B CA 1
ATOM 6011 C C . SER B 1 406 ? -3.1 -13.602 7.535 1 60.44 406 SER B C 1
ATOM 6013 O O . SER B 1 406 ? -2.461 -12.969 8.375 1 60.44 406 SER B O 1
ATOM 6015 N N . GLY B 1 407 ? -4.223 -13 7.652 1 57.12 407 GLY B N 1
ATOM 6016 C CA . GLY B 1 407 ? -5.035 -12.242 8.594 1 57.12 407 GLY B CA 1
ATOM 6017 C C . GLY B 1 407 ? -4.816 -12.664 10.031 1 57.12 407 GLY B C 1
ATOM 6018 O O . GLY B 1 407 ? -5.332 -12.023 10.953 1 57.12 407 GLY B O 1
ATOM 6019 N N . GLY B 1 408 ? -4.176 -13.812 10.594 1 45.5 408 GLY B N 1
ATOM 6020 C CA . GLY B 1 408 ? -4.152 -14.336 11.945 1 45.5 408 GLY B CA 1
ATOM 6021 C C . GLY B 1 408 ? -3.252 -13.547 12.875 1 45.5 408 GLY B C 1
ATOM 6022 O O . GLY B 1 408 ? -3.006 -13.953 14.016 1 45.5 408 GLY B O 1
ATOM 6023 N N . GLY B 1 409 ? -2.703 -12.656 12.812 1 38.31 409 GLY B N 1
ATOM 6024 C CA . GLY B 1 409 ? -1.676 -12.383 13.805 1 38.31 409 GLY B CA 1
ATOM 6025 C C . GLY B 1 409 ? -2.242 -12 15.164 1 38.31 409 GLY B C 1
ATOM 6026 O O . GLY B 1 409 ? -2.113 -12.758 16.125 1 38.31 409 GLY B O 1
ATOM 6027 N N . PRO B 1 410 ? -2.406 -10.953 15.766 1 36.84 410 PRO B N 1
ATOM 6028 C CA . PRO B 1 410 ? -1.954 -10.711 17.141 1 36.84 410 PRO B CA 1
ATOM 6029 C C . PRO B 1 410 ? -2.9 -11.297 18.188 1 36.84 410 PRO B C 1
ATOM 6031 O O . PRO B 1 410 ? -2.646 -11.188 19.391 1 36.84 410 PRO B O 1
ATOM 6034 N N . ASP B 1 411 ? -4.188 -11.789 18.109 1 31.88 411 ASP B N 1
ATOM 6035 C CA . ASP B 1 411 ? -4.906 -11.977 19.375 1 31.88 411 ASP B CA 1
ATOM 6036 C C . ASP B 1 411 ? -4.293 -13.117 20.188 1 31.88 411 ASP B C 1
ATOM 6038 O O . ASP B 1 411 ? -4.891 -13.578 21.156 1 31.88 411 ASP B O 1
ATOM 6042 N N . SER B 1 412 ? -3.449 -13.977 20.281 1 29.2 412 SER B N 1
ATOM 6043 C CA . SER B 1 412 ? -3.434 -14.82 21.484 1 29.2 412 SER B CA 1
ATOM 6044 C C . SER B 1 412 ? -3.363 -13.977 22.75 1 29.2 412 SER B C 1
ATOM 6046 O O . SER B 1 412 ? -2.273 -13.656 23.234 1 29.2 412 SER B O 1
ATOM 6048 N N . LEU B 1 413 ? -4.312 -13.086 23.094 1 25.33 413 LEU B N 1
ATOM 6049 C CA . LEU B 1 413 ? -4.582 -12.875 24.516 1 25.33 413 LEU B CA 1
ATOM 6050 C C . LEU B 1 413 ? -5.203 -14.117 25.141 1 25.33 413 LEU B C 1
ATOM 6052 O O . LEU B 1 413 ? -6.328 -14.492 24.812 1 25.33 413 LEU B O 1
ATOM 6056 N N . ARG B 1 414 ? -4.473 -15.219 25.625 1 26.56 414 ARG B N 1
ATOM 6057 C CA . ARG B 1 414 ? -4.77 -16.219 26.641 1 26.56 414 ARG B CA 1
ATOM 6058 C C . ARG B 1 414 ? -5.48 -15.586 27.828 1 26.56 414 ARG B C 1
ATOM 6060 O O . ARG B 1 414 ? -4.879 -14.812 28.594 1 26.56 414 ARG B O 1
ATOM 6067 N N . SER B 1 415 ? -6.805 -15.234 27.938 1 22.95 415 SER B N 1
ATOM 6068 C CA . SER B 1 415 ? -7.594 -15.273 29.172 1 22.95 415 SER B CA 1
ATOM 6069 C C . SER B 1 415 ? -7.621 -16.672 29.766 1 22.95 415 SER B C 1
ATOM 6071 O O . SER B 1 415 ? -8.047 -17.625 29.109 1 22.95 415 SER B O 1
ATOM 6073 N N . ASP B 1 416 ? -6.707 -17 30.859 1 21.34 416 ASP B N 1
ATOM 6074 C CA . ASP B 1 416 ? -6.863 -18.062 31.859 1 21.34 416 ASP B CA 1
ATOM 6075 C C . ASP B 1 416 ? -8.188 -17.922 32.594 1 21.34 416 ASP B C 1
ATOM 6077 O O . ASP B 1 416 ? -8.391 -16.969 33.344 1 21.34 416 ASP B O 1
ATOM 6081 N N . PRO B 1 417 ? -9.422 -18.281 32.438 1 24.41 417 PRO B N 1
ATOM 6082 C CA . PRO B 1 417 ? -10.531 -18.422 33.375 1 24.41 417 PRO B CA 1
ATOM 6083 C C . PRO B 1 417 ? -10.398 -19.672 34.25 1 24.41 417 PRO B C 1
ATOM 6085 O O . PRO B 1 417 ? -11.352 -20.062 34.906 1 24.41 417 PRO B O 1
ATOM 6088 N N . GLY B 1 418 ? -9.391 -20.5 34.75 1 20.7 418 GLY B N 1
ATOM 6089 C CA . GLY B 1 418 ? -9.703 -21.625 35.594 1 20.7 418 GLY B CA 1
ATOM 6090 C C . GLY B 1 418 ? -10.141 -21.203 37 1 20.7 418 GLY B C 1
ATOM 6091 O O . GLY B 1 418 ? -10.641 -22.016 37.781 1 20.7 418 GLY B O 1
ATOM 6092 N N . GLY B 1 419 ? -9.875 -20.359 38.156 1 21.89 419 GLY B N 1
ATOM 6093 C CA . GLY B 1 419 ? -10.023 -20.969 39.469 1 21.89 419 GLY B CA 1
ATOM 6094 C C . GLY B 1 419 ? -11.469 -21.266 39.812 1 21.89 419 GLY B C 1
ATOM 6095 O O . GLY B 1 419 ? -12.391 -20.641 39.281 1 21.89 419 GLY B O 1
ATOM 6096 N N . GLY B 1 420 ? -11.852 -22.469 40.312 1 19.89 420 GLY B N 1
ATOM 6097 C CA . GLY B 1 420 ? -12.719 -23.016 41.344 1 19.89 420 GLY B CA 1
ATOM 6098 C C . GLY B 1 420 ? -12.859 -22.109 42.562 1 19.89 420 GLY B C 1
ATOM 6099 O O . GLY B 1 420 ? -12.008 -21.266 42.812 1 19.89 420 GLY B O 1
ATOM 6100 N N . PRO B 1 421 ? -14.266 -22.141 42.969 1 18.22 421 PRO B N 1
ATOM 6101 C CA . PRO B 1 421 ? -14.352 -22.891 44.219 1 18.22 421 PRO B CA 1
ATOM 6102 C C . PRO B 1 421 ? -14.023 -24.359 44.062 1 18.22 421 PRO B C 1
ATOM 6104 O O . PRO B 1 421 ? -14.117 -24.891 42.938 1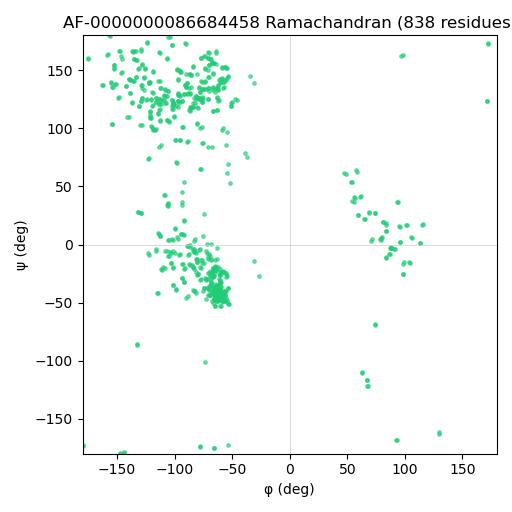 18.22 421 PRO B O 1
#

Sequence (842 aa):
MLKLIRAATVLTGRPGESIRNGEVLVDGTRIAGVGERGSLDVPPSALVLDLPGRTLMPGLVDAHVHLGFDDRVDPVTGQTAESDPRLLLRMAENARKLVSAGVTLARDLGGRNFLDVALRDSIAAGLTVGPNLLVATRPITPTGGHCWYMGGEADDLSGVRRVARENLRAGADVLKVMASGGQMTAVAPPAWRSQFDVTQLRAIVEEAELRGKGVAAHAHSPESISDVLEAGVTTIEHCTFLTPTGYAYDADLVARIASSGVYVCPTVHGQFEAIRSRVGSAPLDGWLSMLTRMRDAGVRLVAGDDCGFHLGDLDKAADDYVGGLEVFALAGFSAAEIIELATVTAAAACGVGDETGSLDAGKRADIIAVHGDPLFDLAALREIDLVLVAGRAVTQSGVDTVAGSSGGGPDSLRSDPGGGPMLKLIRAATVLTGRPGESIRNGEVLVDGTRIAGVGERGSLDVPPSALVLDLPGRTLMPGLVDAHVHLGFDDRVDPVTGQTAESDPRLLLRMAENARKLVSAGVTLARDLGGRNFLDVALRDSIAAGLTVGPNLLVATRPITPTGGHCWYMGGEADDLSGVRRVARENLRAGADVLKVMASGGQMTAVAPPAWRSQFDVTQLRAIVEEAELRGKGVAAHAHSPESISDVLEAGVTTIEHCTFLTPTGYAYDADLVARIASSGVYVCPTVHGQFEAIRSRVGSAPLDGWLSMLTRMRDAGVRLVAGDDCGFHLGDLDKAADDYVGGLEVFALAGFSAAEIIELATVTAAAACGVGDETGSLDAGKRADIIAVHGDPLFDLAALREIDLVLVAGRAVTQSGVDTVAGSSGGGPDSLRSDPGGGP